Protein 9JQA (pdb70)

Solvent-accessible surface area: 34181 Å² total; per-residue (Å²): 72,132,119,56,44,83,13,31,0,0,0,10,9,0,17,11,13,0,0,0,0,0,17,14,0,17,109,61,66,16,61,5,2,0,0,9,22,0,15,96,11,34,1,1,0,0,0,3,4,10,4,1,1,2,3,62,3,20,6,93,70,4,41,8,39,0,2,18,50,14,83,46,1,16,0,1,22,61,75,76,79,59,62,3,7,14,9,93,27,100,14,91,31,0,0,56,0,13,2,6,21,0,3,0,7,36,7,5,14,30,9,0,2,1,15,11,0,6,42,37,0,3,97,0,96,88,59,25,51,25,21,48,47,12,4,6,53,7,112,62,0,12,77,28,0,65,52,0,1,43,30,0,0,0,0,0,5,47,82,95,159,27,123,18,44,12,72,52,142,54,93,37,26,2,80,24,9,57,41,0,49,0,0,67,25,0,36,101,29,0,61,154,62,50,16,49,12,15,13,0,5,2,0,2,0,19,110,6,39,52,51,0,3,12,7,1,0,8,2,5,8,37,1,0,10,3,10,0,2,1,1,0,0,12,0,0,0,42,45,0,67,143,93,62,4,106,10,30,34,36,1,15,12,45,28,4,63,28,55,99,161,10,88,2,49,0,0,12,6,34,29,52,108,104,95,46,32,95,0,45,12,118,4,0,0,0,6,21,43,2,0,16,0,0,13,10,0,26,45,4,45,41,145,134,11,89,130,2,0,2,8,89,18,57,18,0,0,42,4,0,0,0,1,0,1,2,18,3,36,6,26,5,59,116,32,0,7,1,2,11,0,0,1,23,3,0,0,0,1,49,28,1,38,24,123,49,0,46,111,43,0,0,2,3,0,0,0,25,0,16,12,6,1,5,47,1,0,13,84,0,9,75,80,36,48,7,6,150,120,0,7,83,15,0,1,102,16,0,0,22,0,2,10,4,35,0,9,0,0,2,38,16,48,62,106,1,71,0,45,39,4,184,112,99,114,21,74,6,35,9,18,19,0,24,0,51,0,45,3,23,106,16,0,75,98,2,0,64,58,0,79,105,42,0,65,50,0,0,162,50,6,34,15,79,88,61,118,58,33,126,113,12,32,35,30,66,19,10,1,0,0,0,0,0,10,129,50,69,193,72,2,4,0,34,59,88,0,50,2,52,35,0,59,6,0,1,0,0,2,2,0,0,0,0,0,0,0,0,1,21,0,20,0,0,21,0,0,0,0,0,8,0,0,52,7,0,22,118,64,47,145,171,138,102,26,10,30,18,0,27,106,2,0,18,43,0,1,48,26,178,126,22,40,81,109,18,0,40,24,0,8,125,19,0,49,76,74,50,169,79,0,38,95,34,3,124,31,0,70,90,45,20,97,147,60,109,43,141,65,2,50,41,0,14,68,63,4,122,139,40,116,24,31,83,3,0,37,42,0,3,64,0,5,1,2,0,6,17,72,135,81,33,108,1,91,1,19,3,8,16,116,0,9,0,2,19,0,0,95,64,22,4,1,8,6,0,10,7,43,26,1,9,54,31,7,82,70,121,37,47,56,26,137,95,63,31,108,52,179,59,110,81,42,160,116,74,90,103,66,25,2,98,0,51,65,0,0,55,87,78,18,96,27,12,112,38,16,3,35,75,42,174,107,150,37,58,51,147,80,22,50,0,15,5,8,85,47,48,17,31,42,8,42,6,23,0,53,2,72,62,3,4,11,24,44,32,53,69,134,38,5,52,83,28,16,49,40,0,55,2,71,66,2,32,0,13,19,42,46,0,94,44,0,26,126,47,13,21,159,22,76,84,70,15,0,45,1,6,8,50,14,7,54,54,3,87,57,60,88,71,126,42,34,116,51,0,14,32,90,28,77,32,77,118,42,68,38,38,21,12,102,0,10,99,29,47,93,21,18,43,0,103,149,1,105,73,10,2,1,1,0,6,2,10,27,0,4,19,18,29,23,66,0,114,9,11,185,84,20,22,15,28,24,18,22,8,11,15,24,2,0,11,64,59,20,19,8,9,3,0,16,16,5,94,3,24,73,6,50,21,122,155,91,45,28,14,46,9,32,17,3,75,98,1,28,5,1,50,4,82,24,112,26,0,3,32,5,0,52,12,3,1,51,33,0,0,6,54,142,7,112,6,62,30,87,32,0,110,81,11,92,60,23,14,191,173

InterPro domains:
  IPR000172 Glucose-methanol-choline oxidoreductase, N-terminal [PF00732] (137-325)
  IPR007867 Glucose-methanol-choline oxidoreductase, C-terminal [PF05199] (413-529)
  IPR036188 FAD/NAD(P)-binding domain superfamily [G3DSA:3.50.50.60] (1-379)
  IPR036188 FAD/NAD(P)-binding domain superfamily [G3DSA:3.50.50.60] (431-544)
  IPR036188 FAD/NAD(P)-binding domain superfamily [SSF51905] (6-542)
  IPR051473 Pyranose 2-oxidase-like [PTHR42784] (1-541)

Foldseek 3Di:
DPDQAEFAEEEEAQALLRLLLLLLQLVVPGAYAYEFQAEADDQQQLVVQVVPDDLVCVLPQFQPRSADADQRHGWAGPVVGPCQAAAAAPFRQAPSFGWGTYNLIQLQFDLQLQAQFAQCLQVVCVQQNFFDHALDTSVVLQVLLQVLQQVLVKAFCFPDDDPRGHDHPDGGPHHAADDDQLLVVLQVLCVVVVFHKGWGTGSFACCCDPVFHHFPQPQPSRGGDNGCRGGTSNVSNVSSVVSPHHYDYSWAWQAFDADPLRATAWTWTQHSVGDIHIHGHQFYEYAHAQQVVLLSQCRHADPVRNRGRLCPLVLFFFQKWFWWKKKKKFFFPAFSQARGHYQFTIWGCVQLDDNCSSPAWGKIKGWGRRQNLSVQLVVLVVVVDDDPVSVVSSVRCRRGMIMMMMTTWAHRGRQQGWDFDPPDATPNRRGRIYTYDDRDPRHVVVVVVVVVVVVVSCVSRVTDPMDMDPHIHYPNQIEQSQAEHDDSNNGQAYSLQAGPSHNRYGYLYRNHHRINGHDHCVSVSNSSSVSNSVVSVVVPD/DVVLLVLQLVLLCQLLVHNDADSQLSVVVSVVVCVVPVCLSVLSVVLVCVCVVVVDPGNVVVLVVCVPPPSNVVSVLSNCCQQVQFNDDDPPTDRSDAPRRNVCQQCLQPDPSPVDDSDDDPPNVDDGDDNPDGDHD/DQDDPPVDDPLLSLLCCCCCPNLNVQLQQFAAPVVNHGDPVGGSCKYAFFLAIRARQALAQWRHCVVPDLVQQLCCQQAQAHLAGHDFDPRLVSNQPPRVPDDSSSSSSNSVNRNVGDDDDDDPTDHHQLPAAFAQAPDDPVVCVVVPVPPDCPPVQALLSLCVVQPCPQQHSRQCGDPVCLRHRLASHSQLADLEVSSVLVCQQANGWHQHPNRIRTDFHQDCPGPRHHDALSNSQSNSQSSNCGRYPNNHHGDSVNSVCSVVRHDD

Structure (mmCIF, N/CA/C/O backbone):
data_9JQA
#
_entry.id   9JQA
#
_cell.length_a   1.00
_cell.length_b   1.00
_cell.length_c   1.00
_cell.angle_alpha   90.00
_cell.angle_beta   90.00
_cell.angle_gamma   90.00
#
_symmetry.space_group_name_H-M   'P 1'
#
loop_
_entity.id
_entity.type
_entity.pdbx_description
1 polymer 'Fructose dehydrogenase large subunit'
2 polymer 'Fructose dehydrogenase small subunit'
3 polymer 'Fructose dehydrogenase cytochrome subunit'
4 non-polymer 'FLAVIN-ADENINE DINUCLEOTIDE'
5 non-polymer 'FE3-S4 CLUSTER'
6 non-polymer 'HEME C'
#
loop_
_atom_site.group_PDB
_atom_site.id
_atom_site.type_symbol
_atom_site.label_atom_id
_atom_site.label_alt_id
_atom_site.label_comp_id
_atom_site.label_asym_id
_atom_site.label_entity_id
_atom_site.label_seq_id
_atom_site.pdbx_PDB_ins_code
_atom_site.Cartn_x
_atom_site.Cartn_y
_atom_site.Cartn_z
_atom_site.occupancy
_atom_site.B_iso_or_equiv
_atom_site.auth_seq_id
_atom_site.auth_comp_id
_atom_site.auth_asym_id
_atom_site.auth_atom_id
_atom_site.pdbx_PDB_model_num
ATOM 1 N N . SER A 1 2 ? 151.113 127.474 106.070 1.00 120.02 2 SER A N 1
ATOM 2 C CA . SER A 1 2 ? 150.048 128.397 105.695 1.00 122.23 2 SER A CA 1
ATOM 3 C C . SER A 1 2 ? 149.253 127.865 104.511 1.00 124.42 2 SER A C 1
ATOM 4 O O . SER A 1 2 ? 148.140 128.316 104.245 1.00 122.51 2 SER A O 1
ATOM 7 N N . ASN A 1 3 ? 149.839 126.896 103.803 1.00 139.48 3 ASN A N 1
ATOM 8 C CA . ASN A 1 3 ? 149.200 126.358 102.607 1.00 139.18 3 ASN A CA 1
ATOM 9 C C . ASN A 1 3 ? 147.896 125.644 102.942 1.00 138.74 3 ASN A C 1
ATOM 10 O O . ASN A 1 3 ? 146.921 125.731 102.187 1.00 137.62 3 ASN A O 1
ATOM 15 N N . GLU A 1 4 ? 147.862 124.927 104.062 1.00 128.22 4 GLU A N 1
ATOM 16 C CA . GLU A 1 4 ? 146.677 124.162 104.425 1.00 128.05 4 GLU A CA 1
ATOM 17 C C . GLU A 1 4 ? 145.504 125.084 104.739 1.00 128.45 4 GLU A C 1
ATOM 18 O O . GLU A 1 4 ? 145.674 126.169 105.301 1.00 128.13 4 GLU A O 1
ATOM 24 N N . THR A 1 5 ? 144.304 124.637 104.370 1.00 107.42 5 THR A N 1
ATOM 25 C CA . THR A 1 5 ? 143.096 125.444 104.479 1.00 106.06 5 THR A CA 1
ATOM 26 C C . THR A 1 5 ? 142.349 125.246 105.796 1.00 107.24 5 THR A C 1
ATOM 27 O O . THR A 1 5 ? 141.345 125.928 106.026 1.00 110.64 5 THR A O 1
ATOM 31 N N . LEU A 1 6 ? 142.795 124.327 106.650 1.00 86.40 6 LEU A N 1
ATOM 32 C CA . LEU A 1 6 ? 142.347 124.254 108.044 1.00 86.33 6 LEU A CA 1
ATOM 33 C C . LEU A 1 6 ? 140.824 124.217 108.164 1.00 89.92 6 LEU A C 1
ATOM 34 O O . LEU A 1 6 ? 140.207 125.060 108.816 1.00 92.67 6 LEU A O 1
ATOM 39 N N . SER A 1 7 ? 140.213 123.220 107.536 1.00 84.96 7 SER A N 1
ATOM 40 C CA . SER A 1 7 ? 138.760 123.147 107.491 1.00 79.74 7 SER A CA 1
ATOM 41 C C . SER A 1 7 ? 138.172 122.634 108.802 1.00 81.46 7 SER A C 1
ATOM 42 O O . SER A 1 7 ? 138.829 121.938 109.580 1.00 84.12 7 SER A O 1
ATOM 45 N N . ALA A 1 8 ? 136.911 122.991 109.037 1.00 77.80 8 ALA A N 1
ATOM 46 C CA . ALA A 1 8 ? 136.125 122.476 110.151 1.00 75.26 8 ALA A CA 1
ATOM 47 C C . ALA A 1 8 ? 134.655 122.695 109.832 1.00 78.66 8 ALA A C 1
ATOM 48 O O . ALA A 1 8 ? 134.311 123.403 108.885 1.00 84.30 8 ALA A O 1
ATOM 50 N N . ASP A 1 9 ? 133.786 122.068 110.627 1.00 75.05 9 ASP A N 1
ATOM 51 C CA . ASP A 1 9 ? 132.356 122.339 110.502 1.00 74.15 9 ASP A CA 1
ATOM 52 C C . ASP A 1 9 ? 132.031 123.746 110.980 1.00 72.21 9 ASP A C 1
ATOM 53 O O . ASP A 1 9 ? 131.472 124.559 110.237 1.00 76.95 9 ASP A O 1
ATOM 58 N N . VAL A 1 10 ? 132.374 124.048 112.227 1.00 63.73 10 VAL A N 1
ATOM 59 C CA . VAL A 1 10 ? 132.202 125.371 112.806 1.00 66.40 10 VAL A CA 1
ATOM 60 C C . VAL A 1 10 ? 133.575 125.884 113.199 1.00 66.32 10 VAL A C 1
ATOM 61 O O . VAL A 1 10 ? 134.358 125.157 113.819 1.00 74.49 10 VAL A O 1
ATOM 65 N N . VAL A 1 11 ? 133.872 127.125 112.835 1.00 58.55 11 VAL A N 1
ATOM 66 C CA . VAL A 1 11 ? 135.073 127.796 113.314 1.00 60.66 11 VAL A CA 1
ATOM 67 C C . VAL A 1 11 ? 134.643 128.953 114.201 1.00 59.94 11 VAL A C 1
ATOM 68 O O . VAL A 1 11 ? 133.821 129.786 113.800 1.00 69.14 11 VAL A O 1
ATOM 72 N N . ILE A 1 12 ? 135.180 128.986 115.414 1.00 66.41 12 ILE A N 1
ATOM 73 C CA . ILE A 1 12 ? 134.845 129.998 116.404 1.00 58.46 12 ILE A CA 1
ATOM 74 C C . ILE A 1 12 ? 136.069 130.872 116.616 1.00 63.21 12 ILE A C 1
ATOM 75 O O . ILE A 1 12 ? 137.113 130.395 117.075 1.00 70.58 12 ILE A O 1
ATOM 80 N N . ILE A 1 13 ? 135.929 132.151 116.293 1.00 65.81 13 ILE A N 1
ATOM 81 C CA . ILE A 1 13 ? 136.988 133.137 116.446 1.00 59.00 13 ILE A CA 1
ATOM 82 C C . ILE A 1 13 ? 136.887 133.697 117.857 1.00 56.57 13 ILE A C 1
ATOM 83 O O . ILE A 1 13 ? 135.935 134.405 118.188 1.00 66.00 13 ILE A O 1
ATOM 88 N N . GLY A 1 14 ? 137.868 133.376 118.690 1.00 62.82 14 GLY A N 1
ATOM 89 C CA . GLY A 1 14 ? 137.847 133.796 120.073 1.00 60.33 14 GLY A CA 1
ATOM 90 C C . GLY A 1 14 ? 137.590 132.647 121.021 1.00 62.96 14 GLY A C 1
ATOM 91 O O . GLY A 1 14 ? 136.566 131.965 120.924 1.00 72.78 14 GLY A O 1
ATOM 92 N N . ALA A 1 15 ? 138.513 132.426 121.947 1.00 65.12 15 ALA A N 1
ATOM 93 C CA . ALA A 1 15 ? 138.450 131.313 122.883 1.00 57.30 15 ALA A CA 1
ATOM 94 C C . ALA A 1 15 ? 138.253 131.804 124.310 1.00 61.62 15 ALA A C 1
ATOM 95 O O . ALA A 1 15 ? 138.868 131.301 125.250 1.00 72.53 15 ALA A O 1
ATOM 97 N N . GLY A 1 16 ? 137.396 132.801 124.486 1.00 60.75 16 GLY A N 1
ATOM 98 C CA . GLY A 1 16 ? 136.986 133.235 125.803 1.00 58.29 16 GLY A CA 1
ATOM 99 C C . GLY A 1 16 ? 135.892 132.337 126.339 1.00 65.03 16 GLY A C 1
ATOM 100 O O . GLY A 1 16 ? 135.714 131.202 125.896 1.00 68.19 16 GLY A O 1
ATOM 101 N N . ILE A 1 17 ? 135.142 132.858 127.311 1.00 71.94 17 ILE A N 1
ATOM 102 C CA . ILE A 1 17 ? 134.064 132.067 127.895 1.00 62.82 17 ILE A CA 1
ATOM 103 C C . ILE A 1 17 ? 133.004 131.751 126.847 1.00 64.82 17 ILE A C 1
ATOM 104 O O . ILE A 1 17 ? 132.535 130.613 126.745 1.00 69.84 17 ILE A O 1
ATOM 109 N N . CYS A 1 18 ? 132.625 132.744 126.040 1.00 63.78 18 CYS A N 1
ATOM 110 C CA . CYS A 1 18 ? 131.588 132.531 125.036 1.00 62.18 18 CYS A CA 1
ATOM 111 C C . CYS A 1 18 ? 132.036 131.521 123.989 1.00 66.63 18 CYS A C 1
ATOM 112 O O . CYS A 1 18 ? 131.341 130.534 123.719 1.00 76.14 18 CYS A O 1
ATOM 115 N N . GLY A 1 19 ? 133.210 131.747 123.399 1.00 62.43 19 GLY A N 1
ATOM 116 C CA . GLY A 1 19 ? 133.688 130.854 122.361 1.00 54.05 19 GLY A CA 1
ATOM 117 C C . GLY A 1 19 ? 133.964 129.456 122.871 1.00 61.54 19 GLY A C 1
ATOM 118 O O . GLY A 1 19 ? 133.632 128.471 122.212 1.00 67.95 19 GLY A O 1
ATOM 119 N N . SER A 1 20 ? 134.566 129.348 124.056 1.00 64.92 20 SER A N 1
ATOM 120 C CA . SER A 1 20 ? 134.882 128.031 124.598 1.00 59.33 20 SER A CA 1
ATOM 121 C C . SER A 1 20 ? 133.623 127.274 124.997 1.00 65.13 20 SER A C 1
ATOM 122 O O . SER A 1 20 ? 133.528 126.065 124.769 1.00 71.83 20 SER A O 1
ATOM 125 N N . LEU A 1 21 ? 132.648 127.958 125.600 1.00 61.33 21 LEU A N 1
ATOM 126 C CA . LEU A 1 21 ? 131.389 127.299 125.935 1.00 61.82 21 LEU A CA 1
ATOM 127 C C . LEU A 1 21 ? 130.667 126.833 124.681 1.00 68.64 21 LEU A C 1
ATOM 128 O O . LEU A 1 21 ? 130.143 125.711 124.634 1.00 76.70 21 LEU A O 1
ATOM 133 N N . LEU A 1 22 ? 130.635 127.678 123.649 1.00 66.56 22 LEU A N 1
ATOM 134 C CA . LEU A 1 22 ? 130.019 127.285 122.390 1.00 63.69 22 LEU A CA 1
ATOM 135 C C . LEU A 1 22 ? 130.731 126.085 121.778 1.00 68.33 22 LEU A C 1
ATOM 136 O O . LEU A 1 22 ? 130.083 125.144 121.307 1.00 72.26 22 LEU A O 1
ATOM 141 N N . ALA A 1 23 ? 132.066 126.096 121.784 1.00 66.96 23 ALA A N 1
ATOM 142 C CA . ALA A 1 23 ? 132.823 124.981 121.227 1.00 67.93 23 ALA A CA 1
ATOM 143 C C . ALA A 1 23 ? 132.572 123.699 122.005 1.00 70.19 23 ALA A C 1
ATOM 144 O O . ALA A 1 23 ? 132.430 122.624 121.414 1.00 72.65 23 ALA A O 1
ATOM 146 N N . HIS A 1 24 ? 132.523 123.793 123.334 1.00 65.01 24 HIS A N 1
ATOM 147 C CA . HIS A 1 24 ? 132.260 122.618 124.153 1.00 61.57 24 HIS A CA 1
ATOM 148 C C . HIS A 1 24 ? 130.881 122.048 123.864 1.00 67.55 24 HIS A C 1
ATOM 149 O O . HIS A 1 24 ? 130.716 120.828 123.758 1.00 71.64 24 HIS A O 1
ATOM 156 N N . LYS A 1 25 ? 129.876 122.914 123.726 1.00 65.71 25 LYS A N 1
ATOM 157 C CA . LYS A 1 25 ? 128.541 122.422 123.411 1.00 61.42 25 LYS A CA 1
ATOM 158 C C . LYS A 1 25 ? 128.491 121.808 122.018 1.00 68.98 25 LYS A C 1
ATOM 159 O O . LYS A 1 25 ? 127.775 120.826 121.794 1.00 78.62 25 LYS A O 1
ATOM 165 N N . LEU A 1 26 ? 129.242 122.368 121.069 1.00 61.56 26 LEU A N 1
ATOM 166 C CA . LEU A 1 26 ? 129.178 121.869 119.699 1.00 57.99 26 LEU A CA 1
ATOM 167 C C . LEU A 1 26 ? 129.897 120.533 119.549 1.00 66.05 26 LEU A C 1
ATOM 168 O O . LEU A 1 26 ? 129.394 119.631 118.871 1.00 69.71 26 LEU A O 1
ATOM 173 N N . VAL A 1 27 ? 131.075 120.382 120.161 1.00 67.26 27 VAL A N 1
ATOM 174 C CA . VAL A 1 27 ? 131.782 119.106 120.067 1.00 67.81 27 VAL A CA 1
ATOM 175 C C . VAL A 1 27 ? 131.051 118.026 120.849 1.00 72.99 27 VAL A C 1
ATOM 176 O O . VAL A 1 27 ? 131.136 116.841 120.509 1.00 77.36 27 VAL A O 1
ATOM 180 N N . ARG A 1 28 ? 130.336 118.406 121.909 1.00 74.46 28 ARG A N 1
ATOM 181 C CA . ARG A 1 28 ? 129.512 117.451 122.636 1.00 69.34 28 ARG A CA 1
ATOM 182 C C . ARG A 1 28 ? 128.402 116.881 121.770 1.00 74.55 28 ARG A C 1
ATOM 183 O O . ARG A 1 28 ? 127.882 115.803 122.075 1.00 80.64 28 ARG A O 1
ATOM 191 N N . ASN A 1 29 ? 128.029 117.577 120.697 1.00 73.22 29 ASN A N 1
ATOM 192 C CA . ASN A 1 29 ? 126.933 117.168 119.832 1.00 70.89 29 ASN A CA 1
ATOM 193 C C . ASN A 1 29 ? 127.414 116.674 118.472 1.00 76.35 29 ASN A C 1
ATOM 194 O O . ASN A 1 29 ? 126.617 116.577 117.535 1.00 84.04 29 ASN A O 1
ATOM 199 N N . GLY A 1 30 ? 128.702 116.371 118.341 1.00 75.06 30 GLY A N 1
ATOM 200 C CA . GLY A 1 30 ? 129.205 115.712 117.154 1.00 76.37 30 GLY A CA 1
ATOM 201 C C . GLY A 1 30 ? 129.629 116.611 116.017 1.00 80.05 30 GLY A C 1
ATOM 202 O O . GLY A 1 30 ? 129.742 116.131 114.885 1.00 84.39 30 GLY A O 1
ATOM 203 N N . LEU A 1 31 ? 129.867 117.892 116.271 1.00 78.85 31 LEU A N 1
ATOM 204 C CA . LEU A 1 31 ? 130.306 118.817 115.238 1.00 73.28 31 LEU A CA 1
ATOM 205 C C . LEU A 1 31 ? 131.806 119.051 115.346 1.00 75.12 31 LEU A C 1
ATOM 206 O O . LEU A 1 31 ? 132.345 119.190 116.446 1.00 79.21 31 LEU A O 1
ATOM 211 N N . SER A 1 32 ? 132.475 119.086 114.197 1.00 72.75 32 SER A N 1
ATOM 212 C CA . SER A 1 32 ? 133.889 119.432 114.162 1.00 69.06 32 SER A CA 1
ATOM 213 C C . SER A 1 32 ? 134.055 120.926 114.408 1.00 71.27 32 SER A C 1
ATOM 214 O O . SER A 1 32 ? 133.407 121.747 113.756 1.00 77.58 32 SER A O 1
ATOM 217 N N . VAL A 1 33 ? 134.922 121.283 115.349 1.00 64.84 33 VAL A N 1
ATOM 218 C CA . VAL A 1 33 ? 135.063 122.665 115.786 1.00 68.42 33 VAL A CA 1
ATOM 219 C C . VAL A 1 33 ? 136.527 123.068 115.710 1.00 70.93 33 VAL A C 1
ATOM 220 O O . VAL A 1 33 ? 137.403 122.340 116.188 1.00 73.67 33 VAL A O 1
ATOM 224 N N . LEU A 1 34 ? 136.788 124.221 115.106 1.00 68.41 34 LEU A N 1
ATOM 225 C CA . LEU A 1 34 ? 138.107 124.843 115.106 1.00 62.93 34 LEU A CA 1
ATOM 226 C C . LEU A 1 34 ? 138.016 126.127 115.919 1.00 61.17 34 LEU A C 1
ATOM 227 O O . LEU A 1 34 ? 137.341 127.077 115.514 1.00 69.59 34 LEU A O 1
ATOM 232 N N . LEU A 1 35 ? 138.695 126.158 117.057 1.00 62.94 35 LEU A N 1
ATOM 233 C CA . LEU A 1 35 ? 138.653 127.296 117.969 1.00 61.61 35 LEU A CA 1
ATOM 234 C C . LEU A 1 35 ? 139.935 128.103 117.803 1.00 66.30 35 LEU A C 1
ATOM 235 O O . LEU A 1 35 ? 141.025 127.617 118.111 1.00 74.76 35 LEU A O 1
ATOM 240 N N . LEU A 1 36 ? 139.806 129.335 117.321 1.00 64.63 36 LEU A N 1
ATOM 241 C CA . LEU A 1 36 ? 140.944 130.214 117.103 1.00 62.30 36 LEU A CA 1
ATOM 242 C C . LEU A 1 36 ? 140.963 131.311 118.154 1.00 64.89 36 LEU A C 1
ATOM 243 O O . LEU A 1 36 ? 139.923 131.890 118.480 1.00 76.22 36 LEU A O 1
ATOM 248 N N . ASP A 1 37 ? 142.146 131.589 118.687 1.00 65.48 37 ASP A N 1
ATOM 249 C CA . ASP A 1 37 ? 142.342 132.705 119.597 1.00 63.72 37 ASP A CA 1
ATOM 250 C C . ASP A 1 37 ? 143.557 133.506 119.163 1.00 63.18 37 ASP A C 1
ATOM 251 O O . ASP A 1 37 ? 144.568 132.939 118.744 1.00 67.28 37 ASP A O 1
ATOM 256 N N . ALA A 1 38 ? 143.448 134.830 119.263 1.00 66.82 38 ALA A N 1
ATOM 257 C CA . ALA A 1 38 ? 144.559 135.692 118.884 1.00 62.26 38 ALA A CA 1
ATOM 258 C C . ALA A 1 38 ? 145.673 135.666 119.921 1.00 70.90 38 ALA A C 1
ATOM 259 O O . ALA A 1 38 ? 146.844 135.843 119.574 1.00 76.61 38 ALA A O 1
ATOM 261 N N . GLY A 1 39 ? 145.335 135.444 121.187 1.00 65.36 39 GLY A N 1
ATOM 262 C CA . GLY A 1 39 ? 146.315 135.415 122.243 1.00 61.90 39 GLY A CA 1
ATOM 263 C C . GLY A 1 39 ? 146.936 134.046 122.428 1.00 69.84 39 GLY A C 1
ATOM 264 O O . GLY A 1 39 ? 146.559 133.073 121.771 1.00 69.44 39 GLY A O 1
ATOM 265 N N . PRO A 1 40 ? 147.900 133.947 123.334 1.00 74.66 40 PRO A N 1
ATOM 266 C CA . PRO A 1 40 ? 148.602 132.684 123.554 1.00 70.94 40 PRO A CA 1
ATOM 267 C C . PRO A 1 40 ? 147.914 131.821 124.605 1.00 70.07 40 PRO A C 1
ATOM 268 O O . PRO A 1 40 ? 146.976 132.240 125.282 1.00 76.72 40 PRO A O 1
ATOM 272 N N . ARG A 1 41 ? 148.406 130.594 124.726 1.00 71.55 41 ARG A N 1
ATOM 273 C CA . ARG A 1 41 ? 148.004 129.746 125.836 1.00 68.09 41 ARG A CA 1
ATOM 274 C C . ARG A 1 41 ? 148.601 130.281 127.130 1.00 74.03 41 ARG A C 1
ATOM 275 O O . ARG A 1 41 ? 149.758 130.703 127.170 1.00 83.81 41 ARG A O 1
ATOM 283 N N . ARG A 1 42 ? 147.802 130.271 128.189 1.00 67.66 42 ARG A N 1
ATOM 284 C CA . ARG A 1 42 ? 148.219 130.798 129.478 1.00 62.79 42 ARG A CA 1
ATOM 285 C C . ARG A 1 42 ? 148.058 129.729 130.545 1.00 70.77 42 ARG A C 1
ATOM 286 O O . ARG A 1 42 ? 147.085 128.971 130.537 1.00 77.89 42 ARG A O 1
ATOM 294 N N . ASP A 1 43 ? 149.023 129.669 131.455 1.00 71.25 43 ASP A N 1
ATOM 295 C CA . ASP A 1 43 ? 148.989 128.752 132.585 1.00 65.90 43 ASP A CA 1
ATOM 296 C C . ASP A 1 43 ? 148.584 129.518 133.834 1.00 66.42 43 ASP A C 1
ATOM 297 O O . ASP A 1 43 ? 149.107 130.605 134.094 1.00 73.29 43 ASP A O 1
ATOM 302 N N . ARG A 1 44 ? 147.655 128.948 134.601 1.00 66.10 44 ARG A N 1
ATOM 303 C CA . ARG A 1 44 ? 147.149 129.631 135.786 1.00 53.71 44 ARG A CA 1
ATOM 304 C C . ARG A 1 44 ? 148.261 129.901 136.789 1.00 59.38 44 ARG A C 1
ATOM 305 O O . ARG A 1 44 ? 148.342 130.996 137.356 1.00 63.92 44 ARG A O 1
ATOM 313 N N . SER A 1 45 ? 149.135 128.920 137.013 1.00 63.59 45 SER A N 1
ATOM 314 C CA . SER A 1 45 ? 150.171 129.074 138.028 1.00 60.07 45 SER A CA 1
ATOM 315 C C . SER A 1 45 ? 151.192 130.131 137.630 1.00 65.29 45 SER A C 1
ATOM 316 O O . SER A 1 45 ? 151.714 130.848 138.490 1.00 70.52 45 SER A O 1
ATOM 319 N N . GLN A 1 46 ? 151.498 130.242 136.338 1.00 66.00 46 GLN A N 1
ATOM 320 C CA . GLN A 1 46 ? 152.402 131.300 135.901 1.00 63.74 46 GLN A CA 1
ATOM 321 C C . GLN A 1 46 ? 151.785 132.674 136.118 1.00 62.89 46 GLN A C 1
ATOM 322 O O . GLN A 1 46 ? 152.477 133.611 136.522 1.00 64.26 46 GLN A O 1
ATOM 328 N N . ILE A 1 47 ? 150.485 132.814 135.855 1.00 61.34 47 ILE A N 1
ATOM 329 C CA . ILE A 1 47 ? 149.812 134.081 136.119 1.00 57.58 47 ILE A CA 1
ATOM 330 C C . ILE A 1 47 ? 149.814 134.379 137.612 1.00 62.11 47 ILE A C 1
ATOM 331 O O . ILE A 1 47 ? 149.951 135.533 138.030 1.00 68.12 47 ILE A O 1
ATOM 336 N N . VAL A 1 48 ? 149.661 133.343 138.437 1.00 62.82 48 VAL A N 1
ATOM 337 C CA . VAL A 1 48 ? 149.718 133.525 139.884 1.00 60.26 48 VAL A CA 1
ATOM 338 C C . VAL A 1 48 ? 151.093 134.024 140.304 1.00 62.18 48 VAL A C 1
ATOM 339 O O . VAL A 1 48 ? 151.213 134.948 141.117 1.00 72.91 48 VAL A O 1
ATOM 343 N N . GLU A 1 49 ? 152.149 133.420 139.759 1.00 63.97 49 GLU A N 1
ATOM 344 C CA . GLU A 1 49 ? 153.500 133.872 140.074 1.00 61.89 49 GLU A CA 1
ATOM 345 C C . GLU A 1 49 ? 153.726 135.302 139.605 1.00 65.11 49 GLU A C 1
ATOM 346 O O . GLU A 1 49 ? 154.363 136.098 140.302 1.00 69.06 49 GLU A O 1
ATOM 352 N N . ASN A 1 50 ? 153.216 135.644 138.420 1.00 66.55 50 ASN A N 1
ATOM 353 C CA . ASN A 1 50 ? 153.363 137.002 137.912 1.00 63.34 50 ASN A CA 1
ATOM 354 C C . ASN A 1 50 ? 152.652 138.005 138.808 1.00 63.75 50 ASN A C 1
ATOM 355 O O . ASN A 1 50 ? 153.174 139.093 139.069 1.00 74.31 50 ASN A O 1
ATOM 360 N N . TRP A 1 51 ? 151.452 137.662 139.280 1.00 54.66 51 TRP A N 1
ATOM 361 C CA . TRP A 1 51 ? 150.736 138.562 140.174 1.00 56.95 51 TRP A CA 1
ATOM 362 C C . TRP A 1 51 ? 151.448 138.694 141.512 1.00 60.25 51 TRP A C 1
ATOM 363 O O . TRP A 1 51 ? 151.498 139.787 142.085 1.00 67.45 51 TRP A O 1
ATOM 374 N N . ARG A 1 52 ? 151.994 137.593 142.030 1.00 60.62 52 ARG A N 1
ATOM 375 C CA . ARG A 1 52 ? 152.709 137.651 143.300 1.00 55.97 52 ARG A CA 1
ATOM 376 C C . ARG A 1 52 ? 153.932 138.549 143.199 1.00 63.78 52 ARG A C 1
ATOM 377 O O . ARG A 1 52 ? 154.264 139.267 144.147 1.00 69.83 52 ARG A O 1
ATOM 385 N N . ASN A 1 53 ? 154.613 138.522 142.059 1.00 66.49 53 ASN A N 1
ATOM 386 C CA . ASN A 1 53 ? 155.785 139.350 141.828 1.00 63.79 53 ASN A CA 1
ATOM 387 C C . ASN A 1 53 ? 155.441 140.691 141.198 1.00 66.27 53 ASN A C 1
ATOM 388 O O . ASN A 1 53 ? 156.349 141.438 140.826 1.00 80.32 53 ASN A O 1
ATOM 393 N N . MET A 1 54 ? 154.160 140.999 141.048 1.00 62.44 54 MET A N 1
ATOM 394 C CA . MET A 1 54 ? 153.757 142.341 140.666 1.00 59.23 54 MET A CA 1
ATOM 395 C C . MET A 1 54 ? 153.987 143.296 141.836 1.00 68.86 54 MET A C 1
ATOM 396 O O . MET A 1 54 ? 153.789 142.915 142.993 1.00 74.44 54 MET A O 1
ATOM 401 N N . PRO A 1 55 ? 154.422 144.527 141.573 1.00 71.52 55 PRO A N 1
ATOM 402 C CA . PRO A 1 55 ? 154.731 145.439 142.669 1.00 64.71 55 PRO A CA 1
ATOM 403 C C . PRO A 1 55 ? 153.504 145.709 143.515 1.00 66.51 55 PRO A C 1
ATOM 404 O O . PRO A 1 55 ? 152.365 145.706 143.012 1.00 70.21 55 PRO A O 1
ATOM 408 N N . PRO A 1 56 ? 153.688 145.940 144.817 1.00 70.60 56 PRO A N 1
ATOM 409 C CA . PRO A 1 56 ? 152.530 146.141 145.700 1.00 61.34 56 PRO A CA 1
ATOM 410 C C . PRO A 1 56 ? 151.687 147.349 145.346 1.00 67.13 56 PRO A C 1
ATOM 411 O O . PRO A 1 56 ? 150.501 147.376 145.686 1.00 69.48 56 PRO A O 1
ATOM 415 N N . ASP A 1 57 ? 152.261 148.363 144.698 1.00 76.68 57 ASP A N 1
ATOM 416 C CA . ASP A 1 57 ? 151.445 149.479 144.237 1.00 69.99 57 ASP A CA 1
ATOM 417 C C . ASP A 1 57 ? 150.463 149.038 143.164 1.00 78.22 57 ASP A C 1
ATOM 418 O O . ASP A 1 57 ? 149.358 149.580 143.074 1.00 81.16 57 ASP A O 1
ATOM 423 N N . ASN A 1 58 ? 150.849 148.063 142.344 1.00 76.17 58 ASN A N 1
ATOM 424 C CA . ASN A 1 58 ? 149.944 147.508 141.352 1.00 63.21 58 ASN A CA 1
ATOM 425 C C . ASN A 1 58 ? 148.924 146.557 141.959 1.00 71.03 58 ASN A C 1
ATOM 426 O O . ASN A 1 58 ? 147.950 146.210 141.289 1.00 81.61 58 ASN A O 1
ATOM 431 N N . LYS A 1 59 ? 149.134 146.106 143.193 1.00 66.95 59 LYS A N 1
ATOM 432 C CA . LYS A 1 59 ? 148.111 145.347 143.899 1.00 57.98 59 LYS A CA 1
ATOM 433 C C . LYS A 1 59 ? 147.140 146.265 144.626 1.00 61.18 59 LYS A C 1
ATOM 434 O O . LYS A 1 59 ? 145.930 146.018 144.619 1.00 69.26 59 LYS A O 1
ATOM 440 N N . SER A 1 60 ? 147.662 147.319 145.257 1.00 69.68 60 SER A N 1
ATOM 441 C CA . SER A 1 60 ? 146.823 148.289 145.951 1.00 67.24 60 SER A CA 1
ATOM 442 C C . SER A 1 60 ? 145.795 148.887 145.003 1.00 71.97 60 SER A C 1
ATOM 443 O O . SER A 1 60 ? 144.585 148.712 145.181 1.00 76.53 60 SER A O 1
ATOM 446 N N . GLN A 1 61 ? 146.262 149.607 143.991 1.00 77.58 61 GLN A N 1
ATOM 447 C CA . GLN A 1 61 ? 145.415 149.904 142.852 1.00 71.64 61 GLN A CA 1
ATOM 448 C C . GLN A 1 61 ? 145.188 148.618 142.073 1.00 74.07 61 GLN A C 1
ATOM 449 O O . GLN A 1 61 ? 145.991 147.688 142.129 1.00 88.54 61 GLN A O 1
ATOM 455 N N . TYR A 1 62 ? 144.068 148.548 141.362 1.00 67.72 62 TYR A N 1
ATOM 456 C CA . TYR A 1 62 ? 143.588 147.263 140.854 1.00 66.14 62 TYR A CA 1
ATOM 457 C C . TYR A 1 62 ? 144.145 147.008 139.457 1.00 65.80 62 TYR A C 1
ATOM 458 O O . TYR A 1 62 ? 143.479 147.191 138.438 1.00 77.99 62 TYR A O 1
ATOM 467 N N . ASP A 1 63 ? 145.398 146.558 139.420 1.00 57.21 63 ASP A N 1
ATOM 468 C CA . ASP A 1 63 ? 146.040 146.160 138.172 1.00 63.98 63 ASP A CA 1
ATOM 469 C C . ASP A 1 63 ? 145.661 144.718 137.873 1.00 68.84 63 ASP A C 1
ATOM 470 O O . ASP A 1 63 ? 146.160 143.789 138.515 1.00 73.37 63 ASP A O 1
ATOM 475 N N . TYR A 1 64 ? 144.783 144.529 136.895 1.00 57.61 64 TYR A N 1
ATOM 476 C CA . TYR A 1 64 ? 144.284 143.210 136.545 1.00 56.48 64 TYR A CA 1
ATOM 477 C C . TYR A 1 64 ? 144.849 142.699 135.228 1.00 63.94 64 TYR A C 1
ATOM 478 O O . TYR A 1 64 ? 144.420 141.646 134.750 1.00 72.38 64 TYR A O 1
ATOM 487 N N . ALA A 1 65 ? 145.800 143.413 134.634 1.00 66.31 65 ALA A N 1
ATOM 488 C CA . ALA A 1 65 ? 146.349 143.045 133.339 1.00 60.01 65 ALA A CA 1
ATOM 489 C C . ALA A 1 65 ? 147.828 142.703 133.367 1.00 61.86 65 ALA A C 1
ATOM 490 O O . ALA A 1 65 ? 148.264 141.874 132.569 1.00 71.65 65 ALA A O 1
ATOM 492 N N . THR A 1 66 ? 148.607 143.320 134.253 1.00 62.08 66 THR A N 1
ATOM 493 C CA . THR A 1 66 ? 150.040 143.041 134.307 1.00 58.93 66 THR A CA 1
ATOM 494 C C . THR A 1 66 ? 150.373 141.564 134.496 1.00 63.55 66 THR A C 1
ATOM 495 O O . THR A 1 66 ? 151.318 141.091 133.841 1.00 66.00 66 THR A O 1
ATOM 499 N N . PRO A 1 67 ? 149.677 140.789 135.337 1.00 67.14 67 PRO A N 1
ATOM 500 C CA . PRO A 1 67 ? 150.005 139.358 135.432 1.00 62.29 67 PRO A CA 1
ATOM 501 C C . PRO A 1 67 ? 149.863 138.610 134.121 1.00 64.88 67 PRO A C 1
ATOM 502 O O . PRO A 1 67 ? 150.467 137.542 133.970 1.00 72.70 67 PRO A O 1
ATOM 506 N N . TYR A 1 68 ? 149.090 139.129 133.170 1.00 65.84 68 TYR A N 1
ATOM 507 C CA . TYR A 1 68 ? 148.960 138.502 131.865 1.00 59.95 68 TYR A CA 1
ATOM 508 C C . TYR A 1 68 ? 149.820 139.261 130.872 1.00 61.80 68 TYR A C 1
ATOM 509 O O . TYR A 1 68 ? 149.467 140.389 130.500 1.00 75.21 68 TYR A O 1
ATOM 518 N N . PRO A 1 69 ? 150.942 138.707 130.424 1.00 67.04 69 PRO A N 1
ATOM 519 C CA . PRO A 1 69 ? 151.796 139.433 129.477 1.00 59.41 69 PRO A CA 1
ATOM 520 C C . PRO A 1 69 ? 151.076 139.673 128.160 1.00 63.29 69 PRO A C 1
ATOM 521 O O . PRO A 1 69 ? 150.505 138.757 127.566 1.00 71.77 69 PRO A O 1
ATOM 525 N N . SER A 1 70 ? 151.112 140.919 127.703 1.00 67.31 70 SER A N 1
ATOM 526 C CA . SER A 1 70 ? 150.468 141.287 126.452 1.00 64.02 70 SER A CA 1
ATOM 527 C C . SER A 1 70 ? 151.382 140.949 125.283 1.00 65.54 70 SER A C 1
ATOM 528 O O . SER A 1 70 ? 152.546 141.358 125.257 1.00 70.20 70 SER A O 1
ATOM 531 N N . VAL A 1 71 ? 150.859 140.195 124.323 1.00 68.40 71 VAL A N 1
ATOM 532 C CA . VAL A 1 71 ? 151.638 139.785 123.159 1.00 69.83 71 VAL A CA 1
ATOM 533 C C . VAL A 1 71 ? 151.540 140.868 122.091 1.00 72.04 71 VAL A C 1
ATOM 534 O O . VAL A 1 71 ? 150.464 141.447 121.893 1.00 72.46 71 VAL A O 1
ATOM 538 N N . PRO A 1 72 ? 152.635 141.192 121.402 1.00 74.10 72 PRO A N 1
ATOM 539 C CA . PRO A 1 72 ? 152.586 142.293 120.426 1.00 68.83 72 PRO A CA 1
ATOM 540 C C . PRO A 1 72 ? 151.611 142.069 119.284 1.00 68.47 72 PRO A C 1
ATOM 541 O O . PRO A 1 72 ? 151.029 143.040 118.787 1.00 71.83 72 PRO A O 1
ATOM 545 N N . TRP A 1 73 ? 151.416 140.826 118.843 1.00 69.35 73 TRP A N 1
ATOM 546 C CA . TRP A 1 73 ? 150.526 140.581 117.714 1.00 67.39 73 TRP A CA 1
ATOM 547 C C . TRP A 1 73 ? 149.058 140.667 118.107 1.00 73.12 73 TRP A C 1
ATOM 548 O O . TRP A 1 73 ? 148.216 140.985 117.262 1.00 81.71 73 TRP A O 1
ATOM 559 N N . ALA A 1 74 ? 148.730 140.382 119.363 1.00 67.69 74 ALA A N 1
ATOM 560 C CA . ALA A 1 74 ? 147.364 140.490 119.872 1.00 64.50 74 ALA A CA 1
ATOM 561 C C . ALA A 1 74 ? 147.386 141.211 121.212 1.00 71.97 74 ALA A C 1
ATOM 562 O O . ALA A 1 74 ? 147.124 140.610 122.260 1.00 78.54 74 ALA A O 1
ATOM 564 N N . PRO A 1 75 ? 147.696 142.504 121.215 1.00 69.82 75 PRO A N 1
ATOM 565 C CA . PRO A 1 75 ? 147.792 143.227 122.486 1.00 65.68 75 PRO A CA 1
ATOM 566 C C . PRO A 1 75 ? 146.434 143.384 123.147 1.00 65.80 75 PRO A C 1
ATOM 567 O O . PRO A 1 75 ? 145.411 143.550 122.480 1.00 75.50 75 PRO A O 1
ATOM 571 N N . HIS A 1 76 ? 146.431 143.330 124.472 1.00 61.52 76 HIS A N 1
ATOM 572 C CA . HIS A 1 76 ? 145.253 143.653 125.255 1.00 57.01 76 HIS A CA 1
ATOM 573 C C . HIS A 1 76 ? 145.550 144.871 126.117 1.00 60.78 76 HIS A C 1
ATOM 574 O O . HIS A 1 76 ? 146.671 145.380 126.150 1.00 67.75 76 HIS A O 1
ATOM 581 N N . THR A 1 77 ? 144.525 145.347 126.811 1.00 66.23 77 THR A N 1
ATOM 582 C CA . THR A 1 77 ? 144.615 146.621 127.508 1.00 66.17 77 THR A CA 1
ATOM 583 C C . THR A 1 77 ? 145.411 146.486 128.798 1.00 65.66 77 THR A C 1
ATOM 584 O O . THR A 1 77 ? 145.188 145.563 129.586 1.00 74.76 77 THR A O 1
ATOM 588 N N . ASN A 1 78 ? 146.343 147.409 129.003 1.00 64.72 78 ASN A N 1
ATOM 589 C CA . ASN A 1 78 ? 147.055 147.578 130.258 1.00 60.28 78 ASN A CA 1
ATOM 590 C C . ASN A 1 78 ? 147.030 149.057 130.602 1.00 65.81 78 ASN A C 1
ATOM 591 O O . ASN A 1 78 ? 147.193 149.904 129.721 1.00 77.16 78 ASN A O 1
ATOM 596 N N . TYR A 1 79 ? 146.816 149.373 131.876 1.00 66.42 79 TYR A N 1
ATOM 597 C CA . TYR A 1 79 ? 146.516 150.742 132.256 1.00 67.52 79 TYR A CA 1
ATOM 598 C C . TYR A 1 79 ? 147.436 151.333 133.309 1.00 73.36 79 TYR A C 1
ATOM 599 O O . TYR A 1 79 ? 147.316 152.529 133.595 1.00 84.31 79 TYR A O 1
ATOM 608 N N . PHE A 1 80 ? 148.329 150.560 133.898 1.00 80.79 80 PHE A N 1
ATOM 609 C CA . PHE A 1 80 ? 149.165 151.203 134.899 1.00 91.69 80 PHE A CA 1
ATOM 610 C C . PHE A 1 80 ? 150.285 151.963 134.198 1.00 95.61 80 PHE A C 1
ATOM 611 O O . PHE A 1 80 ? 150.461 153.161 134.458 1.00 95.85 80 PHE A O 1
ATOM 619 N N . PRO A 1 81 ? 151.066 151.338 133.319 1.00 86.18 81 PRO A N 1
ATOM 620 C CA . PRO A 1 81 ? 151.515 152.082 132.141 1.00 76.06 81 PRO A CA 1
ATOM 621 C C . PRO A 1 81 ? 150.467 151.924 131.054 1.00 84.32 81 PRO A C 1
ATOM 622 O O . PRO A 1 81 ? 150.302 150.822 130.524 1.00 89.54 81 PRO A O 1
ATOM 626 N N . ASP A 1 82 ? 149.747 152.992 130.714 1.00 78.45 82 ASP A N 1
ATOM 627 C CA . ASP A 1 82 ? 148.717 152.888 129.687 1.00 73.97 82 ASP A CA 1
ATOM 628 C C . ASP A 1 82 ? 149.360 152.516 128.359 1.00 80.31 82 ASP A C 1
ATOM 629 O O . ASP A 1 82 ? 150.101 153.313 127.777 1.00 85.11 82 ASP A O 1
ATOM 634 N N . ASN A 1 83 ? 149.086 151.307 127.877 1.00 70.21 83 ASN A N 1
ATOM 635 C CA . ASN A 1 83 ? 149.739 150.808 126.675 1.00 68.52 83 ASN A CA 1
ATOM 636 C C . ASN A 1 83 ? 149.113 151.345 125.398 1.00 72.31 83 ASN A C 1
ATOM 637 O O . ASN A 1 83 ? 149.605 151.029 124.310 1.00 77.14 83 ASN A O 1
ATOM 642 N N . ASN A 1 84 ? 148.048 152.140 125.508 1.00 72.26 84 ASN A N 1
ATOM 643 C CA . ASN A 1 84 ? 147.453 152.841 124.373 1.00 71.89 84 ASN A CA 1
ATOM 644 C C . ASN A 1 84 ? 146.964 151.874 123.298 1.00 74.88 84 ASN A C 1
ATOM 645 O O . ASN A 1 84 ? 147.030 152.169 122.104 1.00 79.53 84 ASN A O 1
ATOM 650 N N . TYR A 1 85 ? 146.468 150.707 123.704 1.00 66.63 85 TYR A N 1
ATOM 651 C CA . TYR A 1 85 ? 145.861 149.803 122.735 1.00 66.87 85 TYR A CA 1
ATOM 652 C C . TYR A 1 85 ? 144.433 150.229 122.424 1.00 72.76 85 TYR A C 1
ATOM 653 O O . TYR A 1 85 ? 144.089 150.500 121.271 1.00 74.87 85 TYR A O 1
ATOM 662 N N . LEU A 1 86 ? 143.587 150.291 123.445 1.00 73.18 86 LEU A N 1
ATOM 663 C CA . LEU A 1 86 ? 142.222 150.774 123.294 1.00 65.02 86 LEU A CA 1
ATOM 664 C C . LEU A 1 86 ? 142.230 152.286 123.469 1.00 64.91 86 LEU A C 1
ATOM 665 O O . LEU A 1 86 ? 142.461 152.789 124.572 1.00 76.98 86 LEU A O 1
ATOM 670 N N . ILE A 1 87 ? 141.993 153.009 122.383 1.00 61.23 87 ILE A N 1
ATOM 671 C CA . ILE A 1 87 ? 141.926 154.463 122.421 1.00 64.06 87 ILE A CA 1
ATOM 672 C C . ILE A 1 87 ? 140.513 154.860 122.812 1.00 67.22 87 ILE A C 1
ATOM 673 O O . ILE A 1 87 ? 139.541 154.298 122.301 1.00 73.09 87 ILE A O 1
ATOM 678 N N . VAL A 1 88 ? 140.392 155.798 123.745 1.00 72.62 88 VAL A N 1
ATOM 679 C CA . VAL A 1 88 ? 139.097 156.244 124.240 1.00 68.50 88 VAL A CA 1
ATOM 680 C C . VAL A 1 88 ? 139.005 157.752 124.073 1.00 67.17 88 VAL A C 1
ATOM 681 O O . VAL A 1 88 ? 139.925 158.483 124.454 1.00 72.32 88 VAL A O 1
ATOM 685 N N . LYS A 1 89 ? 137.900 158.208 123.492 1.00 69.34 89 LYS A N 1
ATOM 686 C CA . LYS A 1 89 ? 137.603 159.620 123.313 1.00 72.39 89 LYS A CA 1
ATOM 687 C C . LYS A 1 89 ? 136.221 159.903 123.885 1.00 72.88 89 LYS A C 1
ATOM 688 O O . LYS A 1 89 ? 135.548 159.013 124.409 1.00 76.28 89 LYS A O 1
ATOM 694 N N . GLY A 1 90 ? 135.794 161.156 123.781 1.00 75.37 90 GLY A N 1
ATOM 695 C CA . GLY A 1 90 ? 134.502 161.555 124.278 1.00 72.31 90 GLY A CA 1
ATOM 696 C C . GLY A 1 90 ? 134.566 162.072 125.699 1.00 77.45 90 GLY A C 1
ATOM 697 O O . GLY A 1 90 ? 135.575 161.926 126.394 1.00 80.63 90 GLY A O 1
ATOM 698 N N . PRO A 1 91 ? 133.479 162.699 126.153 1.00 78.51 91 PRO A N 1
ATOM 699 C CA . PRO A 1 91 ? 133.473 163.263 127.513 1.00 78.48 91 PRO A CA 1
ATOM 700 C C . PRO A 1 91 ? 133.661 162.228 128.603 1.00 76.20 91 PRO A C 1
ATOM 701 O O . PRO A 1 91 ? 134.196 162.554 129.669 1.00 76.40 91 PRO A O 1
ATOM 705 N N . ASP A 1 92 ? 133.238 160.989 128.372 1.00 75.94 92 ASP A N 1
ATOM 706 C CA . ASP A 1 92 ? 133.339 159.946 129.382 1.00 73.29 92 ASP A CA 1
ATOM 707 C C . ASP A 1 92 ? 134.295 158.855 128.924 1.00 73.66 92 ASP A C 1
ATOM 708 O O . ASP A 1 92 ? 134.000 157.664 129.052 1.00 81.72 92 ASP A O 1
ATOM 713 N N . ARG A 1 93 ? 135.442 159.267 128.381 1.00 75.57 93 ARG A N 1
ATOM 714 C CA . ARG A 1 93 ? 136.438 158.314 127.904 1.00 75.02 93 ARG A CA 1
ATOM 715 C C . ARG A 1 93 ? 136.902 157.390 129.020 1.00 77.73 93 ARG A C 1
ATOM 716 O O . ARG A 1 93 ? 137.098 156.189 128.799 1.00 82.34 93 ARG A O 1
ATOM 724 N N . THR A 1 94 ? 137.072 157.930 130.231 1.00 70.27 94 THR A N 1
ATOM 725 C CA . THR A 1 94 ? 137.549 157.123 131.349 1.00 69.86 94 THR A CA 1
ATOM 726 C C . THR A 1 94 ? 136.642 155.933 131.612 1.00 72.75 94 THR A C 1
ATOM 727 O O . THR A 1 94 ? 137.095 154.916 132.143 1.00 76.09 94 THR A O 1
ATOM 731 N N . ALA A 1 95 ? 135.367 156.036 131.243 1.00 70.46 95 ALA A N 1
ATOM 732 C CA . ALA A 1 95 ? 134.410 154.970 131.490 1.00 66.52 95 ALA A CA 1
ATOM 733 C C . ALA A 1 95 ? 134.486 153.841 130.473 1.00 69.34 95 ALA A C 1
ATOM 734 O O . ALA A 1 95 ? 133.806 152.828 130.656 1.00 78.73 95 ALA A O 1
ATOM 736 N N . TYR A 1 96 ? 135.273 153.976 129.406 1.00 59.47 96 TYR A N 1
ATOM 737 C CA . TYR A 1 96 ? 135.456 152.867 128.478 1.00 62.77 96 TYR A CA 1
ATOM 738 C C . TYR A 1 96 ? 136.902 152.404 128.398 1.00 64.01 96 TYR A C 1
ATOM 739 O O . TYR A 1 96 ? 137.294 151.771 127.415 1.00 78.52 96 TYR A O 1
ATOM 748 N N . LYS A 1 97 ? 137.703 152.696 129.420 1.00 65.03 97 LYS A N 1
ATOM 749 C CA . LYS A 1 97 ? 139.047 152.134 129.525 1.00 65.97 97 LYS A CA 1
ATOM 750 C C . LYS A 1 97 ? 138.923 150.699 130.038 1.00 72.78 97 LYS A C 1
ATOM 751 O O . LYS A 1 97 ? 139.344 150.347 131.140 1.00 79.78 97 LYS A O 1
ATOM 757 N N . GLN A 1 98 ? 138.328 149.862 129.195 1.00 66.63 98 GLN A N 1
ATOM 758 C CA . GLN A 1 98 ? 137.970 148.510 129.593 1.00 68.29 98 GLN A CA 1
ATOM 759 C C . GLN A 1 98 ? 139.196 147.613 129.664 1.00 70.01 98 GLN A C 1
ATOM 760 O O . GLN A 1 98 ? 140.178 147.798 128.942 1.00 76.04 98 GLN A O 1
ATOM 766 N N . GLY A 1 99 ? 139.122 146.622 130.548 1.00 64.99 99 GLY A N 1
ATOM 767 C CA . GLY A 1 99 ? 140.154 145.615 130.667 1.00 65.34 99 GLY A CA 1
ATOM 768 C C . GLY A 1 99 ? 139.745 144.354 129.929 1.00 63.82 99 GLY A C 1
ATOM 769 O O . GLY A 1 99 ? 138.653 143.825 130.137 1.00 77.62 99 GLY A O 1
ATOM 770 N N . ILE A 1 100 ? 140.628 143.897 129.046 1.00 63.84 100 ILE A N 1
ATOM 771 C CA . ILE A 1 100 ? 140.448 142.639 128.340 1.00 59.40 100 ILE A CA 1
ATOM 772 C C . ILE A 1 100 ? 141.755 141.866 128.417 1.00 65.54 100 ILE A C 1
ATOM 773 O O . ILE A 1 100 ? 142.832 142.435 128.598 1.00 72.14 100 ILE A O 1
ATOM 778 N N . ILE A 1 101 ? 141.643 140.549 128.297 1.00 62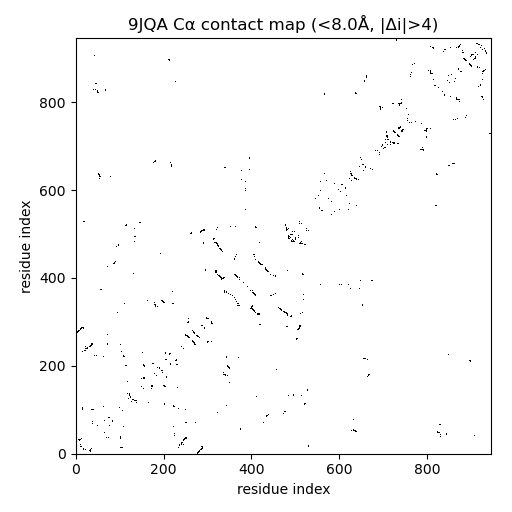.32 101 ILE A N 1
ATOM 779 C CA . ILE A 1 101 ? 142.793 139.656 128.275 1.00 61.63 101 ILE A CA 1
ATOM 780 C C . ILE A 1 101 ? 142.682 138.788 127.035 1.00 61.32 101 ILE A C 1
ATOM 781 O O . ILE A 1 101 ? 141.631 138.191 126.784 1.00 68.20 101 ILE A O 1
ATOM 786 N N . LYS A 1 102 ? 143.755 138.724 126.259 1.00 60.26 102 LYS A N 1
ATOM 787 C CA . LYS A 1 102 ? 143.779 137.945 125.032 1.00 58.23 102 LYS A CA 1
ATOM 788 C C . LYS A 1 102 ? 144.541 136.650 125.265 1.00 65.04 102 LYS A C 1
ATOM 789 O O . LYS A 1 102 ? 145.666 136.665 125.773 1.00 78.55 102 LYS A O 1
ATOM 795 N N . GLY A 1 103 ? 143.925 135.541 124.896 1.00 60.98 103 GLY A N 1
ATOM 796 C CA . GLY A 1 103 ? 144.504 134.233 125.117 1.00 57.12 103 GLY A CA 1
ATOM 797 C C . GLY A 1 103 ? 143.416 133.196 125.233 1.00 62.40 103 GLY A C 1
ATOM 798 O O . GLY A 1 103 ? 142.228 133.508 125.286 1.00 73.28 103 GLY A O 1
ATOM 799 N N . VAL A 1 104 ? 143.845 131.937 125.259 1.00 59.44 104 VAL A N 1
ATOM 800 C CA . VAL A 1 104 ? 142.894 130.851 125.446 1.00 59.70 104 VAL A CA 1
ATOM 801 C C . VAL A 1 104 ? 142.295 130.977 126.837 1.00 62.79 104 VAL A C 1
ATOM 802 O O . VAL A 1 104 ? 143.006 130.899 127.846 1.00 69.25 104 VAL A O 1
ATOM 806 N N . GLY A 1 105 ? 140.985 131.187 126.897 1.00 61.85 105 GLY A N 1
ATOM 807 C CA . GLY A 1 105 ? 140.301 131.480 128.135 1.00 55.06 105 GLY A CA 1
ATOM 808 C C . GLY A 1 105 ? 139.871 132.922 128.296 1.00 63.17 105 GLY A C 1
ATOM 809 O O . GLY A 1 105 ? 138.984 133.195 129.112 1.00 76.40 105 GLY A O 1
ATOM 810 N N . GLY A 1 106 ? 140.471 133.844 127.550 1.00 53.87 106 GLY A N 1
ATOM 811 C CA . GLY A 1 106 ? 140.055 135.225 127.414 1.00 54.56 106 GLY A CA 1
ATOM 812 C C . GLY A 1 106 ? 140.003 135.980 128.726 1.00 58.37 106 GLY A C 1
ATOM 813 O O . GLY A 1 106 ? 140.658 135.638 129.713 1.00 61.19 106 GLY A O 1
ATOM 814 N N . THR A 1 107 ? 139.182 137.033 128.731 1.00 60.62 107 THR A N 1
ATOM 815 C CA . THR A 1 107 ? 139.070 137.938 129.869 1.00 61.57 107 THR A CA 1
ATOM 816 C C . THR A 1 107 ? 138.484 137.265 131.102 1.00 61.92 107 THR A C 1
ATOM 817 O O . THR A 1 107 ? 138.665 137.767 132.213 1.00 65.41 107 THR A O 1
ATOM 821 N N . THR A 1 108 ? 137.799 136.138 130.936 1.00 66.55 108 THR A N 1
ATOM 822 C CA . THR A 1 108 ? 137.322 135.370 132.077 1.00 61.20 108 THR A CA 1
ATOM 823 C C . THR A 1 108 ? 138.476 134.785 132.881 1.00 65.61 108 THR A C 1
ATOM 824 O O . THR A 1 108 ? 138.263 134.290 133.992 1.00 69.82 108 THR A O 1
ATOM 828 N N . TRP A 1 109 ? 139.698 134.847 132.350 1.00 66.48 109 TRP A N 1
ATOM 829 C CA . TRP A 1 109 ? 140.872 134.503 133.140 1.00 59.64 109 TRP A CA 1
ATOM 830 C C . TRP A 1 109 ? 140.957 135.331 134.415 1.00 56.54 109 TRP A C 1
ATOM 831 O O . TRP A 1 109 ? 141.417 134.831 135.446 1.00 67.68 109 TRP A O 1
ATOM 842 N N . HIS A 1 110 ? 140.522 136.594 134.374 1.00 58.19 110 HIS A N 1
ATOM 843 C CA . HIS A 1 110 ? 140.715 137.485 135.512 1.00 55.23 110 HIS A CA 1
ATOM 844 C C . HIS A 1 110 ? 139.442 138.215 135.924 1.00 61.94 110 HIS A C 1
ATOM 845 O O . HIS A 1 110 ? 139.521 139.274 136.551 1.00 72.91 110 HIS A O 1
ATOM 852 N N . TRP A 1 111 ? 138.274 137.666 135.615 1.00 63.76 111 TRP A N 1
ATOM 853 C CA . TRP A 1 111 ? 137.033 138.281 136.049 1.00 52.09 111 TRP A CA 1
ATOM 854 C C . TRP A 1 111 ? 136.756 137.947 137.514 1.00 61.07 111 TRP A C 1
ATOM 855 O O . TRP A 1 111 ? 137.459 137.156 138.145 1.00 68.08 111 TRP A O 1
ATOM 866 N N . ALA A 1 112 ? 135.720 138.573 138.061 1.00 63.30 112 ALA A N 1
ATOM 867 C CA . ALA A 1 112 ? 135.304 138.320 139.433 1.00 57.80 112 ALA A CA 1
ATOM 868 C C . ALA A 1 112 ? 134.259 137.220 139.541 1.00 58.75 112 ALA A C 1
ATOM 869 O O . ALA A 1 112 ? 133.846 136.888 140.655 1.00 69.67 112 ALA A O 1
ATOM 871 N N . ALA A 1 113 ? 133.822 136.660 138.414 1.00 52.36 113 ALA A N 1
ATOM 872 C CA . ALA A 1 113 ? 132.892 135.536 138.344 1.00 55.09 113 ALA A CA 1
ATOM 873 C C . ALA A 1 113 ? 131.516 135.851 138.913 1.00 58.08 113 ALA A C 1
ATOM 874 O O . ALA A 1 113 ? 130.803 134.939 139.333 1.00 65.63 113 ALA A O 1
ATOM 876 N N . SER A 1 114 ? 131.111 137.116 138.926 1.00 62.29 114 SER A N 1
ATOM 877 C CA . SER A 1 114 ? 129.749 137.472 139.313 1.00 62.84 114 SER A CA 1
ATOM 878 C C . SER A 1 114 ? 128.815 137.092 138.173 1.00 64.96 114 SER A C 1
ATOM 879 O O . SER A 1 114 ? 128.698 137.813 137.182 1.00 71.16 114 SER A O 1
ATOM 882 N N . SER A 1 115 ? 128.151 135.949 138.306 1.00 65.81 115 SER A N 1
ATOM 883 C CA . SER A 1 115 ? 127.318 135.389 137.246 1.00 64.31 115 SER A CA 1
ATOM 884 C C . SER A 1 115 ? 125.873 135.783 137.516 1.00 59.96 115 SER A C 1
ATOM 885 O O . SER A 1 115 ? 125.217 135.217 138.390 1.00 64.79 115 SER A O 1
ATOM 888 N N . TRP A 1 116 ? 125.374 136.739 136.747 1.00 60.47 116 TRP A N 1
ATOM 889 C CA . TRP A 1 116 ? 124.098 137.380 137.017 1.00 58.54 116 TRP A CA 1
ATOM 890 C C . TRP A 1 116 ? 123.081 137.046 135.937 1.00 63.89 116 TRP A C 1
ATOM 891 O O . TRP A 1 116 ? 123.414 136.993 134.750 1.00 72.39 116 TRP A O 1
ATOM 902 N N . ARG A 1 117 ? 121.840 136.833 136.357 1.00 60.80 117 ARG A N 1
ATOM 903 C CA . ARG A 1 117 ? 120.714 136.756 135.441 1.00 51.87 117 ARG A CA 1
ATOM 904 C C . ARG A 1 117 ? 120.065 138.129 135.348 1.00 61.69 117 ARG A C 1
ATOM 905 O O . ARG A 1 117 ? 119.834 138.781 136.369 1.00 70.89 117 ARG A O 1
ATOM 913 N N . TYR A 1 118 ? 119.786 138.569 134.127 1.00 67.66 118 TYR A N 1
ATOM 914 C CA . TYR A 1 118 ? 119.096 139.835 133.942 1.00 64.93 118 TYR A CA 1
ATOM 915 C C . TYR A 1 118 ? 117.627 139.699 134.322 1.00 65.96 118 TYR A C 1
ATOM 916 O O . TYR A 1 118 ? 117.041 138.618 134.250 1.00 71.10 118 TYR A O 1
ATOM 925 N N . LEU A 1 119 ? 117.036 140.813 134.737 1.00 65.73 119 LEU A N 1
ATOM 926 C CA . LEU A 1 119 ? 115.627 140.819 135.083 1.00 63.38 119 LEU A CA 1
ATOM 927 C C . LEU A 1 119 ? 114.775 140.641 133.829 1.00 68.15 119 LEU A C 1
ATOM 928 O O . LEU A 1 119 ? 115.216 140.951 132.722 1.00 76.12 119 LEU A O 1
ATOM 933 N N . PRO A 1 120 ? 113.553 140.124 133.974 1.00 70.48 120 PRO A N 1
ATOM 934 C CA . PRO A 1 120 ? 112.657 140.047 132.811 1.00 69.18 120 PRO A CA 1
ATOM 935 C C . PRO A 1 120 ? 112.395 141.389 132.155 1.00 66.76 120 PRO A C 1
ATOM 936 O O . PRO A 1 120 ? 112.235 141.445 130.931 1.00 72.75 120 PRO A O 1
ATOM 940 N N . ASN A 1 121 ? 112.348 142.474 132.928 1.00 72.36 121 ASN A N 1
ATOM 941 C CA . ASN A 1 121 ? 112.142 143.797 132.356 1.00 68.99 121 ASN A CA 1
ATOM 942 C C . ASN A 1 121 ? 113.376 144.326 131.642 1.00 73.44 121 ASN A C 1
ATOM 943 O O . ASN A 1 121 ? 113.253 145.234 130.815 1.00 80.85 121 ASN A O 1
ATOM 948 N N . ASP A 1 122 ? 114.558 143.786 131.944 1.00 73.78 122 ASP A N 1
ATOM 949 C CA . ASP A 1 122 ? 115.765 144.218 131.247 1.00 67.90 122 ASP A CA 1
ATOM 950 C C . ASP A 1 122 ? 115.702 143.853 129.772 1.00 72.47 122 ASP A C 1
ATOM 951 O O . ASP A 1 122 ? 116.231 144.576 128.921 1.00 81.94 122 ASP A O 1
ATOM 956 N N . PHE A 1 123 ? 115.060 142.731 129.450 1.00 70.27 123 PHE A N 1
ATOM 957 C CA . PHE A 1 123 ? 114.963 142.307 128.060 1.00 66.00 123 PHE A CA 1
ATOM 958 C C . PHE A 1 123 ? 113.942 143.139 127.297 1.00 69.74 123 PHE A C 1
ATOM 959 O O . PHE A 1 123 ? 113.970 143.190 126.064 1.00 75.98 123 PHE A O 1
ATOM 967 N N . LYS A 1 124 ? 113.029 143.795 128.010 1.00 71.17 124 LYS A N 1
ATOM 968 C CA . LYS A 1 124 ? 112.011 144.617 127.370 1.00 69.06 124 LYS A CA 1
ATOM 969 C C . LYS A 1 124 ? 112.074 146.050 127.877 1.00 72.87 124 LYS A C 1
ATOM 970 O O . LYS A 1 124 ? 111.042 146.634 128.219 1.00 78.08 124 LYS A O 1
ATOM 976 N N . LEU A 1 125 ? 113.278 146.622 127.927 1.00 66.90 125 LEU A N 1
ATOM 977 C CA . LEU A 1 125 ? 113.457 147.925 128.560 1.00 69.04 125 LEU A CA 1
ATOM 978 C C . LEU A 1 125 ? 112.678 149.019 127.839 1.00 66.18 125 LEU A C 1
ATOM 979 O O . LEU A 1 125 ? 112.076 149.880 128.486 1.00 76.63 125 LEU A O 1
ATOM 984 N N . HIS A 1 126 ? 112.676 149.010 126.505 1.00 66.81 126 HIS A N 1
ATOM 985 C CA . HIS A 1 126 ? 111.962 150.053 125.777 1.00 71.10 126 HIS A CA 1
ATOM 986 C C . HIS A 1 126 ? 110.453 149.885 125.894 1.00 74.84 126 HIS A C 1
ATOM 987 O O . HIS A 1 126 ? 109.723 150.873 126.029 1.00 76.41 126 HIS A O 1
ATOM 994 N N . SER A 1 127 ? 109.964 148.647 125.837 1.00 78.13 127 SER A N 1
ATOM 995 C CA . SER A 1 127 ? 108.530 148.411 125.932 1.00 73.19 127 SER A CA 1
ATOM 996 C C . SER A 1 127 ? 107.993 148.658 127.333 1.00 77.81 127 SER A C 1
ATOM 997 O O . SER A 1 127 ? 106.784 148.842 127.495 1.00 81.36 127 SER A O 1
ATOM 1000 N N . THR A 1 128 ? 108.859 148.664 128.343 1.00 71.54 128 THR A N 1
ATOM 1001 C CA . THR A 1 128 ? 108.449 148.856 129.727 1.00 67.00 128 THR A CA 1
ATOM 1002 C C . THR A 1 128 ? 108.646 150.283 130.214 1.00 73.84 128 THR A C 1
ATOM 1003 O O . THR A 1 128 ? 107.782 150.815 130.916 1.00 78.32 128 THR A O 1
ATOM 1007 N N . TYR A 1 129 ? 109.756 150.922 129.851 1.00 72.59 129 TYR A N 1
ATOM 1008 C CA . TYR A 1 129 ? 110.091 152.238 130.364 1.00 68.27 129 TYR A CA 1
ATOM 1009 C C . TYR A 1 129 ? 110.295 153.291 129.287 1.00 72.15 129 TYR A C 1
ATOM 1010 O O . TYR A 1 129 ? 110.490 154.461 129.628 1.00 79.07 129 TYR A O 1
ATOM 1019 N N . GLY A 1 130 ? 110.258 152.921 128.011 1.00 70.61 130 GLY A N 1
ATOM 1020 C CA . GLY A 1 130 ? 110.370 153.902 126.952 1.00 68.69 130 GLY A CA 1
ATOM 1021 C C . GLY A 1 130 ? 111.769 154.382 126.663 1.00 76.05 130 GLY A C 1
ATOM 1022 O O . GLY A 1 130 ? 111.932 155.399 125.985 1.00 82.16 130 GLY A O 1
ATOM 1023 N N . VAL A 1 131 ? 112.791 153.686 127.156 1.00 74.62 131 VAL A N 1
ATOM 1024 C CA . VAL A 1 131 ? 114.176 154.069 126.937 1.00 71.05 131 VAL A CA 1
ATOM 1025 C C . VAL A 1 131 ? 114.945 152.857 126.434 1.00 74.62 131 VAL A C 1
ATOM 1026 O O . VAL A 1 131 ? 114.560 151.709 126.658 1.00 86.46 131 VAL A O 1
ATOM 1030 N N . GLY A 1 132 ? 116.053 153.129 125.750 1.00 69.86 132 GLY A N 1
ATOM 1031 C CA . GLY A 1 132 ? 116.902 152.054 125.281 1.00 67.02 132 GLY A CA 1
ATOM 1032 C C . GLY A 1 132 ? 116.238 151.218 124.201 1.00 68.83 132 GLY A C 1
ATOM 1033 O O . GLY A 1 132 ? 115.446 151.704 123.392 1.00 74.01 132 GLY A O 1
ATOM 1034 N N . ARG A 1 133 ? 116.575 149.931 124.192 1.00 75.45 133 ARG A N 1
ATOM 1035 C CA . ARG A 1 133 ? 116.079 149.009 123.183 1.00 71.89 133 ARG A CA 1
ATOM 1036 C C . ARG A 1 133 ? 115.658 147.707 123.844 1.00 73.46 133 ARG A C 1
ATOM 1037 O O . ARG A 1 133 ? 116.125 147.356 124.929 1.00 82.83 133 ARG A O 1
ATOM 1045 N N . ASP A 1 134 ? 114.760 146.994 123.174 1.00 73.11 134 ASP A N 1
ATOM 1046 C CA . ASP A 1 134 ? 114.335 145.674 123.610 1.00 67.72 134 ASP A CA 1
ATOM 1047 C C . ASP A 1 134 ? 115.260 144.605 123.049 1.00 71.92 134 ASP A C 1
ATOM 1048 O O . ASP A 1 134 ? 115.787 144.731 121.942 1.00 78.87 134 ASP A O 1
ATOM 1053 N N . TYR A 1 135 ? 115.453 143.546 123.827 1.00 71.78 135 TYR A N 1
ATOM 1054 C CA . TYR A 1 135 ? 116.136 142.374 123.310 1.00 70.74 135 TYR A CA 1
ATOM 1055 C C . TYR A 1 135 ? 115.272 141.694 122.254 1.00 75.71 135 TYR A C 1
ATOM 1056 O O . TYR A 1 135 ? 114.046 141.825 122.234 1.00 80.13 135 TYR A O 1
ATOM 1065 N N . ALA A 1 136 ? 115.930 140.960 121.359 1.00 75.85 136 ALA A N 1
ATOM 1066 C CA . ALA A 1 136 ? 115.195 140.217 120.346 1.00 74.84 136 ALA A CA 1
ATOM 1067 C C . ALA A 1 136 ? 114.470 139.012 120.930 1.00 80.91 136 ALA A C 1
ATOM 1068 O O . ALA A 1 136 ? 113.585 138.458 120.272 1.00 85.89 136 ALA A O 1
ATOM 1070 N N . MET A 1 137 ? 114.817 138.601 122.146 1.00 76.51 137 MET A N 1
ATOM 1071 C CA . MET A 1 137 ? 114.148 137.503 122.825 1.00 72.84 137 MET A CA 1
ATOM 1072 C C . MET A 1 137 ? 113.811 137.924 124.248 1.00 75.77 137 MET A C 1
ATOM 1073 O O . MET A 1 137 ? 114.347 138.900 124.773 1.00 79.66 137 MET A O 1
ATOM 1078 N N . SER A 1 138 ? 112.901 137.178 124.863 1.00 76.91 138 SER A N 1
ATOM 1079 C CA . SER A 1 138 ? 112.452 137.470 126.213 1.00 71.70 138 SER A CA 1
ATOM 1080 C C . SER A 1 138 ? 113.301 136.723 127.238 1.00 72.49 138 SER A C 1
ATOM 1081 O O . SER A 1 138 ? 114.143 135.890 126.903 1.00 78.18 138 SER A O 1
ATOM 1084 N N . TYR A 1 139 ? 113.072 137.044 128.513 1.00 72.10 139 TYR A N 1
ATOM 1085 C CA . TYR A 1 139 ? 113.776 136.350 129.586 1.00 66.08 139 TYR A CA 1
ATOM 1086 C C . TYR A 1 139 ? 113.395 134.877 129.631 1.00 68.86 139 TYR A C 1
ATOM 1087 O O . TYR A 1 139 ? 114.239 134.018 129.907 1.00 76.22 139 TYR A O 1
ATOM 1096 N N . ASP A 1 140 ? 112.120 134.567 129.387 1.00 75.57 140 ASP A N 1
ATOM 1097 C CA . ASP A 1 140 ? 111.675 133.179 129.418 1.00 74.97 140 ASP A CA 1
ATOM 1098 C C . ASP A 1 140 ? 112.364 132.344 128.350 1.00 78.45 140 ASP A C 1
ATOM 1099 O O . ASP A 1 140 ? 112.545 131.136 128.529 1.00 84.46 140 ASP A O 1
ATOM 1104 N N . GLU A 1 141 ? 112.751 132.965 127.237 1.00 79.52 141 GLU A N 1
ATOM 1105 C CA . GLU A 1 141 ? 113.457 132.240 126.190 1.00 78.34 141 GLU A CA 1
ATOM 1106 C C . GLU A 1 141 ? 114.906 131.961 126.564 1.00 78.59 141 GLU A C 1
ATOM 1107 O O . GLU A 1 141 ? 115.459 130.939 126.148 1.00 86.16 141 GLU A O 1
ATOM 1113 N N . LEU A 1 142 ? 115.532 132.844 127.337 1.00 63.94 142 LEU A N 1
ATOM 1114 C CA . LEU A 1 142 ? 116.913 132.656 127.758 1.00 65.38 142 LEU A CA 1
ATOM 1115 C C . LEU A 1 142 ? 117.042 131.909 129.079 1.00 72.65 142 LEU A C 1
ATOM 1116 O O . LEU A 1 142 ? 118.159 131.543 129.455 1.00 77.44 142 LEU A O 1
ATOM 1121 N N . GLU A 1 143 ? 115.937 131.675 129.783 1.00 74.57 143 GLU A N 1
ATOM 1122 C CA . GLU A 1 143 ? 116.009 131.015 131.086 1.00 67.11 143 GLU A CA 1
ATOM 1123 C C . GLU A 1 143 ? 116.639 129.628 131.026 1.00 71.43 143 GLU A C 1
ATOM 1124 O O . GLU A 1 143 ? 117.517 129.341 131.860 1.00 70.46 143 GLU A O 1
ATOM 1130 N N . PRO A 1 144 ? 116.247 128.724 130.116 1.00 66.41 144 PRO A N 1
ATOM 1131 C CA . PRO A 1 144 ? 116.933 127.423 130.069 1.00 64.13 144 PRO A CA 1
ATOM 1132 C C . PRO A 1 144 ? 118.419 127.544 129.800 1.00 68.24 144 PRO A C 1
ATOM 1133 O O . PRO A 1 144 ? 119.217 126.798 130.378 1.00 75.28 144 PRO A O 1
ATOM 1137 N N . TYR A 1 145 ? 118.818 128.484 128.944 1.00 69.29 145 TYR A N 1
ATOM 1138 C CA . TYR A 1 145 ? 120.236 128.675 128.671 1.00 64.90 145 TYR A CA 1
ATOM 1139 C C . TYR A 1 145 ? 120.945 129.328 129.847 1.00 64.92 145 TYR A C 1
ATOM 1140 O O . TYR A 1 145 ? 122.112 129.021 130.110 1.00 68.21 145 TYR A O 1
ATOM 1149 N N . TYR A 1 146 ? 120.255 130.210 130.571 1.00 63.77 146 TYR A N 1
ATOM 1150 C CA . TYR A 1 146 ? 120.788 130.721 131.828 1.00 55.62 146 TYR A CA 1
ATOM 1151 C C . TYR A 1 146 ? 121.106 129.578 132.780 1.00 62.57 146 TYR A C 1
ATOM 1152 O O . TYR A 1 146 ? 122.192 129.524 133.367 1.00 68.96 146 TYR A O 1
ATOM 1161 N N . TYR A 1 147 ? 120.166 128.642 132.933 1.00 63.69 147 TYR A N 1
ATOM 1162 C CA . TYR A 1 147 ? 120.384 127.521 133.840 1.00 62.08 147 TYR A CA 1
ATOM 1163 C C . TYR A 1 147 ? 121.496 126.605 133.343 1.00 65.70 147 TYR A C 1
ATOM 1164 O O . TYR A 1 147 ? 122.286 126.095 134.143 1.00 68.98 147 TYR A O 1
ATOM 1173 N N . GLU A 1 148 ? 121.560 126.365 132.033 1.00 65.83 148 GLU A N 1
ATOM 1174 C CA . GLU A 1 148 ? 122.625 125.529 131.490 1.00 63.14 148 GLU A CA 1
ATOM 1175 C C . GLU A 1 148 ? 123.993 126.149 131.742 1.00 68.63 148 GLU A C 1
ATOM 1176 O O . GLU A 1 148 ? 124.937 125.455 132.141 1.00 73.68 148 GLU A O 1
ATOM 1182 N N . ALA A 1 149 ? 124.113 127.460 131.526 1.00 69.77 149 ALA A N 1
ATOM 1183 C CA . ALA A 1 149 ? 125.363 128.147 131.822 1.00 63.69 149 ALA A CA 1
ATOM 1184 C C . ALA A 1 149 ? 125.689 128.076 133.306 1.00 65.59 149 ALA A C 1
ATOM 1185 O O . ALA A 1 149 ? 126.841 127.848 133.682 1.00 73.49 149 ALA A O 1
ATOM 1187 N N . GLU A 1 150 ? 124.688 128.258 134.167 1.00 65.60 150 GLU A N 1
ATOM 1188 C CA . GLU A 1 150 ? 124.938 128.191 135.603 1.00 64.66 150 GLU A CA 1
ATOM 1189 C C . GLU A 1 150 ? 125.426 126.809 136.013 1.00 68.67 150 GLU A C 1
ATOM 1190 O O . GLU A 1 150 ? 126.325 126.682 136.851 1.00 70.40 150 GLU A O 1
ATOM 1196 N N . CYS A 1 151 ? 124.842 125.761 135.434 1.00 72.63 151 CYS A N 1
ATOM 1197 C CA . CYS A 1 151 ? 125.237 124.404 135.787 1.00 63.54 151 CYS A CA 1
ATOM 1198 C C . CYS A 1 151 ? 126.633 124.077 135.279 1.00 68.62 151 CYS A C 1
ATOM 1199 O O . CYS A 1 151 ? 127.409 123.413 135.974 1.00 78.24 151 CYS A O 1
ATOM 1202 N N . GLU A 1 152 ? 126.974 124.522 134.067 1.00 74.40 152 GLU A N 1
ATOM 1203 C CA . GLU A 1 152 ? 128.311 124.245 133.552 1.00 72.32 152 GLU A CA 1
ATOM 1204 C C . GLU A 1 152 ? 129.375 125.042 134.298 1.00 73.68 152 GLU A C 1
ATOM 1205 O O . GLU A 1 152 ? 130.456 124.519 134.589 1.00 79.16 152 GLU A O 1
ATOM 1211 N N . MET A 1 153 ? 129.089 126.299 134.626 1.00 62.52 153 MET A N 1
ATOM 1212 C CA . MET A 1 153 ? 130.058 127.174 135.269 1.00 59.15 153 MET A CA 1
ATOM 1213 C C . MET A 1 153 ? 130.082 127.037 136.784 1.00 72.68 153 MET A C 1
ATOM 1214 O O . MET A 1 153 ? 130.950 127.633 137.427 1.00 83.05 153 MET A O 1
ATOM 1219 N N . GLY A 1 154 ? 129.168 126.271 137.368 1.00 70.54 154 GLY A N 1
ATOM 1220 C CA . GLY A 1 154 ? 129.149 126.110 138.807 1.00 67.22 154 GLY A CA 1
ATOM 1221 C C . GLY A 1 154 ? 128.842 127.381 139.569 1.00 67.94 154 GLY A C 1
ATOM 1222 O O . GLY A 1 154 ? 129.622 127.801 140.427 1.00 77.95 154 GLY A O 1
ATOM 1223 N N . VAL A 1 155 ? 127.715 128.014 139.253 1.00 62.27 155 VAL A N 1
ATOM 1224 C CA . VAL A 1 155 ? 127.326 129.231 139.950 1.00 65.16 155 VAL A CA 1
ATOM 1225 C C . VAL A 1 155 ? 126.720 128.887 141.303 1.00 64.74 155 VAL A C 1
ATOM 1226 O O . VAL A 1 155 ? 125.899 127.970 141.423 1.00 67.89 155 VAL A O 1
ATOM 1230 N N . MET A 1 156 ? 127.133 129.619 142.332 1.00 68.36 156 MET A N 1
ATOM 1231 C CA . MET A 1 156 ? 126.506 129.559 143.643 1.00 63.14 156 MET A CA 1
ATOM 1232 C C . MET A 1 156 ? 125.646 130.800 143.837 1.00 65.78 156 MET A C 1
ATOM 1233 O O . MET A 1 156 ? 126.033 131.902 143.439 1.00 75.84 156 MET A O 1
ATOM 1238 N N . GLY A 1 157 ? 124.473 130.620 144.433 1.00 52.62 157 GLY A N 1
ATOM 1239 C CA . GLY A 1 157 ? 123.551 131.715 144.602 1.00 57.92 157 GLY A CA 1
ATOM 1240 C C . GLY A 1 157 ? 122.726 131.631 145.867 1.00 61.32 157 GLY A C 1
ATOM 1241 O O . GLY A 1 157 ? 122.697 130.609 146.556 1.00 63.07 157 GLY A O 1
ATOM 1242 N N . PRO A 1 158 ? 122.029 132.719 146.193 1.00 70.67 158 PRO A N 1
ATOM 1243 C CA . PRO A 1 158 ? 121.185 132.776 147.406 1.00 68.91 158 PRO A CA 1
ATOM 1244 C C . PRO A 1 158 ? 119.901 131.966 147.247 1.00 69.68 158 PRO A C 1
ATOM 1245 O O . PRO A 1 158 ? 118.808 132.480 147.024 1.00 78.51 158 PRO A O 1
ATOM 1249 N N . ASN A 1 159 ? 120.045 130.646 147.375 1.00 66.43 159 ASN A N 1
ATOM 1250 C CA . ASN A 1 159 ? 118.965 129.730 147.020 1.00 71.04 159 ASN A CA 1
ATOM 1251 C C . ASN A 1 159 ? 117.736 129.938 147.897 1.00 77.06 159 ASN A C 1
ATOM 1252 O O . ASN A 1 159 ? 116.618 130.104 147.396 1.00 83.88 159 ASN A O 1
ATOM 1257 N N . GLY A 1 160 ? 117.919 129.933 149.208 1.00 80.38 160 GLY A N 1
ATOM 1258 C CA . GLY A 1 160 ? 116.770 130.011 150.083 1.00 86.45 160 GLY A CA 1
ATOM 1259 C C . GLY A 1 160 ? 116.241 131.394 150.375 1.00 87.82 160 GLY A C 1
ATOM 1260 O O . GLY A 1 160 ? 115.245 131.518 151.091 1.00 89.66 160 GLY A O 1
ATOM 1261 N N . GLU A 1 161 ? 116.862 132.440 149.842 1.00 91.94 161 GLU A N 1
ATOM 1262 C CA . GLU A 1 161 ? 116.510 133.810 150.178 1.00 87.00 161 GLU A CA 1
ATOM 1263 C C . GLU A 1 161 ? 115.616 134.424 149.109 1.00 89.26 161 GLU A C 1
ATOM 1264 O O . GLU A 1 161 ? 115.609 134.004 147.950 1.00 93.08 161 GLU A O 1
ATOM 1270 N N . GLU A 1 162 ? 114.856 135.434 149.520 1.00 92.08 162 GLU A N 1
ATOM 1271 C CA . GLU A 1 162 ? 113.964 136.168 148.634 1.00 92.15 162 GLU A CA 1
ATOM 1272 C C . GLU A 1 162 ? 114.554 137.549 148.377 1.00 94.41 162 GLU A C 1
ATOM 1273 O O . GLU A 1 162 ? 114.755 138.327 149.315 1.00 94.44 162 GLU A O 1
ATOM 1279 N N . ILE A 1 163 ? 114.839 137.841 147.113 1.00 82.15 163 ILE A N 1
ATOM 1280 C CA . ILE A 1 163 ? 115.333 139.142 146.681 1.00 78.34 163 ILE A CA 1
ATOM 1281 C C . ILE A 1 163 ? 114.275 139.738 145.768 1.00 80.79 163 ILE A C 1
ATOM 1282 O O . ILE A 1 163 ? 113.961 139.158 144.722 1.00 88.28 163 ILE A O 1
ATOM 1287 N N . THR A 1 164 ? 113.720 140.885 146.160 1.00 85.66 164 THR A N 1
ATOM 1288 C CA . THR A 1 164 ? 112.557 141.404 145.443 1.00 90.63 164 THR A CA 1
ATOM 1289 C C . THR A 1 164 ? 112.866 141.732 143.988 1.00 100.99 164 THR A C 1
ATOM 1290 O O . THR A 1 164 ? 112.143 141.237 143.106 1.00 100.33 164 THR A O 1
ATOM 1294 N N . PRO A 1 165 ? 113.893 142.529 143.650 1.00 87.91 165 PRO A N 1
ATOM 1295 C CA . PRO A 1 165 ? 114.348 142.558 142.255 1.00 74.67 165 PRO A CA 1
ATOM 1296 C C . PRO A 1 165 ? 115.332 141.424 142.012 1.00 79.12 165 PRO A C 1
ATOM 1297 O O . PRO A 1 165 ? 116.484 141.475 142.453 1.00 85.95 165 PRO A O 1
ATOM 1301 N N . SER A 1 166 ? 114.880 140.398 141.299 1.00 75.82 166 SER A N 1
ATOM 1302 C CA . SER A 1 166 ? 115.710 139.242 140.997 1.00 72.84 166 SER A CA 1
ATOM 1303 C C . SER A 1 166 ? 115.015 138.424 139.923 1.00 76.61 166 SER A C 1
ATOM 1304 O O . SER A 1 166 ? 113.784 138.375 139.866 1.00 80.25 166 SER A O 1
ATOM 1307 N N . ALA A 1 167 ? 115.813 137.795 139.079 1.00 72.92 167 ALA A N 1
ATOM 1308 C CA . ALA A 1 167 ? 115.265 136.999 137.992 1.00 71.25 167 ALA A CA 1
ATOM 1309 C C . ALA A 1 167 ? 114.534 135.785 138.551 1.00 76.98 167 ALA A C 1
ATOM 1310 O O . ALA A 1 167 ? 115.078 135.082 139.409 1.00 82.64 167 ALA A O 1
ATOM 1312 N N . PRO A 1 168 ? 113.308 135.512 138.107 1.00 75.25 168 PRO A N 1
ATOM 1313 C CA . PRO A 1 168 ? 112.606 134.311 138.575 1.00 70.60 168 PRO A CA 1
ATOM 1314 C C . PRO A 1 168 ? 113.265 133.053 138.029 1.00 72.82 168 PRO A C 1
ATOM 1315 O O . PRO A 1 168 ? 113.486 132.923 136.824 1.00 78.64 168 PRO A O 1
ATOM 1319 N N . ARG A 1 169 ? 113.574 132.124 138.926 1.00 69.65 169 ARG A N 1
ATOM 1320 C CA . ARG A 1 169 ? 114.284 130.904 138.571 1.00 64.70 169 ARG A CA 1
ATOM 1321 C C . ARG A 1 169 ? 113.329 129.722 138.532 1.00 69.27 169 ARG A C 1
ATOM 1322 O O . ARG A 1 169 ? 112.454 129.587 139.392 1.00 74.75 169 ARG A O 1
ATOM 1330 N N . GLN A 1 170 ? 113.499 128.869 137.523 1.00 78.14 170 GLN A N 1
ATOM 1331 C CA . GLN A 1 170 ? 112.769 127.612 137.472 1.00 75.05 170 GLN A CA 1
ATOM 1332 C C . GLN A 1 170 ? 113.455 126.514 138.270 1.00 76.13 170 GLN A C 1
ATOM 1333 O O . GLN A 1 170 ? 112.801 125.536 138.643 1.00 79.39 170 GLN A O 1
ATOM 1339 N N . ASN A 1 171 ? 114.749 126.654 138.532 1.00 75.17 171 ASN A N 1
ATOM 1340 C CA . ASN A 1 171 ? 115.528 125.695 139.295 1.00 76.46 171 ASN A CA 1
ATOM 1341 C C . ASN A 1 171 ? 116.397 126.448 140.286 1.00 71.53 171 ASN A C 1
ATOM 1342 O O . ASN A 1 171 ? 116.746 127.610 140.050 1.00 75.50 171 ASN A O 1
ATOM 1347 N N . PRO A 1 172 ? 116.757 125.821 141.401 1.00 71.86 172 PRO A N 1
ATOM 1348 C CA . PRO A 1 172 ? 117.705 126.451 142.322 1.00 65.64 172 PRO A CA 1
ATOM 1349 C C . PRO A 1 172 ? 119.096 126.517 141.716 1.00 63.57 172 PRO A C 1
ATOM 1350 O O . PRO A 1 172 ? 119.415 125.837 140.739 1.00 70.21 172 PRO A O 1
ATOM 1354 N N . TRP A 1 173 ? 119.926 127.369 142.306 1.00 62.34 173 TRP A N 1
ATOM 1355 C CA . TRP A 1 173 ? 121.310 127.462 141.881 1.00 60.41 173 TRP A CA 1
ATOM 1356 C C . TRP A 1 173 ? 122.006 126.120 142.102 1.00 65.46 173 TRP A C 1
ATOM 1357 O O . TRP A 1 173 ? 121.697 125.404 143.058 1.00 65.36 173 TRP A O 1
ATOM 1368 N N . PRO A 1 174 ? 122.941 125.748 141.225 1.00 67.35 174 PRO A N 1
ATOM 1369 C CA . PRO A 1 174 ? 123.638 124.465 141.407 1.00 61.96 174 PRO A CA 1
ATOM 1370 C C . PRO A 1 174 ? 124.332 124.350 142.749 1.00 63.82 174 PRO A C 1
ATOM 1371 O O . PRO A 1 174 ? 124.410 123.249 143.306 1.00 71.20 174 PRO A O 1
ATOM 1375 N N . MET A 1 175 ? 124.832 125.457 143.287 1.00 66.85 175 MET A N 1
ATOM 1376 C CA . MET A 1 175 ? 125.397 125.500 144.624 1.00 60.59 175 MET A CA 1
ATOM 1377 C C . MET A 1 175 ? 124.753 126.643 145.391 1.00 62.43 175 MET A C 1
ATOM 1378 O O . MET A 1 175 ? 124.278 127.615 144.801 1.00 71.56 175 MET A O 1
ATOM 1383 N N . THR A 1 176 ? 124.728 126.514 146.710 1.00 64.49 176 THR A N 1
ATOM 1384 C CA . THR A 1 176 ? 124.247 127.580 147.572 1.00 64.16 176 THR A CA 1
ATOM 1385 C C . THR A 1 176 ? 125.392 128.527 147.903 1.00 61.38 176 THR A C 1
ATOM 1386 O O . THR A 1 176 ? 126.546 128.113 148.024 1.00 67.45 176 THR A O 1
ATOM 1390 N N . SER A 1 177 ? 125.062 129.811 148.031 1.00 66.35 177 SER A N 1
ATOM 1391 C CA . SER A 1 177 ? 126.068 130.825 148.316 1.00 64.07 177 SER A CA 1
ATOM 1392 C C . SER A 1 177 ? 126.823 130.496 149.596 1.00 68.55 177 SER A C 1
ATOM 1393 O O . SER A 1 177 ? 126.221 130.162 150.619 1.00 76.53 177 SER A O 1
ATOM 1396 N N . MET A 1 178 ? 128.149 130.589 149.535 1.00 67.14 178 MET A N 1
ATOM 1397 C CA . MET A 1 178 ? 128.959 130.374 150.716 1.00 65.23 178 MET A CA 1
ATOM 1398 C C . MET A 1 178 ? 128.781 131.541 151.683 1.00 66.15 178 MET A C 1
ATOM 1399 O O . MET A 1 178 ? 128.419 132.647 151.277 1.00 76.01 178 MET A O 1
ATOM 1404 N N . PRO A 1 179 ? 129.015 131.313 152.973 1.00 62.87 179 PRO A N 1
ATOM 1405 C CA . PRO A 1 179 ? 128.723 132.347 153.971 1.00 59.83 179 PRO A CA 1
ATOM 1406 C C . PRO A 1 179 ? 129.553 133.606 153.770 1.00 63.01 179 PRO A C 1
ATOM 1407 O O . PRO A 1 179 ? 130.662 133.575 153.236 1.00 73.60 179 PRO A O 1
ATOM 1411 N N . TYR A 1 180 ? 128.980 134.728 154.198 1.00 67.81 180 TYR A N 1
ATOM 1412 C CA . TYR A 1 180 ? 129.652 136.015 154.115 1.00 61.60 180 TYR A CA 1
ATOM 1413 C C . TYR A 1 180 ? 130.909 136.033 154.976 1.00 68.09 180 TYR A C 1
ATOM 1414 O O . TYR A 1 180 ? 130.987 135.379 156.018 1.00 68.44 180 TYR A O 1
ATOM 1423 N N . GLY A 1 181 ? 131.897 136.805 154.533 1.00 67.55 181 GLY A N 1
ATOM 1424 C CA . GLY A 1 181 ? 132.972 137.222 155.402 1.00 56.75 181 GLY A CA 1
ATOM 1425 C C . GLY A 1 181 ? 132.518 138.352 156.300 1.00 60.23 181 GLY A C 1
ATOM 1426 O O . GLY A 1 181 ? 131.389 138.833 156.222 1.00 69.83 181 GLY A O 1
ATOM 1427 N N . TYR A 1 182 ? 133.427 138.793 157.170 1.00 60.95 182 TYR A N 1
ATOM 1428 C CA . TYR A 1 182 ? 133.068 139.830 158.133 1.00 60.91 182 TYR A CA 1
ATOM 1429 C C . TYR A 1 182 ? 132.676 141.126 157.435 1.00 63.88 182 TYR A C 1
ATOM 1430 O O . TYR A 1 182 ? 131.723 141.800 157.847 1.00 67.68 182 TYR A O 1
ATOM 1439 N N . GLY A 1 183 ? 133.402 141.491 156.379 1.00 66.57 183 GLY A N 1
ATOM 1440 C CA . GLY A 1 183 ? 133.108 142.730 155.684 1.00 60.66 183 GLY A CA 1
ATOM 1441 C C . GLY A 1 183 ? 131.712 142.758 155.097 1.00 64.84 183 GLY A C 1
ATOM 1442 O O . GLY A 1 183 ? 131.009 143.763 155.195 1.00 72.01 183 GLY A O 1
ATOM 1443 N N . ASP A 1 184 ? 131.284 141.649 154.494 1.00 70.33 184 ASP A N 1
ATOM 1444 C CA . ASP A 1 184 ? 129.965 141.616 153.875 1.00 65.89 184 ASP A CA 1
ATOM 1445 C C . ASP A 1 184 ? 128.853 141.622 154.917 1.00 64.71 184 ASP A C 1
ATOM 1446 O O . ASP A 1 184 ? 127.838 142.300 154.734 1.00 80.32 184 ASP A O 1
ATOM 1451 N N . ARG A 1 185 ? 129.023 140.883 156.016 1.00 60.09 185 ARG A N 1
ATOM 1452 C CA . ARG A 1 185 ? 128.043 140.934 157.098 1.00 61.34 185 ARG A CA 1
ATOM 1453 C C . ARG A 1 185 ? 127.908 142.351 157.638 1.00 66.28 185 ARG A C 1
ATOM 1454 O O . ARG A 1 185 ? 126.794 142.868 157.804 1.00 76.47 185 ARG A O 1
ATOM 1462 N N . THR A 1 186 ? 129.044 142.992 157.921 1.00 67.15 186 THR A N 1
ATOM 1463 C CA . THR A 1 186 ? 129.019 144.338 158.476 1.00 66.87 186 THR A CA 1
ATOM 1464 C C . THR A 1 186 ? 128.395 145.325 157.502 1.00 70.42 186 THR A C 1
ATOM 1465 O O . THR A 1 186 ? 127.589 146.171 157.901 1.00 78.66 186 THR A O 1
ATOM 1469 N N . PHE A 1 187 ? 128.752 145.233 156.219 1.00 66.01 187 PHE A N 1
ATOM 1470 C CA . PHE A 1 187 ? 128.196 146.145 155.229 1.00 64.77 187 PHE A CA 1
ATOM 1471 C C . PHE A 1 187 ? 126.696 145.944 155.073 1.00 63.59 187 PHE A C 1
ATOM 1472 O O . PHE A 1 187 ? 125.943 146.916 154.952 1.00 74.07 187 PHE A O 1
ATOM 1480 N N . THR A 1 188 ? 126.245 144.688 155.069 1.00 59.66 188 THR A N 1
ATOM 1481 C CA . THR A 1 188 ? 124.817 144.413 154.982 1.00 63.97 188 THR A CA 1
ATOM 1482 C C . THR A 1 188 ? 124.076 145.029 156.157 1.00 66.33 188 THR A C 1
ATOM 1483 O O . THR A 1 188 ? 123.052 145.700 155.979 1.00 74.28 188 THR A O 1
ATOM 1487 N N . GLU A 1 189 ? 124.594 144.831 157.371 1.00 74.87 189 GLU A N 1
ATOM 1488 C CA . GLU A 1 189 ? 123.927 145.385 158.544 1.00 74.83 189 GLU A CA 1
ATOM 1489 C C . GLU A 1 189 ? 123.937 146.910 158.522 1.00 78.82 189 GLU A C 1
ATOM 1490 O O . GLU A 1 189 ? 122.953 147.548 158.912 1.00 80.13 189 GLU A O 1
ATOM 1496 N N . ILE A 1 190 ? 125.036 147.512 158.065 1.00 78.19 190 ILE A N 1
ATOM 1497 C CA . ILE A 1 190 ? 125.127 148.969 158.037 1.00 75.72 190 ILE A CA 1
ATOM 1498 C C . ILE A 1 190 ? 124.138 149.552 157.036 1.00 76.08 190 ILE A C 1
ATOM 1499 O O . ILE A 1 190 ? 123.403 150.496 157.346 1.00 81.43 190 ILE A O 1
ATOM 1504 N N . VAL A 1 191 ? 124.098 149.000 155.819 1.00 68.30 191 VAL A N 1
ATOM 1505 C CA . VAL A 1 191 ? 123.246 149.578 154.781 1.00 67.84 191 VAL A CA 1
ATOM 1506 C C . VAL A 1 191 ? 121.793 149.154 154.895 1.00 69.76 191 VAL A C 1
ATOM 1507 O O . VAL A 1 191 ? 120.942 149.730 154.208 1.00 71.77 191 VAL A O 1
ATOM 1511 N N . SER A 1 192 ? 121.475 148.167 155.735 1.00 76.59 192 SER A N 1
ATOM 1512 C CA . SER A 1 192 ? 120.072 147.848 155.967 1.00 71.93 192 SER A CA 1
ATOM 1513 C C . SER A 1 192 ? 119.343 149.003 156.639 1.00 75.95 192 SER A C 1
ATOM 1514 O O . SER A 1 192 ? 118.133 149.168 156.449 1.00 76.13 192 SER A O 1
ATOM 1517 N N . LYS A 1 193 ? 120.056 149.809 157.426 1.00 80.32 193 LYS A N 1
ATOM 1518 C CA . LYS A 1 193 ? 119.447 150.958 158.082 1.00 81.78 193 LYS A CA 1
ATOM 1519 C C . LYS A 1 193 ? 119.232 152.128 157.134 1.00 81.35 193 LYS A C 1
ATOM 1520 O O . LYS A 1 193 ? 118.481 153.049 157.467 1.00 82.60 193 LYS A O 1
ATOM 1526 N N . LEU A 1 194 ? 119.871 152.111 155.969 1.00 80.29 194 LEU A N 1
ATOM 1527 C CA . LEU A 1 194 ? 119.693 153.143 154.961 1.00 73.22 194 LEU A CA 1
ATOM 1528 C C . LEU A 1 194 ? 118.582 152.815 153.976 1.00 77.56 194 LEU A C 1
ATOM 1529 O O . LEU A 1 194 ? 118.316 153.617 153.076 1.00 81.24 194 LEU A O 1
ATOM 1534 N N . GLY A 1 195 ? 117.929 151.667 154.126 1.00 79.45 195 GLY A N 1
ATOM 1535 C CA . GLY A 1 195 ? 116.969 151.209 153.148 1.00 77.54 195 GLY A CA 1
ATOM 1536 C C . GLY A 1 195 ? 117.564 150.453 151.986 1.00 74.33 195 GLY A C 1
ATOM 1537 O O . GLY A 1 195 ? 116.847 150.166 151.022 1.00 81.42 195 GLY A O 1
ATOM 1538 N N . PHE A 1 196 ? 118.849 150.120 152.042 1.00 66.08 196 PHE A N 1
ATOM 1539 C CA . PHE A 1 196 ? 119.526 149.404 150.971 1.00 62.32 196 PHE A CA 1
ATOM 1540 C C . PHE A 1 196 ? 119.570 147.921 151.309 1.00 67.83 196 PHE A C 1
ATOM 1541 O O . PHE A 1 196 ? 119.949 147.546 152.423 1.00 76.52 196 PHE A O 1
ATOM 1549 N N . SER A 1 197 ? 119.187 147.084 150.351 1.00 68.56 197 SER A N 1
ATOM 1550 C CA . SER A 1 197 ? 119.136 145.637 150.547 1.00 68.25 197 SER A CA 1
ATOM 1551 C C . SER A 1 197 ? 120.404 145.024 149.966 1.00 69.94 197 SER A C 1
ATOM 1552 O O . SER A 1 197 ? 120.527 144.858 148.751 1.00 70.80 197 SER A O 1
ATOM 1555 N N . ASN A 1 198 ? 121.342 144.679 150.841 1.00 67.99 198 ASN A N 1
ATOM 1556 C CA . ASN A 1 198 ? 122.581 144.028 150.441 1.00 63.68 198 ASN A CA 1
ATOM 1557 C C . ASN A 1 198 ? 122.357 142.521 150.414 1.00 67.49 198 ASN A C 1
ATOM 1558 O O . ASN A 1 198 ? 122.096 141.909 151.455 1.00 71.55 198 ASN A O 1
ATOM 1563 N N . THR A 1 199 ? 122.456 141.931 149.234 1.00 59.26 199 THR A N 1
ATOM 1564 C CA . THR A 1 199 ? 122.117 140.538 148.998 1.00 57.15 199 THR A CA 1
ATOM 1565 C C . THR A 1 199 ? 123.293 139.828 148.349 1.00 63.43 199 THR A C 1
ATOM 1566 O O . THR A 1 199 ? 124.134 140.464 147.703 1.00 72.42 199 THR A O 1
ATOM 1570 N N . PRO A 1 200 ? 123.391 138.508 148.520 1.00 63.06 200 PRO A N 1
ATOM 1571 C CA . PRO A 1 200 ? 124.544 137.779 147.980 1.00 60.47 200 PRO A CA 1
ATOM 1572 C C . PRO A 1 200 ? 124.599 137.832 146.463 1.00 59.98 200 PRO A C 1
ATOM 1573 O O . PRO A 1 200 ? 123.591 137.663 145.776 1.00 68.51 200 PRO A O 1
ATOM 1577 N N . VAL A 1 201 ? 125.798 138.054 145.948 1.00 60.15 201 VAL A N 1
ATOM 1578 C CA . VAL A 1 201 ? 126.022 138.071 144.503 1.00 62.82 201 VAL A CA 1
ATOM 1579 C C . VAL A 1 201 ? 126.123 136.633 144.007 1.00 63.31 201 VAL A C 1
ATOM 1580 O O . VAL A 1 201 ? 126.912 135.852 144.558 1.00 68.96 201 VAL A O 1
ATOM 1584 N N . PRO A 1 202 ? 125.343 136.239 143.002 1.00 64.36 202 PRO A N 1
ATOM 1585 C CA . PRO A 1 202 ? 125.531 134.911 142.406 1.00 61.61 202 PRO A CA 1
ATOM 1586 C C . PRO A 1 202 ? 126.895 134.830 141.739 1.00 62.30 202 PRO A C 1
ATOM 1587 O O . PRO A 1 202 ? 127.251 135.679 140.921 1.00 70.72 202 PRO A O 1
ATOM 1591 N N . GLN A 1 203 ? 127.657 133.804 142.094 1.00 61.08 203 GLN A N 1
ATOM 1592 C CA . GLN A 1 203 ? 129.053 133.717 141.701 1.00 63.27 203 GLN A CA 1
ATOM 1593 C C . GLN A 1 203 ? 129.353 132.355 141.101 1.00 61.61 203 GLN A C 1
ATOM 1594 O O . GLN A 1 203 ? 128.899 131.330 141.613 1.00 67.63 203 GLN A O 1
ATOM 1600 N N . ALA A 1 204 ? 130.138 132.351 140.024 1.00 53.71 204 ALA A N 1
ATOM 1601 C CA . ALA A 1 204 ? 130.676 131.117 139.455 1.00 58.04 204 ALA A CA 1
ATOM 1602 C C . ALA A 1 204 ? 131.882 130.691 140.292 1.00 64.61 204 ALA A C 1
ATOM 1603 O O . ALA A 1 204 ? 133.030 130.667 139.848 1.00 72.66 204 ALA A O 1
ATOM 1605 N N . ARG A 1 205 ? 131.588 130.357 141.543 1.00 62.68 205 ARG A N 1
ATOM 1606 C CA . ARG A 1 205 ? 132.583 130.047 142.553 1.00 54.66 205 ARG A CA 1
ATOM 1607 C C . ARG A 1 205 ? 132.107 128.826 143.322 1.00 60.54 205 ARG A C 1
ATOM 1608 O O . ARG A 1 205 ? 130.906 128.630 143.511 1.00 63.83 205 ARG A O 1
ATOM 1616 N N . ASN A 1 206 ? 133.052 128.004 143.762 1.00 62.80 206 ASN A N 1
ATOM 1617 C CA . ASN A 1 206 ? 132.721 126.726 144.388 1.00 57.69 206 ASN A CA 1
ATOM 1618 C C . ASN A 1 206 ? 132.556 126.922 145.888 1.00 62.70 206 ASN A C 1
ATOM 1619 O O . ASN A 1 206 ? 133.537 127.015 146.626 1.00 75.24 206 ASN A O 1
ATOM 1624 N N . SER A 1 207 ? 131.304 126.984 146.341 1.00 62.19 207 SER A N 1
ATOM 1625 C CA . SER A 1 207 ? 131.024 126.894 147.767 1.00 60.27 207 SER A CA 1
ATOM 1626 C C . SER A 1 207 ? 131.191 125.477 148.290 1.00 63.57 207 SER A C 1
ATOM 1627 O O . SER A 1 207 ? 131.239 125.279 149.506 1.00 71.05 207 SER A O 1
ATOM 1630 N N . ARG A 1 208 ? 131.256 124.499 147.397 1.00 59.08 208 ARG A N 1
ATOM 1631 C CA . ARG A 1 208 ? 131.609 123.124 147.704 1.00 56.38 208 ARG A CA 1
ATOM 1632 C C . ARG A 1 208 ? 132.398 122.591 146.523 1.00 61.36 208 ARG A C 1
ATOM 1633 O O . ARG A 1 208 ? 132.342 123.169 145.432 1.00 67.93 208 ARG A O 1
ATOM 1641 N N . PRO A 1 209 ? 133.170 121.517 146.709 1.00 64.29 209 PRO A N 1
ATOM 1642 C CA . PRO A 1 209 ? 133.878 120.928 145.565 1.00 58.39 209 PRO A CA 1
ATOM 1643 C C . PRO A 1 209 ? 132.936 120.606 144.417 1.00 65.22 209 PRO A C 1
ATOM 1644 O O . PRO A 1 209 ? 131.966 119.862 144.582 1.00 74.51 209 PRO A O 1
ATOM 1648 N N . TYR A 1 210 ? 133.214 121.173 143.249 1.00 69.01 210 TYR A N 1
ATOM 1649 C CA . TYR A 1 210 ? 132.309 121.116 142.113 1.00 63.41 210 TYR A CA 1
ATOM 1650 C C . TYR A 1 210 ? 133.116 120.966 140.837 1.00 66.76 210 TYR A C 1
ATOM 1651 O O . TYR A 1 210 ? 134.145 121.625 140.670 1.00 69.31 210 TYR A O 1
ATOM 1660 N N . ASP A 1 211 ? 132.640 120.104 139.939 1.00 70.16 211 ASP A N 1
ATOM 1661 C CA . ASP A 1 211 ? 133.268 119.902 138.635 1.00 68.55 211 ASP A CA 1
ATOM 1662 C C . ASP A 1 211 ? 134.728 119.478 138.783 1.00 69.50 211 ASP A C 1
ATOM 1663 O O . ASP A 1 211 ? 135.594 119.875 138.003 1.00 71.73 211 ASP A O 1
ATOM 1668 N N . GLY A 1 212 ? 135.005 118.665 139.799 1.00 64.65 212 GLY A N 1
ATOM 1669 C CA . GLY A 1 212 ? 136.366 118.238 140.050 1.00 55.84 212 GLY A CA 1
ATOM 1670 C C . GLY A 1 212 ? 137.304 119.352 140.440 1.00 61.81 212 GLY A C 1
ATOM 1671 O O . GLY A 1 212 ? 138.519 119.208 140.298 1.00 66.19 212 GLY A O 1
ATOM 1672 N N . ARG A 1 213 ? 136.772 120.466 140.933 1.00 64.57 213 ARG A N 1
ATOM 1673 C CA . ARG A 1 213 ? 137.557 121.630 141.290 1.00 58.15 213 ARG A CA 1
ATOM 1674 C C . ARG A 1 213 ? 137.349 121.969 142.759 1.00 61.99 213 ARG A C 1
ATOM 1675 O O . ARG A 1 213 ? 136.276 121.714 143.311 1.00 67.71 213 ARG A O 1
ATOM 1683 N N . PRO A 1 214 ? 138.352 122.541 143.418 1.00 64.31 214 PRO A N 1
ATOM 1684 C CA . PRO A 1 214 ? 138.285 122.694 144.873 1.00 58.70 214 PRO A CA 1
ATOM 1685 C C . PRO A 1 214 ? 137.260 123.730 145.305 1.00 55.92 214 PRO A C 1
ATOM 1686 O O . PRO A 1 214 ? 136.856 124.613 144.548 1.00 63.54 214 PRO A O 1
ATOM 1690 N N . GLN A 1 215 ? 136.835 123.593 146.556 1.00 62.21 215 GLN A N 1
ATOM 1691 C CA . GLN A 1 215 ? 135.980 124.591 147.179 1.00 57.40 215 GLN A CA 1
ATOM 1692 C C . GLN A 1 215 ? 136.757 125.882 147.399 1.00 64.00 215 GLN A C 1
ATOM 1693 O O . GLN A 1 215 ? 137.958 125.862 147.677 1.00 75.94 215 GLN A O 1
ATOM 1699 N N . CYS A 1 216 ? 136.065 127.011 147.264 1.00 63.89 216 CYS A N 1
ATOM 1700 C CA . CYS A 1 216 ? 136.707 128.305 147.450 1.00 56.45 216 CYS A CA 1
ATOM 1701 C C . CYS A 1 216 ? 137.205 128.461 148.879 1.00 59.43 216 CYS A C 1
ATOM 1702 O O . CYS A 1 216 ? 136.440 128.321 149.836 1.00 67.25 216 CYS A O 1
ATOM 1705 N N . CYS A 1 217 ? 138.497 128.752 149.019 1.00 60.03 217 CYS A N 1
ATOM 1706 C CA . CYS A 1 217 ? 139.113 128.982 150.317 1.00 61.73 217 CYS A CA 1
ATOM 1707 C C . CYS A 1 217 ? 139.353 130.459 150.584 1.00 63.89 217 CYS A C 1
ATOM 1708 O O . CYS A 1 217 ? 140.108 130.803 151.498 1.00 70.46 217 CYS A O 1
ATOM 1711 N N . GLY A 1 218 ? 138.727 131.334 149.809 1.00 56.72 218 GLY A N 1
ATOM 1712 C CA . GLY A 1 218 ? 138.870 132.759 150.028 1.00 51.34 218 GLY A CA 1
ATOM 1713 C C . GLY A 1 218 ? 140.251 133.304 149.762 1.00 55.60 218 GLY A C 1
ATOM 1714 O O . GLY A 1 218 ? 140.771 134.081 150.570 1.00 71.35 218 GLY A O 1
ATOM 1715 N N . ASN A 1 219 ? 140.865 132.910 148.648 1.00 52.76 219 ASN A N 1
ATOM 1716 C CA . ASN A 1 219 ? 142.120 133.529 148.257 1.00 48.92 219 ASN A CA 1
ATOM 1717 C C . ASN A 1 219 ? 141.946 135.009 147.955 1.00 58.57 219 ASN A C 1
ATOM 1718 O O . ASN A 1 219 ? 142.937 135.735 147.893 1.00 71.37 219 ASN A O 1
ATOM 1723 N N . ASN A 1 220 ? 140.715 135.479 147.764 1.00 61.26 220 ASN A N 1
ATOM 1724 C CA . ASN A 1 220 ? 140.447 136.907 147.634 1.00 57.32 220 ASN A CA 1
ATOM 1725 C C . ASN A 1 220 ? 141.257 137.526 146.500 1.00 66.91 220 ASN A C 1
ATOM 1726 O O . ASN A 1 220 ? 141.675 138.682 146.574 1.00 71.94 220 ASN A O 1
ATOM 1731 N N . ASN A 1 221 ? 141.505 136.746 145.454 1.00 59.93 221 ASN A N 1
ATOM 1732 C CA . ASN A 1 221 ? 142.240 137.212 144.288 1.00 54.24 221 ASN A CA 1
ATOM 1733 C C . ASN A 1 221 ? 141.527 136.809 143.008 1.00 55.22 221 ASN A C 1
ATOM 1734 O O . ASN A 1 221 ? 142.169 136.593 141.979 1.00 66.49 221 ASN A O 1
ATOM 1739 N N . CYS A 1 222 ? 140.199 136.693 143.064 1.00 60.76 222 CYS A N 1
ATOM 1740 C CA . CYS A 1 222 ? 139.422 136.345 141.880 1.00 56.86 222 CYS A CA 1
ATOM 1741 C C . CYS A 1 222 ? 139.779 137.259 140.720 1.00 65.23 222 CYS A C 1
ATOM 1742 O O . CYS A 1 222 ? 140.014 136.803 139.596 1.00 70.01 222 CYS A O 1
ATOM 1745 N N . MET A 1 223 ? 139.834 138.558 140.985 1.00 67.03 223 MET A N 1
ATOM 1746 C CA . MET A 1 223 ? 140.498 139.496 140.106 1.00 57.07 223 MET A CA 1
ATOM 1747 C C . MET A 1 223 ? 141.903 139.724 140.637 1.00 65.80 223 MET A C 1
ATOM 1748 O O . MET A 1 223 ? 142.045 140.200 141.773 1.00 69.10 223 MET A O 1
ATOM 1753 N N . PRO A 1 224 ? 142.961 139.408 139.884 1.00 59.21 224 PRO A N 1
ATOM 1754 C CA . PRO A 1 224 ? 142.969 138.907 138.513 1.00 55.85 224 PRO A CA 1
ATOM 1755 C C . PRO A 1 224 ? 143.317 137.430 138.335 1.00 59.75 224 PRO A C 1
ATOM 1756 O O . PRO A 1 224 ? 143.409 136.988 137.203 1.00 71.11 224 PRO A O 1
ATOM 1760 N N . ILE A 1 225 ? 143.548 136.624 139.367 1.00 52.47 225 ILE A N 1
ATOM 1761 C CA . ILE A 1 225 ? 143.763 135.201 139.125 1.00 56.04 225 ILE A CA 1
ATOM 1762 C C . ILE A 1 225 ? 143.503 134.387 140.385 1.00 60.78 225 ILE A C 1
ATOM 1763 O O . ILE A 1 225 ? 144.019 134.698 141.463 1.00 67.19 225 ILE A O 1
ATOM 1768 N N . CYS A 1 226 ? 142.704 133.332 140.252 1.00 58.68 226 CYS A N 1
ATOM 1769 C CA . CYS A 1 226 ? 142.511 132.386 141.338 1.00 53.04 226 CYS A CA 1
ATOM 1770 C C . CYS A 1 226 ? 143.617 131.344 141.290 1.00 62.54 226 CYS A C 1
ATOM 1771 O O . CYS A 1 226 ? 143.758 130.657 140.271 1.00 61.74 226 CYS A O 1
ATOM 1774 N N . PRO A 1 227 ? 144.420 131.196 142.345 1.00 64.09 227 PRO A N 1
ATOM 1775 C CA . PRO A 1 227 ? 145.538 130.246 142.284 1.00 59.95 227 PRO A CA 1
ATOM 1776 C C . PRO A 1 227 ? 145.118 128.791 142.243 1.00 61.34 227 PRO A C 1
ATOM 1777 O O . PRO A 1 227 ? 145.914 127.951 141.810 1.00 68.58 227 PRO A O 1
ATOM 1781 N N . ILE A 1 228 ? 143.903 128.458 142.672 1.00 60.25 228 ILE A N 1
ATOM 1782 C CA . ILE A 1 228 ? 143.491 127.071 142.834 1.00 63.20 228 ILE A CA 1
ATOM 1783 C C . ILE A 1 228 ? 142.342 126.685 141.921 1.00 61.48 228 ILE A C 1
ATOM 1784 O O . ILE A 1 228 ? 141.910 125.532 141.948 1.00 66.82 228 ILE A O 1
ATOM 1789 N N . GLY A 1 229 ? 141.840 127.605 141.106 1.00 61.21 229 GLY A N 1
ATOM 1790 C CA . GLY A 1 229 ? 140.730 127.286 140.233 1.00 54.30 229 GLY A CA 1
ATOM 1791 C C . GLY A 1 229 ? 139.440 126.972 140.952 1.00 60.96 229 GLY A C 1
ATOM 1792 O O . GLY A 1 229 ? 138.658 126.145 140.478 1.00 63.81 229 GLY A O 1
ATOM 1793 N N . ALA A 1 230 ? 139.194 127.613 142.091 1.00 61.11 230 ALA A N 1
ATOM 1794 C CA . ALA A 1 230 ? 137.944 127.432 142.812 1.00 55.13 230 ALA A CA 1
ATOM 1795 C C . ALA A 1 230 ? 136.784 128.175 142.168 1.00 67.63 230 ALA A C 1
ATOM 1796 O O . ALA A 1 230 ? 135.629 127.897 142.499 1.00 73.97 230 ALA A O 1
ATOM 1798 N N . MET A 1 231 ? 137.068 129.107 141.271 1.00 70.36 231 MET A N 1
ATOM 1799 C CA . MET A 1 231 ? 136.070 129.840 140.512 1.00 55.19 231 MET A CA 1
ATOM 1800 C C . MET A 1 231 ? 136.119 129.397 139.058 1.00 61.91 231 MET A C 1
ATOM 1801 O O . MET A 1 231 ? 137.069 128.750 138.613 1.00 68.97 231 MET A O 1
ATOM 1806 N N . TYR A 1 232 ? 135.085 129.757 138.310 1.00 60.29 232 TYR A N 1
ATOM 1807 C CA . TYR A 1 232 ? 135.036 129.393 136.904 1.00 59.29 232 TYR A CA 1
ATOM 1808 C C . TYR A 1 232 ? 135.894 130.336 136.074 1.00 60.33 232 TYR A C 1
ATOM 1809 O O . TYR A 1 232 ? 135.803 131.559 136.207 1.00 59.48 232 TYR A O 1
ATOM 1818 N N . ASN A 1 233 ? 136.728 129.757 135.219 1.00 57.70 233 ASN A N 1
ATOM 1819 C CA . ASN A 1 233 ? 137.460 130.482 134.197 1.00 58.07 233 ASN A CA 1
ATOM 1820 C C . ASN A 1 233 ? 137.088 129.901 132.843 1.00 59.58 233 ASN A C 1
ATOM 1821 O O . ASN A 1 233 ? 136.852 128.697 132.714 1.00 66.43 233 ASN A O 1
ATOM 1826 N N . GLY A 1 234 ? 137.036 130.766 131.830 1.00 58.17 234 GLY A N 1
ATOM 1827 C CA . GLY A 1 234 ? 136.634 130.334 130.505 1.00 52.67 234 GLY A CA 1
ATOM 1828 C C . GLY A 1 234 ? 137.549 129.293 129.902 1.00 61.86 234 GLY A C 1
ATOM 1829 O O . GLY A 1 234 ? 137.161 128.617 128.946 1.00 65.64 234 GLY A O 1
ATOM 1830 N N . VAL A 1 235 ? 138.761 129.148 130.441 1.00 68.15 235 VAL A N 1
ATOM 1831 C CA . VAL A 1 235 ? 139.685 128.138 129.952 1.00 63.20 235 VAL A CA 1
ATOM 1832 C C . VAL A 1 235 ? 139.192 126.728 130.251 1.00 59.42 235 VAL A C 1
ATOM 1833 O O . VAL A 1 235 ? 139.619 125.779 129.587 1.00 65.47 235 VAL A O 1
ATOM 1837 N N . TYR A 1 236 ? 138.298 126.559 131.228 1.00 62.11 236 TYR A N 1
ATOM 1838 C CA . TYR A 1 236 ? 137.766 125.231 131.521 1.00 61.92 236 TYR A CA 1
ATOM 1839 C C . TYR A 1 236 ? 136.999 124.677 130.331 1.00 65.85 236 TYR A C 1
ATOM 1840 O O . TYR A 1 236 ? 137.159 123.508 129.962 1.00 70.62 236 TYR A O 1
ATOM 1849 N N . ALA A 1 237 ? 136.152 125.505 129.722 1.00 67.19 237 ALA A N 1
ATOM 1850 C CA . ALA A 1 237 ? 135.378 125.055 128.574 1.00 63.73 237 ALA A CA 1
ATOM 1851 C C . ALA A 1 237 ? 136.280 124.769 127.384 1.00 68.84 237 ALA A C 1
ATOM 1852 O O . ALA A 1 237 ? 136.030 123.830 126.624 1.00 67.91 237 ALA A O 1
ATOM 1854 N N . ALA A 1 238 ? 137.341 125.560 127.213 1.00 70.09 238 ALA A N 1
ATOM 1855 C CA . ALA A 1 238 ? 138.297 125.292 126.145 1.00 64.39 238 ALA A CA 1
ATOM 1856 C C . ALA A 1 238 ? 139.012 123.965 126.362 1.00 60.65 238 ALA A C 1
ATOM 1857 O O . ALA A 1 238 ? 139.200 123.192 125.417 1.00 62.87 238 ALA A O 1
ATOM 1859 N N . ILE A 1 239 ? 139.415 123.684 127.602 1.00 62.94 239 ILE A N 1
ATOM 1860 C CA . ILE A 1 239 ? 140.070 122.415 127.906 1.00 64.98 239 ILE A CA 1
ATOM 1861 C C . ILE A 1 239 ? 139.120 121.254 127.653 1.00 65.23 239 ILE A C 1
ATOM 1862 O O . ILE A 1 239 ? 139.498 120.238 127.057 1.00 72.10 239 ILE A O 1
ATOM 1867 N N . LYS A 1 240 ? 137.870 121.388 128.096 1.00 65.03 240 LYS A N 1
ATOM 1868 C CA . LYS A 1 240 ? 136.894 120.322 127.902 1.00 64.74 240 LYS A CA 1
ATOM 1869 C C . LYS A 1 240 ? 136.604 120.096 126.424 1.00 70.45 240 LYS A C 1
ATOM 1870 O O . LYS A 1 240 ? 136.464 118.951 125.982 1.00 75.96 240 LYS A O 1
ATOM 1876 N N . ALA A 1 241 ? 136.500 121.175 125.646 1.00 66.56 241 ALA A N 1
ATOM 1877 C CA . ALA A 1 241 ? 136.270 121.040 124.214 1.00 62.02 241 ALA A CA 1
ATOM 1878 C C . ALA A 1 241 ? 137.455 120.384 123.521 1.00 69.53 241 ALA A C 1
ATOM 1879 O O . ALA A 1 241 ? 137.272 119.513 122.664 1.00 73.67 241 ALA A O 1
ATOM 1881 N N . GLU A 1 242 ? 138.678 120.784 123.877 1.00 73.85 242 GLU A N 1
ATOM 1882 C CA . GLU A 1 242 ? 139.853 120.166 123.277 1.00 71.12 242 GLU A CA 1
ATOM 1883 C C . GLU A 1 242 ? 139.958 118.695 123.650 1.00 72.20 242 GLU A C 1
ATOM 1884 O O . GLU A 1 242 ? 140.432 117.884 122.848 1.00 72.78 242 GLU A O 1
ATOM 1890 N N . LYS A 1 243 ? 139.518 118.332 124.856 1.00 73.60 243 LYS A N 1
ATOM 1891 C CA . LYS A 1 243 ? 139.498 116.927 125.241 1.00 72.08 243 LYS A CA 1
ATOM 1892 C C . LYS A 1 243 ? 138.499 116.133 124.410 1.00 78.96 243 LYS A C 1
ATOM 1893 O O . LYS A 1 243 ? 138.715 114.944 124.154 1.00 83.08 243 LYS A O 1
ATOM 1899 N N . LEU A 1 244 ? 137.416 116.767 123.974 1.00 75.23 244 LEU A N 1
ATOM 1900 C CA . LEU A 1 244 ? 136.392 116.107 123.179 1.00 67.08 244 LEU A CA 1
ATOM 1901 C C . LEU A 1 244 ? 136.659 116.179 121.683 1.00 72.18 244 LEU A C 1
ATOM 1902 O O . LEU A 1 244 ? 135.833 115.702 120.900 1.00 80.84 244 LEU A O 1
ATOM 1907 N N . GLY A 1 245 ? 137.777 116.763 121.266 1.00 70.85 245 GLY A N 1
ATOM 1908 C CA . GLY A 1 245 ? 138.170 116.778 119.870 1.00 70.06 245 GLY A CA 1
ATOM 1909 C C . GLY A 1 245 ? 138.255 118.147 119.232 1.00 74.63 245 GLY A C 1
ATOM 1910 O O . GLY A 1 245 ? 138.692 118.239 118.076 1.00 82.37 245 GLY A O 1
ATOM 1911 N N . ALA A 1 246 ? 137.856 119.217 119.912 1.00 70.18 246 ALA A N 1
ATOM 1912 C CA . ALA A 1 246 ? 137.975 120.546 119.330 1.00 67.96 246 ALA A CA 1
ATOM 1913 C C . ALA A 1 246 ? 139.439 120.914 119.147 1.00 69.51 246 ALA A C 1
ATOM 1914 O O . ALA A 1 246 ? 140.277 120.646 120.011 1.00 79.46 246 ALA A O 1
ATOM 1916 N N . LYS A 1 247 ? 139.747 121.529 118.013 1.00 70.29 247 LYS A N 1
ATOM 1917 C CA . LYS A 1 247 ? 141.102 121.952 117.697 1.00 69.76 247 LYS A CA 1
ATOM 1918 C C . LYS A 1 247 ? 141.252 123.420 118.067 1.00 71.77 247 LYS A C 1
ATOM 1919 O O . LYS A 1 247 ? 140.528 124.273 117.545 1.00 82.03 247 LYS A O 1
ATOM 1925 N N . ILE A 1 248 ? 142.189 123.711 118.962 1.00 66.14 248 ILE A N 1
ATOM 1926 C CA . ILE A 1 248 ? 142.439 125.065 119.437 1.00 64.85 248 ILE A CA 1
ATOM 1927 C C . ILE A 1 248 ? 143.758 125.540 118.852 1.00 68.33 248 ILE A C 1
ATOM 1928 O O . ILE A 1 248 ? 144.782 124.858 118.976 1.00 78.29 248 ILE A O 1
ATOM 1933 N N . ILE A 1 249 ? 143.732 126.698 118.210 1.00 64.06 249 ILE A N 1
ATOM 1934 C CA . ILE A 1 249 ? 144.917 127.315 117.636 1.00 68.34 249 ILE A CA 1
ATOM 1935 C C . ILE A 1 249 ? 145.128 128.662 118.312 1.00 65.25 249 ILE A C 1
ATOM 1936 O O . ILE A 1 249 ? 144.464 129.644 117.983 1.00 67.42 249 ILE A O 1
ATOM 1941 N N . PRO A 1 250 ? 146.038 128.744 119.274 1.00 73.02 250 PRO A N 1
ATOM 1942 C CA . PRO A 1 250 ? 146.378 130.040 119.860 1.00 67.77 250 PRO A CA 1
ATOM 1943 C C . PRO A 1 250 ? 147.242 130.860 118.915 1.00 68.33 250 PRO A C 1
ATOM 1944 O O . PRO A 1 250 ? 147.813 130.351 117.950 1.00 73.36 250 PRO A O 1
ATOM 1948 N N . ASN A 1 251 ? 147.328 132.155 119.217 1.00 68.67 251 ASN A N 1
ATOM 1949 C CA . ASN A 1 251 ? 148.091 133.105 118.408 1.00 66.00 251 ASN A CA 1
ATOM 1950 C C . ASN A 1 251 ? 147.611 133.106 116.960 1.00 67.23 251 ASN A C 1
ATOM 1951 O O . ASN A 1 251 ? 148.407 133.110 116.021 1.00 73.17 251 ASN A O 1
ATOM 1956 N N . ALA A 1 252 ? 146.294 133.094 116.782 1.00 67.56 252 ALA A N 1
ATOM 1957 C CA . ALA A 1 252 ? 145.651 133.081 115.471 1.00 62.53 252 ALA A CA 1
ATOM 1958 C C . ALA A 1 252 ? 144.777 134.326 115.382 1.00 70.00 252 ALA A C 1
ATOM 1959 O O . ALA A 1 252 ? 143.613 134.310 115.786 1.00 79.19 252 ALA A O 1
ATOM 1961 N N . VAL A 1 253 ? 145.338 135.405 114.844 1.00 64.12 253 VAL A N 1
ATOM 1962 C CA . VAL A 1 253 ? 144.673 136.702 114.817 1.00 61.17 253 VAL A CA 1
ATOM 1963 C C . VAL A 1 253 ? 143.881 136.790 113.518 1.00 62.28 253 VAL A C 1
ATOM 1964 O O . VAL A 1 253 ? 144.437 137.070 112.458 1.00 70.13 253 VAL A O 1
ATOM 1968 N N . VAL A 1 254 ? 142.570 136.573 113.607 1.00 67.08 254 VAL A N 1
ATOM 1969 C CA . VAL A 1 254 ? 141.716 136.655 112.430 1.00 63.70 254 VAL A CA 1
ATOM 1970 C C . VAL A 1 254 ? 141.631 138.102 111.972 1.00 62.35 254 VAL A C 1
ATOM 1971 O O . VAL A 1 254 ? 141.358 139.009 112.768 1.00 70.18 254 VAL A O 1
ATOM 1975 N N . TYR A 1 255 ? 141.871 138.326 110.684 1.00 59.97 255 TYR A N 1
ATOM 1976 C CA . TYR A 1 255 ? 141.875 139.671 110.131 1.00 60.36 255 TYR A CA 1
ATOM 1977 C C . TYR A 1 255 ? 141.056 139.833 108.864 1.00 63.46 255 TYR A C 1
ATOM 1978 O O . TYR A 1 255 ? 140.699 140.970 108.537 1.00 69.09 255 TYR A O 1
ATOM 1987 N N . ALA A 1 256 ? 140.744 138.762 108.137 1.00 69.36 256 ALA A N 1
ATOM 1988 C CA . ALA A 1 256 ? 140.015 138.898 106.885 1.00 63.85 256 ALA A CA 1
ATOM 1989 C C . ALA A 1 256 ? 138.869 137.903 106.831 1.00 68.10 256 ALA A C 1
ATOM 1990 O O . ALA A 1 256 ? 138.933 136.830 107.427 1.00 75.92 256 ALA A O 1
ATOM 1992 N N . MET A 1 257 ? 137.819 138.267 106.098 1.00 77.34 257 MET A N 1
ATOM 1993 C CA . MET A 1 257 ? 136.680 137.390 105.876 1.00 71.87 257 MET A CA 1
ATOM 1994 C C . MET A 1 257 ? 136.256 137.481 104.419 1.00 72.76 257 MET A C 1
ATOM 1995 O O . MET A 1 257 ? 136.268 138.565 103.833 1.00 83.31 257 MET A O 1
ATOM 2000 N N . GLU A 1 258 ? 135.880 136.345 103.840 1.00 76.38 258 GLU A N 1
ATOM 2001 C CA . GLU A 1 258 ? 135.460 136.268 102.450 1.00 79.57 258 GLU A CA 1
ATOM 2002 C C . GLU A 1 258 ? 133.992 135.877 102.372 1.00 83.11 258 GLU A C 1
ATOM 2003 O O . GLU A 1 258 ? 133.527 135.020 103.128 1.00 85.70 258 GLU A O 1
ATOM 2009 N N . THR A 1 259 ? 133.268 136.506 101.452 1.00 86.97 259 THR A N 1
ATOM 2010 C CA . THR A 1 259 ? 131.849 136.257 101.266 1.00 83.48 259 THR A CA 1
ATOM 2011 C C . THR A 1 259 ? 131.579 135.915 99.809 1.00 83.97 259 THR A C 1
ATOM 2012 O O . THR A 1 259 ? 132.307 136.344 98.911 1.00 90.06 259 THR A O 1
ATOM 2016 N N . ASP A 1 260 ? 130.528 135.137 99.584 1.00 84.72 260 ASP A N 1
ATOM 2017 C CA . ASP A 1 260 ? 130.131 134.731 98.248 1.00 86.51 260 ASP A CA 1
ATOM 2018 C C . ASP A 1 260 ? 128.996 135.625 97.753 1.00 91.09 260 ASP A C 1
ATOM 2019 O O . ASP A 1 260 ? 128.657 136.637 98.371 1.00 91.67 260 ASP A O 1
ATOM 2024 N N . ALA A 1 261 ? 128.405 135.253 96.615 1.00 89.94 261 ALA A N 1
ATOM 2025 C CA . ALA A 1 261 ? 127.341 136.057 96.024 1.00 87.83 261 ALA A CA 1
ATOM 2026 C C . ALA A 1 261 ? 126.117 136.157 96.923 1.00 89.80 261 ALA A C 1
ATOM 2027 O O . ALA A 1 261 ? 125.346 137.114 96.795 1.00 92.18 261 ALA A O 1
ATOM 2029 N N . LYS A 1 262 ? 125.919 135.201 97.824 1.00 90.26 262 LYS A N 1
ATOM 2030 C CA . LYS A 1 262 ? 124.821 135.242 98.777 1.00 87.40 262 LYS A CA 1
ATOM 2031 C C . LYS A 1 262 ? 125.218 135.890 100.095 1.00 86.62 262 LYS A C 1
ATOM 2032 O O . LYS A 1 262 ? 124.456 135.815 101.062 1.00 91.89 262 LYS A O 1
ATOM 2038 N N . ASN A 1 263 ? 126.397 136.511 100.149 1.00 80.21 263 ASN A N 1
ATOM 2039 C CA . ASN A 1 263 ? 126.908 137.179 101.346 1.00 79.33 263 ASN A CA 1
ATOM 2040 C C . ASN A 1 263 ? 127.079 136.212 102.511 1.00 81.98 263 ASN A C 1
ATOM 2041 O O . ASN A 1 263 ? 127.020 136.610 103.675 1.00 87.52 263 ASN A O 1
ATOM 2046 N N . ARG A 1 264 ? 127.298 134.937 102.212 1.00 78.65 264 ARG A N 1
ATOM 2047 C CA . ARG A 1 264 ? 127.638 133.959 103.232 1.00 81.02 264 ARG A CA 1
ATOM 2048 C C . ARG A 1 264 ? 129.149 133.888 103.381 1.00 84.31 264 ARG A C 1
ATOM 2049 O O . ARG A 1 264 ? 129.884 133.956 102.394 1.00 86.68 264 ARG A O 1
ATOM 2057 N N . ILE A 1 265 ? 129.611 133.761 104.621 1.00 80.43 265 ILE A N 1
ATOM 2058 C CA . ILE A 1 265 ? 131.042 133.653 104.872 1.00 71.15 265 ILE A CA 1
ATOM 2059 C C . ILE A 1 265 ? 131.538 132.330 104.306 1.00 75.16 265 ILE A C 1
ATOM 2060 O O . ILE A 1 265 ? 131.040 131.258 104.666 1.00 87.65 265 ILE A O 1
ATOM 2065 N N . THR A 1 266 ? 132.515 132.401 103.406 1.00 69.86 266 THR A N 1
ATOM 2066 C CA . THR A 1 266 ? 133.113 131.204 102.832 1.00 72.76 266 THR A CA 1
ATOM 2067 C C . THR A 1 266 ? 134.447 130.847 103.461 1.00 74.22 266 THR A C 1
ATOM 2068 O O . THR A 1 266 ? 134.789 129.664 103.530 1.00 75.07 266 THR A O 1
ATOM 2072 N N . ALA A 1 267 ? 135.203 131.838 103.920 1.00 79.58 267 ALA A N 1
ATOM 2073 C CA . ALA A 1 267 ? 136.495 131.589 104.538 1.00 69.03 267 ALA A CA 1
ATOM 2074 C C . ALA A 1 267 ? 136.869 132.784 105.397 1.00 68.13 267 ALA A C 1
ATOM 2075 O O . ALA A 1 267 ? 136.305 133.871 105.266 1.00 81.86 267 ALA A O 1
ATOM 2077 N N . ILE A 1 268 ? 137.833 132.562 106.283 1.00 67.56 268 ILE A N 1
ATOM 2078 C CA . ILE A 1 268 ? 138.445 133.626 107.061 1.00 66.51 268 ILE A CA 1
ATOM 2079 C C . ILE A 1 268 ? 139.952 133.477 106.943 1.00 69.03 268 ILE A C 1
ATOM 2080 O O . ILE A 1 268 ? 140.470 132.412 106.618 1.00 74.45 268 ILE A O 1
ATOM 2085 N N . SER A 1 269 ? 140.655 134.573 107.184 1.00 68.35 269 SER A N 1
ATOM 2086 C CA . SER A 1 269 ? 142.108 134.597 107.126 1.00 65.58 269 SER A CA 1
ATOM 2087 C C . SER A 1 269 ? 142.633 135.163 108.431 1.00 68.01 269 SER A C 1
ATOM 2088 O O . SER A 1 269 ? 142.196 136.238 108.862 1.00 74.58 269 SER A O 1
ATOM 2091 N N . PHE A 1 270 ? 143.570 134.440 109.043 1.00 64.69 270 PHE A N 1
ATOM 2092 C CA . PHE A 1 270 ? 144.175 134.849 110.299 1.00 64.12 270 PHE A CA 1
ATOM 2093 C C . PHE A 1 270 ? 145.691 134.889 110.168 1.00 66.79 270 PHE A C 1
ATOM 2094 O O . PHE A 1 270 ? 146.288 134.212 109.330 1.00 69.74 270 PHE A O 1
ATOM 2102 N N . TYR A 1 271 ? 146.305 135.705 111.018 1.00 72.76 271 TYR A N 1
ATOM 2103 C CA . TYR A 1 271 ? 147.748 135.872 111.071 1.00 65.95 271 TYR A CA 1
ATOM 2104 C C . TYR A 1 271 ? 148.334 135.077 112.229 1.00 68.24 271 TYR A C 1
ATOM 2105 O O . TYR A 1 271 ? 147.718 134.938 113.287 1.00 73.50 271 TYR A O 1
ATOM 2114 N N . ASP A 1 272 ? 149.530 134.554 112.017 1.00 75.08 272 ASP A N 1
ATOM 2115 C CA . ASP A 1 272 ? 150.360 134.064 113.106 1.00 77.90 272 ASP A CA 1
ATOM 2116 C C . ASP A 1 272 ? 151.263 135.188 113.591 1.00 78.88 272 ASP A C 1
ATOM 2117 O O . ASP A 1 272 ? 151.344 136.245 112.964 1.00 85.41 272 ASP A O 1
ATOM 2122 N N . PRO A 1 273 ? 151.945 135.014 114.726 1.00 74.09 273 PRO A N 1
ATOM 2123 C CA . PRO A 1 273 ? 152.833 136.085 115.209 1.00 75.57 273 PRO A CA 1
ATOM 2124 C C . PRO A 1 273 ? 153.884 136.533 114.204 1.00 77.09 273 PRO A C 1
ATOM 2125 O O . PRO A 1 273 ? 154.452 137.617 114.375 1.00 81.71 273 PRO A O 1
ATOM 2129 N N . ASP A 1 274 ? 154.157 135.749 113.164 1.00 79.59 274 ASP A N 1
ATOM 2130 C CA . ASP A 1 274 ? 155.079 136.140 112.107 1.00 79.23 274 ASP A CA 1
ATOM 2131 C C . ASP A 1 274 ? 154.366 136.737 110.902 1.00 81.47 274 ASP A C 1
ATOM 2132 O O . ASP A 1 274 ? 154.986 136.898 109.847 1.00 83.17 274 ASP A O 1
ATOM 2137 N N . LYS A 1 275 ? 153.080 137.062 111.039 1.00 75.13 275 LYS A N 1
ATOM 2138 C CA . LYS A 1 275 ? 152.281 137.666 109.971 1.00 74.61 275 LYS A CA 1
ATOM 2139 C C . LYS A 1 275 ? 152.230 136.784 108.727 1.00 79.99 275 LYS A C 1
ATOM 2140 O O . LYS A 1 275 ? 152.285 137.270 107.597 1.00 83.49 275 LYS A O 1
ATOM 2146 N N . GLN A 1 276 ? 152.118 135.477 108.933 1.00 80.94 276 GLN A N 1
ATOM 2147 C CA . GLN A 1 276 ? 151.826 134.538 107.859 1.00 76.58 276 GLN A CA 1
ATOM 2148 C C . GLN A 1 276 ? 150.331 134.260 107.861 1.00 82.48 276 GLN A C 1
ATOM 2149 O O . GLN A 1 276 ? 149.742 134.021 108.919 1.00 88.10 276 GLN A O 1
ATOM 2155 N N . SER A 1 277 ? 149.721 134.300 106.683 1.00 79.34 277 SER A N 1
ATOM 2156 C CA . SER A 1 277 ? 148.274 134.211 106.560 1.00 70.52 277 SER A CA 1
ATOM 2157 C C . SER A 1 277 ? 147.837 132.762 106.394 1.00 74.87 277 SER A C 1
ATOM 2158 O O . SER A 1 277 ? 148.402 132.025 105.583 1.00 81.43 277 SER A O 1
ATOM 2161 N N . HIS A 1 278 ? 146.828 132.363 107.162 1.00 80.34 278 HIS A N 1
ATOM 2162 C CA . HIS A 1 278 ? 146.198 131.058 107.036 1.00 76.79 278 HIS A CA 1
ATOM 2163 C C . HIS A 1 278 ? 144.714 131.248 106.771 1.00 80.55 278 HIS A C 1
ATOM 2164 O O . HIS A 1 278 ? 144.060 132.070 107.419 1.00 82.00 278 HIS A O 1
ATOM 2171 N N . ARG A 1 279 ? 144.187 130.476 105.827 1.00 82.41 279 ARG A N 1
ATOM 2172 C CA . ARG A 1 279 ? 142.814 130.617 105.353 1.00 75.27 279 ARG A CA 1
ATOM 2173 C C . ARG A 1 279 ? 141.992 129.437 105.858 1.00 76.06 279 ARG A C 1
ATOM 2174 O O . ARG A 1 279 ? 142.086 128.333 105.322 1.00 87.27 279 ARG A O 1
ATOM 2182 N N . VAL A 1 280 ? 141.180 129.681 106.877 1.00 70.24 280 VAL A N 1
ATOM 2183 C CA . VAL A 1 280 ? 140.283 128.674 107.430 1.00 73.60 280 VAL A CA 1
ATOM 2184 C C . VAL A 1 280 ? 138.973 128.672 106.655 1.00 72.58 280 VAL A C 1
ATOM 2185 O O . VAL A 1 280 ? 138.406 129.727 106.356 1.00 77.22 280 VAL A O 1
ATOM 2189 N N . VAL A 1 281 ? 138.485 127.479 106.331 1.00 78.64 281 VAL A N 1
ATOM 2190 C CA . VAL A 1 281 ? 137.220 127.292 105.632 1.00 74.96 281 VAL A CA 1
ATOM 2191 C C . VAL A 1 281 ? 136.301 126.479 106.533 1.00 76.54 281 VAL A C 1
ATOM 2192 O O . VAL A 1 281 ? 136.747 125.532 107.187 1.00 83.03 281 VAL A O 1
ATOM 2196 N N . ALA A 1 282 ? 135.026 126.857 106.589 1.00 72.93 282 ALA A N 1
ATOM 2197 C CA . ALA A 1 282 ? 134.101 126.167 107.476 1.00 68.80 282 ALA A CA 1
ATOM 2198 C C . ALA A 1 282 ? 132.683 126.245 106.936 1.00 68.57 282 ALA A C 1
ATOM 2199 O O . ALA A 1 282 ? 132.366 127.062 106.070 1.00 77.79 282 ALA A O 1
ATOM 2201 N N . LYS A 1 283 ? 131.831 125.365 107.464 1.00 70.18 283 LYS A N 1
ATOM 2202 C CA . LYS A 1 283 ? 130.408 125.420 107.160 1.00 68.78 283 LYS A CA 1
ATOM 2203 C C . LYS A 1 283 ? 129.706 126.535 107.918 1.00 69.29 283 LYS A C 1
ATOM 2204 O O . LYS A 1 283 ? 128.751 127.116 107.399 1.00 69.95 283 LYS A O 1
ATOM 2210 N N . THR A 1 284 ? 130.144 126.828 109.142 1.00 68.54 284 THR A N 1
ATOM 2211 C CA . THR A 1 284 ? 129.561 127.881 109.960 1.00 57.76 284 THR A CA 1
ATOM 2212 C C . THR A 1 284 ? 130.677 128.656 110.643 1.00 63.29 284 THR A C 1
ATOM 2213 O O . THR A 1 284 ? 131.658 128.071 111.115 1.00 73.09 284 THR A O 1
ATOM 2217 N N . PHE A 1 285 ? 130.524 129.975 110.679 1.00 62.96 285 PHE A N 1
ATOM 2218 C CA . PHE A 1 285 ? 131.500 130.873 111.274 1.00 62.74 285 PHE A CA 1
ATOM 2219 C C . PHE A 1 285 ? 130.859 131.586 112.451 1.00 57.80 285 PHE A C 1
ATOM 2220 O O . PHE A 1 285 ? 129.763 132.139 112.324 1.00 66.70 285 PHE A O 1
ATOM 2228 N N . VAL A 1 286 ? 131.534 131.566 113.593 1.00 61.94 286 VAL A N 1
ATOM 2229 C CA . VAL A 1 286 ? 131.128 132.325 114.764 1.00 63.02 286 VAL A CA 1
ATOM 2230 C C . VAL A 1 286 ? 132.280 133.232 115.152 1.00 62.97 286 VAL A C 1
ATOM 2231 O O . VAL A 1 286 ? 133.441 132.820 115.102 1.00 70.89 286 VAL A O 1
ATOM 2235 N N . ILE A 1 287 ? 131.969 134.470 115.513 1.00 59.46 287 ILE A N 1
ATOM 2236 C CA . ILE A 1 287 ? 132.942 135.366 116.122 1.00 58.13 287 ILE A CA 1
ATOM 2237 C C . ILE A 1 287 ? 132.550 135.542 117.578 1.00 55.78 287 ILE A C 1
ATOM 2238 O O . ILE A 1 287 ? 131.490 136.102 117.880 1.00 62.06 287 ILE A O 1
ATOM 2243 N N . ALA A 1 288 ? 133.401 135.065 118.479 1.00 61.62 288 ALA A N 1
ATOM 2244 C CA . ALA A 1 288 ? 133.257 135.328 119.902 1.00 62.92 288 ALA A CA 1
ATOM 2245 C C . ALA A 1 288 ? 134.568 135.937 120.383 1.00 65.06 288 ALA A C 1
ATOM 2246 O O . ALA A 1 288 ? 135.383 135.278 121.023 1.00 74.60 288 ALA A O 1
ATOM 2248 N N . ALA A 1 289 ? 134.731 137.232 120.137 1.00 70.54 289 ALA A N 1
ATOM 2249 C CA . ALA A 1 289 ? 135.993 137.912 120.379 1.00 61.92 289 ALA A CA 1
ATOM 2250 C C . ALA A 1 289 ? 135.847 139.063 121.360 1.00 63.23 289 ALA A C 1
ATOM 2251 O O . ALA A 1 289 ? 136.783 139.850 121.505 1.00 76.53 289 ALA A O 1
ATOM 2253 N N . ASN A 1 290 ? 134.682 139.177 122.007 1.00 62.83 290 ASN A N 1
ATOM 2254 C CA . ASN A 1 290 ? 134.274 140.181 122.992 1.00 61.97 290 ASN A CA 1
ATOM 2255 C C . ASN A 1 290 ? 133.756 141.431 122.290 1.00 70.66 290 ASN A C 1
ATOM 2256 O O . ASN A 1 290 ? 133.904 141.580 121.074 1.00 72.19 290 ASN A O 1
ATOM 2261 N N . GLY A 1 291 ? 133.148 142.335 123.059 1.00 67.33 291 GLY A N 1
ATOM 2262 C CA . GLY A 1 291 ? 132.411 143.444 122.483 1.00 60.19 291 GLY A CA 1
ATOM 2263 C C . GLY A 1 291 ? 133.269 144.507 121.837 1.00 69.30 291 GLY A C 1
ATOM 2264 O O . GLY A 1 291 ? 132.730 145.416 121.201 1.00 73.87 291 GLY A O 1
ATOM 2265 N N . ILE A 1 292 ? 134.584 144.437 122.007 1.00 69.24 292 ILE A N 1
ATOM 2266 C CA . ILE A 1 292 ? 135.495 145.361 121.350 1.00 64.72 292 ILE A CA 1
ATOM 2267 C C . ILE A 1 292 ? 136.121 144.743 120.109 1.00 67.71 292 ILE A C 1
ATOM 2268 O O . ILE A 1 292 ? 136.180 145.381 119.059 1.00 73.76 292 ILE A O 1
ATOM 2273 N N . GLU A 1 293 ? 136.577 143.498 120.204 1.00 65.23 293 GLU A N 1
ATOM 2274 C CA . GLU A 1 293 ? 137.267 142.867 119.091 1.00 62.55 293 GLU A CA 1
ATOM 2275 C C . GLU A 1 293 ? 136.328 142.253 118.066 1.00 65.53 293 GLU A C 1
ATOM 2276 O O . GLU A 1 293 ? 136.727 142.097 116.910 1.00 73.39 293 GLU A O 1
ATOM 2282 N N . THR A 1 294 ? 135.096 141.895 118.449 1.00 66.06 294 THR A N 1
ATOM 2283 C CA . THR A 1 294 ? 134.129 141.464 117.438 1.00 66.53 294 THR A CA 1
ATOM 2284 C C . THR A 1 294 ? 133.785 142.594 116.475 1.00 63.16 294 THR A C 1
ATOM 2285 O O . THR A 1 294 ? 133.926 142.406 115.254 1.00 72.03 294 THR A O 1
ATOM 2289 N N . PRO A 1 295 ? 133.336 143.773 116.929 1.00 64.23 295 PRO A N 1
ATOM 2290 C CA . PRO A 1 295 ? 133.110 144.863 115.970 1.00 64.29 295 PRO A CA 1
ATOM 2291 C C . PRO A 1 295 ? 134.378 145.315 115.279 1.00 65.06 295 PRO A C 1
ATOM 2292 O O . PRO A 1 295 ? 134.325 145.709 114.110 1.00 71.18 295 PRO A O 1
ATOM 2296 N N . LYS A 1 296 ? 135.519 145.273 115.968 1.00 61.92 296 LYS A N 1
ATOM 2297 C CA . LYS A 1 296 ? 136.775 145.653 115.335 1.00 58.99 296 LYS A CA 1
ATOM 2298 C C . LYS A 1 296 ? 137.102 144.729 114.172 1.00 64.44 296 LYS A C 1
ATOM 2299 O O . LYS A 1 296 ? 137.509 145.189 113.101 1.00 70.77 296 LYS A O 1
ATOM 2305 N N . LEU A 1 297 ? 136.922 143.422 114.361 1.00 62.96 297 LEU A N 1
ATOM 2306 C CA . LEU A 1 297 ? 137.146 142.480 113.274 1.00 62.02 297 LEU A CA 1
ATOM 2307 C C . LEU A 1 297 ? 136.124 142.669 112.162 1.00 64.13 297 LEU A C 1
ATOM 2308 O O . LEU A 1 297 ? 136.468 142.590 110.978 1.00 68.67 297 LEU A O 1
ATOM 2313 N N . LEU A 1 298 ? 134.864 142.922 112.521 1.00 62.08 298 LEU A N 1
ATOM 2314 C CA . LEU A 1 298 ? 133.837 143.114 111.503 1.00 61.10 298 LEU A CA 1
ATOM 2315 C C . LEU A 1 298 ? 134.140 144.328 110.636 1.00 62.87 298 LEU A C 1
ATOM 2316 O O . LEU A 1 298 ? 133.957 144.289 109.415 1.00 74.59 298 LEU A O 1
ATOM 2321 N N . LEU A 1 299 ? 134.606 145.416 111.248 1.00 61.97 299 LEU A N 1
ATOM 2322 C CA . LEU A 1 299 ? 134.961 146.603 110.478 1.00 66.24 299 LEU A CA 1
ATOM 2323 C C . LEU A 1 299 ? 136.249 146.389 109.693 1.00 68.75 299 LEU A C 1
ATOM 2324 O O . LEU A 1 299 ? 136.385 146.880 108.568 1.00 72.17 299 LEU A O 1
ATOM 2329 N N . LEU A 1 300 ? 137.206 145.664 110.273 1.00 64.82 300 LEU A N 1
ATOM 2330 C CA . LEU A 1 300 ? 138.478 145.430 109.601 1.00 60.93 300 LEU A CA 1
ATOM 2331 C C . LEU A 1 300 ? 138.325 144.495 108.411 1.00 68.95 300 LEU A C 1
ATOM 2332 O O . LEU A 1 300 ? 139.051 144.630 107.420 1.00 72.77 300 LEU A O 1
ATOM 2337 N N . ALA A 1 301 ? 137.388 143.555 108.480 1.00 63.86 301 ALA A N 1
ATOM 2338 C CA . ALA A 1 301 ? 137.179 142.578 107.423 1.00 65.56 301 ALA A CA 1
ATOM 2339 C C . ALA A 1 301 ? 136.280 143.090 106.309 1.00 69.59 301 ALA A C 1
ATOM 2340 O O . ALA A 1 301 ? 135.691 142.274 105.594 1.00 81.45 301 ALA A O 1
ATOM 2342 N N . ALA A 1 302 ? 136.159 144.406 106.152 1.00 70.04 302 ALA A N 1
ATOM 2343 C CA . ALA A 1 302 ? 135.300 144.970 105.121 1.00 64.96 302 ALA A CA 1
ATOM 2344 C C . ALA A 1 302 ? 135.699 144.462 103.741 1.00 72.31 302 ALA A C 1
ATOM 2345 O O . ALA A 1 302 ? 136.882 144.433 103.392 1.00 81.70 302 ALA A O 1
ATOM 2347 N N . ASN A 1 303 ? 134.703 144.061 102.963 1.00 86.63 303 ASN A N 1
ATOM 2348 C CA . ASN A 1 303 ? 134.866 143.478 101.643 1.00 80.46 303 ASN A CA 1
ATOM 2349 C C . ASN A 1 303 ? 134.391 144.467 100.583 1.00 83.63 303 ASN A C 1
ATOM 2350 O O . ASN A 1 303 ? 134.016 145.602 100.887 1.00 85.78 303 ASN A O 1
ATOM 2355 N N . ASP A 1 304 ? 134.415 144.034 99.323 1.00 97.99 304 ASP A N 1
ATOM 2356 C CA . ASP A 1 304 ? 133.745 144.799 98.278 1.00 97.80 304 ASP A CA 1
ATOM 2357 C C . ASP A 1 304 ? 132.234 144.631 98.364 1.00 98.60 304 ASP A C 1
ATOM 2358 O O . ASP A 1 304 ? 131.485 145.587 98.143 1.00 102.22 304 ASP A O 1
ATOM 2363 N N . ARG A 1 305 ? 131.773 143.419 98.677 1.00 93.35 305 ARG A N 1
ATOM 2364 C CA . ARG A 1 305 ? 130.349 143.201 98.901 1.00 94.80 305 ARG A CA 1
ATOM 2365 C C . ARG A 1 305 ? 129.870 143.931 100.149 1.00 95.10 305 ARG A C 1
ATOM 2366 O O . ARG A 1 305 ? 128.725 144.395 100.209 1.00 98.89 305 ARG A O 1
ATOM 2374 N N . ASN A 1 306 ? 130.738 144.057 101.150 1.00 80.03 306 ASN A N 1
ATOM 2375 C CA . ASN A 1 306 ? 130.400 144.674 102.431 1.00 80.46 306 ASN A CA 1
ATOM 2376 C C . ASN A 1 306 ? 131.394 145.799 102.681 1.00 84.82 306 ASN A C 1
ATOM 2377 O O . ASN A 1 306 ? 132.295 145.675 103.520 1.00 89.10 306 ASN A O 1
ATOM 2382 N N . PRO A 1 307 ? 131.254 146.919 101.968 1.00 86.30 307 PRO A N 1
ATOM 2383 C CA . PRO A 1 307 ? 132.287 147.964 102.034 1.00 81.98 307 PRO A CA 1
ATOM 2384 C C . PRO A 1 307 ? 132.415 148.630 103.391 1.00 81.70 307 PRO A C 1
ATOM 2385 O O . PRO A 1 307 ? 133.522 149.034 103.763 1.00 82.79 307 PRO A O 1
ATOM 2389 N N . HIS A 1 308 ? 131.329 148.760 104.143 1.00 88.15 308 HIS A N 1
ATOM 2390 C CA . HIS A 1 308 ? 131.371 149.403 105.447 1.00 83.93 308 HIS A CA 1
ATOM 2391 C C . HIS A 1 308 ? 131.666 148.427 106.573 1.00 85.01 308 HIS A C 1
ATOM 2392 O O . HIS A 1 308 ? 131.626 148.820 107.742 1.00 88.18 308 HIS A O 1
ATOM 2399 N N . GLY A 1 309 ? 131.956 147.173 106.250 1.00 75.84 309 GLY A N 1
ATOM 2400 C CA . GLY A 1 309 ? 132.250 146.178 107.257 1.00 69.79 309 GLY A CA 1
ATOM 2401 C C . GLY A 1 309 ? 131.373 144.954 107.127 1.00 70.00 309 GLY A C 1
ATOM 2402 O O . GLY A 1 309 ? 130.280 145.024 106.560 1.00 75.84 309 GLY A O 1
ATOM 2403 N N . ILE A 1 310 ? 131.846 143.824 107.646 1.00 74.38 310 ILE A N 1
ATOM 2404 C CA . ILE A 1 310 ? 131.060 142.599 107.612 1.00 70.64 310 ILE A CA 1
ATOM 2405 C C . ILE A 1 310 ? 129.848 142.760 108.518 1.00 75.67 310 ILE A C 1
ATOM 2406 O O . ILE A 1 310 ? 129.966 143.218 109.662 1.00 80.03 310 ILE A O 1
ATOM 2411 N N . ALA A 1 311 ? 128.673 142.402 107.997 1.00 71.16 311 ALA A N 1
ATOM 2412 C CA . ALA A 1 311 ? 127.410 142.480 108.730 1.00 66.31 311 ALA A CA 1
ATOM 2413 C C . ALA A 1 311 ? 127.078 143.907 109.148 1.00 69.98 311 ALA A C 1
ATOM 2414 O O . ALA A 1 311 ? 126.465 144.130 110.192 1.00 76.54 311 ALA A O 1
ATOM 2416 N N . ASN A 1 312 ? 127.460 144.886 108.335 1.00 70.46 312 ASN A N 1
ATOM 2417 C CA . ASN A 1 312 ? 127.288 146.294 108.664 1.00 68.41 312 ASN A CA 1
ATOM 2418 C C . ASN A 1 312 ? 126.385 146.997 107.658 1.00 74.09 312 ASN A C 1
ATOM 2419 O O . ASN A 1 312 ? 126.596 148.161 107.319 1.00 80.99 312 ASN A O 1
ATOM 2424 N N . SER A 1 313 ? 125.361 146.297 107.165 1.00 69.78 313 SER A N 1
ATOM 2425 C CA . SER A 1 313 ? 124.423 146.934 106.248 1.00 72.09 313 SER A CA 1
ATOM 2426 C C . SER A 1 313 ? 123.564 147.971 106.957 1.00 77.26 313 SER A C 1
ATOM 2427 O O . SER A 1 313 ? 123.090 148.919 106.323 1.00 79.83 313 SER A O 1
ATOM 2430 N N . SER A 1 314 ? 123.351 147.809 108.259 1.00 76.20 314 SER A N 1
ATOM 2431 C CA . SER A 1 314 ? 122.596 148.768 109.051 1.00 76.03 314 SER A CA 1
ATOM 2432 C C . SER A 1 314 ? 123.469 149.875 109.621 1.00 75.80 314 SER A C 1
ATOM 2433 O O . SER A 1 314 ? 122.947 150.761 110.305 1.00 81.42 314 SER A O 1
ATOM 2436 N N . ASP A 1 315 ? 124.776 149.835 109.367 1.00 77.72 315 ASP A N 1
ATOM 2437 C CA . ASP A 1 315 ? 125.742 150.803 109.879 1.00 78.74 315 ASP A CA 1
ATOM 2438 C C . ASP A 1 315 ? 125.796 150.819 111.402 1.00 76.76 315 ASP A C 1
ATOM 2439 O O . ASP A 1 315 ? 126.254 151.795 111.998 1.00 81.14 315 ASP A O 1
ATOM 2444 N N . LEU A 1 316 ? 125.346 149.749 112.049 1.00 66.66 316 LEU A N 1
ATOM 2445 C CA . LEU A 1 316 ? 125.298 149.688 113.501 1.00 62.79 316 LEU A CA 1
ATOM 2446 C C . LEU A 1 316 ? 126.448 148.901 114.111 1.00 65.65 316 LEU A C 1
ATOM 2447 O O . LEU A 1 316 ? 126.503 148.770 115.336 1.00 75.87 316 LEU A O 1
ATOM 2452 N N . VAL A 1 317 ? 127.364 148.376 113.301 1.00 64.90 317 VAL A N 1
ATOM 2453 C CA . VAL A 1 317 ? 128.500 147.645 113.849 1.00 66.98 317 VAL A CA 1
ATOM 2454 C C . VAL A 1 317 ? 129.453 148.643 114.489 1.00 67.27 317 VAL A C 1
ATOM 2455 O O . VAL A 1 317 ? 129.898 149.600 113.846 1.00 73.51 317 VAL A O 1
ATOM 2459 N N . GLY A 1 318 ? 129.763 148.428 115.762 1.00 55.83 318 GLY A N 1
ATOM 2460 C CA . GLY A 1 318 ? 130.580 149.345 116.515 1.00 46.95 318 GLY A CA 1
ATOM 2461 C C . GLY A 1 318 ? 129.817 150.451 117.203 1.00 58.51 318 GLY A C 1
ATOM 2462 O O . GLY A 1 318 ? 130.388 151.130 118.060 1.00 71.03 318 GLY A O 1
ATOM 2463 N N . ARG A 1 319 ? 128.552 150.655 116.856 1.00 63.93 319 ARG A N 1
ATOM 2464 C CA . ARG A 1 319 ? 127.714 151.639 117.518 1.00 58.27 319 ARG A CA 1
ATOM 2465 C C . ARG A 1 319 ? 127.042 151.020 118.738 1.00 66.39 319 ARG A C 1
ATOM 2466 O O . ARG A 1 319 ? 127.129 149.817 118.984 1.00 73.86 319 ARG A O 1
ATOM 2474 N N . ASN A 1 320 ? 126.365 151.870 119.511 1.00 67.34 320 ASN A N 1
ATOM 2475 C CA . ASN A 1 320 ? 125.640 151.453 120.711 1.00 61.09 320 ASN A CA 1
ATOM 2476 C C . ASN A 1 320 ? 126.555 150.769 121.721 1.00 64.31 320 ASN A C 1
ATOM 2477 O O . ASN A 1 320 ? 126.121 149.886 122.461 1.00 72.40 320 ASN A O 1
ATOM 2482 N N . MET A 1 321 ? 127.826 151.164 121.757 1.00 68.32 321 MET A N 1
ATOM 2483 C CA . MET A 1 321 ? 128.757 150.578 122.711 1.00 63.15 321 MET A CA 1
ATOM 2484 C C . MET A 1 321 ? 128.291 150.863 124.130 1.00 65.36 321 MET A C 1
ATOM 2485 O O . MET A 1 321 ? 127.963 152.002 124.472 1.00 75.32 321 MET A O 1
ATOM 2490 N N . MET A 1 322 ? 128.260 149.824 124.956 1.00 67.42 322 MET A N 1
ATOM 2491 C CA . MET A 1 322 ? 127.656 149.927 126.271 1.00 64.02 322 MET A CA 1
ATOM 2492 C C . MET A 1 322 ? 128.551 149.274 127.310 1.00 66.12 322 MET A C 1
ATOM 2493 O O . MET A 1 322 ? 129.357 148.393 127.004 1.00 72.07 322 MET A O 1
ATOM 2498 N N . ASP A 1 323 ? 128.393 149.728 128.545 1.00 77.78 323 ASP A N 1
ATOM 2499 C CA . ASP A 1 323 ? 129.083 149.201 129.712 1.00 72.53 323 ASP A CA 1
ATOM 2500 C C . ASP A 1 323 ? 128.270 149.637 130.924 1.00 75.02 323 ASP A C 1
ATOM 2501 O O . ASP A 1 323 ? 127.149 150.133 130.787 1.00 84.66 323 ASP A O 1
ATOM 2506 N N . HIS A 1 324 ? 128.820 149.448 132.114 1.00 70.09 324 HIS A N 1
ATOM 2507 C CA . HIS A 1 324 ? 128.183 149.971 133.315 1.00 65.34 324 HIS A CA 1
ATOM 2508 C C . HIS A 1 324 ? 129.065 151.064 133.890 1.00 66.61 324 HIS A C 1
ATOM 2509 O O . HIS A 1 324 ? 130.042 150.766 134.594 1.00 76.36 324 HIS A O 1
ATOM 2516 N N . PRO A 1 325 ? 128.786 152.334 133.602 1.00 64.69 325 PRO A N 1
ATOM 2517 C CA . PRO A 1 325 ? 129.615 153.419 134.141 1.00 61.63 325 PRO A CA 1
ATOM 2518 C C . PRO A 1 325 ? 129.589 153.400 135.659 1.00 67.13 325 PRO A C 1
ATOM 2519 O O . PRO A 1 325 ? 128.527 153.441 136.282 1.00 68.31 325 PRO A O 1
ATOM 2523 N N . GLY A 1 326 ? 130.772 153.331 136.252 1.00 68.21 326 GLY A N 1
ATOM 2524 C CA . GLY A 1 326 ? 130.913 153.179 137.683 1.00 62.63 326 GLY A CA 1
ATOM 2525 C C . GLY A 1 326 ? 131.418 154.448 138.336 1.00 65.39 326 GLY A C 1
ATOM 2526 O O . GLY A 1 326 ? 132.179 155.212 137.741 1.00 72.44 326 GLY A O 1
ATOM 2527 N N . ILE A 1 327 ? 130.972 154.671 139.565 1.00 70.20 327 ILE A N 1
ATOM 2528 C CA . ILE A 1 327 ? 131.527 155.687 140.446 1.00 70.78 327 ILE A CA 1
ATOM 2529 C C . ILE A 1 327 ? 132.124 154.958 141.636 1.00 67.80 327 ILE A C 1
ATOM 2530 O O . ILE A 1 327 ? 131.431 154.178 142.301 1.00 72.41 327 ILE A O 1
ATOM 2535 N N . GLY A 1 328 ? 133.401 155.198 141.895 1.00 69.94 328 GLY A N 1
ATOM 2536 C CA . GLY A 1 328 ? 134.116 154.552 142.983 1.00 61.73 328 GLY A CA 1
ATOM 2537 C C . GLY A 1 328 ? 134.329 155.519 144.133 1.00 67.30 328 GLY A C 1
ATOM 2538 O O . GLY A 1 328 ? 134.540 156.714 143.920 1.00 79.55 328 GLY A O 1
ATOM 2539 N N . MET A 1 329 ? 134.266 154.990 145.349 1.00 66.00 329 MET A N 1
ATOM 2540 C CA . MET A 1 329 ? 134.526 155.741 146.564 1.00 69.63 329 MET A CA 1
ATOM 2541 C C . MET A 1 329 ? 135.442 154.919 147.455 1.00 73.10 329 MET A C 1
ATOM 2542 O O . MET A 1 329 ? 135.270 153.707 147.582 1.00 72.71 329 MET A O 1
ATOM 2547 N N . SER A 1 330 ? 136.429 155.571 148.051 1.00 74.43 330 SER A N 1
ATOM 2548 C CA . SER A 1 330 ? 137.323 154.919 148.993 1.00 62.27 330 SER A CA 1
ATOM 2549 C C . SER A 1 330 ? 137.368 155.743 150.265 1.00 72.77 330 SER A C 1
ATOM 2550 O O . SER A 1 330 ? 137.444 156.973 150.207 1.00 83.83 330 SER A O 1
ATOM 2553 N N . PHE A 1 331 ? 137.314 155.074 151.410 1.00 68.46 331 PHE A N 1
ATOM 2554 C CA . PHE A 1 331 ? 137.408 155.802 152.670 1.00 63.70 331 PHE A CA 1
ATOM 2555 C C . PHE A 1 331 ? 137.889 154.859 153.762 1.00 64.20 331 PHE A C 1
ATOM 2556 O O . PHE A 1 331 ? 138.188 153.689 153.519 1.00 67.87 331 PHE A O 1
ATOM 2564 N N . GLN A 1 332 ? 137.991 155.398 154.970 1.00 71.04 332 GLN A N 1
ATOM 2565 C CA . GLN A 1 332 ? 138.364 154.640 156.155 1.00 65.45 332 GLN A CA 1
ATOM 2566 C C . GLN A 1 332 ? 137.148 154.586 157.068 1.00 67.38 332 GLN A C 1
ATOM 2567 O O . GLN A 1 332 ? 136.696 155.620 157.569 1.00 69.94 332 GLN A O 1
ATOM 2573 N N . SER A 1 333 ? 136.617 153.387 157.271 1.00 70.99 333 SER A N 1
ATOM 2574 C CA . SER A 1 333 ? 135.450 153.217 158.120 1.00 66.36 333 SER A CA 1
ATOM 2575 C C . SER A 1 333 ? 135.790 153.531 159.571 1.00 71.03 333 SER A C 1
ATOM 2576 O O . SER A 1 333 ? 136.906 153.292 160.037 1.00 82.82 333 SER A O 1
ATOM 2579 N N . ALA A 1 334 ? 134.809 154.082 160.287 1.00 66.06 334 ALA A N 1
ATOM 2580 C CA . ALA A 1 334 ? 135.004 154.362 161.705 1.00 64.31 334 ALA A CA 1
ATOM 2581 C C . ALA A 1 334 ? 135.200 153.075 162.494 1.00 76.55 334 ALA A C 1
ATOM 2582 O O . ALA A 1 334 ? 136.020 153.023 163.418 1.00 79.24 334 ALA A O 1
ATOM 2584 N N . GLU A 1 335 ? 134.461 152.037 162.148 1.00 79.32 335 GLU A N 1
ATOM 2585 C CA . GLU A 1 335 ? 134.529 150.705 162.718 1.00 74.04 335 GLU A CA 1
ATOM 2586 C C . GLU A 1 335 ? 135.241 149.757 161.762 1.00 78.15 335 GLU A C 1
ATOM 2587 O O . GLU A 1 335 ? 135.174 149.932 160.544 1.00 73.77 335 GLU A O 1
ATOM 2593 N N . PRO A 1 336 ? 135.942 148.751 162.282 1.00 78.37 336 PRO A N 1
ATOM 2594 C CA . PRO A 1 336 ? 136.666 147.831 161.398 1.00 73.56 336 PRO A CA 1
ATOM 2595 C C . PRO A 1 336 ? 135.719 147.092 160.465 1.00 71.82 336 PRO A C 1
ATOM 2596 O O . PRO A 1 336 ? 134.607 146.722 160.842 1.00 80.32 336 PRO A O 1
ATOM 2600 N N . ILE A 1 337 ? 136.172 146.887 159.232 1.00 61.88 337 ILE A N 1
ATOM 2601 C CA . ILE A 1 337 ? 135.369 146.193 158.235 1.00 60.45 337 ILE A CA 1
ATOM 2602 C C . ILE A 1 337 ? 136.076 144.907 157.827 1.00 63.88 337 ILE A C 1
ATOM 2603 O O . ILE A 1 337 ? 135.426 143.924 157.462 1.00 76.50 337 ILE A O 1
ATOM 2608 N N . TRP A 1 338 ? 137.405 144.900 157.913 1.00 63.95 338 TRP A N 1
ATOM 2609 C CA . TRP A 1 338 ? 138.228 143.719 157.652 1.00 62.39 338 TRP A CA 1
ATOM 2610 C C . TRP A 1 338 ? 137.885 143.081 156.305 1.00 63.28 338 TRP A C 1
ATOM 2611 O O . TRP A 1 338 ? 137.421 141.944 156.224 1.00 76.71 338 TRP A O 1
ATOM 2622 N N . ALA A 1 339 ? 138.116 143.838 155.239 1.00 67.12 339 ALA A N 1
ATOM 2623 C 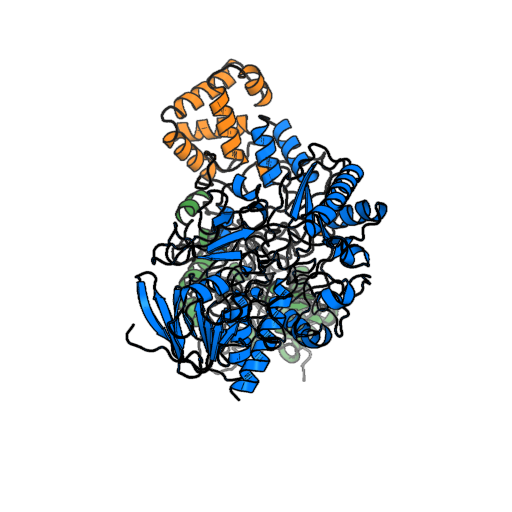CA . ALA A 1 339 ? 137.883 143.321 153.899 1.00 61.18 339 ALA A CA 1
ATOM 2624 C C . ALA A 1 339 ? 138.848 142.186 153.588 1.00 70.09 339 ALA A C 1
ATOM 2625 O O . ALA A 1 339 ? 140.013 142.213 153.990 1.00 81.97 339 ALA A O 1
ATOM 2627 N N . GLY A 1 340 ? 138.358 141.180 152.870 1.00 59.41 340 GLY A N 1
ATOM 2628 C CA . GLY A 1 340 ? 139.213 140.091 152.448 1.00 54.50 340 GLY A CA 1
ATOM 2629 C C . GLY A 1 340 ? 138.681 138.709 152.759 1.00 65.62 340 GLY A C 1
ATOM 2630 O O . GLY A 1 340 ? 139.201 137.715 152.249 1.00 72.34 340 GLY A O 1
ATOM 2631 N N . GLY A 1 341 ? 137.653 138.625 153.596 1.00 67.81 341 GLY A N 1
ATOM 2632 C CA . GLY A 1 341 ? 137.069 137.340 153.924 1.00 58.03 341 GLY A CA 1
ATOM 2633 C C . GLY A 1 341 ? 136.153 136.827 152.834 1.00 63.29 341 GLY A C 1
ATOM 2634 O O . GLY A 1 341 ? 135.056 137.355 152.641 1.00 73.95 341 GLY A O 1
ATOM 2635 N N . GLY A 1 342 ? 136.590 135.799 152.115 1.00 57.87 342 GLY A N 1
ATOM 2636 C CA . GLY A 1 342 ? 135.816 135.279 151.007 1.00 49.32 342 GLY A CA 1
ATOM 2637 C C . GLY A 1 342 ? 136.294 135.802 149.670 1.00 60.71 342 GLY A C 1
ATOM 2638 O O . GLY A 1 342 ? 137.468 136.147 149.518 1.00 73.50 342 GLY A O 1
ATOM 2639 N N . SER A 1 343 ? 135.396 135.872 148.694 1.00 62.05 343 SER A N 1
ATOM 2640 C CA . SER A 1 343 ? 135.750 136.350 147.369 1.00 59.48 343 SER A CA 1
ATOM 2641 C C . SER A 1 343 ? 135.787 137.877 147.337 1.00 63.14 343 SER A C 1
ATOM 2642 O O . SER A 1 343 ? 135.353 138.558 148.268 1.00 66.83 343 SER A O 1
ATOM 2645 N N . VAL A 1 344 ? 136.326 138.413 146.241 1.00 61.18 344 VAL A N 1
ATOM 2646 C CA . VAL A 1 344 ? 136.483 139.859 146.119 1.00 59.25 344 VAL A CA 1
ATOM 2647 C C . VAL A 1 344 ? 135.133 140.552 145.993 1.00 63.70 344 VAL A C 1
ATOM 2648 O O . VAL A 1 344 ? 134.992 141.719 146.374 1.00 66.49 344 VAL A O 1
ATOM 2652 N N . GLN A 1 345 ? 134.132 139.870 145.444 1.00 69.80 345 GLN A N 1
ATOM 2653 C CA . GLN A 1 345 ? 132.782 140.411 145.321 1.00 67.33 345 GLN A CA 1
ATOM 2654 C C . GLN A 1 345 ? 131.803 139.367 145.836 1.00 66.81 345 GLN A C 1
ATOM 2655 O O . GLN A 1 345 ? 131.552 138.363 145.164 1.00 72.96 345 GLN A O 1
ATOM 2661 N N . MET A 1 346 ? 131.245 139.606 147.021 1.00 69.11 346 MET A N 1
ATOM 2662 C CA . MET A 1 346 ? 130.359 138.651 147.669 1.00 67.48 346 MET A CA 1
ATOM 2663 C C . MET A 1 346 ? 128.918 139.113 147.770 1.00 67.95 346 MET A C 1
ATOM 2664 O O . MET A 1 346 ? 128.020 138.274 147.825 1.00 72.16 346 MET A O 1
ATOM 2669 N N . SER A 1 347 ? 128.673 140.419 147.798 1.00 62.53 347 SER A N 1
ATOM 2670 C CA . SER A 1 347 ? 127.326 140.930 147.979 1.00 57.28 347 SER A CA 1
ATOM 2671 C C . SER A 1 347 ? 127.206 142.272 147.278 1.00 66.98 347 SER A C 1
ATOM 2672 O O . SER A 1 347 ? 128.204 142.926 146.970 1.00 80.94 347 SER A O 1
ATOM 2675 N N . SER A 1 348 ? 125.965 142.675 147.030 1.00 62.84 348 SER A N 1
ATOM 2676 C CA . SER A 1 348 ? 125.713 143.966 146.406 1.00 57.85 348 SER A CA 1
ATOM 2677 C C . SER A 1 348 ? 124.309 144.422 146.761 1.00 61.19 348 SER A C 1
ATOM 2678 O O . SER A 1 348 ? 123.453 143.618 147.131 1.00 64.37 348 SER A O 1
ATOM 2681 N N . ILE A 1 349 ? 124.086 145.728 146.652 1.00 59.71 349 ILE A N 1
ATOM 2682 C CA . ILE A 1 349 ? 122.765 146.299 146.885 1.00 56.98 349 ILE A CA 1
ATOM 2683 C C . ILE A 1 349 ? 121.976 146.179 145.588 1.00 65.28 349 ILE A C 1
ATOM 2684 O O . ILE A 1 349 ? 122.296 146.828 144.591 1.00 68.79 349 ILE A O 1
ATOM 2689 N N . THR A 1 350 ? 120.949 145.334 145.595 1.00 75.51 350 THR A N 1
ATOM 2690 C CA . THR A 1 350 ? 120.135 145.075 144.419 1.00 68.19 350 THR A CA 1
ATOM 2691 C C . THR A 1 350 ? 118.785 145.772 144.479 1.00 67.90 350 THR A C 1
ATOM 2692 O O . THR A 1 350 ? 117.918 145.492 143.648 1.00 71.78 350 THR A O 1
ATOM 2696 N N . ASN A 1 351 ? 118.593 146.676 145.440 1.00 75.81 351 ASN A N 1
ATOM 2697 C CA . ASN A 1 351 ? 117.301 147.326 145.618 1.00 68.02 351 ASN A CA 1
ATOM 2698 C C . ASN A 1 351 ? 116.930 148.196 144.426 1.00 75.16 351 ASN A C 1
ATOM 2699 O O . ASN A 1 351 ? 115.743 148.358 144.123 1.00 76.96 351 ASN A O 1
ATOM 2704 N N . PHE A 1 352 ? 117.921 148.765 143.743 1.00 74.73 352 PHE A N 1
ATOM 2705 C CA . PHE A 1 352 ? 117.694 149.722 142.670 1.00 71.86 352 PHE A CA 1
ATOM 2706 C C . PHE A 1 352 ? 117.959 149.121 141.295 1.00 72.00 352 PHE A C 1
ATOM 2707 O O . PHE A 1 352 ? 118.320 149.834 140.359 1.00 73.34 352 PHE A O 1
ATOM 2715 N N . ARG A 1 353 ? 117.789 147.808 141.163 1.00 70.41 353 ARG A N 1
ATOM 2716 C CA . ARG A 1 353 ? 117.925 147.152 139.873 1.00 61.33 353 ARG A CA 1
ATOM 2717 C C . ARG A 1 353 ? 116.692 147.314 138.996 1.00 69.02 353 ARG A C 1
ATOM 2718 O O . ARG A 1 353 ? 116.770 147.047 137.793 1.00 77.07 353 ARG A O 1
ATOM 2726 N N . ASP A 1 354 ? 115.565 147.742 139.559 1.00 69.06 354 ASP A N 1
ATOM 2727 C CA . ASP A 1 354 ? 114.337 147.887 138.792 1.00 67.71 354 ASP A CA 1
ATOM 2728 C C . ASP A 1 354 ? 113.439 148.899 139.483 1.00 73.48 354 ASP A C 1
ATOM 2729 O O . ASP A 1 354 ? 113.573 149.160 140.680 1.00 79.33 354 ASP A O 1
ATOM 2734 N N . GLY A 1 355 ? 112.522 149.456 138.715 1.00 67.89 355 GLY A N 1
ATOM 2735 C CA . GLY A 1 355 ? 111.578 150.430 139.229 1.00 68.31 355 GLY A CA 1
ATOM 2736 C C . GLY A 1 355 ? 111.095 151.343 138.125 1.00 72.15 355 GLY A C 1
ATOM 2737 O O . GLY A 1 355 ? 111.643 151.380 137.028 1.00 76.47 355 GLY A O 1
ATOM 2738 N N . ASP A 1 356 ? 110.038 152.093 138.442 1.00 79.02 356 ASP A N 1
ATOM 2739 C CA . ASP A 1 356 ? 109.470 153.017 137.466 1.00 77.67 356 ASP A CA 1
ATOM 2740 C C . ASP A 1 356 ? 110.445 154.130 137.113 1.00 76.95 356 ASP A C 1
ATOM 2741 O O . ASP A 1 356 ? 110.411 154.655 135.993 1.00 81.10 356 ASP A O 1
ATOM 2746 N N . PHE A 1 357 ? 111.333 154.486 138.043 1.00 72.50 357 PHE A N 1
ATOM 2747 C CA . PHE A 1 357 ? 112.330 155.518 137.788 1.00 70.07 357 PHE A CA 1
ATOM 2748 C C . PHE A 1 357 ? 113.176 155.218 136.560 1.00 72.10 357 PHE A C 1
ATOM 2749 O O . PHE A 1 357 ? 113.816 156.129 136.026 1.00 77.27 357 PHE A O 1
ATOM 2757 N N . ARG A 1 358 ? 113.195 153.965 136.101 1.00 66.78 358 ARG A N 1
ATOM 2758 C CA . ARG A 1 358 ? 113.965 153.606 134.920 1.00 63.90 358 ARG A CA 1
ATOM 2759 C C . ARG A 1 358 ? 113.444 154.276 133.661 1.00 68.32 358 ARG A C 1
ATOM 2760 O O . ARG A 1 358 ? 114.143 154.265 132.643 1.00 74.79 358 ARG A O 1
ATOM 2768 N N . SER A 1 359 ? 112.243 154.851 133.696 1.00 78.47 359 SER A N 1
ATOM 2769 C CA . SER A 1 359 ? 111.788 155.660 132.576 1.00 72.96 359 SER A CA 1
ATOM 2770 C C . SER A 1 359 ? 112.436 157.037 132.550 1.00 75.60 359 SER A C 1
ATOM 2771 O O . SER A 1 359 ? 112.333 157.731 131.535 1.00 82.45 359 SER A O 1
ATOM 2774 N N . GLU A 1 360 ? 113.100 157.441 133.631 1.00 77.40 360 GLU A N 1
ATOM 2775 C CA . GLU A 1 360 ? 113.716 158.757 133.733 1.00 75.25 360 GLU A CA 1
ATOM 2776 C C . GLU A 1 360 ? 115.229 158.690 133.850 1.00 79.83 360 GLU A C 1
ATOM 2777 O O . GLU A 1 360 ? 115.933 159.357 133.085 1.00 87.97 360 GLU A O 1
ATOM 2783 N N . TYR A 1 361 ? 115.754 157.908 134.790 1.00 69.15 361 TYR A N 1
ATOM 2784 C CA . TYR A 1 361 ? 117.190 157.805 134.989 1.00 59.95 361 TYR A CA 1
ATOM 2785 C C . TYR A 1 361 ? 117.563 156.345 135.191 1.00 64.80 361 TYR A C 1
ATOM 2786 O O . TYR A 1 361 ? 116.712 155.490 135.441 1.00 75.50 361 TYR A O 1
ATOM 2795 N N . ALA A 1 362 ? 118.858 156.070 135.083 1.00 63.30 362 ALA A N 1
ATOM 2796 C CA . ALA A 1 362 ? 119.343 154.698 135.041 1.00 61.37 362 ALA A CA 1
ATOM 2797 C C . ALA A 1 362 ? 119.182 153.988 136.377 1.00 63.01 362 ALA A C 1
ATOM 2798 O O . ALA A 1 362 ? 119.398 154.568 137.443 1.00 74.82 362 ALA A O 1
ATOM 2800 N N . ALA A 1 363 ? 118.802 152.717 136.308 1.00 72.25 363 ALA A N 1
ATOM 2801 C CA . ALA A 1 363 ? 118.857 151.857 137.477 1.00 74.60 363 ALA A CA 1
ATOM 2802 C C . ALA A 1 363 ? 120.303 151.479 137.767 1.00 75.06 363 ALA A C 1
ATOM 2803 O O . ALA A 1 363 ? 121.135 151.379 136.864 1.00 82.91 363 ALA A O 1
ATOM 2805 N N . THR A 1 364 ? 120.603 151.274 139.042 1.00 72.79 364 THR A N 1
ATOM 2806 C CA . THR A 1 364 ? 121.981 151.168 139.487 1.00 68.81 364 THR A CA 1
ATOM 2807 C C . THR A 1 364 ? 122.161 149.966 140.401 1.00 66.45 364 THR A C 1
ATOM 2808 O O . THR A 1 364 ? 121.209 149.444 140.982 1.00 81.01 364 THR A O 1
ATOM 2812 N N . GLN A 1 365 ? 123.411 149.525 140.499 1.00 66.72 365 GLN A N 1
ATOM 2813 C CA . GLN A 1 365 ? 123.830 148.519 141.466 1.00 59.39 365 GLN A CA 1
ATOM 2814 C C . GLN A 1 365 ? 124.930 149.118 142.327 1.00 59.58 365 GLN A C 1
ATOM 2815 O O . GLN A 1 365 ? 125.974 149.520 141.810 1.00 69.55 365 GLN A O 1
ATOM 2821 N N . ILE A 1 366 ? 124.700 149.176 143.630 1.00 63.51 366 ILE A N 1
ATOM 2822 C CA . ILE A 1 366 ? 125.692 149.661 144.578 1.00 58.50 366 ILE A CA 1
ATOM 2823 C C . ILE A 1 366 ? 126.279 148.460 145.298 1.00 63.30 366 ILE A C 1
ATOM 2824 O O . ILE A 1 366 ? 125.546 147.556 145.711 1.00 77.30 366 ILE A O 1
ATOM 2829 N N . GLY A 1 367 ? 127.600 148.436 145.436 1.00 68.60 367 GLY A N 1
ATOM 2830 C CA . GLY A 1 367 ? 128.262 147.287 146.010 1.00 68.29 367 GLY A CA 1
ATOM 2831 C C . GLY A 1 367 ? 129.468 147.678 146.837 1.00 69.44 367 GLY A C 1
ATOM 2832 O O . GLY A 1 367 ? 129.990 148.791 146.746 1.00 71.59 367 GLY A O 1
ATOM 2833 N N . TYR A 1 368 ? 129.902 146.720 147.647 1.00 70.09 368 TYR A N 1
ATOM 2834 C CA . TYR A 1 368 ? 131.065 146.854 148.509 1.00 61.67 368 TYR A CA 1
ATOM 2835 C C . TYR A 1 368 ? 132.163 145.935 147.997 1.00 61.67 368 TYR A C 1
ATOM 2836 O O . TYR A 1 368 ? 131.905 144.768 147.688 1.00 71.91 368 TYR A O 1
ATOM 2845 N N . ASN A 1 369 ? 133.378 146.462 147.899 1.00 63.53 369 ASN A N 1
ATOM 2846 C CA . ASN A 1 369 ? 134.517 145.704 147.400 1.00 60.58 369 ASN A CA 1
ATOM 2847 C C . ASN A 1 369 ? 135.156 144.945 148.556 1.00 64.14 369 ASN A C 1
ATOM 2848 O O . ASN A 1 369 ? 135.629 145.554 149.520 1.00 75.81 369 ASN A O 1
ATOM 2853 N N . ASN A 1 370 ? 135.178 143.620 148.451 1.00 51.91 370 ASN A N 1
ATOM 2854 C CA . ASN A 1 370 ? 135.701 142.755 149.496 1.00 54.41 370 ASN A CA 1
ATOM 2855 C C . ASN A 1 370 ? 137.165 142.389 149.283 1.00 61.31 370 ASN A C 1
ATOM 2856 O O . ASN A 1 370 ? 137.681 141.518 149.986 1.00 71.13 370 ASN A O 1
ATOM 2861 N N . THR A 1 371 ? 137.840 143.020 148.329 1.00 63.45 371 THR A N 1
ATOM 2862 C CA . THR A 1 371 ? 139.264 142.779 148.150 1.00 60.07 371 THR A CA 1
ATOM 2863 C C . THR A 1 371 ? 140.030 143.206 149.394 1.00 59.29 371 THR A C 1
ATOM 2864 O O . THR A 1 371 ? 139.756 144.254 149.981 1.00 62.96 371 THR A O 1
ATOM 2868 N N . ALA A 1 372 ? 140.988 142.378 149.799 1.00 63.88 372 ALA A N 1
ATOM 2869 C CA . ALA A 1 372 ? 141.791 142.683 150.973 1.00 53.71 372 ALA A CA 1
ATOM 2870 C C . ALA A 1 372 ? 142.526 144.002 150.788 1.00 60.36 372 ALA A C 1
ATOM 2871 O O . ALA A 1 372 ? 143.076 144.286 149.722 1.00 67.10 372 ALA A O 1
ATOM 2873 N N . GLN A 1 373 ? 142.530 144.816 151.841 1.00 65.30 373 GLN A N 1
ATOM 2874 C CA . GLN A 1 373 ? 143.118 146.147 151.803 1.00 67.90 373 GLN A CA 1
ATOM 2875 C C . GLN A 1 373 ? 144.503 146.187 152.436 1.00 65.56 373 GLN A C 1
ATOM 2876 O O . GLN A 1 373 ? 144.940 147.246 152.890 1.00 69.75 373 GLN A O 1
ATOM 2882 N N . ASN A 1 374 ? 145.203 145.052 152.481 1.00 66.30 374 ASN A N 1
ATOM 2883 C CA . ASN A 1 374 ? 146.512 145.028 153.123 1.00 63.44 374 ASN A CA 1
ATOM 2884 C C . ASN A 1 374 ? 147.582 145.690 152.264 1.00 62.55 374 ASN A C 1
ATOM 2885 O O . ASN A 1 374 ? 148.441 146.400 152.791 1.00 69.23 374 ASN A O 1
ATOM 2890 N N . SER A 1 375 ? 147.559 145.468 150.949 1.00 66.20 375 SER A N 1
ATOM 2891 C CA . SER A 1 375 ? 148.513 146.150 150.079 1.00 65.80 375 SER A CA 1
ATOM 2892 C C . SER A 1 375 ? 148.265 147.652 150.060 1.00 66.97 375 SER A C 1
ATOM 2893 O O . SER A 1 375 ? 149.210 148.446 150.147 1.00 75.10 375 SER A O 1
ATOM 2896 N N . ARG A 1 376 ? 146.999 148.057 149.955 1.00 59.91 376 ARG A N 1
ATOM 2897 C CA . ARG A 1 376 ? 146.662 149.475 149.975 1.00 55.23 376 ARG A CA 1
ATOM 2898 C C . ARG A 1 376 ? 147.074 150.115 151.293 1.00 61.64 376 ARG A C 1
ATOM 2899 O O . ARG A 1 376 ? 147.682 151.192 151.313 1.00 69.98 376 ARG A O 1
ATOM 2907 N N . ALA A 1 377 ? 146.764 149.451 152.408 1.00 60.38 377 ALA A N 1
ATOM 2908 C CA . ALA A 1 377 ? 147.128 149.980 153.716 1.00 59.56 377 ALA A CA 1
ATOM 2909 C C . ALA A 1 377 ? 148.636 150.079 153.872 1.00 67.73 377 ALA A C 1
ATOM 2910 O O . ALA A 1 377 ? 149.149 151.080 154.382 1.00 72.06 377 ALA A O 1
ATOM 2912 N N . GLY A 1 378 ? 149.362 149.048 153.442 1.00 66.94 378 GLY A N 1
ATOM 2913 C CA . GLY A 1 378 ? 150.807 149.073 153.567 1.00 59.43 378 GLY A CA 1
ATOM 2914 C C . GLY A 1 378 ? 151.436 150.185 152.756 1.00 65.07 378 GLY A C 1
ATOM 2915 O O . GLY A 1 378 ? 152.291 150.922 153.250 1.00 69.89 378 GLY A O 1
ATOM 2916 N N . MET A 1 379 ? 151.008 150.333 151.501 1.00 69.79 379 MET A N 1
ATOM 2917 C CA . MET A 1 379 ? 151.565 151.388 150.663 1.00 65.95 379 MET A CA 1
ATOM 2918 C C . MET A 1 379 ? 151.225 152.768 151.211 1.00 71.14 379 MET A C 1
ATOM 2919 O O . MET A 1 379 ? 152.080 153.660 151.231 1.00 79.93 379 MET A O 1
ATOM 2924 N N . LYS A 1 380 ? 149.988 152.962 151.674 1.00 66.86 380 LYS A N 1
ATOM 2925 C CA . LYS A 1 380 ? 149.606 154.261 152.216 1.00 69.48 380 LYS A CA 1
ATOM 2926 C C . LYS A 1 380 ? 150.392 154.591 153.478 1.00 67.14 380 LYS A C 1
ATOM 2927 O O . LYS A 1 380 ? 150.888 155.714 153.634 1.00 74.68 380 LYS A O 1
ATOM 2933 N N . ALA A 1 381 ? 150.527 153.625 154.388 1.00 64.63 381 ALA A N 1
ATOM 2934 C CA . ALA A 1 381 ? 151.270 153.869 155.618 1.00 69.32 381 ALA A CA 1
ATOM 2935 C C . ALA A 1 381 ? 152.745 154.117 155.335 1.00 71.58 381 ALA A C 1
ATOM 2936 O O . ALA A 1 381 ? 153.377 154.944 156.000 1.00 77.93 381 ALA A O 1
ATOM 2938 N N . LEU A 1 382 ? 153.316 153.404 154.362 1.00 67.18 382 LEU A N 1
ATOM 2939 C CA . LEU A 1 382 ? 154.703 153.653 153.991 1.00 66.35 382 LEU A CA 1
ATOM 2940 C C . LEU A 1 382 ? 154.873 155.046 153.400 1.00 69.26 382 LEU A C 1
ATOM 2941 O O . LEU A 1 382 ? 155.858 155.732 153.691 1.00 72.69 382 LEU A O 1
ATOM 2946 N N . SER A 1 383 ? 153.924 155.480 152.570 1.00 77.28 383 SER A N 1
ATOM 2947 C CA . SER A 1 383 ? 153.976 156.830 152.026 1.00 72.00 383 SER A CA 1
ATOM 2948 C C . SER A 1 383 ? 153.744 157.890 153.093 1.00 75.34 383 SER A C 1
ATOM 2949 O O . SER A 1 383 ? 154.132 159.045 152.895 1.00 79.84 383 SER A O 1
ATOM 2952 N N . MET A 1 384 ? 153.117 157.528 154.212 1.00 79.20 384 MET A N 1
ATOM 2953 C CA . MET A 1 384 ? 152.905 158.483 155.292 1.00 76.95 384 MET A CA 1
ATOM 2954 C C . MET A 1 384 ? 154.180 158.804 156.060 1.00 82.28 384 MET A C 1
ATOM 2955 O O . MET A 1 384 ? 154.174 159.738 156.867 1.00 84.78 384 MET A O 1
ATOM 2960 N N . GLY A 1 385 ? 155.261 158.061 155.838 1.00 79.21 385 GLY A N 1
ATOM 2961 C CA . GLY A 1 385 ? 156.510 158.336 156.520 1.00 74.86 385 GLY A CA 1
ATOM 2962 C C . GLY A 1 385 ? 156.575 157.884 157.960 1.00 82.47 385 GLY A C 1
ATOM 2963 O O . GLY A 1 385 ? 157.269 158.510 158.766 1.00 82.43 385 GLY A O 1
ATOM 2964 N N . LEU A 1 386 ? 155.875 156.812 158.310 1.00 83.43 386 LEU A N 1
ATOM 2965 C CA . LEU A 1 386 ? 155.855 156.299 159.671 1.00 77.43 386 LEU A CA 1
ATOM 2966 C C . LEU A 1 386 ? 156.854 155.161 159.827 1.00 80.13 386 LEU A C 1
ATOM 2967 O O . LEU A 1 386 ? 157.134 154.421 158.881 1.00 85.57 386 LEU A O 1
ATOM 2972 N N . VAL A 1 387 ? 157.400 155.033 161.036 1.00 81.18 387 VAL A N 1
ATOM 2973 C CA . VAL A 1 387 ? 158.390 154.012 161.348 1.00 79.21 387 VAL A CA 1
ATOM 2974 C C . VAL A 1 387 ? 158.012 153.333 162.656 1.00 79.69 387 VAL A C 1
ATOM 2975 O O . VAL A 1 387 ? 157.252 153.866 163.466 1.00 84.59 387 VAL A O 1
ATOM 2979 N N . GLY A 1 388 ? 158.556 152.135 162.850 1.00 81.51 388 GLY A N 1
ATOM 2980 C CA . GLY A 1 388 ? 158.421 151.460 164.130 1.00 78.02 388 GLY A CA 1
ATOM 2981 C C . GLY A 1 388 ? 157.012 150.964 164.384 1.00 80.39 388 GLY A C 1
ATOM 2982 O O . GLY A 1 388 ? 156.308 150.510 163.477 1.00 83.70 388 GLY A O 1
ATOM 2983 N N . LYS A 1 389 ? 156.598 151.042 165.650 1.00 83.29 389 LYS A N 1
ATOM 2984 C CA . LYS A 1 389 ? 155.277 150.557 166.031 1.00 82.06 389 LYS A CA 1
ATOM 2985 C C . LYS A 1 389 ? 154.168 151.390 165.408 1.00 85.48 389 LYS A C 1
ATOM 2986 O O . LYS A 1 389 ? 153.079 150.869 165.148 1.00 89.70 389 LYS A O 1
ATOM 2992 N N . LYS A 1 390 ? 154.418 152.679 165.173 1.00 76.64 390 LYS A N 1
ATOM 2993 C CA . LYS A 1 390 ? 153.412 153.519 164.534 1.00 70.07 390 LYS A CA 1
ATOM 2994 C C . LYS A 1 390 ? 153.105 153.033 163.125 1.00 71.77 390 LYS A C 1
ATOM 2995 O O . LYS A 1 390 ? 151.944 153.032 162.703 1.00 81.37 390 LYS A O 1
ATOM 3001 N N . LEU A 1 391 ? 154.132 152.618 162.383 1.00 64.58 391 LEU A N 1
ATOM 3002 C CA . LEU A 1 391 ? 153.913 152.100 161.037 1.00 65.00 391 LEU A CA 1
ATOM 3003 C C . LEU A 1 391 ? 153.070 150.831 161.061 1.00 72.37 391 LEU A C 1
ATOM 3004 O O . LEU A 1 391 ? 152.141 150.679 160.259 1.00 79.91 391 LEU A O 1
ATOM 3009 N N . ASP A 1 392 ? 153.378 149.909 161.975 1.00 73.71 392 ASP A N 1
ATOM 3010 C CA . ASP A 1 392 ? 152.602 148.677 162.076 1.00 73.02 392 ASP A CA 1
ATOM 3011 C C . ASP A 1 392 ? 151.160 148.962 162.471 1.00 74.96 392 ASP A C 1
ATOM 3012 O O . ASP A 1 392 ? 150.225 148.377 161.910 1.00 80.41 392 ASP A O 1
ATOM 3017 N N . GLU A 1 393 ? 150.963 149.859 163.440 1.00 71.80 393 GLU A N 1
ATOM 3018 C CA . GLU A 1 393 ? 149.613 150.210 163.862 1.00 68.99 393 GLU A CA 1
ATOM 3019 C C . GLU A 1 393 ? 148.834 150.851 162.726 1.00 72.98 393 GLU A C 1
ATOM 3020 O O . GLU A 1 393 ? 147.648 150.561 162.541 1.00 80.34 393 GLU A O 1
ATOM 3026 N N . GLU A 1 394 ? 149.480 151.729 161.957 1.00 64.20 394 GLU A N 1
ATOM 3027 C CA . GLU A 1 394 ? 148.804 152.355 160.829 1.00 67.05 394 GLU A CA 1
ATOM 3028 C C . GLU A 1 394 ? 148.433 151.331 159.768 1.00 71.13 394 GLU A C 1
ATOM 3029 O O . GLU A 1 394 ? 147.332 151.380 159.212 1.00 79.83 394 GLU A O 1
ATOM 3035 N N . ILE A 1 395 ? 149.339 150.398 159.471 1.00 63.07 395 ILE A N 1
ATOM 3036 C CA . ILE A 1 395 ? 149.034 149.368 158.482 1.00 61.46 395 ILE A CA 1
ATOM 3037 C C . ILE A 1 395 ? 147.839 148.542 158.935 1.00 68.30 395 ILE A C 1
ATOM 3038 O O . ILE A 1 395 ? 146.900 148.301 158.166 1.00 76.21 395 ILE A O 1
ATOM 3043 N N . ARG A 1 396 ? 147.849 148.112 160.200 1.00 64.91 396 ARG A N 1
ATOM 3044 C CA . ARG A 1 396 ? 146.749 147.299 160.708 1.00 62.25 396 ARG A CA 1
ATOM 3045 C C . ARG A 1 396 ? 145.435 148.071 160.700 1.00 65.45 396 ARG A C 1
ATOM 3046 O O . ARG A 1 396 ? 144.396 147.538 160.294 1.00 74.13 396 ARG A O 1
ATOM 3054 N N . ARG A 1 397 ? 145.459 149.331 161.134 1.00 67.26 397 ARG A N 1
ATOM 3055 C CA . ARG A 1 397 ? 144.232 150.115 161.177 1.00 63.58 397 ARG A CA 1
ATOM 3056 C C . ARG A 1 397 ? 143.684 150.369 159.782 1.00 67.43 397 ARG A C 1
ATOM 3057 O O . ARG A 1 397 ? 142.471 150.299 159.566 1.00 77.71 397 ARG A O 1
ATOM 3065 N N . ARG A 1 398 ? 144.555 150.666 158.821 1.00 65.73 398 ARG A N 1
ATOM 3066 C CA . ARG A 1 398 ? 144.081 150.974 157.481 1.00 62.38 398 ARG A CA 1
ATOM 3067 C C . ARG A 1 398 ? 143.635 149.728 156.731 1.00 64.11 398 ARG A C 1
ATOM 3068 O O . ARG A 1 398 ? 142.781 149.823 155.844 1.00 75.56 398 ARG A O 1
ATOM 3076 N N . THR A 1 399 ? 144.185 148.559 157.059 1.00 59.35 399 THR A N 1
ATOM 3077 C CA . THR A 1 399 ? 143.664 147.340 156.459 1.00 67.43 399 THR A CA 1
ATOM 3078 C C . THR A 1 399 ? 142.399 146.851 157.149 1.00 69.94 399 THR A C 1
ATOM 3079 O O . THR A 1 399 ? 141.609 146.134 156.528 1.00 77.57 399 THR A O 1
ATOM 3083 N N . ALA A 1 400 ? 142.184 147.223 158.413 1.00 65.40 400 ALA A N 1
ATOM 3084 C CA . ALA A 1 400 ? 140.928 146.901 159.077 1.00 57.48 400 ALA A CA 1
ATOM 3085 C C . ALA A 1 400 ? 139.803 147.844 158.675 1.00 64.99 400 ALA A C 1
ATOM 3086 O O . ALA A 1 400 ? 138.644 147.424 158.615 1.00 75.29 400 ALA A O 1
ATOM 3088 N N . HIS A 1 401 ? 140.116 149.108 158.399 1.00 63.76 401 HIS A N 1
ATOM 3089 C CA . HIS A 1 401 ? 139.104 150.129 158.187 1.00 57.05 401 HIS A CA 1
ATOM 3090 C C . HIS A 1 401 ? 138.956 150.566 156.738 1.00 65.12 401 HIS A C 1
ATOM 3091 O O . HIS A 1 401 ? 138.006 151.292 156.429 1.00 75.44 401 HIS A O 1
ATOM 3098 N N . GLY A 1 402 ? 139.861 150.164 155.851 1.00 62.56 402 GLY A N 1
ATOM 3099 C CA . GLY A 1 402 ? 139.769 150.590 154.463 1.00 61.94 402 GLY A CA 1
ATOM 3100 C C . GLY A 1 402 ? 138.540 150.010 153.792 1.00 59.07 402 GLY A C 1
ATOM 3101 O O . GLY A 1 402 ? 138.281 148.804 153.874 1.00 67.62 402 GLY A O 1
ATOM 3102 N N . VAL A 1 403 ? 137.774 150.867 153.120 1.00 68.97 403 VAL A N 1
ATOM 3103 C CA . VAL A 1 403 ? 136.538 150.476 152.455 1.00 64.11 403 VAL A CA 1
ATOM 3104 C C . VAL A 1 403 ? 136.554 151.012 151.032 1.00 64.57 403 VAL A C 1
ATOM 3105 O O . VAL A 1 403 ? 136.861 152.191 150.810 1.00 72.55 403 VAL A O 1
ATOM 3109 N N . ASP A 1 404 ? 136.218 150.145 150.079 1.00 71.09 404 ASP A N 1
ATOM 3110 C CA . ASP A 1 404 ? 135.996 150.510 148.688 1.00 62.98 404 ASP A CA 1
ATOM 3111 C C . ASP A 1 404 ? 134.543 150.225 148.331 1.00 70.82 404 ASP A C 1
ATOM 3112 O O . ASP A 1 404 ? 134.068 149.099 148.506 1.00 78.70 404 ASP A O 1
ATOM 3117 N N . ILE A 1 405 ? 133.851 151.240 147.825 1.00 75.17 405 ILE A N 1
ATOM 3118 C CA . ILE A 1 405 ? 132.435 151.178 147.485 1.00 69.68 405 ILE A CA 1
ATOM 3119 C C . ILE A 1 405 ? 132.295 151.562 146.020 1.00 67.94 405 ILE A C 1
ATOM 3120 O O . ILE A 1 405 ? 133.057 152.394 145.519 1.00 79.02 405 ILE A O 1
ATOM 3125 N N . TYR A 1 406 ? 131.345 150.948 145.321 1.00 64.18 406 TYR A N 1
ATOM 3126 C CA . TYR A 1 406 ? 131.113 151.297 143.928 1.00 63.13 406 TYR A CA 1
ATOM 3127 C C . TYR A 1 406 ? 129.622 151.438 143.671 1.00 64.62 406 TYR A C 1
ATOM 3128 O O . TYR A 1 406 ? 128.791 150.857 144.370 1.00 73.11 406 TYR A O 1
ATOM 3137 N N . ALA A 1 407 ? 129.297 152.229 142.653 1.00 67.92 407 ALA A N 1
ATOM 3138 C CA . ALA A 1 407 ? 127.932 152.336 142.144 1.00 68.20 407 ALA A CA 1
ATOM 3139 C C . ALA A 1 407 ? 127.996 152.284 140.625 1.00 61.83 407 ALA A C 1
ATOM 3140 O O . ALA A 1 407 ? 128.537 153.197 139.999 1.00 70.10 407 ALA A O 1
ATOM 3142 N N . ASN A 1 408 ? 127.464 151.220 140.038 1.00 62.75 408 ASN A N 1
ATOM 3143 C CA . ASN A 1 408 ? 127.428 151.045 138.595 1.00 61.13 408 ASN A CA 1
ATOM 3144 C C . ASN A 1 408 ? 126.042 151.379 138.064 1.00 64.34 408 ASN A C 1
ATOM 3145 O O . ASN A 1 408 ? 125.033 151.153 138.732 1.00 72.74 408 ASN A O 1
ATOM 3150 N N . HIS A 1 409 ? 126.001 151.917 136.849 1.00 66.04 409 HIS A N 1
ATOM 3151 C CA . HIS A 1 409 ? 124.767 152.388 136.242 1.00 64.16 409 HIS A CA 1
ATOM 3152 C C . HIS A 1 409 ? 124.530 151.695 134.908 1.00 66.08 409 HIS A C 1
ATOM 3153 O O . HIS A 1 409 ? 125.452 151.174 134.281 1.00 72.32 409 HIS A O 1
ATOM 3160 N N . GLU A 1 410 ? 123.272 151.694 134.483 1.00 77.36 410 GLU A N 1
ATOM 3161 C CA . GLU A 1 410 ? 122.902 151.194 133.169 1.00 74.20 410 GLU A CA 1
ATOM 3162 C C . GLU A 1 410 ? 122.986 152.326 132.157 1.00 74.16 410 GLU A C 1
ATOM 3163 O O . GLU A 1 410 ? 122.383 153.384 132.351 1.00 83.08 410 GLU A O 1
ATOM 3169 N N . VAL A 1 411 ? 123.728 152.110 131.083 1.00 64.82 411 VAL A N 1
ATOM 3170 C CA . VAL A 1 411 ? 123.833 153.092 130.012 1.00 71.26 411 VAL A CA 1
ATOM 3171 C C . VAL A 1 411 ? 122.939 152.648 128.864 1.00 70.33 411 VAL A C 1
ATOM 3172 O O . VAL A 1 411 ? 122.782 151.448 128.608 1.00 75.13 411 VAL A O 1
ATOM 3176 N N . LEU A 1 412 ? 122.312 153.609 128.209 1.00 65.76 412 LEU A N 1
ATOM 3177 C CA . LEU A 1 412 ? 121.454 153.297 127.081 1.00 62.70 412 LEU A CA 1
ATOM 3178 C C . LEU A 1 412 ? 122.287 153.099 125.818 1.00 62.36 412 LEU A C 1
ATOM 3179 O O . LEU A 1 412 ? 123.373 153.668 125.687 1.00 74.16 412 LEU A O 1
ATOM 3184 N N . PRO A 1 413 ? 121.807 152.289 124.878 1.00 64.55 413 PRO A N 1
ATOM 3185 C CA . PRO A 1 413 ? 122.520 152.147 123.603 1.00 73.06 413 PRO A CA 1
ATOM 3186 C C . PRO A 1 413 ? 122.457 153.420 122.776 1.00 72.32 413 PRO A C 1
ATOM 3187 O O . PRO A 1 413 ? 121.392 153.805 122.285 1.00 71.73 413 PRO A O 1
ATOM 3191 N N . ASP A 1 414 ? 123.598 154.086 122.624 1.00 76.08 414 ASP A N 1
ATOM 3192 C CA . ASP A 1 414 ? 123.685 155.339 121.891 1.00 72.65 414 ASP A CA 1
ATOM 3193 C C . ASP A 1 414 ? 124.460 155.117 120.604 1.00 75.92 414 ASP A C 1
ATOM 3194 O O . ASP A 1 414 ? 125.606 154.650 120.660 1.00 79.26 414 ASP A O 1
ATOM 3199 N N . PRO A 1 415 ? 123.893 155.427 119.437 1.00 72.90 415 PRO A N 1
ATOM 3200 C CA . PRO A 1 415 ? 124.632 155.198 118.185 1.00 70.63 415 PRO A CA 1
ATOM 3201 C C . PRO A 1 415 ? 125.935 155.971 118.092 1.00 77.79 415 PRO A C 1
ATOM 3202 O O . PRO A 1 415 ? 126.842 155.547 117.367 1.00 79.59 415 PRO A O 1
ATOM 3206 N N . ASN A 1 416 ? 126.060 157.094 118.796 1.00 74.94 416 ASN A N 1
ATOM 3207 C CA . ASN A 1 416 ? 127.300 157.856 118.777 1.00 65.99 416 ASN A CA 1
ATOM 3208 C C . ASN A 1 416 ? 128.342 157.324 119.751 1.00 69.39 416 ASN A C 1
ATOM 3209 O O . ASN A 1 416 ? 129.502 157.738 119.673 1.00 75.55 416 ASN A O 1
ATOM 3214 N N . ASN A 1 417 ? 127.963 156.432 120.662 1.00 71.94 417 ASN A N 1
ATOM 3215 C CA . ASN A 1 417 ? 128.928 155.702 121.481 1.00 72.01 417 ASN A CA 1
ATOM 3216 C C . ASN A 1 417 ? 129.491 154.598 120.601 1.00 71.54 417 ASN A C 1
ATOM 3217 O O . ASN A 1 417 ? 128.977 153.481 120.562 1.00 74.77 417 ASN A O 1
ATOM 3222 N N . ARG A 1 418 ? 130.559 154.914 119.876 1.00 69.75 418 ARG A N 1
ATOM 3223 C CA . ARG A 1 418 ? 130.930 154.140 118.702 1.00 62.36 418 ARG A CA 1
ATOM 3224 C C . ARG A 1 418 ? 132.364 153.645 118.784 1.00 68.07 418 ARG A C 1
ATOM 3225 O O . ARG A 1 418 ? 133.261 154.377 119.206 1.00 72.67 418 ARG A O 1
ATOM 3233 N N . LEU A 1 419 ? 132.571 152.401 118.362 1.00 67.98 419 LEU A N 1
ATOM 3234 C CA . LEU A 1 419 ? 133.899 151.839 118.161 1.00 56.41 419 LEU A CA 1
ATOM 3235 C C . LEU A 1 419 ? 134.225 151.877 116.676 1.00 64.93 419 LEU A C 1
ATOM 3236 O O . LEU A 1 419 ? 133.428 151.425 115.849 1.00 73.24 419 LEU A O 1
ATOM 3241 N N . VAL A 1 420 ? 135.394 152.418 116.343 1.00 68.55 420 VAL A N 1
ATOM 3242 C CA . VAL A 1 420 ? 135.882 152.480 114.975 1.00 63.15 420 VAL A CA 1
ATOM 3243 C C . VAL A 1 420 ? 137.329 152.008 114.960 1.00 66.47 420 VAL A C 1
ATOM 3244 O O . VAL A 1 420 ? 137.953 151.793 116.000 1.00 75.56 420 VAL A O 1
ATOM 3248 N N . LEU A 1 421 ? 137.852 151.826 113.753 1.00 67.22 421 LEU A N 1
ATOM 3249 C CA . LEU A 1 421 ? 139.263 151.523 113.582 1.00 63.38 421 LEU A CA 1
ATOM 3250 C C . LEU A 1 421 ? 140.070 152.807 113.709 1.00 70.57 421 LEU A C 1
ATOM 3251 O O . LEU A 1 421 ? 139.744 153.817 113.079 1.00 78.85 421 LEU A O 1
ATOM 3256 N N . SER A 1 422 ? 141.114 152.772 114.530 1.00 74.39 422 SER A N 1
ATOM 3257 C CA . SER A 1 422 ? 141.951 153.947 114.710 1.00 72.71 422 SER A CA 1
ATOM 3258 C C . SER A 1 422 ? 142.679 154.288 113.419 1.00 78.63 422 SER A C 1
ATOM 3259 O O . SER A 1 422 ? 143.189 153.408 112.721 1.00 82.47 422 SER A O 1
ATOM 3262 N N . LYS A 1 423 ? 142.721 155.576 113.100 1.00 86.12 423 LYS A N 1
ATOM 3263 C CA . LYS A 1 423 ? 143.445 156.063 111.938 1.00 84.43 423 LYS A CA 1
ATOM 3264 C C . LYS A 1 423 ? 144.874 156.468 112.265 1.00 87.41 423 LYS A C 1
ATOM 3265 O O . LYS A 1 423 ? 145.596 156.915 111.370 1.00 89.52 423 LYS A O 1
ATOM 3271 N N . ASP A 1 424 ? 145.299 156.316 113.518 1.00 91.07 424 ASP A N 1
ATOM 3272 C CA . ASP A 1 424 ? 146.619 156.758 113.945 1.00 91.46 424 ASP A CA 1
ATOM 3273 C C . ASP A 1 424 ? 147.455 155.687 114.627 1.00 92.35 424 ASP A C 1
ATOM 3274 O O . ASP A 1 424 ? 148.669 155.882 114.756 1.00 96.60 424 ASP A O 1
ATOM 3279 N N . TYR A 1 425 ? 146.870 154.578 115.064 1.00 86.04 425 TYR A N 1
ATOM 3280 C CA . TYR A 1 425 ? 147.595 153.570 115.822 1.00 81.59 425 TYR A CA 1
ATOM 3281 C C . TYR A 1 425 ? 147.344 152.189 115.238 1.00 81.95 425 TYR A C 1
ATOM 3282 O O . TYR A 1 425 ? 146.213 151.850 114.880 1.00 85.95 425 TYR A O 1
ATOM 3291 N N . LYS A 1 426 ? 148.410 151.400 115.144 1.00 75.51 426 LYS A N 1
ATOM 3292 C CA . LYS A 1 426 ? 148.347 150.040 114.636 1.00 70.40 426 LYS A CA 1
ATOM 3293 C C . LYS A 1 426 ? 149.202 149.147 115.522 1.00 76.43 426 LYS A C 1
ATOM 3294 O O . LYS A 1 426 ? 150.129 149.611 116.189 1.00 88.03 426 LYS A O 1
ATOM 3300 N N . ASP A 1 427 ? 148.883 147.858 115.529 1.00 76.56 427 ASP A N 1
ATOM 3301 C CA . ASP A 1 427 ? 149.644 146.898 116.313 1.00 75.44 427 ASP A CA 1
ATOM 3302 C C . ASP A 1 427 ? 150.802 146.356 115.475 1.00 77.84 427 ASP A C 1
ATOM 3303 O O . ASP A 1 427 ? 151.101 146.858 114.389 1.00 76.19 427 ASP A O 1
ATOM 3308 N N . ALA A 1 428 ? 151.470 145.317 115.980 1.00 82.20 428 ALA A N 1
ATOM 3309 C CA . ALA A 1 428 ? 152.622 144.756 115.285 1.00 74.21 428 ALA A CA 1
ATOM 3310 C C . ALA A 1 428 ? 152.246 144.093 113.968 1.00 75.31 428 ALA A C 1
ATOM 3311 O O . ALA A 1 428 ? 153.104 143.965 113.089 1.00 78.42 428 ALA A O 1
ATOM 3313 N N . LEU A 1 429 ? 150.997 143.669 113.811 1.00 76.09 429 LEU A N 1
ATOM 3314 C CA . LEU A 1 429 ? 150.535 143.052 112.577 1.00 73.68 429 LEU A CA 1
ATOM 3315 C C . LEU A 1 429 ? 149.955 144.057 111.595 1.00 75.37 429 LEU A C 1
ATOM 3316 O O . LEU A 1 429 ? 149.485 143.657 110.527 1.00 78.68 429 LEU A O 1
ATOM 3321 N N . GLY A 1 430 ? 149.975 145.345 111.926 1.00 72.33 430 GLY A N 1
ATOM 3322 C CA . GLY A 1 430 ? 149.385 146.357 111.082 1.00 65.94 430 GLY A CA 1
ATOM 3323 C C . GLY A 1 430 ? 147.894 146.531 111.245 1.00 70.55 430 GLY A C 1
ATOM 3324 O O . GLY A 1 430 ? 147.298 147.328 110.512 1.00 76.52 430 GLY A O 1
ATOM 3325 N N . ILE A 1 431 ? 147.274 145.811 112.168 1.00 71.48 431 ILE A N 1
ATOM 3326 C CA . ILE A 1 431 ? 145.832 145.928 112.389 1.00 70.48 431 ILE A CA 1
ATOM 3327 C C . ILE A 1 431 ? 145.560 147.190 113.203 1.00 74.92 431 ILE A C 1
ATOM 3328 O O . ILE A 1 431 ? 146.197 147.390 114.247 1.00 76.21 431 ILE A O 1
ATOM 3333 N N . PRO A 1 432 ? 144.652 148.057 112.761 1.00 71.52 432 PRO A N 1
ATOM 3334 C CA . PRO A 1 432 ? 144.376 149.284 113.514 1.00 69.24 432 PRO A CA 1
ATOM 3335 C C . PRO A 1 432 ? 143.856 148.990 114.912 1.00 71.46 432 PRO A C 1
ATOM 3336 O O . PRO A 1 432 ? 143.142 148.015 115.145 1.00 74.90 432 PRO A O 1
ATOM 3340 N N . HIS A 1 433 ? 144.235 149.851 115.849 1.00 70.24 433 HIS A N 1
ATOM 3341 C CA . HIS A 1 433 ? 143.740 149.740 117.208 1.00 67.33 433 HIS A CA 1
ATOM 3342 C C . HIS A 1 433 ? 142.262 150.122 117.264 1.00 73.27 433 HIS A C 1
ATOM 3343 O O . HIS A 1 433 ? 141.774 150.872 116.417 1.00 80.88 433 HIS A O 1
ATOM 3350 N N . PRO A 1 434 ? 141.524 149.612 118.245 1.00 71.35 434 PRO A N 1
ATOM 3351 C CA . PRO A 1 434 ? 140.135 150.048 118.417 1.00 64.81 434 PRO A CA 1
ATOM 3352 C C . PRO A 1 434 ? 140.060 151.397 119.116 1.00 69.88 434 PRO A C 1
ATOM 3353 O O . PRO A 1 434 ? 140.781 151.662 120.082 1.00 73.85 434 PRO A O 1
ATOM 3357 N N . GLU A 1 435 ? 139.176 152.257 118.615 1.00 74.86 435 GLU A N 1
ATOM 3358 C CA . GLU A 1 435 ? 138.975 153.587 119.176 1.00 70.61 435 GLU A CA 1
ATOM 3359 C C . GLU A 1 435 ? 137.496 153.768 119.473 1.00 71.87 435 GLU A C 1
ATOM 3360 O O . GLU A 1 435 ? 136.667 153.713 118.562 1.00 78.61 435 GLU A O 1
ATOM 3366 N N . VAL A 1 436 ? 137.167 153.990 120.740 1.00 64.34 436 VAL A N 1
ATOM 3367 C CA . VAL A 1 436 ? 135.788 154.097 121.198 1.00 66.77 436 VAL A CA 1
ATOM 3368 C C . VAL A 1 436 ? 135.537 155.521 121.665 1.00 68.16 436 VAL A C 1
ATOM 3369 O O . VAL A 1 436 ? 136.265 156.040 122.517 1.00 72.85 436 VAL A O 1
ATOM 3373 N N . THR A 1 437 ? 134.514 156.149 121.102 1.00 70.73 437 THR A N 1
ATOM 3374 C CA . THR A 1 437 ? 134.000 157.418 121.592 1.00 66.80 437 THR A CA 1
ATOM 3375 C C . THR A 1 437 ? 132.799 157.117 122.476 1.00 72.63 437 THR A C 1
ATOM 3376 O O . THR A 1 437 ? 131.838 156.482 122.027 1.00 78.72 437 THR A O 1
ATOM 3380 N N . TYR A 1 438 ? 132.859 157.564 123.729 1.00 64.59 438 TYR A N 1
ATOM 3381 C CA . TYR A 1 438 ? 131.903 157.162 124.749 1.00 67.62 438 TYR A CA 1
ATOM 3382 C C . TYR A 1 438 ? 131.315 158.379 125.444 1.00 72.79 438 TYR A C 1
ATOM 3383 O O . TYR A 1 438 ? 132.043 159.303 125.814 1.00 76.06 438 TYR A O 1
ATOM 3392 N N . ASP A 1 439 ? 129.997 158.364 125.623 1.00 74.70 439 ASP A N 1
ATOM 3393 C CA . ASP A 1 439 ? 129.274 159.359 126.402 1.00 66.61 439 ASP A CA 1
ATOM 3394 C C . ASP A 1 439 ? 128.214 158.622 127.203 1.00 71.86 439 ASP A C 1
ATOM 3395 O O . ASP A 1 439 ? 127.417 157.874 126.631 1.00 81.51 439 ASP A O 1
ATOM 3400 N N . VAL A 1 440 ? 128.205 158.825 128.522 1.00 69.38 440 VAL A N 1
ATOM 3401 C CA . VAL A 1 440 ? 127.272 158.079 129.362 1.00 72.98 440 VAL A CA 1
ATOM 3402 C C . VAL A 1 440 ? 125.845 158.572 129.168 1.00 75.06 440 VAL A C 1
ATOM 3403 O O . VAL A 1 440 ? 124.890 157.810 129.354 1.00 78.45 440 VAL A O 1
ATOM 3407 N N . GLY A 1 441 ? 125.668 159.832 128.797 1.00 72.27 441 GLY A N 1
ATOM 3408 C CA . GLY A 1 441 ? 124.353 160.367 128.523 1.00 65.44 441 GLY A CA 1
ATOM 3409 C C . GLY A 1 441 ? 123.676 160.942 129.755 1.00 72.07 441 GLY A C 1
ATOM 3410 O O . GLY A 1 441 ? 124.070 160.703 130.896 1.00 81.18 441 GLY A O 1
ATOM 3411 N N . GLU A 1 442 ? 122.623 161.722 129.500 1.00 73.91 442 GLU A N 1
ATOM 3412 C CA . GLU A 1 442 ? 121.877 162.334 130.592 1.00 71.80 442 GLU A CA 1
ATOM 3413 C C . GLU A 1 442 ? 121.173 161.292 131.447 1.00 74.49 442 GLU A C 1
ATOM 3414 O O . GLU A 1 442 ? 120.935 161.531 132.630 1.00 79.57 442 GLU A O 1
ATOM 3420 N N . TYR A 1 443 ? 120.844 160.136 130.873 1.00 69.79 443 TYR A N 1
ATOM 3421 C CA . TYR A 1 443 ? 120.283 159.037 131.652 1.00 65.19 443 TYR A CA 1
ATOM 3422 C C . TYR A 1 443 ? 121.220 158.649 132.791 1.00 70.46 443 TYR A C 1
ATOM 3423 O O . TYR A 1 443 ? 120.846 158.672 133.974 1.00 77.22 443 TYR A O 1
ATOM 3432 N N . VAL A 1 444 ? 122.472 158.346 132.448 1.00 68.13 444 VAL A N 1
ATOM 3433 C CA . VAL A 1 444 ? 123.452 157.963 133.454 1.00 65.61 444 VAL A CA 1
ATOM 3434 C C . VAL A 1 444 ? 123.807 159.142 134.346 1.00 71.05 444 VAL A C 1
ATOM 3435 O O . VAL A 1 444 ? 124.059 158.959 135.537 1.00 80.76 444 VAL A O 1
ATOM 3439 N N . ARG A 1 445 ? 123.850 160.360 133.805 1.00 69.64 445 ARG A N 1
ATOM 3440 C CA . ARG A 1 445 ? 124.186 161.510 134.643 1.00 66.49 445 ARG A CA 1
ATOM 3441 C C . ARG A 1 445 ? 123.118 161.765 135.704 1.00 74.80 445 ARG A C 1
ATOM 3442 O O . ARG A 1 445 ? 123.441 162.030 136.870 1.00 80.31 445 ARG A O 1
ATOM 3450 N N . LYS A 1 446 ? 121.842 161.688 135.321 1.00 70.19 446 LYS A N 1
ATOM 3451 C CA . LYS A 1 446 ? 120.761 161.830 136.287 1.00 69.94 446 LYS A CA 1
ATOM 3452 C C . LYS A 1 446 ? 120.795 160.710 137.313 1.00 71.91 446 LYS A C 1
ATOM 3453 O O . LYS A 1 446 ? 120.555 160.945 138.502 1.00 74.70 446 LYS A O 1
ATOM 3459 N N . SER A 1 447 ? 121.076 159.480 136.875 1.00 68.32 447 SER A N 1
ATOM 3460 C CA . SER A 1 447 ? 121.208 158.391 137.837 1.00 63.85 447 SER A CA 1
ATOM 3461 C C . SER A 1 447 ? 122.372 158.632 138.790 1.00 71.20 447 SER A C 1
ATOM 3462 O O . SER A 1 447 ? 122.277 158.340 139.987 1.00 73.69 447 SER A O 1
ATOM 3465 N N . ALA A 1 448 ? 123.481 159.158 138.275 1.00 68.29 448 ALA A N 1
ATOM 3466 C CA . ALA A 1 448 ? 124.673 159.351 139.088 1.00 61.52 448 ALA A CA 1
ATOM 3467 C C . ALA A 1 448 ? 124.494 160.478 140.087 1.00 68.42 448 ALA A C 1
ATOM 3468 O O . ALA A 1 448 ? 125.113 160.455 141.153 1.00 72.88 448 ALA A O 1
ATOM 3470 N N . ALA A 1 449 ? 123.662 161.469 139.763 1.00 71.89 449 ALA A N 1
ATOM 3471 C CA . ALA A 1 449 ? 123.356 162.506 140.742 1.00 66.97 449 ALA A CA 1
ATOM 3472 C C . ALA A 1 449 ? 122.780 161.913 142.023 1.00 70.64 449 ALA A C 1
ATOM 3473 O O . ALA A 1 449 ? 123.047 162.418 143.118 1.00 78.95 449 ALA A O 1
ATOM 3475 N N . ILE A 1 450 ? 121.998 160.843 141.908 1.00 69.48 450 ILE A N 1
ATOM 3476 C CA . ILE A 1 450 ? 121.466 160.158 143.080 1.00 63.39 450 ILE A CA 1
ATOM 3477 C C . ILE A 1 450 ? 122.438 159.107 143.613 1.00 65.54 450 ILE A C 1
ATOM 3478 O O . ILE A 1 450 ? 122.513 158.891 144.828 1.00 73.41 450 ILE A O 1
ATOM 3483 N N . SER A 1 451 ? 123.183 158.446 142.727 1.00 69.32 451 SER A N 1
ATOM 3484 C CA . SER A 1 451 ? 124.124 157.419 143.159 1.00 66.11 451 SER A CA 1
ATOM 3485 C C . SER A 1 451 ? 125.238 158.005 144.014 1.00 70.17 451 SER A C 1
ATOM 3486 O O . SER A 1 451 ? 125.680 157.378 144.979 1.00 77.13 451 SER A O 1
ATOM 3489 N N . ARG A 1 452 ? 125.725 159.195 143.660 1.00 71.36 452 ARG A N 1
ATOM 3490 C CA . ARG A 1 452 ? 126.758 159.839 144.463 1.00 69.14 452 ARG A CA 1
ATOM 3491 C C . ARG A 1 452 ? 126.242 160.163 145.856 1.00 73.61 452 ARG A C 1
ATOM 3492 O O . ARG A 1 452 ? 126.954 159.980 146.850 1.00 80.42 452 ARG A O 1
ATOM 3500 N N . GLN A 1 453 ? 125.002 160.644 145.948 1.00 73.79 453 GLN A N 1
ATOM 3501 C CA . GLN A 1 453 ? 124.409 160.901 147.253 1.00 68.36 453 GLN A CA 1
ATOM 3502 C C . GLN A 1 453 ? 124.261 159.614 148.051 1.00 68.25 453 GLN A C 1
ATOM 3503 O O . GLN A 1 453 ? 124.485 159.601 149.263 1.00 77.03 453 GLN A O 1
ATOM 3509 N N . ARG A 1 454 ? 123.875 158.523 147.389 1.00 67.88 454 ARG A N 1
ATOM 3510 C CA . ARG A 1 454 ? 123.746 157.248 148.088 1.00 65.86 454 ARG A CA 1
ATOM 3511 C C . ARG A 1 454 ? 125.097 156.743 148.583 1.00 69.89 454 ARG A C 1
ATOM 3512 O O . ARG A 1 454 ? 125.200 156.217 149.697 1.00 72.50 454 ARG A O 1
ATOM 3520 N N . LEU A 1 455 ? 126.143 156.892 147.770 1.00 71.67 455 LEU A N 1
ATOM 3521 C CA . LEU A 1 455 ? 127.482 156.505 148.203 1.00 63.78 455 LEU A CA 1
ATOM 3522 C C . LEU A 1 455 ? 127.942 157.348 149.384 1.00 63.96 455 LEU A C 1
ATOM 3523 O O . LEU A 1 455 ? 128.560 156.831 150.322 1.00 71.19 455 LEU A O 1
ATOM 3528 N N . MET A 1 456 ? 127.660 158.651 149.355 1.00 77.77 456 MET A N 1
ATOM 3529 C CA . MET A 1 456 ? 128.031 159.499 150.482 1.00 78.23 456 MET A CA 1
ATOM 3530 C C . MET A 1 456 ? 127.231 159.142 151.727 1.00 79.02 456 MET A C 1
ATOM 3531 O O . MET A 1 456 ? 127.748 159.224 152.844 1.00 85.95 456 MET A O 1
ATOM 3536 N N . ASP A 1 457 ? 125.970 158.744 151.559 1.00 73.46 457 ASP A N 1
ATOM 3537 C CA . ASP A 1 457 ? 125.181 158.282 152.696 1.00 70.43 457 ASP A CA 1
ATOM 3538 C C . ASP A 1 457 ? 125.761 157.002 153.281 1.00 72.61 457 ASP A C 1
ATOM 3539 O O . ASP A 1 457 ? 125.779 156.821 154.503 1.00 78.51 457 ASP A O 1
ATOM 3544 N N . ILE A 1 458 ? 126.225 156.096 152.420 1.00 66.15 458 ILE A N 1
ATOM 3545 C CA . ILE A 1 458 ? 126.879 154.882 152.901 1.00 63.15 458 ILE A CA 1
ATOM 3546 C C . ILE A 1 458 ? 128.143 155.230 153.674 1.00 67.68 458 ILE A C 1
ATOM 3547 O O . ILE A 1 458 ? 128.399 154.687 154.755 1.00 75.57 458 ILE A O 1
ATOM 3552 N N . ALA A 1 459 ? 128.950 156.145 153.134 1.00 64.46 459 ALA A N 1
ATOM 3553 C CA . ALA A 1 459 ? 130.176 156.545 153.816 1.00 59.76 459 ALA A CA 1
ATOM 3554 C C . ALA A 1 459 ? 129.875 157.211 155.153 1.00 69.30 459 ALA A C 1
ATOM 3555 O O . ALA A 1 459 ? 130.589 156.993 156.137 1.00 78.60 459 ALA A O 1
ATOM 3557 N N . LYS A 1 460 ? 128.830 158.037 155.202 1.00 71.55 460 LYS A N 1
ATOM 3558 C CA . LYS A 1 460 ? 128.453 158.695 156.448 1.00 70.97 460 LYS A CA 1
ATOM 3559 C C . LYS A 1 460 ? 127.959 157.690 157.479 1.00 72.05 460 LYS A C 1
ATOM 3560 O O . LYS A 1 460 ? 128.272 157.809 158.668 1.00 76.72 460 LYS A O 1
ATOM 3566 N N . ALA A 1 461 ? 127.181 156.697 157.044 1.00 72.81 461 ALA A N 1
ATOM 3567 C CA . ALA A 1 461 ? 126.701 155.676 157.968 1.00 71.11 461 ALA A CA 1
ATOM 3568 C C . ALA A 1 461 ? 127.846 154.847 158.529 1.00 73.69 461 ALA A C 1
ATOM 3569 O O . ALA A 1 461 ? 127.730 154.289 159.625 1.00 72.77 461 ALA A O 1
ATOM 3571 N N . MET A 1 462 ? 128.951 154.752 157.797 1.00 75.36 462 MET A N 1
ATOM 3572 C CA . MET A 1 462 ? 130.130 154.030 158.246 1.00 76.31 462 MET A CA 1
ATOM 3573 C C . MET A 1 462 ? 131.149 154.935 158.924 1.00 75.84 462 MET A C 1
ATOM 3574 O O . MET A 1 462 ? 132.239 154.470 159.266 1.00 83.75 462 MET A O 1
ATOM 3579 N N . GLY A 1 463 ? 130.818 156.206 159.129 1.00 68.03 463 GLY A N 1
ATOM 3580 C CA . GLY A 1 463 ? 131.757 157.142 159.726 1.00 62.92 463 GLY A CA 1
ATOM 3581 C C . GLY A 1 463 ? 133.009 157.329 158.900 1.00 70.95 463 GLY A C 1
ATOM 3582 O O . GLY A 1 463 ? 134.104 157.470 159.457 1.00 77.02 463 GLY A O 1
ATOM 3583 N N . GLY A 1 464 ? 132.868 157.336 157.579 1.00 77.95 464 GLY A N 1
ATOM 3584 C CA . GLY A 1 464 ? 134.032 157.328 156.714 1.00 73.49 464 GLY A CA 1
ATOM 3585 C C . GLY A 1 464 ? 134.830 158.616 156.807 1.00 75.27 464 GLY A C 1
ATOM 3586 O O . GLY A 1 464 ? 134.281 159.712 156.919 1.00 79.48 464 GLY A O 1
ATOM 3587 N N . THR A 1 465 ? 136.149 158.469 156.760 1.00 76.60 465 THR A N 1
ATOM 3588 C CA . THR A 1 465 ? 137.079 159.581 156.688 1.00 75.38 465 THR A CA 1
ATOM 3589 C C . THR A 1 465 ? 137.976 159.386 155.475 1.00 76.49 465 THR A C 1
ATOM 3590 O O . THR A 1 465 ? 138.108 158.277 154.951 1.00 77.97 465 THR A O 1
ATOM 3594 N N . GLU A 1 466 ? 138.590 160.482 155.032 1.00 77.90 466 GLU A N 1
ATOM 3595 C CA . GLU A 1 466 ? 139.386 160.487 153.806 1.00 75.77 466 GLU A CA 1
ATOM 3596 C C . GLU A 1 466 ? 138.566 159.974 152.628 1.00 77.85 466 GLU A C 1
ATOM 3597 O O . GLU A 1 466 ? 139.031 159.168 151.821 1.00 80.94 466 GLU A O 1
ATOM 3603 N N . ILE A 1 467 ? 137.322 160.439 152.540 1.00 73.25 467 ILE A N 1
ATOM 3604 C CA . ILE A 1 467 ? 136.417 159.992 151.490 1.00 72.14 467 ILE A CA 1
ATOM 3605 C C . ILE A 1 467 ? 136.934 160.489 150.148 1.00 76.15 467 ILE A C 1
ATOM 3606 O O . ILE A 1 467 ? 137.145 161.692 149.953 1.00 82.31 467 ILE A O 1
ATOM 3611 N N . GLU A 1 468 ? 137.140 159.565 149.215 1.00 81.29 468 GLU A N 1
ATOM 3612 C CA . GLU A 1 468 ? 137.667 159.884 147.892 1.00 80.28 468 GLU A CA 1
ATOM 3613 C C . GLU A 1 468 ? 136.742 159.270 146.849 1.00 83.83 468 GLU A C 1
ATOM 3614 O O . GLU A 1 468 ? 136.817 158.071 146.572 1.00 85.95 468 GLU A O 1
ATOM 3620 N N . MET A 1 469 ? 135.876 160.094 146.274 1.00 82.56 469 MET A N 1
ATOM 3621 C CA . MET A 1 469 ? 134.993 159.681 145.194 1.00 77.59 469 MET A CA 1
ATOM 3622 C C . MET A 1 469 ? 135.617 160.081 143.866 1.00 83.03 469 MET A C 1
ATOM 3623 O O . MET A 1 469 ? 136.110 161.204 143.722 1.00 90.29 469 MET A O 1
ATOM 3628 N N . THR A 1 470 ? 135.604 159.165 142.907 1.00 75.15 470 THR A N 1
ATOM 3629 C CA . THR A 1 470 ? 136.161 159.467 141.599 1.00 79.09 470 THR A CA 1
ATOM 3630 C C . THR A 1 470 ? 135.335 160.559 140.929 1.00 80.68 470 THR A C 1
ATOM 3631 O O . THR A 1 470 ? 134.107 160.432 140.837 1.00 81.06 470 THR A O 1
ATOM 3635 N N . PRO A 1 471 ? 135.957 161.642 140.459 1.00 77.86 471 PRO A N 1
ATOM 3636 C CA . PRO A 1 471 ? 135.208 162.685 139.752 1.00 72.54 471 PRO A CA 1
ATOM 3637 C C . PRO A 1 471 ? 134.842 162.318 138.324 1.00 79.87 471 PRO A C 1
ATOM 3638 O O . PRO A 1 471 ? 134.286 163.158 137.609 1.00 84.23 471 PRO A O 1
ATOM 3642 N N . TYR A 1 472 ? 135.134 161.094 137.899 1.00 75.61 472 TYR A N 1
ATOM 3643 C CA . TYR A 1 472 ? 134.841 160.615 136.561 1.00 66.03 472 TYR A CA 1
ATOM 3644 C C . TYR A 1 472 ? 134.149 159.264 136.665 1.00 69.63 472 TYR A C 1
ATOM 3645 O O . TYR A 1 472 ? 134.093 158.650 137.732 1.00 76.16 472 TYR A O 1
ATOM 3654 N N . PHE A 1 473 ? 133.613 158.801 135.543 1.00 65.51 473 PHE A N 1
ATOM 3655 C CA . PHE A 1 473 ? 132.990 157.489 135.481 1.00 62.94 473 PHE A CA 1
ATOM 3656 C C . PHE A 1 473 ? 134.040 156.434 135.167 1.00 63.96 473 PHE A C 1
ATOM 3657 O O . PHE A 1 473 ? 134.927 156.650 134.339 1.00 71.66 473 PHE A O 1
ATOM 3665 N N . THR A 1 474 ? 133.941 155.308 135.835 1.00 69.83 474 THR A N 1
ATOM 3666 C CA . THR A 1 474 ? 134.926 154.250 135.706 1.00 67.86 474 THR A CA 1
ATOM 3667 C C . THR A 1 474 ? 134.379 153.102 134.866 1.00 65.51 474 THR A C 1
ATOM 3668 O O . THR A 1 474 ? 133.165 152.888 134.809 1.00 73.23 474 THR A O 1
ATOM 3672 N N . PRO A 1 475 ? 135.247 152.348 134.197 1.00 70.52 475 PRO A N 1
ATOM 3673 C CA . PRO A 1 475 ? 134.777 151.205 133.412 1.00 69.64 475 PRO A CA 1
ATOM 3674 C C . PRO A 1 475 ? 134.622 149.960 134.268 1.00 72.32 475 PRO A C 1
ATOM 3675 O O . PRO A 1 475 ? 135.401 149.712 135.191 1.00 77.84 475 PRO A O 1
ATOM 3679 N N . ASN A 1 476 ? 133.595 149.174 133.959 1.00 69.33 476 ASN A N 1
ATOM 3680 C CA . ASN A 1 476 ? 133.326 147.940 134.680 1.00 66.94 476 ASN A CA 1
ATOM 3681 C C . ASN A 1 476 ? 133.473 146.704 133.805 1.00 70.42 476 ASN A C 1
ATOM 3682 O O . ASN A 1 476 ? 133.037 145.619 134.200 1.00 78.03 476 ASN A O 1
ATOM 3687 N N . ASN A 1 477 ? 134.065 146.850 132.621 1.00 71.53 477 ASN A N 1
ATOM 3688 C CA . ASN A 1 477 ? 134.589 145.754 131.813 1.00 68.07 477 ASN A CA 1
ATOM 3689 C C . ASN A 1 477 ? 133.515 144.845 131.229 1.00 70.74 477 ASN A C 1
ATOM 3690 O O . ASN A 1 477 ? 133.814 143.711 130.850 1.00 78.47 477 ASN A O 1
ATOM 3695 N N . HIS A 1 478 ? 132.270 145.301 131.137 1.00 71.94 478 HIS A N 1
ATOM 3696 C CA . HIS A 1 478 ? 131.206 144.550 130.475 1.00 69.79 478 HIS A CA 1
ATOM 3697 C C . HIS A 1 478 ? 130.883 145.259 129.167 1.00 73.38 478 HIS A C 1
ATOM 3698 O O . HIS A 1 478 ? 130.124 146.232 129.154 1.00 80.70 478 HIS A O 1
ATOM 3705 N N . ILE A 1 479 ? 131.440 144.762 128.070 1.00 66.95 479 ILE A N 1
ATOM 3706 C CA . ILE A 1 479 ? 131.362 145.431 126.778 1.00 64.69 479 ILE A CA 1
ATOM 3707 C C . ILE A 1 479 ? 130.198 144.843 125.996 1.00 67.62 479 ILE A C 1
ATOM 3708 O O . ILE A 1 479 ? 130.226 143.669 125.611 1.00 73.30 479 ILE A O 1
ATOM 3713 N N . THR A 1 480 ? 129.181 145.665 125.744 1.00 61.03 480 THR A N 1
ATOM 3714 C CA . THR A 1 480 ? 127.952 145.213 125.112 1.00 63.60 480 THR A CA 1
ATOM 3715 C C . THR A 1 480 ? 127.486 146.241 124.091 1.00 65.00 480 THR A C 1
ATOM 3716 O O . THR A 1 480 ? 127.894 147.403 124.117 1.00 70.13 480 THR A O 1
ATOM 3720 N N . GLY A 1 481 ? 126.625 145.789 123.180 1.00 64.11 481 GLY A N 1
ATOM 3721 C CA . GLY A 1 481 ? 125.887 146.667 122.298 1.00 66.48 481 GLY A CA 1
ATOM 3722 C C . GLY A 1 481 ? 126.528 146.972 120.962 1.00 65.48 481 GLY A C 1
ATOM 3723 O O . GLY A 1 481 ? 125.865 147.562 120.102 1.00 64.80 481 GLY A O 1
ATOM 3724 N N . GLY A 1 482 ? 127.783 146.580 120.746 1.00 63.78 482 GLY A N 1
ATOM 3725 C CA . GLY A 1 482 ? 128.459 146.929 119.509 1.00 57.46 482 GLY A CA 1
ATOM 3726 C C . GLY A 1 482 ? 127.940 146.207 118.284 1.00 61.49 482 GLY A C 1
ATOM 3727 O O . GLY A 1 482 ? 128.225 146.637 117.162 1.00 66.84 482 GLY A O 1
ATOM 3728 N N . THR A 1 483 ? 127.192 145.117 118.473 1.00 72.27 483 THR A N 1
ATOM 3729 C CA . THR A 1 483 ? 126.667 144.295 117.381 1.00 67.12 483 THR A CA 1
ATOM 3730 C C . THR A 1 483 ? 125.200 143.980 117.731 1.00 69.80 483 THR A C 1
ATOM 3731 O O . THR A 1 483 ? 124.758 142.834 117.807 1.00 78.91 483 THR A O 1
ATOM 3735 N N . ILE A 1 484 ? 124.443 145.043 118.009 1.00 69.08 484 ILE A N 1
ATOM 3736 C CA . ILE A 1 484 ? 123.144 144.912 118.656 1.00 65.91 484 ILE A CA 1
ATOM 3737 C C . ILE A 1 484 ? 122.228 143.912 117.943 1.00 66.95 484 ILE A C 1
ATOM 3738 O O . ILE A 1 484 ? 122.307 143.709 116.724 1.00 71.37 484 ILE A O 1
ATOM 3743 N N . MET A 1 485 ? 121.375 143.256 118.727 1.00 72.64 485 MET A N 1
ATOM 3744 C CA . MET A 1 485 ? 120.387 142.314 118.225 1.00 67.86 485 MET A CA 1
ATOM 3745 C C . MET A 1 485 ? 119.047 143.010 118.036 1.00 71.56 485 MET A C 1
ATOM 3746 O O . MET A 1 485 ? 118.806 144.103 118.550 1.00 73.90 485 MET A O 1
ATOM 3751 N N . GLY A 1 486 ? 118.169 142.351 117.294 1.00 71.35 486 GLY A N 1
ATOM 3752 C CA . GLY A 1 486 ? 116.849 142.891 117.050 1.00 73.01 486 GLY A CA 1
ATOM 3753 C C . GLY A 1 486 ? 116.128 142.076 116.002 1.00 77.18 486 GLY A C 1
ATOM 3754 O O . GLY A 1 486 ? 116.628 141.060 115.513 1.00 85.08 486 GLY A O 1
ATOM 3755 N N . HIS A 1 487 ? 114.932 142.547 115.665 1.00 87.25 487 HIS A N 1
ATOM 3756 C CA . HIS A 1 487 ? 114.107 141.890 114.661 1.00 88.25 487 HIS A CA 1
ATOM 3757 C C . HIS A 1 487 ? 114.176 142.564 113.302 1.00 91.75 487 HIS A C 1
ATOM 3758 O O . HIS A 1 487 ? 113.971 141.898 112.283 1.00 94.79 487 HIS A O 1
ATOM 3765 N N . ASP A 1 488 ? 114.466 143.859 113.262 1.00 91.55 488 ASP A N 1
ATOM 3766 C CA . ASP A 1 488 ? 114.549 144.588 112.007 1.00 90.68 488 ASP A CA 1
ATOM 3767 C C . ASP A 1 488 ? 115.986 144.576 111.505 1.00 91.19 488 ASP A C 1
ATOM 3768 O O . ASP A 1 488 ? 116.881 145.047 112.219 1.00 91.51 488 ASP A O 1
ATOM 3773 N N . PRO A 1 489 ? 116.257 144.040 110.313 1.00 82.86 489 PRO A N 1
ATOM 3774 C CA . PRO A 1 489 ? 117.634 144.070 109.795 1.00 80.72 489 PRO A CA 1
ATOM 3775 C C . PRO A 1 489 ? 118.179 145.472 109.595 1.00 86.48 489 PRO A C 1
ATOM 3776 O O . PRO A 1 489 ? 119.401 145.659 109.620 1.00 89.39 489 PRO A O 1
ATOM 3780 N N . ARG A 1 490 ? 117.314 146.464 109.389 1.00 88.81 490 ARG A N 1
ATOM 3781 C CA . ARG A 1 490 ? 117.765 147.835 109.196 1.00 87.13 490 ARG A CA 1
ATOM 3782 C C . ARG A 1 490 ? 118.133 148.529 110.498 1.00 89.00 490 ARG A C 1
ATOM 3783 O O . ARG A 1 490 ? 118.741 149.603 110.457 1.00 92.54 490 ARG A O 1
ATOM 3791 N N . ASP A 1 491 ? 117.783 147.950 111.645 1.00 84.15 491 ASP A N 1
ATOM 3792 C CA . ASP A 1 491 ? 118.062 148.560 112.936 1.00 79.92 491 ASP A CA 1
ATOM 3793 C C . ASP A 1 491 ? 118.819 147.626 113.871 1.00 81.17 491 ASP A C 1
ATOM 3794 O O . ASP A 1 491 ? 118.883 147.894 115.074 1.00 89.40 491 ASP A O 1
ATOM 3799 N N . SER A 1 492 ? 119.389 146.542 113.355 1.00 69.98 492 SER A N 1
ATOM 3800 C CA . SER A 1 492 ? 120.116 145.591 114.183 1.00 71.67 492 SER A CA 1
ATOM 3801 C C . SER A 1 492 ? 121.093 144.832 113.301 1.00 70.82 492 SER A C 1
ATOM 3802 O O . SER A 1 492 ? 120.999 144.855 112.073 1.00 73.49 492 SER A O 1
ATOM 3805 N N . VAL A 1 493 ? 122.035 144.154 113.947 1.00 68.31 493 VAL A N 1
ATOM 3806 C CA . VAL A 1 493 ? 123.044 143.370 113.252 1.00 66.04 493 VAL A CA 1
ATOM 3807 C C . VAL A 1 493 ? 122.711 141.884 113.261 1.00 70.30 493 VAL A C 1
ATOM 3808 O O . VAL A 1 493 ? 122.843 141.213 112.239 1.00 79.43 493 VAL A O 1
ATOM 3812 N N . VAL A 1 494 ? 122.279 141.353 114.402 1.00 71.80 494 VAL A N 1
ATOM 3813 C CA . VAL A 1 494 ? 121.947 139.942 114.533 1.00 65.00 494 VAL A CA 1
ATOM 3814 C C . VAL A 1 494 ? 120.488 139.818 114.955 1.00 64.75 494 VAL A C 1
ATOM 3815 O O . VAL A 1 494 ? 119.856 140.783 115.380 1.00 75.87 494 VAL A O 1
ATOM 3819 N N . ASP A 1 495 ? 119.961 138.606 114.831 1.00 71.03 495 ASP A N 1
ATOM 3820 C CA . ASP A 1 495 ? 118.584 138.301 115.175 1.00 72.21 495 ASP A CA 1
ATOM 3821 C C . ASP A 1 495 ? 118.529 137.631 116.547 1.00 74.93 495 ASP A C 1
ATOM 3822 O O . ASP A 1 495 ? 119.520 137.580 117.280 1.00 80.37 495 ASP A O 1
ATOM 3827 N N . LYS A 1 496 ? 117.352 137.113 116.907 1.00 81.80 496 LYS A N 1
ATOM 3828 C CA . LYS A 1 496 ? 117.168 136.505 118.221 1.00 80.48 496 LYS A CA 1
ATOM 3829 C C . LYS A 1 496 ? 118.036 135.272 118.425 1.00 81.72 496 LYS A C 1
ATOM 3830 O O . LYS A 1 496 ? 118.233 134.850 119.568 1.00 81.81 496 LYS A O 1
ATOM 3836 N N . TRP A 1 497 ? 118.555 134.683 117.353 1.00 76.06 497 TRP A N 1
ATOM 3837 C CA . TRP A 1 497 ? 119.424 133.521 117.450 1.00 72.90 497 TRP A CA 1
ATOM 3838 C C . TRP A 1 497 ? 120.893 133.881 117.307 1.00 75.75 497 TRP A C 1
ATOM 3839 O O . TRP A 1 497 ? 121.722 132.989 117.106 1.00 81.20 497 TRP A O 1
ATOM 3850 N N . LEU A 1 498 ? 121.228 135.168 117.395 1.00 72.84 498 LEU A N 1
ATOM 3851 C CA . LEU A 1 498 ? 122.578 135.709 117.276 1.00 60.57 498 LEU A CA 1
ATOM 3852 C C . LEU A 1 498 ? 123.158 135.534 115.881 1.00 63.59 498 LEU A C 1
ATOM 3853 O O . LEU A 1 498 ? 124.363 135.720 115.693 1.00 75.31 498 LEU A O 1
ATOM 3858 N N . ARG A 1 499 ? 122.335 135.181 114.899 1.00 64.37 499 ARG A N 1
ATOM 3859 C CA . ARG A 1 499 ? 122.773 135.067 113.517 1.00 60.93 499 ARG A CA 1
ATOM 3860 C C . ARG A 1 499 ? 122.671 136.427 112.843 1.00 68.51 499 ARG A C 1
ATOM 3861 O O . ARG A 1 499 ? 121.667 137.128 112.998 1.00 75.65 499 ARG A O 1
ATOM 3869 N N . THR A 1 500 ? 123.711 136.798 112.101 1.00 66.42 500 THR A N 1
ATOM 3870 C CA . THR A 1 500 ? 123.720 138.088 111.426 1.00 63.25 500 THR A CA 1
ATOM 3871 C C . THR A 1 500 ? 122.629 138.148 110.368 1.00 65.77 500 THR A C 1
ATOM 3872 O O . THR A 1 500 ? 122.353 137.164 109.677 1.00 75.62 500 THR A O 1
ATOM 3876 N N . HIS A 1 501 ? 121.999 139.316 110.250 1.00 68.90 501 HIS A N 1
ATOM 3877 C CA . HIS A 1 501 ? 120.998 139.511 109.209 1.00 68.33 501 HIS A CA 1
ATOM 3878 C C . HIS A 1 501 ? 121.623 139.437 107.823 1.00 74.07 501 HIS A C 1
ATOM 3879 O O . HIS A 1 501 ? 121.037 138.863 106.899 1.00 79.75 501 HIS A O 1
ATOM 3886 N N . ASP A 1 502 ? 122.813 140.018 107.658 1.00 75.51 502 ASP A N 1
ATOM 3887 C CA . ASP A 1 502 ? 123.435 140.075 106.340 1.00 72.70 502 ASP A CA 1
ATOM 3888 C C . ASP A 1 502 ? 123.957 138.714 105.905 1.00 73.21 502 ASP A C 1
ATOM 3889 O O . ASP A 1 502 ? 123.843 138.346 104.731 1.00 77.28 502 ASP A O 1
ATOM 3894 N N . HIS A 1 503 ? 124.536 137.956 106.828 1.00 72.58 503 HIS A N 1
ATOM 3895 C CA . HIS A 1 503 ? 125.156 136.672 106.522 1.00 64.92 503 HIS A CA 1
ATOM 3896 C C . HIS A 1 503 ? 124.440 135.588 107.311 1.00 69.82 503 HIS A C 1
ATOM 3897 O O . HIS A 1 503 ? 124.575 135.516 108.536 1.00 74.47 503 HIS A O 1
ATOM 3904 N N . SER A 1 504 ? 123.684 134.743 106.609 1.00 76.36 504 SER A N 1
ATOM 3905 C CA . SER A 1 504 ? 123.016 133.621 107.253 1.00 76.10 504 SER A CA 1
ATOM 3906 C C . SER A 1 504 ? 124.002 132.605 107.799 1.00 75.76 504 SER A C 1
ATOM 3907 O O . SER A 1 504 ? 123.609 131.735 108.582 1.00 79.45 504 SER A O 1
ATOM 3910 N N . ASN A 1 505 ? 125.263 132.705 107.403 1.00 80.78 505 ASN A N 1
ATOM 3911 C CA . ASN A 1 505 ? 126.300 131.770 107.796 1.00 68.61 505 ASN A CA 1
ATOM 3912 C C . ASN A 1 505 ? 127.055 132.195 109.046 1.00 67.48 505 ASN A C 1
ATOM 3913 O O . ASN A 1 505 ? 127.739 131.365 109.651 1.00 70.81 505 ASN A O 1
ATOM 3918 N N . LEU A 1 506 ? 126.951 133.456 109.446 1.00 66.17 506 LEU A N 1
ATOM 3919 C CA . LEU A 1 506 ? 127.793 134.025 110.487 1.00 59.76 506 LEU A CA 1
ATOM 3920 C C . LEU A 1 506 ? 126.993 134.221 111.765 1.00 62.30 506 LEU A C 1
ATOM 3921 O O . LEU A 1 506 ? 125.917 134.825 111.744 1.00 70.04 506 LEU A O 1
ATOM 3926 N N . PHE A 1 507 ? 127.524 133.714 112.869 1.00 58.44 507 PHE A N 1
ATOM 3927 C CA . PHE A 1 507 ? 126.967 133.922 114.194 1.00 54.58 507 PHE A CA 1
ATOM 3928 C C . PHE A 1 507 ? 127.930 134.768 115.011 1.00 60.14 507 PHE A C 1
ATOM 3929 O O . PHE A 1 507 ? 129.147 134.687 114.840 1.00 68.01 507 PHE A O 1
ATOM 3937 N N . LEU A 1 508 ? 127.382 135.592 115.892 1.00 58.60 508 LEU A N 1
ATOM 3938 C CA . LEU A 1 508 ? 128.189 136.476 116.728 1.00 61.37 508 LEU A CA 1
ATOM 3939 C C . LEU A 1 508 ? 127.852 136.186 118.185 1.00 62.92 508 LEU A C 1
ATOM 3940 O O . LEU A 1 508 ? 126.890 136.730 118.730 1.00 71.17 508 LEU A O 1
ATOM 3945 N N . ALA A 1 509 ? 128.646 135.313 118.807 1.00 64.96 509 ALA A N 1
ATOM 3946 C CA . ALA A 1 509 ? 128.432 134.908 120.195 1.00 65.08 509 ALA A CA 1
ATOM 3947 C C . ALA A 1 509 ? 129.237 135.835 121.097 1.00 65.51 509 ALA A C 1
ATOM 3948 O O . ALA A 1 509 ? 130.350 135.535 121.525 1.00 76.49 509 ALA A O 1
ATOM 3950 N N . THR A 1 510 ? 128.648 136.986 121.398 1.00 65.67 510 THR A N 1
ATOM 3951 C CA . THR A 1 510 ? 129.346 138.001 122.165 1.00 67.32 510 THR A CA 1
ATOM 3952 C C . THR A 1 510 ? 128.333 138.846 122.916 1.00 68.15 510 THR A C 1
ATOM 3953 O O . THR A 1 510 ? 127.139 138.838 122.610 1.00 72.89 510 THR A O 1
ATOM 3957 N N . GLY A 1 511 ? 128.827 139.573 123.914 1.00 71.92 511 GLY A N 1
ATOM 3958 C CA . GLY A 1 511 ? 128.000 140.554 124.584 1.00 63.82 511 GLY A CA 1
ATOM 3959 C C . GLY A 1 511 ? 127.645 141.745 123.729 1.00 63.54 511 GLY A C 1
ATOM 3960 O O . GLY A 1 511 ? 126.716 142.479 124.076 1.00 71.92 511 GLY A O 1
ATOM 3961 N N . ALA A 1 512 ? 128.351 141.943 122.615 1.00 65.15 512 ALA A N 1
ATOM 3962 C CA . ALA A 1 512 ? 128.031 143.035 121.708 1.00 61.43 512 ALA A CA 1
ATOM 3963 C C . ALA A 1 512 ? 126.641 142.895 121.111 1.00 61.95 512 ALA A C 1
ATOM 3964 O O . ALA A 1 512 ? 126.079 143.886 120.638 1.00 70.58 512 ALA A O 1
ATOM 3966 N N . THR A 1 513 ? 126.071 141.692 121.125 1.00 65.06 513 THR A N 1
ATOM 3967 C CA . THR A 1 513 ? 124.715 141.503 120.632 1.00 65.18 513 THR A CA 1
ATOM 3968 C C . THR A 1 513 ? 123.660 141.991 121.611 1.00 65.17 513 THR A C 1
ATOM 3969 O O . THR A 1 513 ? 122.522 142.222 121.202 1.00 71.24 513 THR A O 1
ATOM 3973 N N . MET A 1 514 ? 124.009 142.169 122.879 1.00 67.26 514 MET A N 1
ATOM 3974 C CA . MET A 1 514 ? 123.026 142.542 123.886 1.00 67.57 514 MET A CA 1
ATOM 3975 C C . MET A 1 514 ? 122.479 143.939 123.626 1.00 70.81 514 MET A C 1
ATOM 3976 O O . MET A 1 514 ? 123.240 144.888 123.421 1.00 76.14 514 MET A O 1
ATOM 3981 N N . ALA A 1 515 ? 121.152 144.064 123.645 1.00 66.80 515 ALA A N 1
ATOM 3982 C CA . ALA A 1 515 ? 120.493 145.327 123.342 1.00 68.09 515 ALA A CA 1
ATOM 3983 C C . ALA A 1 515 ? 120.389 146.256 124.541 1.00 74.99 515 ALA A C 1
ATOM 3984 O O . ALA A 1 515 ? 120.074 147.436 124.362 1.00 77.48 515 ALA A O 1
ATOM 3986 N N . ALA A 1 516 ? 120.639 145.763 125.749 1.00 72.84 516 ALA A N 1
ATOM 3987 C CA . ALA A 1 516 ? 120.604 146.584 126.947 1.00 68.51 516 ALA A CA 1
ATOM 3988 C C . ALA A 1 516 ? 121.714 146.135 127.879 1.00 72.49 516 ALA A C 1
ATOM 3989 O O . ALA A 1 516 ? 121.962 144.936 128.026 1.00 82.60 516 ALA A O 1
ATOM 3991 N N . SER A 1 517 ? 122.3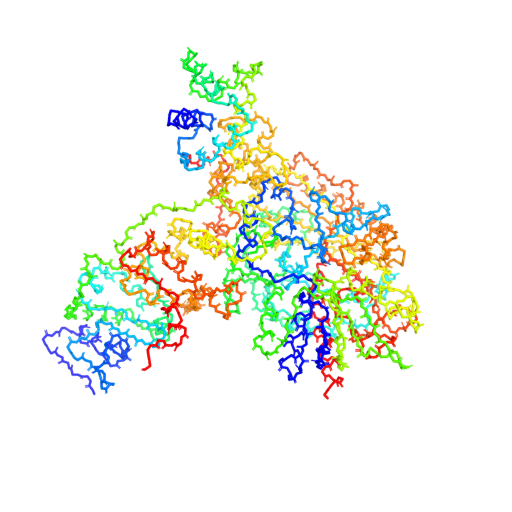85 147.102 128.502 1.00 76.32 517 SER A N 1
ATOM 3992 C CA . SER A 1 517 ? 123.497 146.779 129.383 1.00 74.21 517 SER A CA 1
ATOM 3993 C C . SER A 1 517 ? 123.037 146.174 130.701 1.00 72.29 517 SER A C 1
ATOM 3994 O O . SER A 1 517 ? 123.815 145.468 131.348 1.00 79.96 517 SER A O 1
ATOM 3997 N N . GLY A 1 518 ? 121.801 146.426 131.109 1.00 75.37 518 GLY A N 1
ATOM 3998 C CA . GLY A 1 518 ? 121.341 145.935 132.385 1.00 74.07 518 GLY A CA 1
ATOM 3999 C C . GLY A 1 518 ? 121.991 146.690 133.533 1.00 79.05 518 GLY A C 1
ATOM 4000 O O . GLY A 1 518 ? 122.652 147.711 133.361 1.00 84.84 518 GLY A O 1
ATOM 4001 N N . THR A 1 519 ? 121.800 146.147 134.730 1.00 76.47 519 THR A N 1
ATOM 4002 C CA . THR A 1 519 ? 122.311 146.767 135.940 1.00 74.15 519 THR A CA 1
ATOM 4003 C C . THR A 1 519 ? 123.421 145.974 136.605 1.00 74.31 519 THR A C 1
ATOM 4004 O O . THR A 1 519 ? 124.110 146.517 137.474 1.00 82.02 519 THR A O 1
ATOM 4008 N N . VAL A 1 520 ? 123.617 144.718 136.224 1.00 66.93 520 VAL A N 1
ATOM 4009 C CA . VAL A 1 520 ? 124.587 143.843 136.851 1.00 66.01 520 VAL A CA 1
ATOM 4010 C C . VAL A 1 520 ? 125.512 143.293 135.772 1.00 66.35 520 VAL A C 1
ATOM 4011 O O . VAL A 1 520 ? 125.334 143.551 134.585 1.00 71.47 520 VAL A O 1
ATOM 4015 N N . ASN A 1 521 ? 126.498 142.515 136.207 1.00 65.06 521 ASN A N 1
ATOM 4016 C CA . ASN A 1 521 ? 127.504 141.985 135.298 1.00 60.00 521 ASN A CA 1
ATOM 4017 C C . ASN A 1 521 ? 126.857 141.143 134.205 1.00 68.96 521 ASN A C 1
ATOM 4018 O O . ASN A 1 521 ? 125.866 140.448 134.436 1.00 74.76 521 ASN A O 1
ATOM 4023 N N . SER A 1 522 ? 127.429 141.211 133.004 1.00 68.84 522 SER A N 1
ATOM 4024 C CA . SER A 1 522 ? 126.750 140.755 131.800 1.00 66.19 522 SER A CA 1
ATOM 4025 C C . SER A 1 522 ? 127.249 139.423 131.258 1.00 64.25 522 SER A C 1
ATOM 4026 O O . SER A 1 522 ? 126.662 138.916 130.299 1.00 70.61 522 SER A O 1
ATOM 4029 N N . THR A 1 523 ? 128.300 138.839 131.834 1.00 57.48 523 THR A N 1
ATOM 4030 C CA . THR A 1 523 ? 128.925 137.683 131.198 1.00 56.81 523 THR A CA 1
ATOM 4031 C C . THR A 1 523 ? 128.040 136.444 131.239 1.00 60.14 523 THR A C 1
ATOM 4032 O O . THR A 1 523 ? 128.090 135.631 130.313 1.00 64.10 523 THR A O 1
ATOM 4036 N N . LEU A 1 524 ? 127.243 136.261 132.292 1.00 64.91 524 LEU A N 1
ATOM 4037 C CA . LEU A 1 524 ? 126.358 135.100 132.322 1.00 60.15 524 LEU A CA 1
ATOM 4038 C C . LEU A 1 524 ? 125.323 135.176 131.210 1.00 63.47 524 LEU A C 1
ATOM 4039 O O . LEU A 1 524 ? 124.983 134.160 130.594 1.00 74.22 524 LEU A O 1
ATOM 4044 N N . THR A 1 525 ? 124.814 136.376 130.934 1.00 59.62 525 THR A N 1
ATOM 4045 C CA . THR A 1 525 ? 123.908 136.543 129.805 1.00 56.02 525 THR A CA 1
ATOM 4046 C C . THR A 1 525 ? 124.616 136.255 128.488 1.00 62.48 525 THR A C 1
ATOM 4047 O O . THR A 1 525 ? 124.028 135.661 127.581 1.00 68.42 525 THR A O 1
ATOM 4051 N N . MET A 1 526 ? 125.880 136.666 128.364 1.00 70.76 526 MET A N 1
ATOM 4052 C CA . MET A 1 526 ? 126.642 136.348 127.160 1.00 62.58 526 MET A CA 1
ATOM 4053 C C . MET A 1 526 ? 126.808 134.843 126.997 1.00 62.99 526 MET A C 1
ATOM 4054 O O . MET A 1 526 ? 126.705 134.318 125.886 1.00 70.06 526 MET A O 1
ATOM 4059 N N . ALA A 1 527 ? 127.075 134.136 128.094 1.00 65.01 527 ALA A N 1
ATOM 4060 C CA . ALA A 1 527 ? 127.221 132.686 128.038 1.00 64.49 527 ALA A CA 1
ATOM 4061 C C . ALA A 1 527 ? 125.912 132.010 127.654 1.00 71.12 527 ALA A C 1
ATOM 4062 O O . ALA A 1 527 ? 125.900 131.073 126.847 1.00 78.05 527 ALA A O 1
ATOM 4064 N N . ALA A 1 528 ? 124.800 132.470 128.228 1.00 64.93 528 ALA A N 1
ATOM 4065 C CA . ALA A 1 528 ? 123.500 131.923 127.861 1.00 61.35 528 ALA A CA 1
ATOM 4066 C C . ALA A 1 528 ? 123.190 132.187 126.394 1.00 67.70 528 ALA A C 1
ATOM 4067 O O . ALA A 1 528 ? 122.653 131.319 125.697 1.00 77.44 528 ALA A O 1
ATOM 4069 N N . LEU A 1 529 ? 123.524 133.382 125.906 1.00 64.43 529 LEU A N 1
ATOM 4070 C CA . LEU A 1 529 ? 123.317 133.694 124.498 1.00 64.59 529 LEU A CA 1
ATOM 4071 C C . LEU A 1 529 ? 124.193 132.824 123.609 1.00 63.60 529 LEU A C 1
ATOM 4072 O O . LEU A 1 529 ? 123.776 132.420 122.521 1.00 70.43 529 LEU A O 1
ATOM 4077 N N . SER A 1 530 ? 125.414 132.529 124.055 1.00 63.77 530 SER A N 1
ATOM 4078 C CA . SER A 1 530 ? 126.287 131.643 123.295 1.00 63.31 530 SER A CA 1
ATOM 4079 C C . SER A 1 530 ? 125.721 130.233 123.227 1.00 69.27 530 SER A C 1
ATOM 4080 O O . SER A 1 530 ? 125.801 129.577 122.186 1.00 78.46 530 SER A O 1
ATOM 4083 N N . LEU A 1 531 ? 125.145 129.745 124.325 1.00 66.31 531 LEU A N 1
ATOM 4084 C CA . LEU A 1 531 ? 124.518 128.425 124.295 1.00 63.94 531 LEU A CA 1
ATOM 4085 C C . LEU A 1 531 ? 123.275 128.418 123.407 1.00 65.68 531 LEU A C 1
ATOM 4086 O O . LEU A 1 531 ? 123.004 127.434 122.705 1.00 71.85 531 LEU A O 1
ATOM 4091 N N . ARG A 1 532 ? 122.510 129.510 123.418 1.00 64.70 532 ARG A N 1
ATOM 4092 C CA . ARG A 1 532 ? 121.372 129.631 122.512 1.00 64.37 532 ARG A CA 1
ATOM 4093 C C . ARG A 1 532 ? 121.824 129.621 121.055 1.00 74.09 532 ARG A C 1
ATOM 4094 O O . ARG A 1 532 ? 121.217 128.956 120.203 1.00 80.44 532 ARG A O 1
ATOM 4102 N N . ALA A 1 533 ? 122.897 130.353 120.752 1.00 69.52 533 ALA A N 1
ATOM 4103 C CA . ALA A 1 533 ? 123.464 130.324 119.412 1.00 63.25 533 ALA A CA 1
ATOM 4104 C C . ALA A 1 533 ? 123.987 128.941 119.065 1.00 70.90 533 ALA A C 1
ATOM 4105 O O . ALA A 1 533 ? 123.951 128.543 117.901 1.00 76.72 533 ALA A O 1
ATOM 4107 N N . ALA A 1 534 ? 124.484 128.201 120.058 1.00 71.86 534 ALA A N 1
ATOM 4108 C CA . ALA A 1 534 ? 124.884 126.819 119.825 1.00 66.41 534 ALA A CA 1
ATOM 4109 C C . ALA A 1 534 ? 123.696 125.975 119.398 1.00 68.54 534 ALA A C 1
ATOM 4110 O O . ALA A 1 534 ? 123.806 125.150 118.487 1.00 75.20 534 ALA A O 1
ATOM 4112 N N . ASP A 1 535 ? 122.554 126.163 120.057 1.00 74.97 535 ASP A N 1
ATOM 4113 C CA . ASP A 1 535 ? 121.347 125.457 119.640 1.00 74.63 535 ASP A CA 1
ATOM 4114 C C . ASP A 1 535 ? 120.971 125.819 118.208 1.00 73.35 535 ASP A C 1
ATOM 4115 O O . ASP A 1 535 ? 120.619 124.943 117.407 1.00 76.91 535 ASP A O 1
ATOM 4120 N N . ALA A 1 536 ? 121.055 127.105 117.866 1.00 75.29 536 ALA A N 1
ATOM 4121 C CA . ALA A 1 536 ? 120.737 127.532 116.504 1.00 70.44 536 ALA A CA 1
ATOM 4122 C C . ALA A 1 536 ? 121.690 126.913 115.484 1.00 73.08 536 ALA A C 1
ATOM 4123 O O . ALA A 1 536 ? 121.263 126.462 114.415 1.00 72.13 536 ALA A O 1
ATOM 4125 N N . ILE A 1 537 ? 122.986 126.885 115.799 1.00 72.70 537 ILE A N 1
ATOM 4126 C CA . ILE A 1 537 ? 123.978 126.310 114.896 1.00 67.92 537 ILE A CA 1
ATOM 4127 C C . ILE A 1 537 ? 123.739 124.818 114.719 1.00 68.99 537 ILE A C 1
ATOM 4128 O O . ILE A 1 537 ? 123.813 124.290 113.603 1.00 75.41 537 ILE A O 1
ATOM 4133 N N . LEU A 1 538 ? 123.453 124.114 115.815 1.00 74.66 538 LEU A N 1
ATOM 4134 C CA . LEU A 1 538 ? 123.174 122.686 115.727 1.00 70.40 538 LEU A CA 1
ATOM 4135 C C . LEU A 1 538 ? 121.940 122.423 114.879 1.00 72.34 538 LEU A C 1
ATOM 4136 O O . LEU A 1 538 ? 121.898 121.453 114.115 1.00 77.09 538 LEU A O 1
ATOM 4141 N N . ASN A 1 539 ? 120.919 123.272 115.004 1.00 81.48 539 ASN A N 1
ATOM 4142 C CA . ASN A 1 539 ? 119.763 123.147 114.126 1.00 80.10 539 ASN A CA 1
ATOM 4143 C C . ASN A 1 539 ? 120.154 123.374 112.672 1.00 83.99 539 ASN A C 1
ATOM 4144 O O . ASN A 1 539 ? 119.645 122.699 111.770 1.00 85.15 539 ASN A O 1
ATOM 4149 N N . ASP A 1 540 ? 121.057 124.324 112.425 1.00 89.39 540 ASP A N 1
ATOM 4150 C CA . ASP A 1 540 ? 121.467 124.626 111.056 1.00 84.72 540 ASP A CA 1
ATOM 4151 C C . ASP A 1 540 ? 122.223 123.462 110.426 1.00 86.35 540 ASP A C 1
ATOM 4152 O O . ASP A 1 540 ? 121.963 123.093 109.275 1.00 86.95 540 ASP A O 1
ATOM 4157 N N . LEU A 1 541 ? 123.164 122.875 111.159 1.00 89.08 541 LEU A N 1
ATOM 4158 C CA . LEU A 1 541 ? 124.086 121.904 110.586 1.00 84.83 541 LEU A CA 1
ATOM 4159 C C . LEU A 1 541 ? 123.615 120.462 110.713 1.00 87.77 541 LEU A C 1
ATOM 4160 O O . LEU A 1 541 ? 124.277 119.566 110.182 1.00 91.22 541 LEU A O 1
ATOM 4165 N N . LYS A 1 542 ? 122.507 120.211 111.400 1.00 94.88 542 LYS A N 1
ATOM 4166 C CA . LYS A 1 542 ? 121.995 118.853 111.542 1.00 92.16 542 LYS A CA 1
ATOM 4167 C C . LYS A 1 542 ? 120.516 118.791 111.188 1.00 92.06 542 LYS A C 1
ATOM 4168 O O . LYS A 1 542 ? 119.658 119.073 112.023 1.00 95.98 542 LYS A O 1
ATOM 4174 N N . ASN B 2 47 ? 182.318 141.539 152.127 1.00 133.09 47 ASN B N 1
ATOM 4175 C CA . ASN B 2 47 ? 181.279 140.779 151.438 1.00 136.66 47 ASN B CA 1
ATOM 4176 C C . ASN B 2 47 ? 180.319 140.130 152.435 1.00 137.04 47 ASN B C 1
ATOM 4177 O O . ASN B 2 47 ? 179.116 140.054 152.186 1.00 133.59 47 ASN B O 1
ATOM 4182 N N . ARG B 2 48 ? 180.856 139.657 153.559 1.00 134.34 48 ARG B N 1
ATOM 4183 C CA . ARG B 2 48 ? 180.044 139.110 154.639 1.00 132.84 48 ARG B CA 1
ATOM 4184 C C . ARG B 2 48 ? 179.733 140.135 155.717 1.00 130.09 48 ARG B C 1
ATOM 4185 O O . ARG B 2 48 ? 178.666 140.067 156.334 1.00 129.72 48 ARG B O 1
ATOM 4193 N N . ASP B 2 49 ? 180.643 141.078 155.963 1.00 118.63 49 ASP B N 1
ATOM 4194 C CA . ASP B 2 49 ? 180.348 142.162 156.892 1.00 118.65 49 ASP B CA 1
ATOM 4195 C C . ASP B 2 49 ? 179.221 143.039 156.366 1.00 118.85 49 ASP B C 1
ATOM 4196 O O . ASP B 2 49 ? 178.371 143.498 157.136 1.00 121.32 49 ASP B O 1
ATOM 4201 N N . SER B 2 50 ? 179.199 143.281 155.053 1.00 109.37 50 SER B N 1
ATOM 4202 C CA . SER B 2 50 ? 178.181 144.153 154.479 1.00 107.19 50 SER B CA 1
ATOM 4203 C C . SER B 2 50 ? 176.783 143.593 154.696 1.00 107.88 50 SER B C 1
ATOM 4204 O O . SER B 2 50 ? 175.860 144.335 155.046 1.00 110.52 50 SER B O 1
ATOM 4207 N N . ILE B 2 51 ? 176.603 142.287 154.497 1.00 97.90 51 ILE B N 1
ATOM 4208 C CA . ILE B 2 51 ? 175.280 141.713 154.709 1.00 97.20 51 ILE B CA 1
ATOM 4209 C C . ILE B 2 51 ? 174.955 141.619 156.197 1.00 97.27 51 ILE B C 1
ATOM 4210 O O . ILE B 2 51 ? 173.801 141.800 156.587 1.00 103.19 51 ILE B O 1
ATOM 4215 N N . SER B 2 52 ? 175.943 141.352 157.054 1.00 101.24 52 SER B N 1
ATOM 4216 C CA . SER B 2 52 ? 175.677 141.362 158.489 1.00 101.59 52 SER B CA 1
ATOM 4217 C C . SER B 2 52 ? 175.285 142.756 158.965 1.00 103.82 52 SER B C 1
ATOM 4218 O O . SER B 2 52 ? 174.323 142.911 159.729 1.00 107.11 52 SER B O 1
ATOM 4221 N N . ASP B 2 53 ? 176.010 143.782 158.513 1.00 98.17 53 ASP B N 1
ATOM 4222 C CA . ASP B 2 53 ? 175.658 145.150 158.873 1.00 95.20 53 ASP B CA 1
ATOM 4223 C C . ASP B 2 53 ? 174.281 145.519 158.343 1.00 97.17 53 ASP B C 1
ATOM 4224 O O . ASP B 2 53 ? 173.480 146.137 159.054 1.00 105.11 53 ASP B O 1
ATOM 4229 N N . PHE B 2 54 ? 173.987 145.146 157.096 1.00 80.07 54 PHE B N 1
ATOM 4230 C CA . PHE B 2 54 ? 172.682 145.446 156.524 1.00 77.53 54 PHE B CA 1
ATOM 4231 C C . PHE B 2 54 ? 171.572 144.743 157.290 1.00 79.58 54 PHE B C 1
ATOM 4232 O O . PHE B 2 54 ? 170.517 145.329 157.536 1.00 84.51 54 PHE B O 1
ATOM 4240 N N . MET B 2 55 ? 171.794 143.488 157.682 1.00 84.67 55 MET B N 1
ATOM 4241 C CA . MET B 2 55 ? 170.774 142.741 158.407 1.00 80.72 55 MET B CA 1
ATOM 4242 C C . MET B 2 55 ? 170.526 143.333 159.788 1.00 84.56 55 MET B C 1
ATOM 4243 O O . MET B 2 55 ? 169.373 143.459 160.213 1.00 91.58 55 MET B O 1
ATOM 4248 N N . GLN B 2 56 ? 171.590 143.699 160.505 1.00 91.37 56 GLN B N 1
ATOM 4249 C CA . GLN B 2 56 ? 171.402 144.298 161.824 1.00 89.60 56 GLN B CA 1
ATOM 4250 C C . GLN B 2 56 ? 170.726 145.660 161.723 1.00 91.77 56 GLN B C 1
ATOM 4251 O O . GLN B 2 56 ? 169.816 145.968 162.504 1.00 98.23 56 GLN B O 1
ATOM 4257 N N . LEU B 2 57 ? 171.141 146.483 160.758 1.00 81.60 57 LEU B N 1
ATOM 4258 C CA . LEU B 2 57 ? 170.495 147.776 160.573 1.00 80.25 57 LEU B CA 1
ATOM 4259 C C . LEU B 2 57 ? 169.041 147.610 160.153 1.00 82.20 57 LEU B C 1
ATOM 4260 O O . LEU B 2 57 ? 168.183 148.401 160.550 1.00 91.42 57 LEU B O 1
ATOM 4265 N N . SER B 2 58 ? 168.744 146.590 159.350 1.00 75.77 58 SER B N 1
ATOM 4266 C CA . SER B 2 58 ? 167.368 146.336 158.947 1.00 74.35 58 SER B CA 1
ATOM 4267 C C . SER B 2 58 ? 166.519 145.896 160.128 1.00 76.89 58 SER B C 1
ATOM 4268 O O . SER B 2 58 ? 165.364 146.312 160.260 1.00 85.24 58 SER B O 1
ATOM 4271 N N . ALA B 2 59 ? 167.071 145.042 160.991 1.00 80.18 59 ALA B N 1
ATOM 4272 C CA . ALA B 2 59 ? 166.346 144.633 162.186 1.00 76.87 59 ALA B CA 1
ATOM 4273 C C . ALA B 2 59 ? 166.082 145.824 163.093 1.00 81.99 59 ALA B C 1
ATOM 4274 O O . ALA B 2 59 ? 165.022 145.915 163.720 1.00 87.79 59 ALA B O 1
ATOM 4276 N N . PHE B 2 60 ? 167.040 146.747 163.181 1.00 84.59 60 PHE B N 1
ATOM 4277 C CA . PHE B 2 60 ? 166.818 147.959 163.961 1.00 80.90 60 PHE B CA 1
ATOM 4278 C C . PHE B 2 60 ? 165.751 148.843 163.324 1.00 81.59 60 PHE B C 1
ATOM 4279 O O . PHE B 2 60 ? 164.844 149.331 164.007 1.00 85.07 60 PHE B O 1
ATOM 4287 N N . ALA B 2 61 ? 165.845 149.060 162.012 1.00 75.59 61 ALA B N 1
ATOM 4288 C CA . ALA B 2 61 ? 164.989 150.033 161.344 1.00 71.85 61 ALA B CA 1
ATOM 4289 C C . ALA B 2 61 ? 163.549 149.551 161.259 1.00 73.62 61 ALA B C 1
ATOM 4290 O O . ALA B 2 61 ? 162.616 150.324 161.500 1.00 83.21 61 ALA B O 1
ATOM 4292 N N . THR B 2 62 ? 163.344 148.287 160.904 1.00 77.06 62 THR B N 1
ATOM 4293 C CA . THR B 2 62 ? 161.995 147.747 160.860 1.00 77.90 62 THR B CA 1
ATOM 4294 C C . THR B 2 62 ? 161.439 147.467 162.246 1.00 79.02 62 THR B C 1
ATOM 4295 O O . THR B 2 62 ? 160.220 147.345 162.398 1.00 84.66 62 THR B O 1
ATOM 4299 N N . GLY B 2 63 ? 162.299 147.370 163.255 1.00 76.09 63 GLY B N 1
ATOM 4300 C CA . GLY B 2 63 ? 161.880 146.995 164.584 1.00 73.46 63 GLY B CA 1
ATOM 4301 C C . GLY B 2 63 ? 161.596 145.523 164.766 1.00 79.24 63 GLY B C 1
ATOM 4302 O O . GLY B 2 63 ? 161.068 145.138 165.816 1.00 83.57 63 GLY B O 1
ATOM 4303 N N . HIS B 2 64 ? 161.923 144.687 163.784 1.00 78.47 64 HIS B N 1
ATOM 4304 C CA . HIS B 2 64 ? 161.548 143.279 163.793 1.00 77.56 64 HIS B CA 1
ATOM 4305 C C . HIS B 2 64 ? 162.789 142.430 163.562 1.00 82.11 64 HIS B C 1
ATOM 4306 O O . HIS B 2 64 ? 163.426 142.522 162.508 1.00 88.42 64 HIS B O 1
ATOM 4313 N N . LYS B 2 65 ? 163.120 141.599 164.552 1.00 94.95 65 LYS B N 1
ATOM 4314 C CA . LYS B 2 65 ? 164.371 140.851 164.523 1.00 92.96 65 LYS B CA 1
ATOM 4315 C C . LYS B 2 65 ? 164.337 139.736 163.487 1.00 91.02 65 LYS B C 1
ATOM 4316 O O . LYS B 2 65 ? 165.345 139.458 162.829 1.00 96.57 65 LYS B O 1
ATOM 4322 N N . ASN B 2 66 ? 163.192 139.079 163.333 1.00 89.42 66 ASN B N 1
ATOM 4323 C CA . ASN B 2 66 ? 163.081 137.910 162.462 1.00 93.46 66 ASN B CA 1
ATOM 4324 C C . ASN B 2 66 ? 162.947 138.379 161.019 1.00 96.09 66 ASN B C 1
ATOM 4325 O O . ASN B 2 66 ? 161.850 138.615 160.514 1.00 100.39 66 ASN B O 1
ATOM 4330 N N . LEU B 2 67 ? 164.085 138.513 160.345 1.00 81.79 67 LEU B N 1
ATOM 4331 C CA . LEU B 2 67 ? 164.133 138.913 158.947 1.00 80.30 67 LEU B CA 1
ATOM 4332 C C . LEU B 2 67 ? 164.825 137.828 158.137 1.00 82.28 67 LEU B C 1
ATOM 4333 O O . LEU B 2 67 ? 165.838 137.272 158.569 1.00 89.33 67 LEU B O 1
ATOM 4338 N N . ASP B 2 68 ? 164.271 137.526 156.967 1.00 78.47 68 ASP B N 1
ATOM 4339 C CA . ASP B 2 68 ? 164.829 136.478 156.124 1.00 79.84 68 ASP B CA 1
ATOM 4340 C C . ASP B 2 68 ? 166.196 136.895 155.598 1.00 83.81 68 ASP B C 1
ATOM 4341 O O . ASP B 2 68 ? 166.366 138.008 155.093 1.00 87.79 68 ASP B O 1
ATOM 4346 N N . LEU B 2 69 ? 167.172 135.994 155.714 1.00 84.89 69 LEU B N 1
ATOM 4347 C CA . LEU B 2 69 ? 168.528 136.316 155.286 1.00 81.16 69 LEU B CA 1
ATOM 4348 C C . LEU B 2 69 ? 168.639 136.366 153.767 1.00 81.91 69 LEU B C 1
ATOM 4349 O O . LEU B 2 69 ? 169.395 137.177 153.225 1.00 88.12 69 LEU B O 1
ATOM 4354 N N . ASN B 2 70 ? 167.907 135.501 153.064 1.00 81.04 70 ASN B N 1
ATOM 4355 C CA . ASN B 2 70 ? 167.964 135.507 151.606 1.00 81.13 70 ASN B CA 1
ATOM 4356 C C . ASN B 2 70 ? 167.317 136.761 151.033 1.00 84.31 70 ASN B C 1
ATOM 4357 O O . ASN B 2 70 ? 167.855 137.379 150.103 1.00 90.95 70 ASN B O 1
ATOM 4362 N N . ILE B 2 71 ? 166.163 137.151 151.577 1.00 76.79 71 ILE B N 1
ATOM 4363 C CA . ILE B 2 71 ? 165.536 138.405 151.175 1.00 72.17 71 ILE B CA 1
ATOM 4364 C C . ILE B 2 71 ? 166.462 139.572 151.474 1.00 73.05 71 ILE B C 1
ATOM 4365 O O . ILE B 2 71 ? 166.586 140.506 150.675 1.00 81.25 71 ILE B O 1
ATOM 4370 N N . GLY B 2 72 ? 167.136 139.532 152.623 1.00 73.95 72 GLY B N 1
ATOM 4371 C CA . GLY B 2 72 ? 168.074 140.590 152.959 1.00 72.77 72 GLY B CA 1
ATOM 4372 C C . GLY B 2 72 ? 169.243 140.670 151.999 1.00 73.32 72 GLY B C 1
ATOM 4373 O O . GLY B 2 72 ? 169.665 141.759 151.613 1.00 83.80 72 GLY B O 1
ATOM 4374 N N . SER B 2 73 ? 169.784 139.517 151.603 1.00 77.24 73 SER B N 1
ATOM 4375 C CA . SER B 2 73 ? 170.889 139.507 150.651 1.00 76.24 73 SER B CA 1
ATOM 4376 C C . SER B 2 73 ? 170.455 140.055 149.299 1.00 79.35 73 SER B C 1
ATOM 4377 O O . SER B 2 73 ? 171.179 140.844 148.678 1.00 82.64 73 SER B O 1
ATOM 4380 N N . ALA B 2 74 ? 169.274 139.650 148.828 1.00 75.80 74 ALA B N 1
ATOM 4381 C CA . ALA B 2 74 ? 168.774 140.173 147.561 1.00 71.61 74 ALA B CA 1
ATOM 4382 C C . ALA B 2 74 ? 168.550 141.678 147.637 1.00 78.36 74 ALA B C 1
ATOM 4383 O O . ALA B 2 74 ? 168.900 142.416 146.705 1.00 85.88 74 ALA B O 1
ATOM 4385 N N . LEU B 2 75 ? 167.972 142.153 148.743 1.00 74.24 75 LEU B N 1
ATOM 4386 C CA . LEU B 2 75 ? 167.743 143.582 148.910 1.00 70.10 75 LEU B CA 1
ATOM 4387 C C . LEU B 2 75 ? 169.056 144.349 148.954 1.00 73.81 75 LEU B C 1
ATOM 4388 O O . LEU B 2 75 ? 169.162 145.437 148.381 1.00 83.26 75 LEU B O 1
ATOM 4393 N N . LEU B 2 76 ? 170.063 143.806 149.638 1.00 75.16 76 LEU B N 1
ATOM 4394 C CA . LEU B 2 76 ? 171.357 144.473 149.698 1.00 71.84 76 LEU B CA 1
ATOM 4395 C C . LEU B 2 76 ? 172.006 144.540 148.324 1.00 80.54 76 LEU B C 1
ATOM 4396 O O . LEU B 2 76 ? 172.592 145.564 147.959 1.00 86.64 76 LEU B O 1
ATOM 4401 N N . LEU B 2 77 ? 171.918 143.458 147.549 1.00 82.69 77 LEU B N 1
ATOM 4402 C CA . LEU B 2 77 ? 172.476 143.483 146.201 1.00 81.67 77 LEU B CA 1
ATOM 4403 C C . LEU B 2 77 ? 171.776 144.523 145.336 1.00 83.34 77 LEU B C 1
ATOM 4404 O O . LEU B 2 77 ? 172.429 145.284 144.610 1.00 86.87 77 LEU B O 1
ATOM 4409 N N . ALA B 2 78 ? 170.445 144.582 145.413 1.00 79.85 78 ALA B N 1
ATOM 4410 C CA . ALA B 2 78 ? 169.707 145.572 144.638 1.00 76.52 78 ALA B CA 1
ATOM 4411 C C . ALA B 2 78 ? 170.056 146.992 145.068 1.00 83.34 78 ALA B C 1
ATOM 4412 O O . ALA B 2 78 ? 170.217 147.882 144.226 1.00 89.44 78 ALA B O 1
ATOM 4414 N N . PHE B 2 79 ? 170.173 147.223 146.377 1.00 84.01 79 PHE B N 1
ATOM 4415 C CA . PHE B 2 79 ? 170.522 148.549 146.876 1.00 81.72 79 PHE B CA 1
ATOM 4416 C C . PHE B 2 79 ? 171.920 148.957 146.432 1.00 84.47 79 PHE B C 1
ATOM 4417 O O . PHE B 2 79 ? 172.144 150.112 146.056 1.00 89.35 79 PHE B O 1
ATOM 4425 N N . GLU B 2 80 ? 172.875 148.027 146.479 1.00 90.60 80 GLU B N 1
ATOM 4426 C CA . GLU B 2 80 ? 174.229 148.327 146.037 1.00 91.10 80 GLU B CA 1
ATOM 4427 C C . GLU B 2 80 ? 174.307 148.549 144.535 1.00 94.42 80 GLU B C 1
ATOM 4428 O O . GLU B 2 80 ? 175.183 149.289 144.077 1.00 97.41 80 GLU B O 1
ATOM 4434 N N . ALA B 2 81 ? 173.427 147.916 143.759 1.00 92.29 81 ALA B N 1
ATOM 4435 C CA . ALA B 2 81 ? 173.335 148.248 142.342 1.00 90.88 81 ALA B CA 1
ATOM 4436 C C . ALA B 2 81 ? 172.774 149.651 142.144 1.00 95.88 81 ALA B C 1
ATOM 4437 O O . ALA B 2 81 ? 173.312 150.439 141.359 1.00 99.43 81 ALA B O 1
ATOM 4439 N N . GLN B 2 82 ? 171.694 149.977 142.857 1.00 99.97 82 GLN B N 1
ATOM 4440 C CA . GLN B 2 82 ? 171.067 151.287 142.716 1.00 97.86 82 GLN B CA 1
ATOM 4441 C C . GLN B 2 82 ? 171.993 152.403 143.178 1.00 99.39 82 GLN B C 1
ATOM 4442 O O . GLN B 2 82 ? 172.145 153.420 142.491 1.00 101.59 82 GLN B O 1
ATOM 4448 N N . LYS B 2 83 ? 172.614 152.236 144.343 1.00 106.93 83 LYS B N 1
ATOM 4449 C CA . LYS B 2 83 ? 173.466 153.255 144.943 1.00 106.45 83 LYS B CA 1
ATOM 4450 C C . LYS B 2 83 ? 174.800 152.621 145.298 1.00 108.84 83 LYS B C 1
ATOM 4451 O O . LYS B 2 83 ? 174.847 151.667 146.081 1.00 112.69 83 LYS B O 1
ATOM 4457 N N . HIS B 2 84 ? 175.882 153.154 144.730 1.00 117.65 84 HIS B N 1
ATOM 4458 C CA . HIS B 2 84 ? 177.189 152.532 144.916 1.00 118.94 84 HIS B CA 1
ATOM 4459 C C . HIS B 2 84 ? 177.715 152.746 146.328 1.00 119.93 84 HIS B C 1
ATOM 4460 O O . HIS B 2 84 ? 178.492 151.931 146.839 1.00 119.96 84 HIS B O 1
ATOM 4467 N N . ASP B 2 85 ? 177.303 153.830 146.977 1.00 115.94 85 ASP B N 1
ATOM 4468 C CA . ASP B 2 85 ? 177.770 154.154 148.316 1.00 113.03 85 ASP B CA 1
ATOM 4469 C C . ASP B 2 85 ? 176.901 153.543 149.406 1.00 112.90 85 ASP B C 1
ATOM 4470 O O . ASP B 2 85 ? 177.084 153.879 150.579 1.00 115.82 85 ASP B O 1
ATOM 4475 N 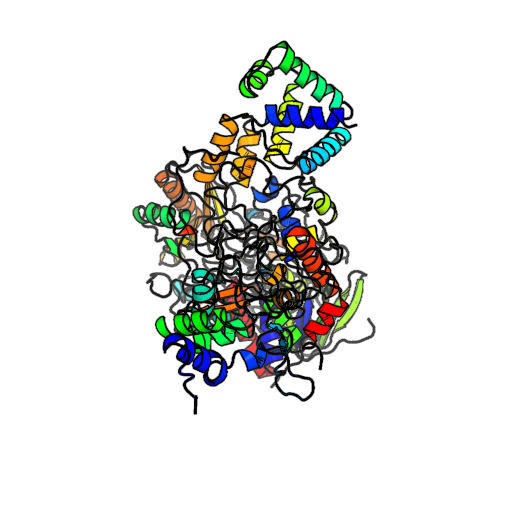N . PHE B 2 86 ? 175.972 152.653 149.047 1.00 98.78 86 PHE B N 1
ATOM 4476 C CA . PHE B 2 86 ? 174.972 152.189 150.003 1.00 95.48 86 PHE B CA 1
ATOM 4477 C C . PHE B 2 86 ? 175.613 151.548 151.227 1.00 96.13 86 PHE B C 1
ATOM 4478 O O . PHE B 2 86 ? 175.110 151.699 152.344 1.00 103.26 86 PHE B O 1
ATOM 4486 N N . SER B 2 87 ? 176.717 150.822 151.042 1.00 96.08 87 SER B N 1
ATOM 4487 C CA . SER B 2 87 ? 177.399 150.222 152.185 1.00 98.10 87 SER B CA 1
ATOM 4488 C C . SER B 2 87 ? 177.965 151.291 153.111 1.00 99.60 87 SER B C 1
ATOM 4489 O O . SER B 2 87 ? 177.920 151.150 154.340 1.00 100.97 87 SER B O 1
ATOM 4492 N N . THR B 2 88 ? 178.501 152.369 152.537 1.00 104.11 88 THR B N 1
ATOM 4493 C CA . THR B 2 88 ? 178.983 153.477 153.352 1.00 105.08 88 THR B CA 1
ATOM 4494 C C . THR B 2 88 ? 177.846 154.098 154.152 1.00 104.67 88 THR B C 1
ATOM 4495 O O . THR B 2 88 ? 178.016 154.436 155.328 1.00 105.95 88 THR B O 1
ATOM 4499 N N . GLN B 2 89 ? 176.673 154.245 153.535 1.00 101.75 89 GLN B N 1
ATOM 4500 C CA . GLN B 2 89 ? 175.527 154.796 154.249 1.00 97.72 89 GLN B CA 1
ATOM 4501 C C . GLN B 2 89 ? 175.043 153.851 155.341 1.00 99.25 89 GLN B C 1
ATOM 4502 O O . GLN B 2 89 ? 174.601 154.298 156.403 1.00 103.02 89 GLN B O 1
ATOM 4508 N N . ILE B 2 90 ? 175.102 152.540 155.095 1.00 92.37 90 ILE B N 1
ATOM 4509 C CA . ILE B 2 90 ? 174.753 151.574 156.133 1.00 91.27 90 ILE B CA 1
ATOM 4510 C C . ILE B 2 90 ? 175.685 151.725 157.318 1.00 96.00 90 ILE B C 1
ATOM 4511 O O . ILE B 2 90 ? 175.252 151.730 158.479 1.00 99.52 90 ILE B O 1
ATOM 4516 N N . LYS B 2 91 ? 176.983 151.845 157.041 1.00 101.41 91 LYS B N 1
ATOM 4517 C CA . LYS B 2 91 ? 177.948 152.026 158.115 1.00 101.70 91 LYS B CA 1
ATOM 4518 C C . LYS B 2 91 ? 177.710 153.333 158.858 1.00 102.06 91 LYS B C 1
ATOM 4519 O O . LYS B 2 91 ? 177.838 153.382 160.083 1.00 103.69 91 LYS B O 1
ATOM 4525 N N . ALA B 2 92 ? 177.395 154.408 158.132 1.00 98.91 92 ALA B N 1
ATOM 4526 C CA . ALA B 2 92 ? 177.134 155.691 158.779 1.00 97.82 92 ALA B CA 1
ATOM 4527 C C . ALA B 2 92 ? 175.901 155.621 159.669 1.00 100.95 92 ALA B C 1
ATOM 4528 O O . ALA B 2 92 ? 175.897 156.157 160.782 1.00 102.79 92 ALA B O 1
ATOM 4530 N N . LEU B 2 93 ? 174.842 154.964 159.193 1.00 98.63 93 LEU B N 1
ATOM 4531 C CA . LEU B 2 93 ? 173.644 154.796 160.008 1.00 94.30 93 LEU B CA 1
ATOM 4532 C C . LEU B 2 93 ? 173.941 153.977 161.255 1.00 97.44 93 LEU B C 1
ATOM 4533 O O . LEU B 2 93 ? 173.491 154.319 162.355 1.00 103.76 93 LEU B O 1
ATOM 4538 N N . ARG B 2 94 ? 174.701 152.891 161.105 1.00 97.81 94 ARG B N 1
ATOM 4539 C CA . ARG B 2 94 ? 175.041 152.067 162.259 1.00 97.22 94 ARG B CA 1
ATOM 4540 C C . ARG B 2 94 ? 175.893 152.840 163.256 1.00 100.98 94 ARG B C 1
ATOM 4541 O O . ARG B 2 94 ? 175.709 152.714 164.471 1.00 107.51 94 ARG B O 1
ATOM 4549 N N . GLU B 2 95 ? 176.834 153.645 162.759 1.00 109.42 95 GLU B N 1
ATOM 4550 C CA . GLU B 2 95 ? 177.671 154.443 163.646 1.00 110.91 95 GLU B CA 1
ATOM 4551 C C . GLU B 2 95 ? 176.853 155.507 164.365 1.00 111.80 95 GLU B C 1
ATOM 4552 O O . GLU B 2 95 ? 177.090 155.785 165.544 1.00 114.36 95 GLU B O 1
ATOM 4558 N N . HIS B 2 96 ? 175.891 156.118 163.671 1.00 107.58 96 HIS B N 1
ATOM 4559 C CA . HIS B 2 96 ? 175.006 157.076 164.322 1.00 108.39 96 HIS B CA 1
ATOM 4560 C C . HIS B 2 96 ? 174.174 156.404 165.405 1.00 107.39 96 HIS B C 1
ATOM 4561 O O . HIS B 2 96 ? 173.962 156.975 166.481 1.00 108.51 96 HIS B O 1
ATOM 4568 N N . ILE B 2 97 ? 173.689 155.192 165.135 1.00 100.34 97 ILE B N 1
ATOM 4569 C CA . ILE B 2 97 ? 172.903 154.467 166.130 1.00 100.62 97 ILE B CA 1
ATOM 4570 C C . ILE B 2 97 ? 173.755 154.129 167.346 1.00 102.88 97 ILE B C 1
ATOM 4571 O O . ILE B 2 97 ? 173.321 154.297 168.492 1.00 105.88 97 ILE B O 1
ATOM 4576 N N . THR B 2 98 ? 174.979 153.650 167.121 1.00 110.28 98 THR B N 1
ATOM 4577 C CA . THR B 2 98 ? 175.816 153.217 168.236 1.00 108.17 98 THR B CA 1
ATOM 4578 C C . THR B 2 98 ? 176.337 154.401 169.042 1.00 110.52 98 THR B C 1
ATOM 4579 O O . THR B 2 98 ? 176.450 154.320 170.270 1.00 111.55 98 THR B O 1
ATOM 4583 N N . LYS B 2 99 ? 176.664 155.507 168.372 1.00 115.32 99 LYS B N 1
ATOM 4584 C CA . LYS B 2 99 ? 177.251 156.648 169.066 1.00 114.70 99 LYS B CA 1
ATOM 4585 C C . LYS B 2 99 ? 176.231 157.333 169.966 1.00 116.40 99 LYS B C 1
ATOM 4586 O O . LYS B 2 99 ? 176.517 157.632 171.130 1.00 117.01 99 LYS B O 1
ATOM 4592 N N . ASN B 2 100 ? 175.035 157.589 169.445 1.00 114.59 100 ASN B N 1
ATOM 4593 C CA . ASN B 2 100 ? 173.980 158.237 170.210 1.00 114.43 100 ASN B CA 1
ATOM 4594 C C . ASN B 2 100 ? 173.139 157.252 171.009 1.00 114.72 100 ASN B C 1
ATOM 4595 O O . ASN B 2 100 ? 172.266 157.682 171.769 1.00 115.74 100 ASN B O 1
ATOM 4600 N N . ASN B 2 101 ? 173.384 155.950 170.853 1.00 115.31 101 ASN B N 1
ATOM 4601 C CA . ASN B 2 101 ? 172.707 154.909 171.626 1.00 115.85 101 ASN B CA 1
ATOM 4602 C C . ASN B 2 101 ? 171.189 154.993 171.476 1.00 117.40 101 ASN B C 1
ATOM 4603 O O . ASN B 2 101 ? 170.440 154.912 172.452 1.00 118.93 101 ASN B O 1
ATOM 4608 N N . TYR B 2 102 ? 170.734 155.165 170.237 1.00 105.05 102 TYR B N 1
ATOM 4609 C CA . TYR B 2 102 ? 169.304 155.137 169.965 1.00 101.97 102 TYR B CA 1
ATOM 4610 C C . TYR B 2 102 ? 168.742 153.761 170.289 1.00 105.95 102 TYR B C 1
ATOM 4611 O O . TYR B 2 102 ? 169.322 152.737 169.919 1.00 108.44 102 TYR B O 1
ATOM 4620 N N . GLN B 2 103 ? 167.608 153.736 170.985 1.00 106.40 103 GLN B N 1
ATOM 4621 C CA . GLN B 2 103 ? 167.029 152.476 171.429 1.00 106.04 103 GLN B CA 1
ATOM 4622 C C . GLN B 2 103 ? 166.133 151.831 170.383 1.00 105.08 103 GLN B C 1
ATOM 4623 O O . GLN B 2 103 ? 166.025 150.601 170.346 1.00 105.60 103 GLN B O 1
ATOM 4629 N N . ASP B 2 104 ? 165.490 152.626 169.533 1.00 98.19 104 ASP B N 1
ATOM 4630 C CA . ASP B 2 104 ? 164.604 152.090 168.511 1.00 96.64 104 ASP B CA 1
ATOM 4631 C C . ASP B 2 104 ? 164.644 153.005 167.298 1.00 95.47 104 ASP B C 1
ATOM 4632 O O . ASP B 2 104 ? 165.251 154.077 167.320 1.00 96.76 104 ASP B O 1
ATOM 4637 N N . VAL B 2 105 ? 163.985 152.561 166.226 1.00 92.16 105 VAL B N 1
ATOM 4638 C CA . VAL B 2 105 ? 163.945 153.350 165.004 1.00 92.12 105 VAL B CA 1
ATOM 4639 C C . VAL B 2 105 ? 163.157 154.638 165.193 1.00 94.16 105 VAL B C 1
ATOM 4640 O O . VAL B 2 105 ? 163.344 155.588 164.430 1.00 98.08 105 VAL B O 1
ATOM 4644 N N . GLU B 2 106 ? 162.282 154.704 166.198 1.00 100.25 106 GLU B N 1
ATOM 4645 C CA . GLU B 2 106 ? 161.524 155.928 166.435 1.00 96.19 106 GLU B CA 1
ATOM 4646 C C . GLU B 2 106 ? 162.448 157.080 166.811 1.00 99.62 106 GLU B C 1
ATOM 4647 O O . GLU B 2 106 ? 162.368 158.170 166.233 1.00 102.65 106 GLU B O 1
ATOM 4653 N N . ALA B 2 107 ? 163.342 156.851 167.775 1.00 100.86 107 ALA B N 1
ATOM 4654 C CA . ALA B 2 107 ? 164.273 157.896 168.186 1.00 98.81 107 ALA B CA 1
ATOM 4655 C C . ALA B 2 107 ? 165.227 158.261 167.058 1.00 102.12 107 ALA B C 1
ATOM 4656 O O . ALA B 2 107 ? 165.530 159.442 166.848 1.00 105.26 107 ALA B O 1
ATOM 4658 N N . LEU B 2 108 ? 165.716 157.259 166.326 1.00 103.14 108 LEU B N 1
ATOM 4659 C CA . LEU B 2 108 ? 166.626 157.528 165.220 1.00 102.13 108 LEU B CA 1
ATOM 4660 C C . LEU B 2 108 ? 165.949 158.359 164.140 1.00 104.63 108 LEU B C 1
ATOM 4661 O O . LEU B 2 108 ? 166.537 159.312 163.622 1.00 108.20 108 LEU B O 1
ATOM 4666 N N . ASP B 2 109 ? 164.706 158.021 163.799 1.00 104.40 109 ASP B N 1
ATOM 4667 C CA . ASP B 2 109 ? 163.977 158.778 162.790 1.00 102.12 109 ASP B CA 1
ATOM 4668 C C . ASP B 2 109 ? 163.668 160.189 163.273 1.00 105.64 109 ASP B C 1
ATOM 4669 O O . ASP B 2 109 ? 163.694 161.139 162.484 1.00 108.47 109 ASP B O 1
ATOM 4674 N N . ALA B 2 110 ? 163.365 160.344 164.564 1.00 111.25 110 ALA B N 1
ATOM 4675 C CA . ALA B 2 110 ? 163.117 161.676 165.104 1.00 111.30 110 ALA B CA 1
ATOM 4676 C C . ALA B 2 110 ? 164.369 162.541 165.042 1.00 113.52 110 ALA B C 1
ATOM 4677 O O . ALA B 2 110 ? 164.299 163.724 164.689 1.00 113.44 110 ALA B O 1
ATOM 4679 N N . ALA B 2 111 ? 165.525 161.970 165.380 1.00 111.88 111 ALA B N 1
ATOM 4680 C CA . ALA B 2 111 ? 166.763 162.739 165.385 1.00 108.93 111 ALA B CA 1
ATOM 4681 C C . ALA B 2 111 ? 167.377 162.888 164.000 1.00 110.75 111 ALA B C 1
ATOM 4682 O O . ALA B 2 111 ? 168.261 163.730 163.817 1.00 111.73 111 ALA B O 1
ATOM 4684 N N . MET B 2 112 ? 166.931 162.097 163.027 1.00 116.14 112 MET B N 1
ATOM 4685 C CA . MET B 2 112 ? 167.485 162.104 161.682 1.00 115.08 112 MET B CA 1
ATOM 4686 C C . MET B 2 112 ? 166.617 162.888 160.701 1.00 117.05 112 MET B C 1
ATOM 4687 O O . MET B 2 112 ? 166.733 162.695 159.489 1.00 121.45 112 MET B O 1
ATOM 4692 N N . LYS B 2 113 ? 165.763 163.784 161.196 1.00 114.92 113 LYS B N 1
ATOM 4693 C CA . LYS B 2 113 ? 164.786 164.426 160.321 1.00 117.45 113 LYS B CA 1
ATOM 4694 C C . LYS B 2 113 ? 165.460 165.214 159.203 1.00 119.18 113 LYS B C 1
ATOM 4695 O O . LYS B 2 113 ? 165.024 165.159 158.048 1.00 116.65 113 LYS B O 1
ATOM 4701 N N . ASP B 2 114 ? 166.522 165.951 159.522 1.00 124.51 114 ASP B N 1
ATOM 4702 C CA . ASP B 2 114 ? 167.224 166.759 158.534 1.00 123.54 114 ASP B CA 1
ATOM 4703 C C . ASP B 2 114 ? 168.516 166.120 158.039 1.00 123.34 114 ASP B C 1
ATOM 4704 O O . ASP B 2 114 ? 169.194 166.709 157.192 1.00 124.82 114 ASP B O 1
ATOM 4709 N N . ASP B 2 115 ? 168.871 164.943 158.538 1.00 117.93 115 ASP B N 1
ATOM 4710 C CA . ASP B 2 115 ? 170.112 164.303 158.125 1.00 116.74 115 ASP B CA 1
ATOM 4711 C C . ASP B 2 115 ? 169.963 163.716 156.723 1.00 117.42 115 ASP B C 1
ATOM 4712 O O . ASP B 2 115 ? 168.932 163.116 156.407 1.00 115.30 115 ASP B O 1
ATOM 4717 N N . PRO B 2 116 ? 170.967 163.881 155.859 1.00 114.72 116 PRO B N 1
ATOM 4718 C CA . PRO B 2 116 ? 170.897 163.264 154.521 1.00 113.22 116 PRO B CA 1
ATOM 4719 C C . PRO B 2 116 ? 170.830 161.745 154.536 1.00 113.07 116 PRO B C 1
ATOM 4720 O O . PRO B 2 116 ? 170.490 161.152 153.506 1.00 111.49 116 PRO B O 1
ATOM 4724 N N . LEU B 2 117 ? 171.168 161.093 155.649 1.00 105.35 117 LEU B N 1
ATOM 4725 C CA . LEU B 2 117 ? 171.060 159.641 155.738 1.00 102.81 117 LEU B CA 1
ATOM 4726 C C . LEU B 2 117 ? 169.638 159.168 156.009 1.00 105.29 117 LEU B C 1
ATOM 4727 O O . LEU B 2 117 ? 169.376 157.965 155.924 1.00 107.47 117 LEU B O 1
ATOM 4732 N N . HIS B 2 118 ? 168.728 160.079 156.342 1.00 101.47 118 HIS B N 1
ATOM 4733 C CA . HIS B 2 118 ? 167.337 159.704 156.581 1.00 99.04 118 HIS B CA 1
ATOM 4734 C C . HIS B 2 118 ? 166.656 159.073 155.369 1.00 100.38 118 HIS B C 1
ATOM 4735 O O . HIS B 2 118 ? 165.923 158.082 155.556 1.00 102.95 118 HIS B O 1
ATOM 4742 N N . PRO B 2 119 ? 166.816 159.584 154.140 1.00 94.81 119 PRO B N 1
ATOM 4743 C CA . PRO B 2 119 ? 166.184 158.911 152.995 1.00 92.19 119 PRO B CA 1
ATOM 4744 C C . PRO B 2 119 ? 166.580 157.456 152.850 1.00 95.06 119 PRO B C 1
ATOM 4745 O O . PRO B 2 119 ? 165.738 156.632 152.480 1.00 97.79 119 PRO B O 1
ATOM 4749 N N . THR B 2 120 ? 167.837 157.106 153.126 1.00 88.11 120 THR B N 1
ATOM 4750 C CA . THR B 2 120 ? 168.239 155.708 153.016 1.00 85.46 120 THR B CA 1
ATOM 4751 C C . THR B 2 120 ? 167.571 154.853 154.085 1.00 86.57 120 THR B C 1
ATOM 4752 O O . THR B 2 120 ? 167.187 153.710 153.820 1.00 89.90 120 THR B O 1
ATOM 4756 N N . LEU B 2 121 ? 167.423 155.386 155.299 1.00 80.91 121 LEU B N 1
ATOM 4757 C CA . LEU B 2 121 ? 166.700 154.656 156.336 1.00 76.71 121 LEU B CA 1
ATOM 4758 C C . LEU B 2 121 ? 165.263 154.388 155.914 1.00 79.71 121 LEU B C 1
ATOM 4759 O O . LEU B 2 121 ? 164.763 153.259 156.043 1.00 86.15 121 LEU B O 1
ATOM 4764 N N . ILE B 2 122 ? 164.588 155.411 155.389 1.00 79.44 122 ILE B N 1
ATOM 4765 C CA . ILE B 2 122 ? 163.204 155.230 154.967 1.00 77.33 122 ILE B CA 1
ATOM 4766 C C . ILE B 2 122 ? 163.125 154.263 153.792 1.00 77.62 122 ILE B C 1
ATOM 4767 O O . ILE B 2 122 ? 162.192 153.460 153.697 1.00 81.97 122 ILE B O 1
ATOM 4772 N N . GLN B 2 123 ? 164.106 154.312 152.889 1.00 80.77 123 GLN B N 1
ATOM 4773 C CA . GLN B 2 123 ? 164.112 153.405 151.747 1.00 78.23 123 GLN B CA 1
ATOM 4774 C C . GLN B 2 123 ? 164.318 151.963 152.187 1.00 79.08 123 GLN B C 1
ATOM 4775 O O . GLN B 2 123 ? 163.720 151.045 151.621 1.00 80.83 123 GLN B O 1
ATOM 4781 N N . ILE B 2 124 ? 165.167 151.743 153.192 1.00 68.22 124 ILE B N 1
ATOM 4782 C CA . ILE B 2 124 ? 165.369 150.396 153.719 1.00 67.79 124 ILE B CA 1
ATOM 4783 C C . ILE B 2 124 ? 164.082 149.873 154.342 1.00 75.82 124 ILE B C 1
ATOM 4784 O O . ILE B 2 124 ? 163.673 148.724 154.113 1.00 79.58 124 ILE B O 1
ATOM 4789 N N . ILE B 2 125 ? 163.423 150.714 155.142 1.00 71.05 125 ILE B N 1
ATOM 4790 C CA . ILE B 2 125 ? 162.162 150.302 155.753 1.00 63.58 125 ILE B CA 1
ATOM 4791 C C . ILE B 2 125 ? 161.131 149.979 154.679 1.00 67.05 125 ILE B C 1
ATOM 4792 O O . ILE B 2 125 ? 160.405 148.982 154.775 1.00 76.83 125 ILE B O 1
ATOM 4797 N N . ARG B 2 126 ? 161.057 150.810 153.639 1.00 70.92 126 ARG B N 1
ATOM 4798 C CA . ARG B 2 126 ? 160.119 150.564 152.551 1.00 67.42 126 ARG B CA 1
ATOM 4799 C C . ARG B 2 126 ? 160.446 149.274 151.812 1.00 68.92 126 ARG B C 1
ATOM 4800 O O . ARG B 2 126 ? 159.542 148.533 151.417 1.00 73.89 126 ARG B O 1
ATOM 4808 N N . ALA B 2 127 ? 161.731 148.999 151.592 1.00 69.65 127 ALA B N 1
ATOM 4809 C CA . ALA B 2 127 ? 162.112 147.772 150.905 1.00 65.36 127 ALA B CA 1
ATOM 4810 C C . ALA B 2 127 ? 161.702 146.547 151.705 1.00 68.49 127 ALA B C 1
ATOM 4811 O O . ALA B 2 127 ? 161.201 145.569 151.141 1.00 74.58 127 ALA B O 1
ATOM 4813 N N . TRP B 2 128 ? 161.902 146.581 153.021 1.00 66.03 128 TRP B N 1
ATOM 4814 C CA . TRP B 2 128 ? 161.525 145.425 153.826 1.00 64.41 128 TRP B CA 1
ATOM 4815 C C . TRP B 2 128 ? 160.016 145.289 153.981 1.00 67.91 128 TRP B C 1
ATOM 4816 O O . TRP B 2 128 ? 159.509 144.166 154.064 1.00 71.70 128 TRP B O 1
ATOM 4827 N N . TYR B 2 129 ? 159.281 146.402 154.010 1.00 63.15 129 TYR B N 1
ATOM 4828 C CA . TYR B 2 129 ? 157.846 146.317 154.252 1.00 59.03 129 TYR B CA 1
ATOM 4829 C C . TYR B 2 129 ? 157.066 146.021 152.978 1.00 62.22 129 TYR B C 1
ATOM 4830 O O . TYR B 2 129 ? 156.163 145.182 152.988 1.00 72.90 129 TYR B O 1
ATOM 4839 N N . SER B 2 130 ? 157.397 146.685 151.874 1.00 58.29 130 SER B N 1
ATOM 4840 C CA . SER B 2 130 ? 156.666 146.507 150.628 1.00 58.32 130 SER B CA 1
ATOM 4841 C C . SER B 2 130 ? 157.271 145.450 149.719 1.00 66.25 130 SER B C 1
ATOM 4842 O O . SER B 2 130 ? 156.579 144.956 148.823 1.00 71.26 130 SER B O 1
ATOM 4845 N N . GLY B 2 131 ? 158.534 145.091 149.922 1.00 67.81 131 GLY B N 1
ATOM 4846 C CA . GLY B 2 131 ? 159.189 144.125 149.072 1.00 62.75 131 GLY B CA 1
ATOM 4847 C C . GLY B 2 131 ? 159.758 144.679 147.787 1.00 65.79 131 GLY B C 1
ATOM 4848 O O . GLY B 2 131 ? 160.269 143.901 146.974 1.00 75.48 131 GLY B O 1
ATOM 4849 N N . VAL B 2 132 ? 159.686 145.992 147.570 1.00 67.69 132 VAL B N 1
ATOM 4850 C CA . VAL B 2 132 ? 160.224 146.619 146.373 1.00 68.95 132 VAL B CA 1
ATOM 4851 C C . VAL B 2 132 ? 161.118 147.778 146.784 1.00 68.86 132 VAL B C 1
ATOM 4852 O O . VAL B 2 132 ? 160.997 148.335 147.876 1.00 72.65 132 VAL B O 1
ATOM 4856 N N . ILE B 2 133 ? 162.020 148.140 145.878 1.00 81.96 133 ILE B N 1
ATOM 4857 C CA . ILE B 2 133 ? 162.932 149.252 146.078 1.00 80.72 133 ILE B CA 1
ATOM 4858 C C . ILE B 2 133 ? 162.579 150.435 145.185 1.00 82.28 133 ILE B C 1
ATOM 4859 O O . ILE B 2 133 ? 162.650 151.586 145.619 1.00 85.15 133 ILE B O 1
ATOM 4864 N N . GLU B 2 134 ? 162.181 150.172 143.947 1.00 102.51 134 GLU B N 1
ATOM 4865 C CA . GLU B 2 134 ? 161.750 151.218 143.037 1.00 103.32 134 GLU B CA 1
ATOM 4866 C C . GLU B 2 134 ? 160.233 151.375 143.089 1.00 104.63 134 GLU B C 1
ATOM 4867 O O . GLU B 2 134 ? 159.513 150.550 143.653 1.00 102.35 134 GLU B O 1
ATOM 4873 N N . ASP B 2 135 ? 159.747 152.454 142.482 1.00 120.17 135 ASP B N 1
ATOM 4874 C CA . ASP B 2 135 ? 158.332 152.808 142.504 1.00 119.34 135 ASP B CA 1
ATOM 4875 C C . ASP B 2 135 ? 157.707 152.728 141.115 1.00 120.05 135 ASP B C 1
ATOM 4876 O O . ASP B 2 135 ? 156.874 153.557 140.745 1.00 122.76 135 ASP B O 1
ATOM 4881 N N . GLU B 2 136 ? 158.095 151.729 140.333 1.00 113.80 136 GLU B N 1
ATOM 4882 C CA . GLU B 2 136 ? 157.579 151.531 138.988 1.00 111.85 136 GLU B CA 1
ATOM 4883 C C . GLU B 2 136 ? 156.711 150.277 138.942 1.00 111.34 136 GLU B C 1
ATOM 4884 O O . GLU B 2 136 ? 156.501 149.594 139.947 1.00 111.79 136 GLU B O 1
ATOM 4890 N N . THR B 2 137 ? 156.196 149.986 137.748 1.00 101.57 137 THR B N 1
ATOM 4891 C CA . THR B 2 137 ? 155.436 148.768 137.504 1.00 101.06 137 THR B CA 1
ATOM 4892 C C . THR B 2 137 ? 156.339 147.579 137.205 1.00 99.70 137 THR B C 1
ATOM 4893 O O . THR B 2 137 ? 155.981 146.437 137.514 1.00 100.60 137 THR B O 1
ATOM 4897 N N . ASN B 2 138 ? 157.513 147.825 136.634 1.00 101.69 138 ASN B N 1
ATOM 4898 C CA . ASN B 2 138 ? 158.479 146.779 136.343 1.00 100.22 138 ASN B CA 1
ATOM 4899 C C . ASN B 2 138 ? 159.449 146.543 137.493 1.00 102.63 138 ASN B C 1
ATOM 4900 O O . ASN B 2 138 ? 160.399 145.771 137.336 1.00 103.86 138 ASN B O 1
ATOM 4905 N N . ALA B 2 139 ? 159.240 147.201 138.631 1.00 87.74 139 ALA B N 1
ATOM 4906 C CA . ALA B 2 139 ? 160.140 147.046 139.764 1.00 81.31 139 ALA B CA 1
ATOM 4907 C C . ALA B 2 139 ? 160.162 145.600 140.238 1.00 84.67 139 ALA B C 1
ATOM 4908 O O . ALA B 2 139 ? 159.131 144.924 140.276 1.00 87.82 139 ALA B O 1
ATOM 4910 N N . LYS B 2 140 ? 161.351 145.126 140.594 1.00 77.97 140 LYS B N 1
ATOM 4911 C CA . LYS B 2 140 ? 161.500 143.759 141.067 1.00 72.29 140 LYS B CA 1
ATOM 4912 C C . LYS B 2 140 ? 160.925 143.625 142.470 1.00 71.05 140 LYS B C 1
ATOM 4913 O O . LYS B 2 140 ? 161.202 144.446 143.348 1.00 77.91 140 LYS B O 1
ATOM 4919 N N . VAL B 2 141 ? 160.120 142.591 142.678 1.00 62.66 141 VAL B N 1
ATOM 4920 C CA . VAL B 2 141 ? 159.579 142.282 143.994 1.00 63.77 141 VAL B CA 1
ATOM 4921 C C . VAL B 2 141 ? 160.516 141.291 144.665 1.00 65.66 141 VAL B C 1
ATOM 4922 O O . VAL B 2 141 ? 160.714 140.176 144.172 1.00 71.72 141 VAL B O 1
ATOM 4926 N N . TYR B 2 142 ? 161.107 141.700 145.779 1.00 69.22 142 TYR B N 1
ATOM 4927 C CA . TYR B 2 142 ? 162.010 140.835 146.520 1.00 67.94 142 TYR B CA 1
ATOM 4928 C C . TYR B 2 142 ? 161.318 140.096 147.651 1.00 70.24 142 TYR B C 1
ATOM 4929 O O . TYR B 2 142 ? 161.922 139.195 148.239 1.00 77.08 142 TYR B O 1
ATOM 4938 N N . ALA B 2 143 ? 160.070 140.441 147.954 1.00 69.53 143 ALA B N 1
ATOM 4939 C CA . ALA B 2 143 ? 159.325 139.746 148.991 1.00 63.67 143 ALA B CA 1
ATOM 4940 C C . ALA B 2 143 ? 157.826 139.969 148.856 1.00 65.21 143 ALA B C 1
ATOM 4941 O O . ALA B 2 143 ? 157.354 141.107 148.785 1.00 75.19 143 ALA B O 1
ATOM 4943 N N . PHE B 2 144 ? 157.085 138.871 148.797 1.00 67.88 144 PHE B N 1
ATOM 4944 C CA . PHE B 2 144 ? 155.648 138.840 148.999 1.00 62.50 144 PHE B CA 1
ATOM 4945 C C . PHE B 2 144 ? 155.389 137.801 150.079 1.00 78.22 144 PHE B C 1
ATOM 4946 O O . PHE B 2 144 ? 156.135 136.826 150.208 1.00 87.21 144 PHE B O 1
ATOM 4954 N N . GLU B 2 145 ? 154.381 138.059 150.908 1.00 69.84 145 GLU B N 1
ATOM 4955 C CA . GLU B 2 145 ? 153.960 137.139 151.963 1.00 72.44 145 GLU B CA 1
ATOM 4956 C C . GLU B 2 145 ? 154.971 137.064 153.099 1.00 71.17 145 GLU B C 1
ATOM 4957 O O . GLU B 2 145 ? 154.655 136.586 154.192 1.00 81.23 145 GLU B O 1
ATOM 4963 N N . LYS B 2 146 ? 156.168 137.589 152.866 1.00 68.10 146 LYS B N 1
ATOM 4964 C CA . LYS B 2 146 ? 157.165 137.802 153.899 1.00 67.07 146 LYS B CA 1
ATOM 4965 C C . LYS B 2 146 ? 157.539 139.267 153.990 1.00 70.02 146 LYS B C 1
ATOM 4966 O O . LYS B 2 146 ? 158.337 139.645 154.853 1.00 79.61 146 LYS B O 1
ATOM 4972 N N . ALA B 2 147 ? 156.987 140.092 153.107 1.00 63.39 147 ALA B N 1
ATOM 4973 C CA . ALA B 2 147 ? 157.084 141.533 153.248 1.00 63.76 147 ALA B CA 1
ATOM 4974 C C . ALA B 2 147 ? 156.385 141.966 154.527 1.00 64.17 147 ALA B C 1
ATOM 4975 O O . ALA B 2 147 ? 155.297 141.487 154.855 1.00 70.52 147 ALA B O 1
ATOM 4977 N N . LEU B 2 148 ? 157.020 142.881 155.254 1.00 63.64 148 LEU B N 1
ATOM 4978 C CA . LEU B 2 148 ? 156.585 143.183 156.607 1.00 62.42 148 LEU B CA 1
ATOM 4979 C C . LEU B 2 148 ? 155.261 143.930 156.667 1.00 68.02 148 LEU B C 1
ATOM 4980 O O . LEU B 2 148 ? 154.685 144.027 157.753 1.00 81.86 148 LEU B O 1
ATOM 4985 N N . MET B 2 149 ? 154.760 144.454 155.549 1.00 66.30 149 MET B N 1
ATOM 4986 C CA . MET B 2 149 ? 153.509 145.199 155.587 1.00 65.48 149 MET B CA 1
ATOM 4987 C C . MET B 2 149 ? 152.281 144.303 155.540 1.00 69.79 149 MET B C 1
ATOM 4988 O O . MET B 2 149 ? 151.168 144.799 155.730 1.00 77.12 149 MET B O 1
ATOM 4993 N N . TYR B 2 150 ? 152.448 143.008 155.286 1.00 68.21 150 TYR B N 1
ATOM 4994 C CA . TYR B 2 150 ? 151.342 142.067 155.363 1.00 61.39 150 TYR B CA 1
ATOM 4995 C C . TYR B 2 150 ? 151.250 141.378 156.714 1.00 62.62 150 TYR B C 1
ATOM 4996 O O . TYR B 2 150 ? 150.256 140.696 156.977 1.00 75.61 150 TYR B O 1
ATOM 5005 N N . GLN B 2 151 ? 152.245 141.552 157.570 1.00 65.11 151 GLN B N 1
ATOM 5006 C CA . GLN B 2 151 ? 152.316 140.900 158.871 1.00 65.18 151 GLN B CA 1
ATOM 5007 C C . GLN B 2 151 ? 151.407 141.521 159.931 1.00 70.85 151 GLN B C 1
ATOM 5008 O O . GLN B 2 151 ? 150.854 140.779 160.751 1.00 79.12 151 GLN B O 1
ATOM 5014 N N . PRO B 2 152 ? 151.228 142.848 159.983 1.00 70.98 152 PRO B N 1
ATOM 5015 C CA . PRO B 2 152 ? 150.340 143.409 161.015 1.00 68.66 152 PRO B CA 1
ATOM 5016 C C . PRO B 2 152 ? 148.901 142.938 160.919 1.00 70.42 152 PRO B C 1
ATOM 5017 O O . PRO B 2 152 ? 148.157 143.081 161.896 1.00 76.19 152 PRO B O 1
ATOM 5021 N N . SER B 2 153 ? 148.476 142.389 159.783 1.00 64.15 153 SER B N 1
ATOM 5022 C CA . SER B 2 153 ? 147.105 141.925 159.617 1.00 65.70 153 SER B CA 1
ATOM 5023 C C . SER B 2 153 ? 147.010 140.460 159.219 1.00 69.54 153 SER B C 1
ATOM 5024 O O . SER B 2 153 ? 145.934 140.015 158.805 1.00 82.73 153 SER B O 1
ATOM 5027 N N . ARG B 2 154 ? 148.097 139.697 159.333 1.00 68.31 154 ARG B N 1
ATOM 5028 C CA . ARG B 2 154 ? 148.072 138.306 158.895 1.00 67.90 154 ARG B CA 1
ATOM 5029 C C . ARG B 2 154 ? 147.110 137.466 159.721 1.00 72.35 154 ARG B C 1
ATOM 5030 O O . ARG B 2 154 ? 146.533 136.502 159.209 1.00 79.21 154 ARG B O 1
ATOM 5038 N N . ASP B 2 155 ? 146.929 137.807 160.996 1.00 70.36 155 ASP B N 1
ATOM 5039 C CA . ASP B 2 155 ? 146.044 137.027 161.850 1.00 70.00 155 ASP B CA 1
ATOM 5040 C C . ASP B 2 155 ? 144.586 137.136 161.431 1.00 71.23 155 ASP B C 1
ATOM 5041 O O . ASP B 2 155 ? 143.779 136.289 161.825 1.00 79.74 155 ASP B O 1
ATOM 5046 N N . VAL B 2 156 ? 144.229 138.148 160.645 1.00 63.06 156 VAL B N 1
ATOM 5047 C CA . VAL B 2 156 ? 142.847 138.331 160.222 1.00 63.58 156 VAL B CA 1
ATOM 5048 C C . VAL B 2 156 ? 142.752 138.311 158.703 1.00 59.43 156 VAL B C 1
ATOM 5049 O O . VAL B 2 156 ? 141.994 137.524 158.129 1.00 65.63 156 VAL B O 1
ATOM 5053 N N . VAL B 2 157 ? 143.518 139.172 158.047 1.00 66.50 157 VAL B N 1
ATOM 5054 C CA . VAL B 2 157 ? 143.360 139.418 156.619 1.00 66.28 157 VAL B CA 1
ATOM 5055 C C . VAL B 2 157 ? 144.247 138.464 155.835 1.00 62.48 157 VAL B C 1
ATOM 5056 O O . VAL B 2 157 ? 145.428 138.287 156.154 1.00 69.36 157 VAL B O 1
ATOM 5060 N N . VAL B 2 158 ? 143.670 137.848 154.806 1.00 59.07 158 VAL B N 1
ATOM 5061 C CA . VAL B 2 158 ? 144.402 136.920 153.958 1.00 59.64 158 VAL B CA 1
ATOM 5062 C C . VAL B 2 158 ? 145.433 137.671 153.128 1.00 66.35 158 VAL B C 1
ATOM 5063 O O . VAL B 2 158 ? 145.182 138.781 152.641 1.00 72.51 158 VAL B O 1
ATOM 5067 N N . ILE B 2 159 ? 146.614 137.079 152.983 1.00 68.24 159 ILE B N 1
ATOM 5068 C CA . ILE B 2 159 ? 147.544 137.492 151.938 1.00 64.24 159 ILE B CA 1
ATOM 5069 C C . ILE B 2 159 ? 147.046 136.814 150.668 1.00 62.03 159 ILE B C 1
ATOM 5070 O O . ILE B 2 159 ? 147.096 135.582 150.574 1.00 70.22 159 ILE B O 1
ATOM 5075 N N . PRO B 2 160 ? 146.582 137.570 149.673 1.00 68.20 160 PRO B N 1
ATOM 5076 C CA . PRO B 2 160 ? 145.625 137.022 148.702 1.00 68.85 160 PRO B CA 1
ATOM 5077 C C . PRO B 2 160 ? 145.923 135.655 148.097 1.00 70.72 160 PRO B C 1
ATOM 5078 O O . PRO B 2 160 ? 145.154 134.724 148.342 1.00 87.52 160 PRO B O 1
ATOM 5082 N N . THR B 2 161 ? 147.017 135.456 147.379 1.00 59.64 161 THR B N 1
ATOM 5083 C CA . THR B 2 161 ? 147.118 134.169 146.696 1.00 59.15 161 THR B CA 1
ATOM 5084 C C . THR B 2 161 ? 147.515 133.021 147.617 1.00 60.90 161 THR B C 1
ATOM 5085 O O . THR B 2 161 ? 147.753 131.916 147.124 1.00 66.17 161 THR B O 1
ATOM 5089 N N . TYR B 2 162 ? 147.590 133.243 148.924 1.00 65.20 162 TYR B N 1
ATOM 5090 C CA . TYR B 2 162 ? 147.883 132.194 149.890 1.00 62.21 162 TYR B CA 1
ATOM 5091 C C . TYR B 2 162 ? 146.715 132.067 150.857 1.00 63.65 162 TYR B C 1
ATOM 5092 O O . TYR B 2 162 ? 146.245 133.070 151.398 1.00 75.50 162 TYR B O 1
ATOM 5101 N N . ALA B 2 163 ? 146.258 130.839 151.074 1.00 65.81 163 ALA B N 1
ATOM 5102 C CA . ALA B 2 163 ? 145.071 130.612 151.887 1.00 66.04 163 ALA B CA 1
ATOM 5103 C C . ALA B 2 163 ? 145.342 130.922 153.355 1.00 71.35 163 ALA B C 1
ATOM 5104 O O . ALA B 2 163 ? 146.345 130.479 153.921 1.00 80.75 163 ALA B O 1
ATOM 5106 N N . HIS B 2 164 ? 144.440 131.693 153.966 1.00 64.89 164 HIS B N 1
ATOM 5107 C CA . HIS B 2 164 ? 144.530 131.973 155.396 1.00 63.49 164 HIS B CA 1
ATOM 5108 C C . HIS B 2 164 ? 144.362 130.697 156.220 1.00 66.78 164 HIS B C 1
ATOM 5109 O O . HIS B 2 164 ? 145.194 130.384 157.078 1.00 73.47 164 HIS B O 1
ATOM 5116 N N . ASN B 2 165 ? 143.287 129.958 155.978 1.00 67.90 165 ASN B N 1
ATOM 5117 C CA . ASN B 2 165 ? 143.116 128.554 156.348 1.00 71.43 165 ASN B CA 1
ATOM 5118 C C . ASN B 2 165 ? 142.004 128.010 155.449 1.00 70.07 165 ASN B C 1
ATOM 5119 O O . ASN B 2 165 ? 141.765 128.545 154.362 1.00 77.01 165 ASN B O 1
ATOM 5124 N N . GLY B 2 166 ? 141.367 126.919 155.878 1.00 73.75 166 GLY B N 1
ATOM 5125 C CA . GLY B 2 166 ? 140.452 126.179 155.052 1.00 71.78 166 GLY B CA 1
ATOM 5126 C C . GLY B 2 166 ? 139.276 126.996 154.536 1.00 73.21 166 GLY B C 1
ATOM 5127 O O . GLY B 2 166 ? 139.128 128.192 154.822 1.00 75.11 166 GLY B O 1
ATOM 5128 N N . PRO B 2 167 ? 138.405 126.319 153.781 1.00 70.57 167 PRO B N 1
ATOM 5129 C CA . PRO B 2 167 ? 137.482 127.026 152.881 1.00 69.78 167 PRO B CA 1
ATOM 5130 C C . PRO B 2 167 ? 136.540 128.033 153.518 1.00 74.02 167 PRO B C 1
ATOM 5131 O O . PRO B 2 167 ? 136.376 129.106 152.945 1.00 92.34 167 PRO B O 1
ATOM 5135 N N . ASN B 2 168 ? 135.905 127.759 154.652 1.00 61.05 168 ASN B N 1
ATOM 5136 C CA . ASN B 2 168 ? 134.917 128.739 155.104 1.00 68.53 168 ASN B CA 1
ATOM 5137 C C . ASN B 2 168 ? 135.295 129.393 156.422 1.00 72.03 168 ASN B C 1
ATOM 5138 O O . ASN B 2 168 ? 134.459 129.530 157.322 1.00 81.24 168 ASN B O 1
ATOM 5143 N N . TYR B 2 169 ? 136.553 129.805 156.534 1.00 62.36 169 TYR B N 1
ATOM 5144 C CA . TYR B 2 169 ? 137.044 130.351 157.791 1.00 59.25 169 TYR B CA 1
ATOM 5145 C C . TYR B 2 169 ? 136.408 131.679 158.149 1.00 66.16 169 TYR B C 1
ATOM 5146 O O . TYR B 2 169 ? 136.315 132.025 159.331 1.00 70.19 169 TYR B O 1
ATOM 5155 N N . TRP B 2 170 ? 135.999 132.451 157.149 1.00 67.71 170 TRP B N 1
ATOM 5156 C CA . TRP B 2 170 ? 135.614 133.829 157.397 1.00 58.95 170 TRP B CA 1
ATOM 5157 C C . TRP B 2 170 ? 134.341 133.938 158.217 1.00 65.04 170 TRP B C 1
ATOM 5158 O O . TRP B 2 170 ? 133.975 135.043 158.624 1.00 73.67 170 TRP B O 1
ATOM 5169 N N . VAL B 2 171 ? 133.649 132.823 158.454 1.00 62.65 171 VAL B N 1
ATOM 5170 C CA . VAL B 2 171 ? 132.484 132.852 159.331 1.00 59.12 171 VAL B CA 1
ATOM 5171 C C . VAL B 2 171 ? 132.870 133.300 160.729 1.00 68.20 171 VAL B C 1
ATOM 5172 O O . VAL B 2 171 ? 132.031 133.804 161.484 1.00 72.90 171 VAL B O 1
ATOM 5176 N N . SER B 2 172 ? 134.134 133.125 161.099 1.00 71.83 172 SER B N 1
ATOM 5177 C CA . SER B 2 172 ? 134.596 133.494 162.425 1.00 69.45 172 SER B CA 1
ATOM 5178 C C . SER B 2 172 ? 134.682 135.011 162.570 1.00 73.76 172 SER B C 1
ATOM 5179 O O . SER B 2 172 ? 134.777 135.755 161.592 1.00 79.12 172 SER B O 1
ATOM 5182 N N . GLU B 2 173 ? 134.638 135.462 163.815 1.00 77.39 173 GLU B N 1
ATOM 5183 C CA . GLU B 2 173 ? 134.769 136.882 164.107 1.00 75.03 173 GLU B CA 1
ATOM 5184 C C . GLU B 2 173 ? 136.243 137.285 164.123 1.00 81.71 173 GLU B C 1
ATOM 5185 O O . GLU B 2 173 ? 137.084 136.547 164.639 1.00 83.40 173 GLU B O 1
ATOM 5191 N N . PRO B 2 174 ? 136.577 138.447 163.572 1.00 81.43 174 PRO B N 1
ATOM 5192 C CA . PRO B 2 174 ? 137.980 138.862 163.511 1.00 76.78 174 PRO B CA 1
ATOM 5193 C C . PRO B 2 174 ? 138.513 139.289 164.868 1.00 78.31 174 PRO B C 1
ATOM 5194 O O . PRO B 2 174 ? 137.768 139.612 165.795 1.00 76.26 174 PRO B O 1
ATOM 5198 N N . ALA B 2 175 ? 139.838 139.293 164.966 1.00 77.41 175 ALA B N 1
ATOM 5199 C CA . ALA B 2 175 ? 140.509 139.750 166.169 1.00 72.36 175 ALA B CA 1
ATOM 5200 C C . ALA B 2 175 ? 140.421 141.270 166.285 1.00 76.12 175 ALA B C 1
ATOM 5201 O O . ALA B 2 175 ? 140.057 141.977 165.343 1.00 85.57 175 ALA B O 1
ATOM 5203 N N . SER B 2 176 ? 140.757 141.770 167.469 1.00 75.25 176 SER B N 1
ATOM 5204 C CA . SER B 2 176 ? 140.714 143.202 167.720 1.00 69.27 176 SER B CA 1
ATOM 5205 C C . SER B 2 176 ? 141.802 143.926 166.936 1.00 76.31 176 SER B C 1
ATOM 5206 O O . SER B 2 176 ? 142.900 143.407 166.728 1.00 86.58 176 SER B O 1
ATOM 5209 N N . VAL B 2 177 ? 141.479 145.142 166.494 1.00 77.52 177 VAL B N 1
ATOM 5210 C CA . VAL B 2 177 ? 142.459 145.958 165.785 1.00 75.40 177 VAL B CA 1
ATOM 5211 C C . VAL B 2 177 ? 143.589 146.374 166.714 1.00 75.76 177 VAL B C 1
ATOM 5212 O O . VAL B 2 177 ? 144.727 146.567 166.272 1.00 83.26 177 VAL B O 1
ATOM 5216 N N . ASP B 2 178 ? 143.305 146.516 168.007 1.00 81.94 178 ASP B N 1
ATOM 5217 C CA . ASP B 2 178 ? 144.285 147.020 168.957 1.00 83.25 178 ASP B CA 1
ATOM 5218 C C . ASP B 2 178 ? 145.298 145.973 169.393 1.00 86.19 178 ASP B C 1
ATOM 5219 O O . ASP B 2 178 ? 146.240 146.315 170.115 1.00 92.32 178 ASP B O 1
ATOM 5224 N N . VAL B 2 179 ? 145.137 144.720 168.985 1.00 78.71 179 VAL B N 1
ATOM 5225 C CA . VAL B 2 179 ? 146.063 143.652 169.336 1.00 81.50 179 VAL B CA 1
ATOM 5226 C C . VAL B 2 179 ? 146.961 143.422 168.127 1.00 81.02 179 VAL B C 1
ATOM 5227 O O . VAL B 2 179 ? 146.550 142.807 167.140 1.00 82.18 179 VAL B O 1
ATOM 5231 N N . MET B 2 180 ? 148.188 143.913 168.202 1.00 79.32 180 MET B N 1
ATOM 5232 C CA . MET B 2 180 ? 149.132 143.740 167.106 1.00 81.68 180 MET B CA 1
ATOM 5233 C C . MET B 2 180 ? 149.739 142.343 167.155 1.00 81.51 180 MET B C 1
ATOM 5234 O O . MET B 2 180 ? 150.266 141.940 168.196 1.00 80.48 180 MET B O 1
ATOM 5239 N N . PRO B 2 181 ? 149.676 141.578 166.068 1.00 79.45 181 PRO B N 1
ATOM 5240 C CA . PRO B 2 181 ? 150.374 140.291 166.034 1.00 76.52 181 PRO B CA 1
ATOM 5241 C C . PRO B 2 181 ? 151.875 140.478 166.187 1.00 82.87 181 PRO B C 1
ATOM 5242 O O . PRO B 2 181 ? 152.453 141.460 165.717 1.00 86.61 181 PRO B O 1
ATOM 5246 N N . ALA B 2 182 ? 152.506 139.522 166.858 1.00 86.59 182 ALA B N 1
ATOM 5247 C CA . ALA B 2 182 ? 153.947 139.566 167.058 1.00 85.59 182 ALA B CA 1
ATOM 5248 C C . ALA B 2 182 ? 154.662 139.002 165.839 1.00 92.37 182 ALA B C 1
ATOM 5249 O O . ALA B 2 182 ? 154.317 137.923 165.349 1.00 91.28 182 ALA B O 1
ATOM 5251 N N . PHE B 2 183 ? 155.655 139.736 165.349 1.00 85.48 183 PHE B N 1
ATOM 5252 C CA . PHE B 2 183 ? 156.462 139.283 164.223 1.00 84.19 183 PHE B CA 1
ATOM 5253 C C . PHE B 2 183 ? 157.783 140.039 164.166 1.00 84.52 183 PHE B C 1
ATOM 5254 O O . PHE B 2 183 ? 158.798 139.499 163.730 1.00 87.51 183 PHE B O 1
ATOM 5262 N N . PRO C 3 34 ? 132.609 80.767 155.845 1.00 151.90 177 PRO C N 1
ATOM 5263 C CA . PRO C 3 34 ? 132.290 81.126 157.230 1.00 152.86 177 PRO C CA 1
ATOM 5264 C C . PRO C 3 34 ? 133.537 81.400 158.064 1.00 152.76 177 PRO C C 1
ATOM 5265 O O . PRO C 3 34 ? 134.506 80.645 157.988 1.00 151.80 177 PRO C O 1
ATOM 5269 N N . TYR C 3 35 ? 133.510 82.475 158.847 1.00 135.98 178 TYR C N 1
ATOM 5270 C CA . TYR C 3 35 ? 134.653 82.817 159.680 1.00 135.50 178 TYR C CA 1
ATOM 5271 C C . TYR C 3 35 ? 134.820 81.808 160.808 1.00 135.86 178 TYR C C 1
ATOM 5272 O O . TYR C 3 35 ? 133.841 81.310 161.371 1.00 133.78 178 TYR C O 1
ATOM 5281 N N . VAL C 3 36 ? 136.073 81.511 161.138 1.00 138.99 179 VAL C N 1
ATOM 5282 C CA . VAL C 3 36 ? 136.410 80.597 162.222 1.00 138.59 179 VAL C CA 1
ATOM 5283 C C . VAL C 3 36 ? 136.887 81.417 163.412 1.00 137.65 179 VAL C C 1
ATOM 5284 O O . VAL C 3 36 ? 137.735 82.305 163.266 1.00 138.32 179 VAL C O 1
ATOM 5288 N N . PHE C 3 37 ? 136.335 81.129 164.586 1.00 132.86 180 PHE C N 1
ATOM 5289 C CA . PHE C 3 37 ? 136.637 81.885 165.796 1.00 132.82 180 PHE C CA 1
ATOM 5290 C C . PHE C 3 37 ? 137.881 81.297 166.452 1.00 133.79 180 PHE C C 1
ATOM 5291 O O . PHE C 3 37 ? 137.830 80.209 167.033 1.00 135.03 180 PHE C O 1
ATOM 5299 N N . ASP C 3 38 ? 138.996 82.017 166.360 1.00 134.63 181 ASP C N 1
ATOM 5300 C CA . ASP C 3 38 ? 140.215 81.625 167.059 1.00 134.17 181 ASP C CA 1
ATOM 5301 C C . ASP C 3 38 ? 140.024 81.862 168.551 1.00 135.87 181 ASP C C 1
ATOM 5302 O O . ASP C 3 38 ? 140.021 83.009 169.010 1.00 136.17 181 ASP C O 1
ATOM 5307 N N . HIS C 3 39 ? 139.865 80.779 169.312 1.00 139.87 182 HIS C N 1
ATOM 5308 C CA . HIS C 3 39 ? 139.510 80.887 170.722 1.00 140.51 182 HIS C CA 1
ATOM 5309 C C . HIS C 3 39 ? 140.652 81.390 171.594 1.00 140.58 182 HIS C C 1
ATOM 5310 O O . HIS C 3 39 ? 140.420 81.688 172.770 1.00 139.91 182 HIS C O 1
ATOM 5317 N N . THR C 3 40 ? 141.865 81.494 171.060 1.00 137.42 183 THR C N 1
ATOM 5318 C CA . THR C 3 40 ? 142.985 82.043 171.812 1.00 137.25 183 THR C CA 1
ATOM 5319 C C . THR C 3 40 ? 142.988 83.566 171.832 1.00 137.49 183 THR C C 1
ATOM 5320 O O . THR C 3 40 ? 143.934 84.164 172.355 1.00 136.72 183 THR C O 1
ATOM 5324 N N . HIS C 3 41 ? 141.959 84.200 171.276 1.00 129.20 184 HIS C N 1
ATOM 5325 C CA . HIS C 3 41 ? 141.840 85.648 171.248 1.00 128.45 184 HIS C CA 1
ATOM 5326 C C . HIS C 3 41 ? 140.426 86.046 171.645 1.00 128.85 184 HIS C C 1
ATOM 5327 O O . HIS C 3 41 ? 139.481 85.263 171.526 1.00 129.23 184 HIS C O 1
ATOM 5334 N N . ASN C 3 42 ? 140.290 87.282 172.119 1.00 125.46 185 ASN C N 1
ATOM 5335 C CA . ASN C 3 42 ? 138.993 87.774 172.550 1.00 124.94 185 ASN C CA 1
ATOM 5336 C C . ASN C 3 42 ? 138.087 88.024 171.346 1.00 124.50 185 ASN C C 1
ATOM 5337 O O . ASN C 3 42 ? 138.491 87.906 170.187 1.00 125.49 185 ASN C O 1
ATOM 5342 N N . ASP C 3 43 ? 136.832 88.372 171.640 1.00 125.38 186 ASP C N 1
ATOM 5343 C CA . ASP C 3 43 ? 135.849 88.571 170.580 1.00 125.72 186 ASP C CA 1
ATOM 5344 C C . ASP C 3 43 ? 136.187 89.773 169.710 1.00 125.05 186 ASP C C 1
ATOM 5345 O O . ASP C 3 43 ? 135.916 89.755 168.504 1.00 125.43 186 ASP C O 1
ATOM 5350 N N . ASP C 3 44 ? 136.760 90.825 170.298 1.00 116.84 187 ASP C N 1
ATOM 5351 C CA . ASP C 3 44 ? 137.123 92.002 169.516 1.00 115.28 187 ASP C CA 1
ATOM 5352 C C . ASP C 3 44 ? 138.162 91.660 168.457 1.00 114.66 187 ASP C C 1
ATOM 5353 O O . ASP C 3 44 ? 138.061 92.108 167.309 1.00 116.63 187 ASP C O 1
ATOM 5358 N N . TRP C 3 45 ? 139.168 90.864 168.825 1.00 109.53 188 TRP C N 1
ATOM 5359 C CA . TRP C 3 45 ? 140.194 90.472 167.865 1.00 109.29 188 TRP C CA 1
ATOM 5360 C C . TRP C 3 45 ? 139.603 89.652 166.727 1.00 111.17 188 TRP C C 1
ATOM 5361 O O . TRP C 3 45 ? 139.945 89.864 165.558 1.00 112.76 188 TRP C O 1
ATOM 5372 N N . ASN C 3 46 ? 138.718 88.707 167.048 1.00 115.49 189 ASN C N 1
ATOM 5373 C CA . ASN C 3 46 ? 138.109 87.883 166.009 1.00 113.51 189 ASN C CA 1
ATOM 5374 C C . ASN C 3 46 ? 137.225 88.713 165.089 1.00 112.87 189 ASN C C 1
ATOM 5375 O O . ASN C 3 46 ? 137.229 88.512 163.870 1.00 116.72 189 ASN C O 1
ATOM 5380 N N . ARG C 3 47 ? 136.455 89.645 165.652 1.00 102.69 190 ARG C N 1
ATOM 5381 C CA . ARG C 3 47 ? 135.626 90.512 164.822 1.00 102.23 190 ARG C CA 1
ATOM 5382 C C . ARG C 3 47 ? 136.483 91.385 163.917 1.00 104.88 190 ARG C C 1
ATOM 5383 O O . ARG C 3 47 ? 136.156 91.584 162.741 1.00 105.84 190 ARG C O 1
ATOM 5391 N N . GLY C 3 48 ? 137.586 91.915 164.446 1.00 102.86 191 GLY C N 1
ATOM 5392 C CA . GLY C 3 48 ? 138.486 92.696 163.617 1.00 97.19 191 GLY C CA 1
ATOM 5393 C C . GLY C 3 48 ? 139.104 91.878 162.502 1.00 100.55 191 GLY C C 1
ATOM 5394 O O . GLY C 3 48 ? 139.239 92.353 161.373 1.00 105.59 191 GLY C O 1
ATOM 5395 N N . ARG C 3 49 ? 139.491 90.637 162.802 1.00 106.73 192 ARG C N 1
ATOM 5396 C CA . ARG C 3 49 ? 140.034 89.767 161.765 1.00 107.99 192 ARG C CA 1
ATOM 5397 C C . ARG C 3 49 ? 138.993 89.474 160.694 1.00 109.04 192 ARG C C 1
ATOM 5398 O O . ARG C 3 49 ? 139.307 89.463 159.500 1.00 109.48 192 ARG C O 1
ATOM 5406 N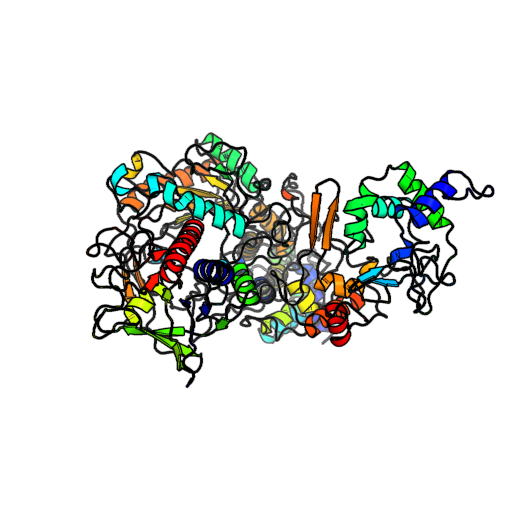 N . TYR C 3 50 ? 137.747 89.227 161.104 1.00 105.16 193 TYR C N 1
ATOM 5407 C CA . TYR C 3 50 ? 136.685 88.987 160.132 1.00 102.09 193 TYR C CA 1
ATOM 5408 C C . TYR C 3 50 ? 136.465 90.207 159.249 1.00 104.79 193 TYR C C 1
ATOM 5409 O O . TYR C 3 50 ? 136.279 90.079 158.034 1.00 110.36 193 TYR C O 1
ATOM 5418 N N . LEU C 3 51 ? 136.471 91.400 159.845 1.00 99.24 194 LEU C N 1
ATOM 5419 C CA . LEU C 3 51 ? 136.278 92.614 159.060 1.00 97.17 194 LEU C CA 1
ATOM 5420 C C . LEU C 3 51 ? 137.435 92.843 158.096 1.00 98.47 194 LEU C C 1
ATOM 5421 O O . LEU C 3 51 ? 137.221 93.231 156.943 1.00 99.89 194 LEU C O 1
ATOM 5426 N N . VAL C 3 52 ? 138.668 92.615 158.550 1.00 95.83 195 VAL C N 1
ATOM 5427 C CA . VAL C 3 52 ? 139.833 92.897 157.717 1.00 94.01 195 VAL C CA 1
ATOM 5428 C C . VAL C 3 52 ? 139.940 91.888 156.580 1.00 96.00 195 VAL C C 1
ATOM 5429 O O . VAL C 3 52 ? 140.150 92.256 155.419 1.00 98.50 195 VAL C O 1
ATOM 5433 N N . ASP C 3 53 ? 139.785 90.601 156.892 1.00 101.75 196 ASP C N 1
ATOM 5434 C CA . ASP C 3 53 ? 140.071 89.564 155.907 1.00 103.63 196 ASP C CA 1
ATOM 5435 C C . ASP C 3 53 ? 138.877 89.281 155.006 1.00 104.74 196 ASP C C 1
ATOM 5436 O O . ASP C 3 53 ? 139.039 89.125 153.791 1.00 108.14 196 ASP C O 1
ATOM 5441 N N . GLU C 3 54 ? 137.675 89.209 155.573 1.00 109.48 197 GLU C N 1
ATOM 5442 C CA . GLU C 3 54 ? 136.500 88.777 154.828 1.00 108.91 197 GLU C CA 1
ATOM 5443 C C . GLU C 3 54 ? 135.624 89.932 154.361 1.00 111.09 197 GLU C C 1
ATOM 5444 O O . GLU C 3 54 ? 135.252 89.985 153.186 1.00 116.01 197 GLU C O 1
ATOM 5450 N N . LEU C 3 55 ? 135.284 90.860 155.253 1.00 98.01 198 LEU C N 1
ATOM 5451 C CA . LEU C 3 55 ? 134.285 91.869 154.917 1.00 96.87 198 LEU C CA 1
ATOM 5452 C C . LEU C 3 55 ? 134.888 93.023 154.124 1.00 99.23 198 LEU C C 1
ATOM 5453 O O . LEU C 3 55 ? 134.516 93.259 152.970 1.00 102.56 198 LEU C O 1
ATOM 5458 N N . ALA C 3 56 ? 135.819 93.756 154.727 1.00 96.97 199 ALA C N 1
ATOM 5459 C CA . ALA C 3 56 ? 136.426 94.906 154.074 1.00 93.66 199 ALA C CA 1
ATOM 5460 C C . ALA C 3 56 ? 137.607 94.527 153.194 1.00 95.51 199 ALA C C 1
ATOM 5461 O O . ALA C 3 56 ? 138.102 95.384 152.455 1.00 95.23 199 ALA C O 1
ATOM 5463 N N . HIS C 3 57 ? 138.045 93.271 153.248 1.00 100.74 200 HIS C N 1
ATOM 5464 C CA . HIS C 3 57 ? 139.104 92.709 152.404 1.00 98.22 200 HIS C CA 1
ATOM 5465 C C . HIS C 3 57 ? 140.249 93.698 152.191 1.00 99.94 200 HIS C C 1
ATOM 5466 O O . HIS C 3 57 ? 140.566 94.101 151.072 1.00 103.27 200 HIS C O 1
ATOM 5473 N N . CYS C 3 58 ? 140.868 94.092 153.305 1.00 93.12 201 CYS C N 1
ATOM 5474 C CA . CYS C 3 58 ? 142.016 94.988 153.229 1.00 89.28 201 CYS C CA 1
ATOM 5475 C C . CYS C 3 58 ? 143.155 94.352 152.445 1.00 90.06 201 CYS C C 1
ATOM 5476 O O . CYS C 3 58 ? 143.812 95.018 151.638 1.00 93.42 201 CYS C O 1
ATOM 5479 N N . GLY C 3 59 ? 143.394 93.056 152.658 1.00 92.17 202 GLY C N 1
ATOM 5480 C CA . GLY C 3 59 ? 144.452 92.363 151.949 1.00 91.99 202 GLY C CA 1
ATOM 5481 C C . GLY C 3 59 ? 144.228 92.251 150.458 1.00 92.36 202 GLY C C 1
ATOM 5482 O O . GLY C 3 59 ? 145.173 91.955 149.721 1.00 96.39 202 GLY C O 1
ATOM 5483 N N . GLU C 3 60 ? 142.999 92.482 149.994 1.00 100.51 203 GLU C N 1
ATOM 5484 C CA . GLU C 3 60 ? 142.734 92.448 148.562 1.00 99.81 203 GLU C CA 1
ATOM 5485 C C . GLU C 3 60 ? 143.514 93.515 147.814 1.00 99.92 203 GLU C C 1
ATOM 5486 O O . GLU C 3 60 ? 143.740 93.370 146.609 1.00 104.35 203 GLU C O 1
ATOM 5492 N N . CYS C 3 61 ? 143.927 94.582 148.492 1.00 86.10 204 CYS C N 1
ATOM 5493 C CA . CYS C 3 61 ? 144.806 95.558 147.873 1.00 87.94 204 CYS C CA 1
ATOM 5494 C C . CYS C 3 61 ? 145.951 96.014 148.766 1.00 85.75 204 CYS C C 1
ATOM 5495 O O . CYS C 3 61 ? 146.802 96.770 148.293 1.00 92.51 204 CYS C O 1
ATOM 5498 N N . HIS C 3 62 ? 146.022 95.567 150.021 1.00 77.75 205 HIS C N 1
ATOM 5499 C CA . HIS C 3 62 ? 147.155 95.865 150.886 1.00 77.34 205 HIS C CA 1
ATOM 5500 C C . HIS C 3 62 ? 148.155 94.725 150.983 1.00 75.90 205 HIS C C 1
ATOM 5501 O O . HIS C 3 62 ? 149.272 94.945 151.460 1.00 81.91 205 HIS C O 1
ATOM 5508 N N . THR C 3 63 ? 147.790 93.524 150.554 1.00 87.52 206 THR C N 1
ATOM 5509 C CA . THR C 3 63 ? 148.694 92.390 150.540 1.00 86.99 206 THR C CA 1
ATOM 5510 C C . THR C 3 63 ? 149.195 92.157 149.127 1.00 95.25 206 THR C C 1
ATOM 5511 O O . THR C 3 63 ? 148.379 92.013 148.208 1.00 99.78 206 THR C O 1
ATOM 5515 N N . PRO C 3 64 ? 150.507 92.136 148.905 1.00 98.97 207 PRO C N 1
ATOM 5516 C CA . PRO C 3 64 ? 151.013 91.924 147.546 1.00 95.51 207 PRO C CA 1
ATOM 5517 C C . PRO C 3 64 ? 150.578 90.575 147.001 1.00 99.20 207 PRO C C 1
ATOM 5518 O O . PRO C 3 64 ? 150.626 89.558 147.695 1.00 103.63 207 PRO C O 1
ATOM 5522 N N . ARG C 3 65 ? 150.140 90.575 145.746 1.00 114.93 208 ARG C N 1
ATOM 5523 C CA . ARG C 3 65 ? 149.889 89.325 145.048 1.00 118.09 208 ARG C CA 1
ATOM 5524 C C . ARG C 3 65 ? 151.218 88.690 144.677 1.00 120.82 208 ARG C C 1
ATOM 5525 O O . ARG C 3 65 ? 152.164 89.379 144.287 1.00 122.22 208 ARG C O 1
ATOM 5533 N N . ASN C 3 66 ? 151.281 87.369 144.779 1.00 142.43 209 ASN C N 1
ATOM 5534 C CA . ASN C 3 66 ? 152.554 86.672 144.703 1.00 142.99 209 ASN C CA 1
ATOM 5535 C C . ASN C 3 66 ? 152.984 86.378 143.279 1.00 144.44 209 ASN C C 1
ATOM 5536 O O . ASN C 3 66 ? 153.692 85.395 143.082 1.00 143.76 209 ASN C O 1
ATOM 5541 N N . PHE C 3 67 ? 152.535 87.170 142.305 1.00 152.48 210 PHE C N 1
ATOM 5542 C CA . PHE C 3 67 ? 152.735 87.075 140.853 1.00 152.93 210 PHE C CA 1
ATOM 5543 C C . PHE C 3 67 ? 151.941 85.911 140.264 1.00 153.78 210 PHE C C 1
ATOM 5544 O O . PHE C 3 67 ? 151.873 85.790 139.035 1.00 152.63 210 PHE C O 1
ATOM 5552 N N . LEU C 3 68 ? 151.287 85.091 141.087 1.00 152.83 211 LEU C N 1
ATOM 5553 C CA . LEU C 3 68 ? 150.282 84.149 140.614 1.00 152.32 211 LEU C CA 1
ATOM 5554 C C . LEU C 3 68 ? 148.875 84.726 140.705 1.00 151.80 211 LEU C C 1
ATOM 5555 O O . LEU C 3 68 ? 147.901 83.977 140.583 1.00 150.62 211 LEU C O 1
ATOM 5560 N N . LEU C 3 69 ? 148.753 86.040 140.923 1.00 152.29 212 LEU C N 1
ATOM 5561 C CA . LEU C 3 69 ? 147.480 86.705 141.200 1.00 152.46 212 LEU C CA 1
ATOM 5562 C C . LEU C 3 69 ? 146.827 86.154 142.462 1.00 151.51 212 LEU C C 1
ATOM 5563 O O . LEU C 3 69 ? 145.603 86.191 142.612 1.00 151.49 212 LEU C O 1
ATOM 5568 N N . ALA C 3 70 ? 147.651 85.646 143.376 1.00 142.40 213 ALA C N 1
ATOM 5569 C CA . ALA C 3 70 ? 147.244 85.124 144.662 1.00 142.30 213 ALA C CA 1
ATOM 5570 C C . ALA C 3 70 ? 147.936 85.897 145.775 1.00 141.66 213 ALA C C 1
ATOM 5571 O O . ALA C 3 70 ? 149.082 86.326 145.607 1.00 141.92 213 ALA C O 1
ATOM 5573 N N . PRO C 3 71 ? 147.271 86.107 146.907 1.00 134.96 214 PRO C N 1
ATOM 5574 C CA . PRO C 3 71 ? 147.923 86.800 148.019 1.00 134.33 214 PRO C CA 1
ATOM 5575 C C . PRO C 3 71 ? 149.163 86.043 148.473 1.00 135.53 214 PRO C C 1
ATOM 5576 O O . PRO C 3 71 ? 149.185 84.812 148.513 1.00 135.07 214 PRO C O 1
ATOM 5580 N N . ASN C 3 72 ? 150.206 86.796 148.802 1.00 133.84 215 ASN C N 1
ATOM 5581 C CA . ASN C 3 72 ? 151.426 86.215 149.341 1.00 132.99 215 ASN C CA 1
ATOM 5582 C C . ASN C 3 72 ? 151.297 86.157 150.857 1.00 132.79 215 ASN C C 1
ATOM 5583 O O . ASN C 3 72 ? 151.273 87.197 151.524 1.00 134.00 215 ASN C O 1
ATOM 5588 N N . GLN C 3 73 ? 151.201 84.941 151.396 1.00 132.03 216 GLN C N 1
ATOM 5589 C CA . GLN C 3 73 ? 151.088 84.776 152.838 1.00 132.10 216 GLN C CA 1
ATOM 5590 C C . GLN C 3 73 ? 152.358 85.198 153.562 1.00 132.51 216 GLN C C 1
ATOM 5591 O O . GLN C 3 73 ? 152.307 85.483 154.763 1.00 131.72 216 GLN C O 1
ATOM 5597 N N . SER C 3 74 ? 153.492 85.244 152.859 1.00 121.76 217 SER C N 1
ATOM 5598 C CA . SER C 3 74 ? 154.732 85.702 153.476 1.00 120.93 217 SER C CA 1
ATOM 5599 C C . SER C 3 74 ? 154.661 87.183 153.826 1.00 119.16 217 SER C C 1
ATOM 5600 O O . SER C 3 74 ? 155.258 87.623 154.814 1.00 119.56 217 SER C O 1
ATOM 5603 N N . ALA C 3 75 ? 153.946 87.969 153.021 1.00 106.09 218 ALA C N 1
ATOM 5604 C CA . ALA C 3 75 ? 153.802 89.404 153.244 1.00 104.81 218 ALA C CA 1
ATOM 5605 C C . ALA C 3 75 ? 152.312 89.736 153.324 1.00 106.67 218 ALA C C 1
ATOM 5606 O O . ALA C 3 75 ? 151.693 90.152 152.345 1.00 109.83 218 ALA C O 1
ATOM 5608 N N . TYR C 3 76 ? 151.746 89.568 154.514 1.00 94.57 219 TYR C N 1
ATOM 5609 C CA . TYR C 3 76 ? 150.346 89.879 154.758 1.00 89.60 219 TYR C CA 1
ATOM 5610 C C . TYR C 3 76 ? 150.224 91.331 155.193 1.00 89.79 219 TYR C C 1
ATOM 5611 O O . TYR C 3 76 ? 150.848 91.745 156.173 1.00 93.32 219 TYR C O 1
ATOM 5620 N N . LEU C 3 77 ? 149.434 92.107 154.448 1.00 87.29 220 LEU C N 1
ATOM 5621 C CA . LEU C 3 77 ? 149.224 93.528 154.728 1.00 86.22 220 LEU C CA 1
ATOM 5622 C C . LEU C 3 77 ? 150.540 94.300 154.720 1.00 88.42 220 LEU C C 1
ATOM 5623 O O . LEU C 3 77 ? 150.722 95.259 155.471 1.00 94.17 220 LEU C O 1
ATOM 5628 N N . ALA C 3 78 ? 151.464 93.889 153.855 1.00 82.06 221 ALA C N 1
ATOM 5629 C CA . ALA C 3 78 ? 152.786 94.491 153.780 1.00 79.77 221 ALA C CA 1
ATOM 5630 C C . ALA C 3 78 ? 152.908 95.524 152.669 1.00 84.80 221 ALA C C 1
ATOM 5631 O O . ALA C 3 78 ? 154.013 96.004 152.405 1.00 91.42 221 ALA C O 1
ATOM 5633 N N . GLY C 3 79 ? 151.808 95.872 152.010 1.00 82.67 222 GLY C N 1
ATOM 5634 C CA . GLY C 3 79 ? 151.848 96.878 150.969 1.00 78.88 222 GLY C CA 1
ATOM 5635 C C . GLY C 3 79 ? 151.861 96.291 149.575 1.00 84.89 222 GLY C C 1
ATOM 5636 O O . GLY C 3 79 ? 152.517 95.277 149.329 1.00 93.29 222 GLY C O 1
ATOM 5637 N N . ALA C 3 80 ? 151.147 96.925 148.650 1.00 79.49 223 ALA C N 1
ATOM 5638 C CA . ALA C 3 80 ? 151.041 96.419 147.291 1.00 77.65 223 ALA C CA 1
ATOM 5639 C C . ALA C 3 80 ? 150.753 97.580 146.355 1.00 80.51 223 ALA C C 1
ATOM 5640 O O . ALA C 3 80 ? 150.464 98.696 146.787 1.00 84.14 223 ALA C O 1
ATOM 5642 N N . ASP C 3 81 ? 150.848 97.307 145.059 1.00 86.06 224 ASP C N 1
ATOM 5643 C CA . ASP C 3 81 ? 150.521 98.273 144.021 1.00 84.82 224 ASP C CA 1
ATOM 5644 C C . ASP C 3 81 ? 149.182 97.900 143.407 1.00 86.95 224 ASP C C 1
ATOM 5645 O O . ASP C 3 81 ? 148.983 96.754 142.994 1.00 90.37 224 ASP C O 1
ATOM 5650 N N . ILE C 3 82 ? 148.265 98.860 143.356 1.00 80.10 225 ILE C N 1
ATOM 5651 C CA . ILE C 3 82 ? 146.958 98.678 142.741 1.00 82.89 225 ILE C CA 1
ATOM 5652 C C . ILE C 3 82 ? 146.793 99.803 141.727 1.00 81.41 225 ILE C C 1
ATOM 5653 O O . ILE C 3 82 ? 146.531 100.953 142.099 1.00 84.87 225 ILE C O 1
ATOM 5658 N N . GLY C 3 83 ? 146.952 99.477 140.449 1.00 78.33 226 GLY C N 1
ATOM 5659 C CA . GLY C 3 83 ? 146.827 100.488 139.414 1.00 81.04 226 GLY C CA 1
ATOM 5660 C C . GLY C 3 83 ? 147.829 101.602 139.619 1.00 79.37 226 GLY C C 1
ATOM 5661 O O . GLY C 3 83 ? 149.022 101.369 139.833 1.00 77.95 226 GLY C O 1
ATOM 5662 N N . SER C 3 84 ? 147.336 102.837 139.567 1.00 74.09 227 SER C N 1
ATOM 5663 C CA . SER C 3 84 ? 148.184 104.003 139.751 1.00 71.38 227 SER C CA 1
ATOM 5664 C C . SER C 3 84 ? 148.510 104.277 141.211 1.00 76.17 227 SER C C 1
ATOM 5665 O O . SER C 3 84 ? 149.314 105.171 141.488 1.00 83.93 227 SER C O 1
ATOM 5668 N N . TRP C 3 85 ? 147.915 103.546 142.145 1.00 72.76 228 TRP C N 1
ATOM 5669 C CA . TRP C 3 85 ? 148.103 103.810 143.561 1.00 69.18 228 TRP C CA 1
ATOM 5670 C C . TRP C 3 85 ? 148.857 102.666 144.222 1.00 70.11 228 TRP C C 1
ATOM 5671 O O . TRP C 3 85 ? 149.072 101.604 143.638 1.00 78.32 228 TRP C O 1
ATOM 5682 N N . ARG C 3 86 ? 149.274 102.902 145.461 1.00 71.78 229 ARG C N 1
ATOM 5683 C CA . ARG C 3 86 ? 149.968 101.891 146.245 1.00 71.97 229 ARG C CA 1
ATOM 5684 C C . ARG C 3 86 ? 149.392 101.887 147.650 1.00 72.74 229 ARG C C 1
ATOM 5685 O O . ARG C 3 86 ? 149.385 102.921 148.322 1.00 78.60 229 ARG C O 1
ATOM 5693 N N . ALA C 3 87 ? 148.906 100.737 148.086 1.00 68.56 230 ALA C N 1
ATOM 5694 C CA . ALA C 3 87 ? 148.453 100.598 149.459 1.00 69.47 230 ALA C CA 1
ATOM 5695 C C . ALA C 3 87 ? 149.651 100.299 150.349 1.00 73.40 230 ALA C C 1
ATOM 5696 O O . ALA C 3 87 ? 150.300 99.263 150.167 1.00 78.14 230 ALA C O 1
ATOM 5698 N N . PRO C 3 88 ? 149.976 101.158 151.304 1.00 69.58 231 PRO C N 1
ATOM 5699 C CA . PRO C 3 88 ? 151.229 100.996 152.050 1.00 71.94 231 PRO C CA 1
ATOM 5700 C C . PRO C 3 88 ? 151.217 99.812 152.999 1.00 72.36 231 PRO C C 1
ATOM 5701 O O . PRO C 3 88 ? 150.213 99.108 153.129 1.00 76.14 231 PRO C O 1
ATOM 5705 N N . ASN C 3 89 ? 152.350 99.586 153.655 1.00 82.96 232 ASN C N 1
ATOM 5706 C CA . ASN C 3 89 ? 152.439 98.573 154.693 1.00 76.49 232 ASN C CA 1
ATOM 5707 C C . ASN C 3 89 ? 151.576 98.980 155.880 1.00 80.97 232 ASN C C 1
ATOM 5708 O O . ASN C 3 89 ? 151.725 100.081 156.418 1.00 84.57 232 ASN C O 1
ATOM 5713 N N . ILE C 3 90 ? 150.668 98.096 156.286 1.00 73.95 233 ILE C N 1
ATOM 5714 C CA . ILE C 3 90 ? 149.800 98.378 157.422 1.00 74.14 233 ILE C CA 1
ATOM 5715 C C . ILE C 3 90 ? 149.955 97.291 158.475 1.00 77.65 233 ILE C C 1
ATOM 5716 O O . ILE C 3 90 ? 149.010 96.985 159.209 1.00 87.07 233 ILE C O 1
ATOM 5721 N N . THR C 3 91 ? 151.143 96.702 158.558 1.00 80.91 234 THR C N 1
ATOM 5722 C CA . THR C 3 91 ? 151.441 95.775 159.635 1.00 82.16 234 THR C CA 1
ATOM 5723 C C . THR C 3 91 ? 151.799 96.552 160.899 1.00 82.68 234 THR C C 1
ATOM 5724 O O . THR C 3 91 ? 151.735 97.782 160.945 1.00 83.46 234 THR C O 1
ATOM 5728 N N . ASN C 3 92 ? 152.191 95.825 161.942 1.00 88.60 235 ASN C N 1
ATOM 5729 C CA . ASN C 3 92 ? 152.569 96.434 163.207 1.00 88.16 235 ASN C CA 1
ATOM 5730 C C . ASN C 3 92 ? 154.030 96.859 163.239 1.00 92.69 235 ASN C C 1
ATOM 5731 O O . ASN C 3 92 ? 154.590 97.036 164.326 1.00 98.09 235 ASN C O 1
ATOM 5736 N N . ALA C 3 93 ? 154.656 97.018 162.084 1.00 89.69 236 ALA C N 1
ATOM 5737 C CA . ALA C 3 93 ? 156.031 97.492 162.047 1.00 88.44 236 ALA C CA 1
ATOM 5738 C C . ALA C 3 93 ? 156.086 98.936 162.527 1.00 90.84 236 ALA C C 1
ATOM 5739 O O . ALA C 3 93 ? 155.348 99.782 162.011 1.00 93.51 236 ALA C O 1
ATOM 5741 N N . PRO C 3 94 ? 156.925 99.255 163.514 1.00 96.64 237 PRO C N 1
ATOM 5742 C CA . PRO C 3 94 ? 156.985 100.641 164.000 1.00 94.42 237 PRO C CA 1
ATOM 5743 C C . PRO C 3 94 ? 157.403 101.637 162.937 1.00 94.68 237 PRO C C 1
ATOM 5744 O O . PRO C 3 94 ? 156.938 102.782 162.956 1.00 97.00 237 PRO C O 1
ATOM 5748 N N . GLN C 3 95 ? 158.265 101.238 162.006 1.00 98.86 238 GLN C N 1
ATOM 5749 C CA . GLN C 3 95 ? 158.775 102.131 160.976 1.00 98.75 238 GLN C CA 1
ATOM 5750 C C . GLN C 3 95 ? 158.172 101.859 159.608 1.00 98.79 238 GLN C C 1
ATOM 5751 O O . GLN C 3 95 ? 157.709 102.788 158.940 1.00 100.30 238 GLN C O 1
ATOM 5757 N N . SER C 3 96 ? 158.161 100.600 159.172 1.00 101.36 239 SER C N 1
ATOM 5758 C CA . SER C 3 96 ? 157.659 100.287 157.841 1.00 100.20 239 SER C CA 1
ATOM 5759 C C . SER C 3 96 ? 156.141 100.365 157.770 1.00 103.28 239 SER C C 1
ATOM 5760 O O . SER C 3 96 ? 155.592 100.747 156.731 1.00 104.43 239 SER C O 1
ATOM 5763 N N . GLY C 3 97 ? 155.450 100.016 158.851 1.00 90.46 240 GLY C N 1
ATOM 5764 C CA . GLY C 3 97 ? 154.003 99.963 158.828 1.00 84.65 240 GLY C CA 1
ATOM 5765 C C . GLY C 3 97 ? 153.323 101.032 159.654 1.00 85.20 240 GLY C C 1
ATOM 5766 O O . GLY C 3 97 ? 153.795 102.170 159.726 1.00 88.88 240 GLY C O 1
ATOM 5767 N N . ILE C 3 98 ? 152.209 100.674 160.282 1.00 83.50 241 ILE C N 1
ATOM 5768 C CA . ILE C 3 98 ? 151.420 101.598 161.081 1.00 84.35 241 ILE C CA 1
ATOM 5769 C C . ILE C 3 98 ? 151.581 101.318 162.573 1.00 84.18 241 ILE C C 1
ATOM 5770 O O . ILE C 3 98 ? 150.727 101.696 163.369 1.00 86.39 241 ILE C O 1
ATOM 5775 N N . GLY C 3 99 ? 152.670 100.653 162.961 1.00 84.40 242 GLY C N 1
ATOM 5776 C CA . GLY C 3 99 ? 152.873 100.332 164.363 1.00 81.44 242 GLY C CA 1
ATOM 5777 C C . GLY C 3 99 ? 153.041 101.555 165.240 1.00 85.07 242 GLY C C 1
ATOM 5778 O O . GLY C 3 99 ? 152.602 101.561 166.392 1.00 85.63 242 GLY C O 1
ATOM 5779 N N . SER C 3 100 ? 153.676 102.601 164.716 1.00 88.55 243 SER C N 1
ATOM 5780 C CA . SER C 3 100 ? 153.870 103.825 165.479 1.00 83.11 243 SER C CA 1
ATOM 5781 C C . SER C 3 100 ? 152.659 104.744 165.448 1.00 84.98 243 SER C C 1
ATOM 5782 O O . SER C 3 100 ? 152.655 105.756 166.156 1.00 89.21 243 SER C O 1
ATOM 5785 N N . TRP C 3 101 ? 151.644 104.429 164.647 1.00 80.97 244 TRP C N 1
ATOM 5786 C CA . TRP C 3 101 ? 150.412 105.203 164.674 1.00 76.05 244 TRP C CA 1
ATOM 5787 C C . TRP C 3 101 ? 149.739 105.060 166.031 1.00 83.76 244 TRP C C 1
ATOM 5788 O O . TRP C 3 101 ? 149.698 103.972 166.611 1.00 88.90 244 TRP C O 1
ATOM 5799 N N . SER C 3 102 ? 149.210 106.165 166.541 1.00 85.46 245 SER C N 1
ATOM 5800 C CA . SER C 3 102 ? 148.392 106.090 167.739 1.00 86.73 245 SER C CA 1
ATOM 5801 C C . SER C 3 102 ? 147.064 105.418 167.415 1.00 90.39 245 SER C C 1
ATOM 5802 O O . SER C 3 102 ? 146.578 105.472 166.283 1.00 94.38 245 SER C O 1
ATOM 5805 N N . ASP C 3 103 ? 146.484 104.762 168.421 1.00 86.40 246 ASP C N 1
ATOM 5806 C CA . ASP C 3 103 ? 145.195 104.109 168.221 1.00 84.25 246 ASP C CA 1
ATOM 5807 C C . ASP C 3 103 ? 144.131 105.118 167.817 1.00 89.59 246 ASP C C 1
ATOM 5808 O O . ASP C 3 103 ? 143.271 104.827 166.978 1.00 91.84 246 ASP C O 1
ATOM 5813 N N . GLN C 3 104 ? 144.178 106.312 168.406 1.00 91.09 247 GLN C N 1
ATOM 5814 C CA . GLN C 3 104 ? 143.230 107.359 168.049 1.00 86.38 247 GLN C CA 1
ATOM 5815 C C . GLN C 3 104 ? 143.393 107.771 166.594 1.00 87.57 247 GLN C C 1
ATOM 5816 O O . GLN C 3 104 ? 142.403 107.947 165.876 1.00 90.23 247 GLN C O 1
ATOM 5822 N N . ASP C 3 105 ? 144.639 107.923 166.139 1.00 86.39 248 ASP C N 1
ATOM 5823 C CA . ASP C 3 105 ? 144.882 108.296 164.751 1.00 83.12 248 ASP C CA 1
ATOM 5824 C C . ASP C 3 105 ? 144.412 107.210 163.795 1.00 84.18 248 ASP C C 1
ATOM 5825 O O . ASP C 3 105 ? 143.818 107.507 162.754 1.00 89.45 248 ASP C O 1
ATOM 5830 N N . LEU C 3 106 ? 144.674 105.944 164.126 1.00 75.88 249 LEU C N 1
ATOM 5831 C CA . LEU C 3 106 ? 144.223 104.852 163.271 1.00 74.53 249 LEU C CA 1
ATOM 5832 C C . LEU C 3 106 ? 142.703 104.797 163.203 1.00 76.97 249 LEU C C 1
ATOM 5833 O O . LEU C 3 106 ? 142.128 104.619 162.123 1.00 81.69 249 LEU C O 1
ATOM 5838 N N . PHE C 3 107 ? 142.034 104.955 164.348 1.00 82.78 250 PHE C N 1
ATOM 5839 C CA . PHE C 3 107 ? 140.575 104.972 164.367 1.00 79.12 250 PHE C CA 1
ATOM 5840 C C . PHE C 3 107 ? 140.033 106.119 163.525 1.00 79.79 2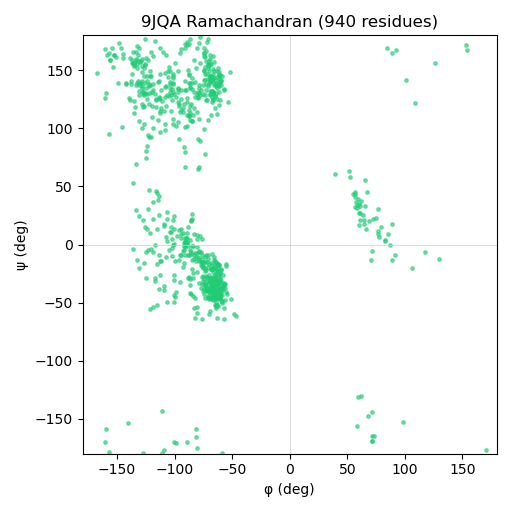50 PHE C C 1
ATOM 5841 O O . PHE C 3 107 ? 139.112 105.936 162.721 1.00 80.71 250 PHE C O 1
ATOM 5849 N N . GLN C 3 108 ? 140.601 107.314 163.697 1.00 72.50 251 GLN C N 1
ATOM 5850 C CA . GLN C 3 108 ? 140.127 108.478 162.959 1.00 73.11 251 GLN C CA 1
ATOM 5851 C C . GLN C 3 108 ? 140.346 108.309 161.464 1.00 75.94 251 GLN C C 1
ATOM 5852 O O . GLN C 3 108 ? 139.488 108.683 160.659 1.00 78.00 251 GLN C O 1
ATOM 5858 N N . TYR C 3 109 ? 141.495 107.756 161.072 1.00 75.08 252 TYR C N 1
ATOM 5859 C CA . TYR C 3 109 ? 141.764 107.526 159.658 1.00 69.87 252 TYR C CA 1
ATOM 5860 C C . TYR C 3 109 ? 140.806 106.501 159.071 1.00 69.76 252 TYR C C 1
ATOM 5861 O O . TYR C 3 109 ? 140.292 106.688 157.964 1.00 72.26 252 TYR C O 1
ATOM 5870 N N . LEU C 3 110 ? 140.553 105.409 159.791 1.00 72.26 253 LEU C N 1
ATOM 5871 C CA . LEU C 3 110 ? 139.668 104.383 159.257 1.00 69.11 253 LEU C CA 1
ATOM 5872 C C . LEU C 3 110 ? 138.225 104.860 159.191 1.00 78.35 253 LEU C C 1
ATOM 5873 O O . LEU C 3 110 ? 137.477 104.438 158.303 1.00 84.14 253 LEU C O 1
ATOM 5878 N N . LYS C 3 111 ? 137.814 105.736 160.108 1.00 83.95 254 LYS C N 1
ATOM 5879 C CA . LYS C 3 111 ? 136.430 106.196 160.106 1.00 77.56 254 LYS C CA 1
ATOM 5880 C C . LYS C 3 111 ? 136.211 107.319 159.099 1.00 79.59 254 LYS C C 1
ATOM 5881 O O . LYS C 3 111 ? 135.236 107.301 158.342 1.00 86.89 254 LYS C O 1
ATOM 5887 N N . THR C 3 112 ? 137.106 108.305 159.073 1.00 76.47 255 THR C N 1
ATOM 5888 C CA . THR C 3 112 ? 136.911 109.502 158.272 1.00 73.52 255 THR C CA 1
ATOM 5889 C C . THR C 3 112 ? 137.924 109.685 157.155 1.00 73.48 255 THR C C 1
ATOM 5890 O O . THR C 3 112 ? 137.670 110.486 156.250 1.00 76.53 255 THR C O 1
ATOM 5894 N N . GLY C 3 113 ? 139.055 108.988 157.188 1.00 69.65 256 GLY C N 1
ATOM 5895 C CA . GLY C 3 113 ? 140.082 109.185 156.189 1.00 64.12 256 GLY C CA 1
ATOM 5896 C C . GLY C 3 113 ? 140.924 110.421 156.377 1.00 68.84 256 GLY C C 1
ATOM 5897 O O . GLY C 3 113 ? 141.740 110.734 155.505 1.00 73.24 256 GLY C O 1
ATOM 5898 N N . LYS C 3 114 ? 140.758 111.133 157.487 1.00 71.87 257 LYS C N 1
ATOM 5899 C CA . LYS C 3 114 ? 141.447 112.390 157.732 1.00 68.69 257 LYS C CA 1
ATOM 5900 C C . LYS C 3 114 ? 142.212 112.297 159.042 1.00 72.61 257 LYS C C 1
ATOM 5901 O O . LYS C 3 114 ? 141.651 111.907 160.070 1.00 80.34 257 LYS C O 1
ATOM 5907 N N . THR C 3 115 ? 143.488 112.658 158.997 1.00 74.51 258 THR C N 1
ATOM 5908 C CA . THR C 3 115 ? 144.363 112.627 160.156 1.00 67.44 258 THR C CA 1
ATOM 5909 C C . THR C 3 115 ? 145.451 113.664 159.925 1.00 73.22 258 THR C C 1
ATOM 5910 O O . THR C 3 115 ? 145.773 113.990 158.781 1.00 76.39 258 THR C O 1
ATOM 5914 N N . ALA C 3 116 ? 146.000 114.201 161.017 1.00 74.92 259 ALA C N 1
ATOM 5915 C CA . ALA C 3 116 ? 147.043 115.213 160.899 1.00 73.80 259 ALA C CA 1
ATOM 5916 C C . ALA C 3 116 ? 148.263 114.707 160.143 1.00 76.19 259 ALA C C 1
ATOM 5917 O O . ALA C 3 116 ? 149.031 115.519 159.618 1.00 87.37 259 ALA C O 1
ATOM 5919 N N . HIS C 3 117 ? 148.460 113.392 160.070 1.00 72.33 260 HIS C N 1
ATOM 5920 C CA . HIS C 3 117 ? 149.608 112.822 159.385 1.00 68.94 260 HIS C CA 1
ATOM 5921 C C . HIS C 3 117 ? 149.254 112.046 158.126 1.00 72.56 260 HIS C C 1
ATOM 5922 O O . HIS C 3 117 ? 150.155 111.741 157.340 1.00 79.22 260 HIS C O 1
ATOM 5929 N N . ALA C 3 118 ? 147.985 111.713 157.910 1.00 69.53 261 ALA C N 1
ATOM 5930 C CA . ALA C 3 118 ? 147.610 110.912 156.755 1.00 63.93 261 ALA C CA 1
ATOM 5931 C C . ALA C 3 118 ? 146.209 111.283 156.297 1.00 68.91 261 ALA C C 1
ATOM 5932 O O . ALA C 3 118 ? 145.314 111.487 157.118 1.00 78.59 261 ALA C O 1
ATOM 5934 N N . ARG C 3 119 ? 146.030 111.364 154.982 1.00 63.92 262 ARG C N 1
ATOM 5935 C CA . ARG C 3 119 ? 144.727 111.591 154.374 1.00 59.31 262 ARG C CA 1
ATOM 5936 C C . ARG C 3 119 ? 144.487 110.517 153.328 1.00 59.79 262 ARG C C 1
ATOM 5937 O O . ARG C 3 119 ? 145.354 110.261 152.488 1.00 70.15 262 ARG C O 1
ATOM 5945 N N . ALA C 3 120 ? 143.316 109.891 153.379 1.00 62.44 263 ALA C N 1
ATOM 5946 C CA . ALA C 3 120 ? 142.986 108.826 152.444 1.00 58.35 263 ALA C CA 1
ATOM 5947 C C . ALA C 3 120 ? 142.658 109.407 151.077 1.00 63.49 263 ALA C C 1
ATOM 5948 O O . ALA C 3 120 ? 141.845 110.329 150.962 1.00 68.51 263 ALA C O 1
ATOM 5950 N N . ALA C 3 121 ? 143.288 108.862 150.042 1.00 68.25 264 ALA C N 1
ATOM 5951 C CA . ALA C 3 121 ? 143.050 109.293 148.675 1.00 63.85 264 ALA C CA 1
ATOM 5952 C C . ALA C 3 121 ? 142.953 108.068 147.782 1.00 67.35 264 ALA C C 1
ATOM 5953 O O . ALA C 3 121 ? 143.445 106.989 148.117 1.00 75.73 264 ALA C O 1
ATOM 5955 N N . GLY C 3 122 ? 142.312 108.249 146.634 1.00 68.35 265 GLY C N 1
ATOM 5956 C CA . GLY C 3 122 ? 142.157 107.189 145.670 1.00 65.73 265 GLY C CA 1
ATOM 5957 C C . GLY C 3 122 ? 141.372 106.011 146.205 1.00 71.24 265 GLY C C 1
ATOM 5958 O O . GLY C 3 122 ? 140.280 106.159 146.766 1.00 83.21 265 GLY C O 1
ATOM 5959 N N . PRO C 3 123 ? 141.916 104.807 146.023 1.00 63.92 266 PRO C N 1
ATOM 5960 C CA . PRO C 3 123 ? 141.200 103.606 146.476 1.00 65.97 266 PRO C CA 1
ATOM 5961 C C . PRO C 3 123 ? 140.899 103.602 147.962 1.00 67.76 266 PRO C C 1
ATOM 5962 O O . PRO C 3 123 ? 139.847 103.101 148.366 1.00 76.05 266 PRO C O 1
ATOM 5966 N N . MET C 3 124 ? 141.789 104.144 148.793 1.00 68.32 267 MET C N 1
ATOM 5967 C CA . MET C 3 124 ? 141.490 104.231 150.218 1.00 65.10 267 MET C CA 1
ATOM 5968 C C . MET C 3 124 ? 140.327 105.171 150.489 1.00 70.46 267 MET C C 1
ATOM 5969 O O . MET C 3 124 ? 139.468 104.878 151.329 1.00 75.97 267 MET C O 1
ATOM 5974 N N . ALA C 3 125 ? 140.286 106.309 149.797 1.00 73.13 268 ALA C N 1
ATOM 5975 C CA . ALA C 3 125 ? 139.160 107.217 149.954 1.00 70.26 268 ALA C CA 1
ATOM 5976 C C . ALA C 3 125 ? 137.861 106.541 149.546 1.00 75.64 268 ALA C C 1
ATOM 5977 O O . ALA C 3 125 ? 136.848 106.660 150.242 1.00 81.06 268 ALA C O 1
ATOM 5979 N N . GLU C 3 126 ? 137.878 105.811 148.429 1.00 81.06 269 GLU C N 1
ATOM 5980 C CA . GLU C 3 126 ? 136.680 105.101 147.991 1.00 76.70 269 GLU C CA 1
ATOM 5981 C C . GLU C 3 126 ? 136.267 104.034 148.996 1.00 78.46 269 GLU C C 1
ATOM 5982 O O . GLU C 3 126 ? 135.076 103.862 149.271 1.00 88.49 269 GLU C O 1
ATOM 5988 N N . ALA C 3 127 ? 137.235 103.303 149.548 1.00 73.44 270 ALA C N 1
ATOM 5989 C CA . ALA C 3 127 ? 136.917 102.268 150.523 1.00 70.67 270 ALA C CA 1
ATOM 5990 C C . ALA C 3 127 ? 136.314 102.866 151.786 1.00 76.61 270 ALA C C 1
ATOM 5991 O O . ALA C 3 127 ? 135.387 102.295 152.370 1.00 79.67 270 ALA C O 1
ATOM 5993 N N . ILE C 3 128 ? 136.836 104.007 152.231 1.00 78.37 271 ILE C N 1
ATOM 5994 C CA . ILE C 3 128 ? 136.324 104.625 153.449 1.00 78.93 271 ILE C CA 1
ATOM 5995 C C . ILE C 3 128 ? 134.933 105.200 153.216 1.00 81.69 271 ILE C C 1
ATOM 5996 O O . ILE C 3 128 ? 134.019 104.996 154.023 1.00 87.22 271 ILE C O 1
ATOM 6001 N N . GLU C 3 129 ? 134.739 105.905 152.101 1.00 84.66 272 GLU C N 1
ATOM 6002 C CA . GLU C 3 129 ? 133.471 106.587 151.883 1.00 85.32 272 GLU C CA 1
ATOM 6003 C C . GLU C 3 129 ? 132.350 105.649 151.464 1.00 84.88 272 GLU C C 1
ATOM 6004 O O . GLU C 3 129 ? 131.193 106.079 151.425 1.00 89.48 272 GLU C O 1
ATOM 6010 N N . HIS C 3 130 ? 132.652 104.392 151.159 1.00 85.45 273 HIS C N 1
ATOM 6011 C CA . HIS C 3 130 ? 131.641 103.429 150.744 1.00 87.28 273 HIS C CA 1
ATOM 6012 C C . HIS C 3 130 ? 131.365 102.356 151.781 1.00 89.53 273 HIS C C 1
ATOM 6013 O O . HIS C 3 130 ? 130.221 101.920 151.916 1.00 95.84 273 HIS C O 1
ATOM 6020 N N . SER C 3 131 ? 132.382 101.907 152.514 1.00 85.27 274 SER C N 1
ATOM 6021 C CA . SER C 3 131 ? 132.205 100.852 153.505 1.00 84.41 274 SER C CA 1
ATOM 6022 C C . SER C 3 131 ? 132.544 101.313 154.916 1.00 85.66 274 SER C C 1
ATOM 6023 O O . SER C 3 131 ? 131.714 101.172 155.818 1.00 90.96 274 SER C O 1
ATOM 6026 N N . LEU C 3 132 ? 133.735 101.870 155.133 1.00 80.85 275 LEU C N 1
ATOM 6027 C CA . LEU C 3 132 ? 134.237 102.030 156.495 1.00 79.98 275 LEU C CA 1
ATOM 6028 C C . LEU C 3 132 ? 133.527 103.150 157.241 1.00 79.48 275 LEU C C 1
ATOM 6029 O O . LEU C 3 132 ? 133.322 103.054 158.456 1.00 86.57 275 LEU C O 1
ATOM 6034 N N . GLN C 3 133 ? 133.152 104.224 156.544 1.00 78.82 276 GLN C N 1
ATOM 6035 C CA . GLN C 3 133 ? 132.537 105.353 157.234 1.00 80.96 276 GLN C CA 1
ATOM 6036 C C . GLN C 3 133 ? 131.206 104.968 157.864 1.00 83.74 276 GLN C C 1
ATOM 6037 O O . GLN C 3 133 ? 130.774 105.600 158.833 1.00 86.90 276 GLN C O 1
ATOM 6043 N N . TYR C 3 134 ? 130.551 103.936 157.342 1.00 86.16 277 TYR C N 1
ATOM 6044 C CA . TYR C 3 134 ? 129.283 103.464 157.877 1.00 87.55 277 TYR C CA 1
ATOM 6045 C C . TYR C 3 134 ? 129.449 102.369 158.920 1.00 88.97 277 TYR C C 1
ATOM 6046 O O . TYR C 3 134 ? 128.446 101.894 159.462 1.00 91.87 277 TYR C O 1
ATOM 6055 N N . LEU C 3 135 ? 130.676 101.952 159.208 1.00 91.07 278 LEU C N 1
ATOM 6056 C CA . LEU C 3 135 ? 130.894 100.929 160.213 1.00 90.33 278 LEU C CA 1
ATOM 6057 C C . LEU C 3 135 ? 130.678 101.502 161.612 1.00 92.42 278 LEU C C 1
ATOM 6058 O O . LEU C 3 135 ? 130.954 102.678 161.860 1.00 91.55 278 LEU C O 1
ATOM 6063 N N . PRO C 3 136 ? 130.183 100.691 162.542 1.00 96.51 279 PRO C N 1
ATOM 6064 C CA . PRO C 3 136 ? 130.050 101.150 163.927 1.00 94.53 279 PRO C CA 1
ATOM 6065 C C . PRO C 3 136 ? 131.409 101.408 164.555 1.00 95.05 279 PRO C C 1
ATOM 6066 O O . PRO C 3 136 ? 132.436 100.882 164.124 1.00 99.10 279 PRO C O 1
ATOM 6070 N N . ASP C 3 137 ? 131.400 102.248 165.592 1.00 98.21 280 ASP C N 1
ATOM 6071 C CA . ASP C 3 137 ? 132.633 102.545 166.314 1.00 96.25 280 ASP C CA 1
ATOM 6072 C C . ASP C 3 137 ? 133.264 101.276 166.869 1.00 96.21 280 ASP C C 1
ATOM 6073 O O . ASP C 3 137 ? 134.493 101.133 166.870 1.00 99.79 280 ASP C O 1
ATOM 6078 N N . ALA C 3 138 ? 132.438 100.343 167.344 1.00 97.98 281 ALA C N 1
ATOM 6079 C CA . ALA C 3 138 ? 132.961 99.081 167.854 1.00 98.60 281 ALA C CA 1
ATOM 6080 C C . ALA C 3 138 ? 133.659 98.289 166.758 1.00 99.13 281 ALA C C 1
ATOM 6081 O O . ALA C 3 138 ? 134.689 97.655 167.004 1.00 102.62 281 ALA C O 1
ATOM 6083 N N . ASP C 3 139 ? 133.112 98.309 165.541 1.00 93.78 282 ASP C N 1
ATOM 6084 C CA . ASP C 3 139 ? 133.726 97.567 164.444 1.00 91.93 282 ASP C CA 1
ATOM 6085 C C . ASP C 3 139 ? 135.085 98.145 164.066 1.00 93.30 282 ASP C C 1
ATOM 6086 O O . ASP C 3 139 ? 136.038 97.397 163.826 1.00 99.52 282 ASP C O 1
ATOM 6091 N N . ILE C 3 140 ? 135.197 99.472 164.008 1.00 83.74 283 ILE C N 1
ATOM 6092 C CA . ILE C 3 140 ? 136.481 100.084 163.685 1.00 83.46 283 ILE C CA 1
ATOM 6093 C C . ILE C 3 140 ? 137.478 99.859 164.815 1.00 85.15 283 ILE C C 1
ATOM 6094 O O . ILE C 3 140 ? 138.673 99.651 164.574 1.00 92.37 283 ILE C O 1
ATOM 6099 N N . SER C 3 141 ? 137.007 99.884 166.063 1.00 90.70 284 SER C N 1
ATOM 6100 C CA . SER C 3 141 ? 137.883 99.555 167.182 1.00 89.07 284 SER C CA 1
ATOM 6101 C C . SER C 3 141 ? 138.372 98.115 167.093 1.00 90.43 284 SER C C 1
ATOM 6102 O O . SER C 3 141 ? 139.532 97.826 167.405 1.00 93.32 284 SER C O 1
ATOM 6105 N N . ALA C 3 142 ? 137.499 97.196 166.677 1.00 89.85 285 ALA C N 1
ATOM 6106 C CA . ALA C 3 142 ? 137.911 95.809 166.490 1.00 89.13 285 ALA C CA 1
ATOM 6107 C C . ALA C 3 142 ? 138.935 95.687 165.371 1.00 93.08 285 ALA C C 1
ATOM 6108 O O . ALA C 3 142 ? 139.890 94.907 165.472 1.00 97.40 285 ALA C O 1
ATOM 6110 N N . ILE C 3 143 ? 138.744 96.443 164.288 1.00 89.24 286 ILE C N 1
ATOM 6111 C CA . ILE C 3 143 ? 139.719 96.441 163.202 1.00 87.74 286 ILE C CA 1
ATOM 6112 C C . ILE C 3 143 ? 141.070 96.928 163.706 1.00 87.93 286 ILE C C 1
ATOM 6113 O O . ILE C 3 143 ? 142.113 96.349 163.385 1.00 91.21 286 ILE C O 1
ATOM 6118 N N . VAL C 3 144 ? 141.071 97.993 164.509 1.00 82.62 287 VAL C N 1
ATOM 6119 C CA . VAL C 3 144 ? 142.318 98.508 165.070 1.00 82.77 287 VAL C CA 1
ATOM 6120 C C . VAL C 3 144 ? 142.967 97.468 165.976 1.00 82.99 287 VAL C C 1
ATOM 6121 O O . VAL C 3 144 ? 144.188 97.262 165.940 1.00 91.23 287 VAL C O 1
ATOM 6125 N N . THR C 3 145 ? 142.162 96.803 166.806 1.00 84.73 288 THR C N 1
ATOM 6126 C CA . THR C 3 145 ? 142.692 95.784 167.705 1.00 85.32 288 THR C CA 1
ATOM 6127 C C . THR C 3 145 ? 143.338 94.647 166.927 1.00 87.41 288 THR C C 1
ATOM 6128 O O . THR C 3 145 ? 144.423 94.175 167.287 1.00 92.27 288 THR C O 1
ATOM 6132 N N . TYR C 3 146 ? 142.689 94.194 165.854 1.00 87.20 289 TYR C N 1
ATOM 6133 C CA . TYR C 3 146 ? 143.283 93.145 165.032 1.00 89.05 289 TYR C CA 1
ATOM 6134 C C . TYR C 3 146 ? 144.552 93.630 164.343 1.00 91.92 289 TYR C C 1
ATOM 6135 O O . TYR C 3 146 ? 145.540 92.892 164.264 1.00 93.38 289 TYR C O 1
ATOM 6144 N N . LEU C 3 147 ? 144.540 94.864 163.834 1.00 81.26 290 LEU C N 1
ATOM 6145 C CA . LEU C 3 147 ? 145.706 95.396 163.139 1.00 76.21 290 LEU C CA 1
ATOM 6146 C C . LEU C 3 147 ? 146.911 95.474 164.062 1.00 82.63 290 LEU C C 1
ATOM 6147 O O . LEU C 3 147 ? 148.046 95.235 163.635 1.00 85.50 290 LEU C O 1
ATOM 6152 N N . ARG C 3 148 ? 146.686 95.814 165.332 1.00 88.05 291 ARG C N 1
ATOM 6153 C CA . ARG C 3 148 ? 147.794 95.890 166.276 1.00 82.11 291 ARG C CA 1
ATOM 6154 C C . ARG C 3 148 ? 148.455 94.538 166.503 1.00 85.23 291 ARG C C 1
ATOM 6155 O O . ARG C 3 148 ? 149.567 94.486 167.038 1.00 89.96 291 ARG C O 1
ATOM 6163 N N . SER C 3 149 ? 147.802 93.446 166.113 1.00 90.87 292 SER C N 1
ATOM 6164 C CA . SER C 3 149 ? 148.340 92.106 166.295 1.00 93.69 292 SER C CA 1
ATOM 6165 C C . SER C 3 149 ? 148.916 91.512 165.018 1.00 95.67 292 SER C C 1
ATOM 6166 O O . SER C 3 149 ? 149.444 90.397 165.057 1.00 98.78 292 SER C O 1
ATOM 6169 N N . VAL C 3 150 ? 148.825 92.215 163.897 1.00 94.69 293 VAL C N 1
ATOM 6170 C CA . VAL C 3 150 ? 149.375 91.697 162.639 1.00 93.23 293 VAL C CA 1
ATOM 6171 C C . VAL C 3 150 ? 150.895 91.652 162.742 1.00 97.18 293 VAL C C 1
ATOM 6172 O O . VAL C 3 150 ? 151.512 92.650 163.150 1.00 97.46 293 VAL C O 1
ATOM 6176 N N . PRO C 3 151 ? 151.538 90.533 162.408 1.00 97.99 294 PRO C N 1
ATOM 6177 C CA . PRO C 3 151 ? 153.000 90.462 162.520 1.00 95.46 294 PRO C CA 1
ATOM 6178 C C . PRO C 3 151 ? 153.678 91.508 161.648 1.00 98.17 294 PRO C C 1
ATOM 6179 O O . PRO C 3 151 ? 153.247 91.788 160.529 1.00 99.75 294 PRO C O 1
ATOM 6183 N N . ALA C 3 152 ? 154.753 92.084 162.178 1.00 100.66 295 ALA C N 1
ATOM 6184 C CA . ALA C 3 152 ? 155.429 93.181 161.502 1.00 98.54 295 ALA C CA 1
ATOM 6185 C C . ALA C 3 152 ? 156.194 92.685 160.282 1.00 99.45 295 ALA C C 1
ATOM 6186 O O . ALA C 3 152 ? 156.854 91.644 160.322 1.00 100.35 295 ALA C O 1
ATOM 6188 N N . LYS C 3 153 ? 156.103 93.444 159.194 1.00 104.87 296 LYS C N 1
ATOM 6189 C CA . LYS C 3 153 ? 156.830 93.170 157.956 1.00 104.95 296 LYS C CA 1
ATOM 6190 C C . LYS C 3 153 ? 157.670 94.404 157.649 1.00 108.05 296 LYS C C 1
ATOM 6191 O O . LYS C 3 153 ? 157.200 95.344 157.004 1.00 111.00 296 LYS C O 1
ATOM 6197 N N . ALA C 3 154 ? 158.915 94.398 158.115 1.00 118.00 297 ALA C N 1
ATOM 6198 C CA . ALA C 3 154 ? 159.791 95.541 157.928 1.00 118.19 297 ALA C CA 1
ATOM 6199 C C . ALA C 3 154 ? 160.275 95.622 156.484 1.00 120.36 297 ALA C C 1
ATOM 6200 O O . ALA C 3 154 ? 160.167 94.671 155.706 1.00 119.39 297 ALA C O 1
ATOM 6202 N N . GLU C 3 155 ? 160.814 96.785 156.131 1.00 130.70 298 GLU C N 1
ATOM 6203 C CA . GLU C 3 155 ? 161.323 97.044 154.795 1.00 129.66 298 GLU C CA 1
ATOM 6204 C C . GLU C 3 155 ? 162.814 97.348 154.860 1.00 132.36 298 GLU C C 1
ATOM 6205 O O . GLU C 3 155 ? 163.362 97.655 155.921 1.00 130.40 298 GLU C O 1
ATOM 6211 N N . SER C 3 156 ? 163.468 97.244 153.701 1.00 147.99 299 SER C N 1
ATOM 6212 C CA . SER C 3 156 ? 164.917 97.413 153.639 1.00 148.13 299 SER C CA 1
ATOM 6213 C C . SER C 3 156 ? 165.328 98.825 154.042 1.00 148.53 299 SER C C 1
ATOM 6214 O O . SER C 3 156 ? 166.021 99.023 155.046 1.00 145.95 299 SER C O 1
ATOM 6217 N N . GLY C 3 157 ? 164.906 99.821 153.268 1.00 139.10 300 GLY C N 1
ATOM 6218 C CA . GLY C 3 157 ? 165.284 101.193 153.536 1.00 137.74 300 GLY C CA 1
ATOM 6219 C C . GLY C 3 157 ? 164.310 101.924 154.435 1.00 137.44 300 GLY C C 1
ATOM 6220 O O . GLY C 3 157 ? 163.646 102.869 154.000 1.00 136.58 300 GLY C O 1
ATOM 6221 N N . GLN C 3 158 ? 164.214 101.500 155.693 1.00 126.21 301 GLN C N 1
ATOM 6222 C CA . GLN C 3 158 ? 163.301 102.106 156.653 1.00 123.71 301 GLN C CA 1
ATOM 6223 C C . GLN C 3 158 ? 164.038 102.330 157.963 1.00 123.79 301 GLN C C 1
ATOM 6224 O O . GLN C 3 158 ? 164.504 101.371 158.587 1.00 124.35 301 GLN C O 1
ATOM 6230 N N . THR C 3 159 ? 164.140 103.589 158.375 1.00 114.36 302 THR C N 1
ATOM 6231 C CA . THR C 3 159 ? 164.709 103.948 159.664 1.00 115.54 302 THR C CA 1
ATOM 6232 C C . THR C 3 159 ? 163.784 104.802 160.515 1.00 115.36 302 THR C C 1
ATOM 6233 O O . THR C 3 159 ? 163.870 104.741 161.742 1.00 114.84 302 THR C O 1
ATOM 6237 N N . VAL C 3 160 ? 162.909 105.597 159.898 1.00 99.71 303 VAL C N 1
ATOM 6238 C CA . VAL C 3 160 ? 161.899 106.367 160.608 1.00 99.93 303 VAL C CA 1
ATOM 6239 C C . VAL C 3 160 ? 160.549 106.086 159.964 1.00 100.30 303 VAL C C 1
ATOM 6240 O O . VAL C 3 160 ? 160.459 105.633 158.821 1.00 99.13 303 VAL C O 1
ATOM 6244 N N . ALA C 3 161 ? 159.490 106.351 160.722 1.00 93.30 304 ALA C N 1
ATOM 6245 C CA . ALA C 3 161 ? 158.145 106.112 160.228 1.00 88.82 304 ALA C CA 1
ATOM 6246 C C . ALA C 3 161 ? 157.794 107.104 159.124 1.00 90.41 304 ALA C C 1
ATOM 6247 O O . ALA C 3 161 ? 158.400 108.169 158.990 1.00 94.23 304 ALA C O 1
ATOM 6249 N N . ASN C 3 162 ? 156.793 106.735 158.321 1.00 87.63 305 ASN C N 1
ATOM 6250 C CA . ASN C 3 162 ? 156.408 107.553 157.177 1.00 85.00 305 ASN C CA 1
ATOM 6251 C C . ASN C 3 162 ? 155.854 108.910 157.583 1.00 87.31 305 ASN C C 1
ATOM 6252 O O . ASN C 3 162 ? 155.832 109.827 156.758 1.00 90.12 305 ASN C O 1
ATOM 6257 N N . PHE C 3 163 ? 155.405 109.061 158.825 1.00 81.47 306 PHE C N 1
ATOM 6258 C CA . PHE C 3 163 ? 154.890 110.328 159.320 1.00 79.28 306 PHE C CA 1
ATOM 6259 C C . PHE C 3 163 ? 155.887 111.056 160.209 1.00 83.67 306 PHE C C 1
ATOM 6260 O O . PHE C 3 163 ? 155.519 112.039 160.859 1.00 84.36 306 PHE C O 1
ATOM 6268 N N . GLU C 3 164 ? 157.137 110.601 160.254 1.00 90.55 307 GLU C N 1
ATOM 6269 C CA . GLU C 3 164 ? 158.133 111.131 161.175 1.00 89.31 307 GLU C CA 1
ATOM 6270 C C . GLU C 3 164 ? 159.266 111.857 160.455 1.00 90.66 307 GLU C C 1
ATOM 6271 O O . GLU C 3 164 ? 160.377 111.954 160.979 1.00 94.58 307 GLU C O 1
ATOM 6277 N N . HIS C 3 165 ? 159.004 112.368 159.258 1.00 83.61 308 HIS C N 1
ATOM 6278 C CA . HIS C 3 165 ? 159.992 113.142 158.519 1.00 77.22 308 HIS C CA 1
ATOM 6279 C C . HIS C 3 165 ? 159.776 114.622 158.804 1.00 83.74 308 HIS C C 1
ATOM 6280 O O . HIS C 3 165 ? 158.731 115.180 158.454 1.00 87.83 308 HIS C O 1
ATOM 6287 N N . ALA C 3 166 ? 160.758 115.251 159.440 1.00 89.76 309 ALA C N 1
ATOM 6288 C CA . ALA C 3 166 ? 160.655 116.665 159.757 1.00 86.78 309 ALA C CA 1
ATOM 6289 C C . ALA C 3 166 ? 160.845 117.508 158.501 1.00 91.76 309 ALA C C 1
ATOM 6290 O O . ALA C 3 166 ? 161.357 117.047 157.478 1.00 95.90 309 ALA C O 1
ATOM 6292 N N . GLY C 3 167 ? 160.423 118.761 158.589 1.00 87.22 310 GLY C N 1
ATOM 6293 C CA . GLY C 3 167 ? 160.497 119.658 157.459 1.00 87.38 310 GLY C CA 1
ATOM 6294 C C . GLY C 3 167 ? 161.819 120.399 157.378 1.00 90.11 310 GLY C C 1
ATOM 6295 O O . GLY C 3 167 ? 162.475 120.661 158.381 1.00 92.78 310 GLY C O 1
ATOM 6296 N N . ARG C 3 168 ? 162.204 120.726 156.155 1.00 86.87 311 ARG C N 1
ATOM 6297 C CA . ARG C 3 168 ? 163.352 121.564 155.875 1.00 81.33 311 ARG C CA 1
ATOM 6298 C C . ARG C 3 168 ? 162.875 122.945 155.446 1.00 84.74 311 ARG C C 1
ATOM 6299 O O . ARG C 3 168 ? 161.794 123.076 154.865 1.00 84.59 311 ARG C O 1
ATOM 6307 N N . PRO C 3 169 ? 163.642 123.996 155.730 1.00 87.53 312 PRO C N 1
ATOM 6308 C CA . PRO C 3 169 ? 163.215 125.341 155.335 1.00 82.32 312 PRO C CA 1
ATOM 6309 C C . PRO C 3 169 ? 163.055 125.454 153.827 1.00 84.10 312 PRO C C 1
ATOM 6310 O O . PRO C 3 169 ? 163.783 124.832 153.052 1.00 87.98 312 PRO C O 1
ATOM 6314 N N . SER C 3 170 ? 162.074 126.254 153.420 1.00 75.90 313 SER C N 1
ATOM 6315 C CA . SER C 3 170 ? 161.816 126.462 152.003 1.00 75.12 313 SER C CA 1
ATOM 6316 C C . SER C 3 170 ? 163.006 127.134 151.331 1.00 78.91 313 SER C C 1
ATOM 6317 O O . SER C 3 170 ? 163.690 127.975 151.919 1.00 82.73 313 SER C O 1
ATOM 6320 N N . SER C 3 171 ? 163.255 126.749 150.081 1.00 71.52 314 SER C N 1
ATOM 6321 C CA . SER C 3 171 ? 164.321 127.331 149.278 1.00 70.34 314 SER C CA 1
ATOM 6322 C C . SER C 3 171 ? 163.781 128.200 148.148 1.00 72.98 314 SER C C 1
ATOM 6323 O O . SER C 3 171 ? 164.505 128.489 147.192 1.00 80.08 314 SER C O 1
ATOM 6326 N N . TYR C 3 172 ? 162.523 128.620 148.239 1.00 74.09 315 TYR C N 1
ATOM 6327 C CA . TYR C 3 172 ? 161.928 129.461 147.212 1.00 72.94 315 TYR C CA 1
ATOM 6328 C C . TYR C 3 172 ? 162.461 130.883 147.309 1.00 74.69 315 TYR C C 1
ATOM 6329 O O . TYR C 3 172 ? 162.660 131.414 148.404 1.00 75.02 315 TYR C O 1
ATOM 6338 N N . SER C 3 173 ? 162.690 131.496 146.153 1.00 78.32 316 SER C N 1
ATOM 6339 C CA . SER C 3 173 ? 163.160 132.871 146.066 1.00 74.21 316 SER C CA 1
ATOM 6340 C C . SER C 3 173 ? 162.126 133.693 145.314 1.00 73.27 316 SER C C 1
ATOM 6341 O O . SER C 3 173 ? 161.831 133.407 144.149 1.00 76.36 316 SER C O 1
ATOM 6344 N N . VAL C 3 174 ? 161.573 134.705 145.981 1.00 68.94 317 VAL C N 1
ATOM 6345 C CA . VAL C 3 174 ? 160.654 135.616 145.309 1.00 70.04 317 VAL C CA 1
ATOM 6346 C C . VAL C 3 174 ? 161.403 136.463 144.290 1.00 74.62 317 VAL C C 1
ATOM 6347 O O . VAL C 3 174 ? 160.902 136.722 143.190 1.00 80.38 317 VAL C O 1
ATOM 6351 N N . ALA C 3 175 ? 162.618 136.892 144.632 1.00 70.82 318 ALA C N 1
ATOM 6352 C CA . ALA C 3 175 ? 163.392 137.735 143.728 1.00 72.58 318 ALA C CA 1
ATOM 6353 C C . ALA C 3 175 ? 163.696 137.017 142.421 1.00 78.91 318 ALA C C 1
ATOM 6354 O O . ALA C 3 175 ? 163.570 137.602 141.339 1.00 85.00 318 ALA C O 1
ATOM 6356 N N . ASN C 3 176 ? 164.079 135.741 142.499 1.00 75.02 319 ASN C N 1
ATOM 6357 C CA . ASN C 3 176 ? 164.435 134.996 141.298 1.00 75.32 319 ASN C CA 1
ATOM 6358 C C . ASN C 3 176 ? 163.256 134.814 140.355 1.00 79.53 319 ASN C C 1
ATOM 6359 O O . ASN C 3 176 ? 163.463 134.556 139.165 1.00 81.55 319 ASN C O 1
ATOM 6364 N N . ALA C 3 177 ? 162.029 134.941 140.852 1.00 78.75 320 ALA C N 1
ATOM 6365 C CA . ALA C 3 177 ? 160.855 134.868 139.996 1.00 73.72 320 ALA C CA 1
ATOM 6366 C C . ALA C 3 177 ? 160.658 136.119 139.153 1.00 74.07 320 ALA C C 1
ATOM 6367 O O . ALA C 3 177 ? 159.885 136.079 138.191 1.00 79.26 320 ALA C O 1
ATOM 6369 N N . ASN C 3 178 ? 161.341 137.219 139.482 1.00 75.46 321 ASN C N 1
ATOM 6370 C CA . ASN C 3 178 ? 161.137 138.464 138.750 1.00 75.27 321 ASN C CA 1
ATOM 6371 C C . ASN C 3 178 ? 161.535 138.333 137.289 1.00 78.13 321 ASN C C 1
ATOM 6372 O O . ASN C 3 178 ? 160.934 138.977 136.423 1.00 78.18 321 ASN C O 1
ATOM 6377 N N . SER C 3 179 ? 162.546 137.515 136.993 1.00 82.22 322 SER C N 1
ATOM 6378 C CA . SER C 3 179 ? 162.934 137.297 135.607 1.00 77.07 322 SER C CA 1
ATOM 6379 C C . SER C 3 179 ? 161.883 136.520 134.830 1.00 80.23 322 SER C C 1
ATOM 6380 O O . SER C 3 179 ? 161.864 136.590 133.598 1.00 82.29 322 SER C O 1
ATOM 6383 N N . ARG C 3 180 ? 161.011 135.787 135.515 1.00 77.38 323 ARG C N 1
ATOM 6384 C CA . ARG C 3 180 ? 159.987 134.996 134.849 1.00 70.38 323 ARG C CA 1
ATOM 6385 C C . ARG C 3 180 ? 158.692 135.762 134.639 1.00 72.74 323 ARG C C 1
ATOM 6386 O O . ARG C 3 180 ? 157.736 135.196 134.103 1.00 76.93 323 ARG C O 1
ATOM 6394 N N . ARG C 3 181 ? 158.629 137.023 135.049 1.00 78.10 324 ARG C N 1
ATOM 6395 C CA . ARG C 3 181 ? 157.520 137.860 134.632 1.00 75.08 324 ARG C CA 1
ATOM 6396 C C . ARG C 3 181 ? 157.616 138.099 133.130 1.00 80.30 324 ARG C C 1
ATOM 6397 O O . ARG C 3 181 ? 158.662 137.889 132.510 1.00 90.75 324 ARG C O 1
ATOM 6405 N N . SER C 3 182 ? 156.501 138.523 132.544 1.00 70.71 325 SER C N 1
ATOM 6406 C CA . SER C 3 182 ? 156.337 138.594 131.093 1.00 82.77 325 SER C CA 1
ATOM 6407 C C . SER C 3 182 ? 156.397 137.216 130.444 1.00 74.54 325 SER C C 1
ATOM 6408 O O . SER C 3 182 ? 156.603 137.104 129.234 1.00 78.36 325 SER C O 1
ATOM 6411 N N . ASN C 3 183 ? 156.214 136.162 131.233 1.00 71.09 326 ASN C N 1
ATOM 6412 C CA . ASN C 3 183 ? 156.015 134.810 130.731 1.00 69.75 326 ASN C CA 1
ATOM 6413 C C . ASN C 3 183 ? 154.563 134.423 130.959 1.00 73.23 326 ASN C C 1
ATOM 6414 O O . ASN C 3 183 ? 154.010 134.688 132.030 1.00 79.81 326 ASN C O 1
ATOM 6419 N N . SER C 3 184 ? 153.946 133.813 129.954 1.00 67.59 327 SER C N 1
ATOM 6420 C CA . SER C 3 184 ? 152.552 133.411 130.061 1.00 67.85 327 SER C CA 1
ATOM 6421 C C . SER C 3 184 ? 152.374 131.957 130.474 1.00 67.91 327 SER C C 1
ATOM 6422 O O . SER C 3 184 ? 151.262 131.569 130.842 1.00 72.85 327 SER C O 1
ATOM 6425 N N . THR C 3 185 ? 153.430 131.150 130.431 1.00 67.36 328 THR C N 1
ATOM 6426 C CA . THR C 3 185 ? 153.336 129.738 130.766 1.00 69.32 328 THR C CA 1
ATOM 6427 C C . THR C 3 185 ? 154.479 129.356 131.693 1.00 73.98 328 THR C C 1
ATOM 6428 O O . THR C 3 185 ? 155.454 130.093 131.852 1.00 84.62 328 THR C O 1
ATOM 6432 N N . LEU C 3 186 ? 154.345 128.180 132.299 1.00 75.60 329 LEU C N 1
ATOM 6433 C CA . LEU C 3 186 ? 155.310 127.663 133.260 1.00 71.72 329 LEU C CA 1
ATOM 6434 C C . LEU C 3 186 ? 156.496 126.972 132.607 1.00 72.12 329 LEU C C 1
ATOM 6435 O O . LEU C 3 186 ? 157.290 126.352 133.320 1.00 80.37 329 LEU C O 1
ATOM 6440 N N . THR C 3 187 ? 156.634 127.057 131.283 1.00 81.87 330 THR C N 1
ATOM 6441 C CA . THR C 3 187 ? 157.655 126.276 130.591 1.00 89.19 330 THR C CA 1
ATOM 6442 C C . THR C 3 187 ? 159.058 126.641 131.060 1.00 89.11 330 THR C C 1
ATOM 6443 O O . THR C 3 187 ? 159.897 125.758 131.273 1.00 89.52 330 THR C O 1
ATOM 6447 N N . LYS C 3 188 ? 159.330 127.928 131.234 1.00 89.36 331 LYS C N 1
ATOM 6448 C CA . LYS C 3 188 ? 160.645 128.380 131.660 1.00 89.15 331 LYS C CA 1
ATOM 6449 C C . LYS C 3 188 ? 160.806 128.379 133.174 1.00 93.02 331 LYS C C 1
ATOM 6450 O O . LYS C 3 188 ? 161.848 128.813 133.673 1.00 94.42 331 LYS C O 1
ATOM 6456 N N . THR C 3 189 ? 159.803 127.905 133.909 1.00 87.91 332 THR C N 1
ATOM 6457 C CA . THR C 3 189 ? 159.884 127.735 135.358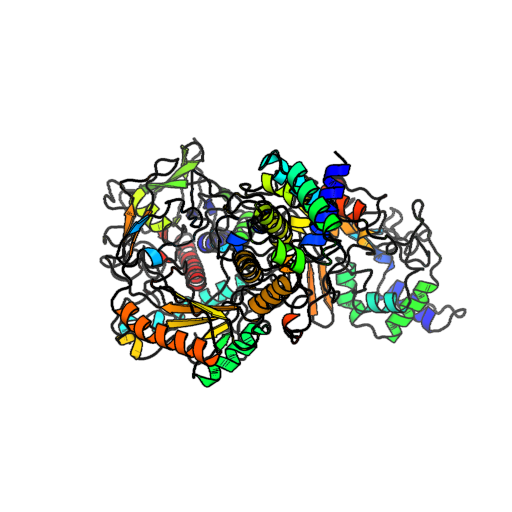 1.00 83.78 332 THR C CA 1
ATOM 6458 C C . THR C 3 189 ? 160.266 126.283 135.619 1.00 86.95 332 THR C C 1
ATOM 6459 O O . THR C 3 189 ? 159.409 125.408 135.736 1.00 94.63 332 THR C O 1
ATOM 6463 N N . THR C 3 190 ? 161.568 126.024 135.701 1.00 80.84 333 THR C N 1
ATOM 6464 C CA . THR C 3 190 ? 162.069 124.674 135.910 1.00 81.38 333 THR C CA 1
ATOM 6465 C C . THR C 3 190 ? 162.517 124.416 137.341 1.00 83.04 333 THR C C 1
ATOM 6466 O O . THR C 3 190 ? 162.796 123.264 137.686 1.00 86.30 333 THR C O 1
ATOM 6470 N N . ASP C 3 191 ? 162.593 125.449 138.172 1.00 81.09 334 ASP C N 1
ATOM 6471 C CA . ASP C 3 191 ? 162.985 125.269 139.562 1.00 77.57 334 ASP C CA 1
ATOM 6472 C C . ASP C 3 191 ? 161.880 124.563 140.337 1.00 81.90 334 ASP C C 1
ATOM 6473 O O . ASP C 3 191 ? 160.697 124.876 140.187 1.00 87.28 334 ASP C O 1
ATOM 6478 N N . GLY C 3 192 ? 162.274 123.596 141.166 1.00 71.99 335 GLY C N 1
ATOM 6479 C CA . GLY C 3 192 ? 161.291 122.858 141.943 1.00 67.34 335 GLY C CA 1
ATOM 6480 C C . GLY C 3 192 ? 160.581 123.721 142.966 1.00 70.65 335 GLY C C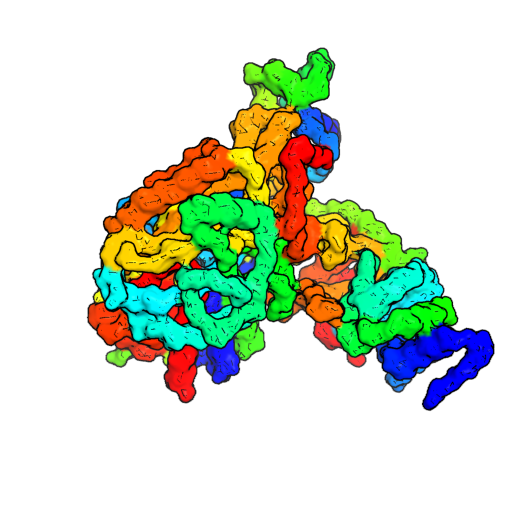 1
ATOM 6481 O O . GLY C 3 192 ? 159.363 123.621 143.136 1.00 75.56 335 GLY C O 1
ATOM 6482 N N . ALA C 3 193 ? 161.330 124.574 143.666 1.00 71.42 336 ALA C N 1
ATOM 6483 C CA . ALA C 3 193 ? 160.720 125.464 144.646 1.00 61.67 336 ALA C CA 1
ATOM 6484 C C . ALA C 3 193 ? 159.756 126.435 143.984 1.00 63.32 336 ALA C C 1
ATOM 6485 O O . ALA C 3 193 ? 158.660 126.680 144.497 1.00 70.72 336 ALA C O 1
ATOM 6487 N N . ALA C 3 194 ? 160.149 126.998 142.840 1.00 61.25 337 ALA C N 1
ATOM 6488 C CA . ALA C 3 194 ? 159.276 127.926 142.132 1.00 63.24 337 ALA C CA 1
ATOM 6489 C C . ALA C 3 194 ? 158.006 127.237 141.657 1.00 68.59 337 ALA C C 1
ATOM 6490 O O . ALA C 3 194 ? 156.910 127.799 141.761 1.00 71.97 337 ALA C O 1
ATOM 6492 N N . LEU C 3 195 ? 158.134 126.022 141.122 1.00 66.66 338 LEU C N 1
ATOM 6493 C CA . LEU C 3 195 ? 156.961 125.288 140.664 1.00 54.58 338 LEU C CA 1
ATOM 6494 C C . LEU C 3 195 ? 156.033 124.952 141.822 1.00 61.85 338 LEU C C 1
ATOM 6495 O O . LEU C 3 195 ? 154.811 125.092 141.707 1.00 68.04 338 LEU C O 1
ATOM 6500 N N . TYR C 3 196 ? 156.595 124.510 142.950 1.00 67.20 339 TYR C N 1
ATOM 6501 C CA . TYR C 3 196 ? 155.766 124.227 144.115 1.00 57.61 339 TYR C CA 1
ATOM 6502 C C . TYR C 3 196 ? 155.064 125.485 144.604 1.00 57.05 339 TYR C C 1
ATOM 6503 O O . TYR C 3 196 ? 153.896 125.437 145.002 1.00 70.71 339 TYR C O 1
ATOM 6512 N N . GLU C 3 197 ? 155.762 126.619 144.601 1.00 58.26 340 GLU C N 1
ATOM 6513 C CA . GLU C 3 197 ? 155.144 127.854 145.064 1.00 56.51 340 GLU C CA 1
ATOM 6514 C C . GLU C 3 197 ? 154.025 128.302 144.133 1.00 64.99 340 GLU C C 1
ATOM 6515 O O . GLU C 3 197 ? 152.966 128.739 144.594 1.00 70.43 340 GLU C O 1
ATOM 6521 N N . ALA C 3 198 ? 154.241 128.206 142.822 1.00 65.37 341 ALA C N 1
ATOM 6522 C CA . ALA C 3 198 ? 153.252 128.705 141.872 1.00 54.04 341 ALA C CA 1
ATOM 6523 C C . ALA C 3 198 ? 152.032 127.796 141.810 1.00 62.59 341 ALA C C 1
ATOM 6524 O O . ALA C 3 198 ? 150.891 128.269 141.843 1.00 67.07 341 ALA C O 1
ATOM 6526 N N . VAL C 3 199 ? 152.252 126.489 141.726 1.00 65.42 342 VAL C N 1
ATOM 6527 C CA . VAL C 3 199 ? 151.150 125.561 141.514 1.00 64.96 342 VAL C CA 1
ATOM 6528 C C . VAL C 3 199 ? 150.509 125.125 142.823 1.00 57.51 342 VAL C C 1
ATOM 6529 O O . VAL C 3 199 ? 149.313 124.822 142.858 1.00 64.01 342 VAL C O 1
ATOM 6533 N N . CYS C 3 200 ? 151.271 125.116 143.908 1.00 73.05 343 CYS C N 1
ATOM 6534 C CA . CYS C 3 200 ? 150.934 124.268 145.035 1.00 65.98 343 CYS C CA 1
ATOM 6535 C C . CYS C 3 200 ? 150.982 124.959 146.390 1.00 65.12 343 CYS C C 1
ATOM 6536 O O . CYS C 3 200 ? 150.453 124.399 147.352 1.00 66.84 343 CYS C O 1
ATOM 6539 N N . ALA C 3 201 ? 151.560 126.154 146.505 1.00 69.68 344 ALA C N 1
ATOM 6540 C CA . ALA C 3 201 ? 151.772 126.779 147.804 1.00 61.21 344 ALA C CA 1
ATOM 6541 C C . ALA C 3 201 ? 150.605 127.639 148.273 1.00 65.62 344 ALA C C 1
ATOM 6542 O O . ALA C 3 201 ? 150.699 128.242 149.346 1.00 75.13 344 ALA C O 1
ATOM 6544 N N . SER C 3 202 ? 149.518 127.724 147.515 1.00 69.62 345 SER C N 1
ATOM 6545 C CA . SER C 3 202 ? 148.339 128.413 148.020 1.00 63.18 345 SER C CA 1
ATOM 6546 C C . SER C 3 202 ? 147.705 127.602 149.142 1.00 65.83 345 SER C C 1
ATOM 6547 O O . SER C 3 202 ? 147.591 128.075 150.277 1.00 73.91 345 SER C O 1
ATOM 6550 N N . CYS C 3 203 ? 147.302 126.370 148.836 1.00 68.76 346 CYS C N 1
ATOM 6551 C CA . CYS C 3 203 ? 146.593 125.556 149.816 1.00 63.32 346 CYS C CA 1
ATOM 6552 C C . CYS C 3 203 ? 147.546 124.994 150.863 1.00 70.40 346 CYS C C 1
ATOM 6553 O O . CYS C 3 203 ? 147.428 125.307 152.052 1.00 74.16 346 CYS C O 1
ATOM 6556 N N . HIS C 3 204 ? 148.481 124.148 150.449 1.00 73.53 347 HIS C N 1
ATOM 6557 C CA . HIS C 3 204 ? 149.618 123.818 151.291 1.00 63.93 347 HIS C CA 1
ATOM 6558 C C . HIS C 3 204 ? 150.518 125.040 151.322 1.00 74.19 347 HIS C C 1
ATOM 6559 O O . HIS C 3 204 ? 150.597 125.779 150.347 1.00 85.45 347 HIS C O 1
ATOM 6566 N N . GLN C 3 205 ? 151.180 125.274 152.439 1.00 70.75 348 GLN C N 1
ATOM 6567 C CA . GLN C 3 205 ? 151.881 126.542 152.541 1.00 67.36 348 GLN C CA 1
ATOM 6568 C C . GLN C 3 205 ? 153.305 126.420 152.003 1.00 68.77 348 GLN C C 1
ATOM 6569 O O . GLN C 3 205 ? 153.769 125.343 151.625 1.00 77.50 348 GLN C O 1
ATOM 6575 N N . SER C 3 206 ? 153.999 127.560 151.936 1.00 72.08 349 SER C N 1
ATOM 6576 C CA . SER C 3 206 ? 155.363 127.572 151.419 1.00 66.55 349 SER C CA 1
ATOM 6577 C C . SER C 3 206 ? 156.286 126.696 152.251 1.00 67.97 349 SER C C 1
ATOM 6578 O O . SER C 3 206 ? 157.249 126.131 151.721 1.00 73.84 349 SER C O 1
ATOM 6581 N N . ASP C 3 207 ? 156.016 126.572 153.547 1.00 67.04 350 ASP C N 1
ATOM 6582 C CA . ASP C 3 207 ? 156.760 125.657 154.399 1.00 65.23 350 ASP C CA 1
ATOM 6583 C C . ASP C 3 207 ? 156.208 124.240 154.356 1.00 71.04 350 ASP C C 1
ATOM 6584 O O . ASP C 3 207 ? 156.762 123.358 155.018 1.00 79.42 350 ASP C O 1
ATOM 6589 N N . GLY C 3 208 ? 155.136 124.006 153.605 1.00 65.26 351 GLY C N 1
ATOM 6590 C CA . GLY C 3 208 ? 154.585 122.674 153.472 1.00 62.88 351 GLY C CA 1
ATOM 6591 C C . GLY C 3 208 ? 153.862 122.157 154.690 1.00 71.92 351 GLY C C 1
ATOM 6592 O O . GLY C 3 208 ? 153.722 120.944 154.843 1.00 78.24 351 GLY C O 1
ATOM 6593 N N . LYS C 3 209 ? 153.393 123.042 155.566 1.00 67.68 352 LYS C N 1
ATOM 6594 C CA . LYS C 3 209 ? 152.724 122.637 156.793 1.00 64.54 352 LYS C CA 1
ATOM 6595 C C . LYS C 3 209 ? 151.210 122.770 156.722 1.00 68.53 352 LYS C C 1
ATOM 6596 O O . LYS C 3 209 ? 150.536 122.546 157.730 1.00 73.52 352 LYS C O 1
ATOM 6602 N N . GLY C 3 210 ? 150.663 123.129 155.568 1.00 70.79 353 GLY C N 1
ATOM 6603 C CA . GLY C 3 210 ? 149.227 123.173 155.405 1.00 66.83 353 GLY C CA 1
ATOM 6604 C C . GLY C 3 210 ? 148.570 124.321 156.154 1.00 66.49 353 GLY C C 1
ATOM 6605 O O . GLY C 3 210 ? 149.214 125.229 156.674 1.00 73.18 353 GLY C O 1
ATOM 6606 N N . SER C 3 211 ? 147.245 124.252 156.201 1.00 69.40 354 SER C N 1
ATOM 6607 C CA . SER C 3 211 ? 146.455 125.280 156.854 1.00 64.77 354 SER C CA 1
ATOM 6608 C C . SER C 3 211 ? 146.382 125.031 158.357 1.00 68.98 354 SER C C 1
ATOM 6609 O O . SER C 3 211 ? 146.598 123.919 158.842 1.00 73.51 354 SER C O 1
ATOM 6612 N N . LYS C 3 212 ? 146.078 126.100 159.096 1.00 76.53 355 LYS C N 1
ATOM 6613 C CA . LYS C 3 212 ? 146.000 125.999 160.550 1.00 75.05 355 LYS C CA 1
ATOM 6614 C C . LYS C 3 212 ? 144.870 125.077 160.985 1.00 75.85 355 LYS C C 1
ATOM 6615 O O . LYS C 3 212 ? 145.033 124.283 161.917 1.00 80.67 355 LYS C O 1
ATOM 6621 N N . ASP C 3 213 ? 143.716 125.164 160.324 1.00 76.68 356 ASP C N 1
ATOM 6622 C CA . ASP C 3 213 ? 142.574 124.342 160.698 1.00 71.10 356 ASP C CA 1
ATOM 6623 C C . ASP C 3 213 ? 142.699 122.902 160.225 1.00 73.63 356 ASP C C 1
ATOM 6624 O O . ASP C 3 213 ? 141.854 122.075 160.582 1.00 77.84 356 ASP C O 1
ATOM 6629 N N . GLY C 3 214 ? 143.718 122.584 159.434 1.00 69.62 357 GLY C N 1
ATOM 6630 C CA . GLY C 3 214 ? 143.966 121.225 159.015 1.00 66.24 357 GLY C CA 1
ATOM 6631 C C . GLY C 3 214 ? 143.239 120.782 157.768 1.00 70.23 357 GLY C C 1
ATOM 6632 O O . GLY C 3 214 ? 143.409 119.629 157.357 1.00 74.28 357 GLY C O 1
ATOM 6633 N N . TYR C 3 215 ? 142.430 121.649 157.156 1.00 63.93 358 TYR C N 1
ATOM 6634 C CA . TYR C 3 215 ? 141.746 121.269 155.925 1.00 62.35 358 TYR C CA 1
ATOM 6635 C C . TYR C 3 215 ? 142.749 120.945 154.829 1.00 66.68 358 TYR C C 1
ATOM 6636 O O . TYR C 3 215 ? 142.608 119.946 154.115 1.00 68.50 358 TYR C O 1
ATOM 6645 N N . TYR C 3 216 ? 143.769 121.783 154.679 1.00 63.56 359 TYR C N 1
ATOM 6646 C CA . TYR C 3 216 ? 144.849 121.500 153.749 1.00 62.08 359 TYR C CA 1
ATOM 6647 C C . TYR C 3 216 ? 145.945 120.779 154.517 1.00 62.12 359 TYR C C 1
ATOM 6648 O O . TYR C 3 216 ? 146.544 121.376 155.423 1.00 66.18 359 TYR C O 1
ATOM 6657 N N . PRO C 3 217 ? 146.222 119.515 154.219 1.00 62.00 360 PRO C N 1
ATOM 6658 C CA . PRO C 3 217 ? 147.125 118.740 155.069 1.00 58.05 360 PRO C CA 1
ATOM 6659 C C . PRO C 3 217 ? 148.547 119.263 155.018 1.00 56.66 360 PRO C C 1
ATOM 6660 O O . PRO C 3 217 ? 148.992 119.846 154.027 1.00 63.54 360 PRO C O 1
ATOM 6664 N N . SER C 3 218 ? 149.257 119.059 156.119 1.00 61.51 361 SER C N 1
ATOM 6665 C CA . SER C 3 218 ? 150.678 119.357 156.162 1.00 56.57 361 SER C CA 1
ATOM 6666 C C . SER C 3 218 ? 151.433 118.331 155.331 1.00 65.78 361 SER C C 1
ATOM 6667 O O . SER C 3 218 ? 151.298 117.125 155.552 1.00 73.85 361 SER C O 1
ATOM 6670 N N . LEU C 3 219 ? 152.219 118.806 154.366 1.00 61.23 362 LEU C N 1
ATOM 6671 C CA . LEU C 3 219 ? 153.094 117.901 153.636 1.00 61.44 362 LEU C CA 1
ATOM 6672 C C . LEU C 3 219 ? 154.266 117.450 154.491 1.00 59.70 362 LEU C C 1
ATOM 6673 O O . LEU C 3 219 ? 154.860 116.406 154.208 1.00 64.59 362 LEU C O 1
ATOM 6678 N N . VAL C 3 220 ? 154.602 118.210 155.527 1.00 66.93 363 VAL C N 1
ATOM 6679 C CA . VAL C 3 220 ? 155.606 117.801 156.498 1.00 67.53 363 VAL C CA 1
ATOM 6680 C C . VAL C 3 220 ? 154.959 116.847 157.490 1.00 66.65 363 VAL C C 1
ATOM 6681 O O . VAL C 3 220 ? 153.902 117.145 158.056 1.00 76.52 363 VAL C O 1
ATOM 6685 N N . GLY C 3 221 ? 155.588 115.697 157.703 1.00 63.90 364 GLY C N 1
ATOM 6686 C CA . GLY C 3 221 ? 155.009 114.692 158.566 1.00 68.42 364 GLY C CA 1
ATOM 6687 C C . GLY C 3 221 ? 153.883 113.905 157.945 1.00 71.99 364 GLY C C 1
ATOM 6688 O O . GLY C 3 221 ? 153.183 113.182 158.660 1.00 80.27 364 GLY C O 1
ATOM 6689 N N . ASN C 3 222 ? 153.681 114.027 156.640 1.00 67.56 365 ASN C N 1
ATOM 6690 C CA . ASN C 3 222 ? 152.633 113.310 155.936 1.00 62.04 365 ASN C CA 1
ATOM 6691 C C . ASN C 3 222 ? 153.120 111.923 155.544 1.00 64.42 365 ASN C C 1
ATOM 6692 O O . ASN C 3 222 ? 154.263 111.754 155.113 1.00 78.52 365 ASN C O 1
ATOM 6697 N N . THR C 3 223 ? 152.245 110.928 155.698 1.00 66.54 366 THR C N 1
ATOM 6698 C CA . THR C 3 223 ? 152.626 109.563 155.355 1.00 68.92 366 THR C CA 1
ATOM 6699 C C . THR C 3 223 ? 152.803 109.384 153.854 1.00 67.14 366 THR C C 1
ATOM 6700 O O . THR C 3 223 ? 153.632 108.577 153.424 1.00 76.25 366 THR C O 1
ATOM 6704 N N . THR C 3 224 ? 152.034 110.111 153.043 1.00 65.59 367 THR C N 1
ATOM 6705 C CA . THR C 3 224 ? 152.163 109.985 151.595 1.00 70.38 367 THR C CA 1
ATOM 6706 C C . THR C 3 224 ? 153.496 110.543 151.112 1.00 70.65 367 THR C C 1
ATOM 6707 O O . THR C 3 224 ? 154.189 109.912 150.308 1.00 77.12 367 THR C O 1
ATOM 6711 N N . THR C 3 225 ? 153.877 111.724 151.598 1.00 66.91 368 THR C N 1
ATOM 6712 C CA . THR C 3 225 ? 155.164 112.299 151.234 1.00 63.25 368 THR C CA 1
ATOM 6713 C C . THR C 3 225 ? 156.324 111.659 151.981 1.00 65.24 368 THR C C 1
ATOM 6714 O O . THR C 3 225 ? 157.472 111.804 151.552 1.00 75.50 368 THR C O 1
ATOM 6718 N N . GLY C 3 226 ? 156.056 110.961 153.081 1.00 61.77 369 GLY C N 1
ATOM 6719 C CA . GLY C 3 226 ? 157.103 110.327 153.852 1.00 59.94 369 GLY C CA 1
ATOM 6720 C C . GLY C 3 226 ? 157.465 108.926 153.436 1.00 64.83 369 GLY C C 1
ATOM 6721 O O . GLY C 3 226 ? 158.452 108.381 153.933 1.00 78.63 369 GLY C O 1
ATOM 6722 N N . GLN C 3 227 ? 156.692 108.320 152.541 1.00 67.42 370 GLN C N 1
ATOM 6723 C CA . GLN C 3 227 ? 156.995 106.974 152.082 1.00 69.94 370 GLN C CA 1
ATOM 6724 C C . GLN C 3 227 ? 158.255 106.969 151.228 1.00 75.62 370 GLN C C 1
ATOM 6725 O O . GLN C 3 227 ? 158.503 107.894 150.451 1.00 78.05 370 GLN C O 1
ATOM 6731 N N . LEU C 3 228 ? 159.058 105.914 151.376 1.00 84.03 371 LEU C N 1
ATOM 6732 C CA . LEU C 3 228 ? 160.200 105.733 150.488 1.00 77.62 371 LEU C CA 1
ATOM 6733 C C . LEU C 3 228 ? 159.749 105.496 149.055 1.00 82.94 371 LEU C C 1
ATOM 6734 O O . LEU C 3 228 ? 160.446 105.880 148.111 1.00 85.89 371 LEU C O 1
ATOM 6739 N N . ASN C 3 229 ? 158.590 104.865 148.875 1.00 79.50 372 ASN C N 1
ATOM 6740 C CA . ASN C 3 229 ? 157.996 104.709 147.557 1.00 73.94 372 ASN C CA 1
ATOM 6741 C C . ASN C 3 229 ? 157.164 105.949 147.266 1.00 77.58 372 ASN C C 1
ATOM 6742 O O . ASN C 3 229 ? 156.139 106.161 147.930 1.00 80.92 372 ASN C O 1
ATOM 6747 N N . PRO C 3 230 ? 157.545 106.784 146.299 1.00 70.83 373 PRO C N 1
ATOM 6748 C CA . PRO C 3 230 ? 156.807 108.024 146.043 1.00 71.20 373 PRO C CA 1
ATOM 6749 C C . PRO C 3 230 ? 155.549 107.852 145.208 1.00 71.55 373 PRO C C 1
ATOM 6750 O O . PRO C 3 230 ? 154.947 108.860 144.828 1.00 73.15 373 PRO C O 1
ATOM 6754 N N . ASN C 3 231 ? 155.146 106.610 144.933 1.00 69.66 374 ASN C N 1
ATOM 6755 C CA . ASN C 3 231 ? 153.986 106.336 144.091 1.00 69.23 374 ASN C CA 1
ATOM 6756 C C . ASN C 3 231 ? 152.782 107.169 144.512 1.00 72.61 374 ASN C C 1
ATOM 6757 O O . ASN C 3 231 ? 152.263 107.977 143.733 1.00 75.90 374 ASN C O 1
ATOM 6762 N N . ASP C 3 232 ? 152.343 107.001 145.760 1.00 70.75 375 ASP C N 1
ATOM 6763 C CA . ASP C 3 232 ? 151.152 107.698 146.227 1.00 64.01 375 ASP C CA 1
ATOM 6764 C C . ASP C 3 232 ? 151.316 109.206 146.160 1.00 65.52 375 ASP C C 1
ATOM 6765 O O . ASP C 3 232 ? 150.327 109.928 146.003 1.00 69.91 375 ASP C O 1
ATOM 6770 N N . LEU C 3 233 ? 152.546 109.705 146.284 1.00 64.65 376 LEU C N 1
ATOM 6771 C CA . LEU C 3 233 ? 152.768 111.130 146.085 1.00 63.49 376 LEU C CA 1
ATOM 6772 C C . LEU C 3 233 ? 152.455 111.522 144.648 1.00 67.31 376 LEU C C 1
ATOM 6773 O O . LEU C 3 233 ? 151.636 112.415 144.400 1.00 70.13 376 LEU C O 1
ATOM 6778 N N . ILE C 3 234 ? 153.052 110.813 143.687 1.00 69.77 377 ILE C N 1
ATOM 6779 C CA . ILE C 3 234 ? 152.840 111.134 142.278 1.00 65.14 377 ILE C CA 1
ATOM 6780 C C . ILE C 3 234 ? 151.361 111.049 141.938 1.00 65.54 377 ILE C C 1
ATOM 6781 O O . ILE C 3 234 ? 150.778 111.987 141.380 1.00 72.11 377 ILE C O 1
ATOM 6786 N N . ALA C 3 235 ? 150.725 109.936 142.309 1.00 62.73 378 ALA C N 1
ATOM 6787 C CA . ALA C 3 235 ? 149.293 109.783 142.086 1.00 62.89 378 ALA C CA 1
ATOM 6788 C C . ALA C 3 235 ? 148.520 110.942 142.693 1.00 68.52 378 ALA C C 1
ATOM 6789 O O . ALA C 3 235 ? 147.608 111.487 142.061 1.00 79.06 378 ALA C O 1
ATOM 6791 N N . SER C 3 236 ? 148.898 111.360 143.904 1.00 61.73 379 SER C N 1
ATOM 6792 C CA . SER C 3 236 ? 148.198 112.469 144.541 1.00 56.14 379 SER C CA 1
ATOM 6793 C C . SER C 3 236 ? 148.285 113.723 143.689 1.00 68.98 379 SER C C 1
ATOM 6794 O O . SER C 3 236 ? 147.302 114.456 143.550 1.00 72.64 379 SER C O 1
ATOM 6797 N N . ILE C 3 237 ? 149.453 113.982 143.102 1.00 65.97 380 ILE C N 1
ATOM 6798 C CA . ILE C 3 237 ? 149.580 115.126 142.209 1.00 56.14 380 ILE C CA 1
ATOM 6799 C C . ILE C 3 237 ? 148.796 114.886 140.928 1.00 59.08 380 ILE C C 1
ATOM 6800 O O . ILE C 3 237 ? 148.169 115.803 140.386 1.00 69.39 380 ILE C O 1
ATOM 6805 N N . LEU C 3 238 ? 148.799 113.647 140.434 1.00 60.65 381 LEU C N 1
ATOM 6806 C CA . LEU C 3 238 ? 148.214 113.377 139.127 1.00 57.40 381 LEU C CA 1
ATOM 6807 C C . LEU C 3 238 ? 146.696 113.469 139.161 1.00 66.17 381 LEU C C 1
ATOM 6808 O O . LEU C 3 238 ? 146.080 113.976 138.219 1.00 74.71 381 LEU C O 1
ATOM 6813 N N . TYR C 3 239 ? 146.076 112.988 140.233 1.00 63.83 382 TYR C N 1
ATOM 6814 C CA . TYR C 3 239 ? 144.631 112.875 140.293 1.00 59.59 382 TYR C CA 1
ATOM 6815 C C . TYR C 3 239 ? 143.990 113.697 141.396 1.00 63.51 382 TYR C C 1
ATOM 6816 O O . TYR C 3 239 ? 142.758 113.766 141.448 1.00 73.94 382 TYR C O 1
ATOM 6825 N N . GLY C 3 240 ? 144.770 114.324 142.263 1.00 55.84 383 GLY C N 1
ATOM 6826 C CA . GLY C 3 240 ? 144.186 115.025 143.378 1.00 56.46 383 GLY C CA 1
ATOM 6827 C C . GLY C 3 240 ? 143.625 114.047 144.396 1.00 64.88 383 GLY C C 1
ATOM 6828 O O . GLY C 3 240 ? 143.919 112.854 144.397 1.00 73.74 383 GLY C O 1
ATOM 6829 N N . VAL C 3 241 ? 142.794 114.587 145.278 1.00 65.32 384 VAL C N 1
ATOM 6830 C CA . VAL C 3 241 ? 142.151 113.805 146.325 1.00 62.43 384 VAL C CA 1
ATOM 6831 C C . VAL C 3 241 ? 140.660 114.089 146.268 1.00 62.38 384 VAL C C 1
ATOM 6832 O O . VAL C 3 241 ? 140.251 115.228 146.035 1.00 67.77 384 VAL C O 1
ATOM 6836 N N . ASP C 3 242 ? 139.845 113.063 146.466 1.00 70.83 385 ASP C N 1
ATOM 6837 C CA . ASP C 3 242 ? 138.396 113.247 146.447 1.00 74.45 385 ASP C CA 1
ATOM 6838 C C . ASP C 3 242 ? 137.783 112.294 147.464 1.00 75.69 385 ASP C C 1
ATOM 6839 O O . ASP C 3 242 ? 137.630 111.101 147.186 1.00 82.19 385 ASP C O 1
ATOM 6844 N N . ARG C 3 243 ? 137.430 112.815 148.636 1.00 63.83 386 ARG C N 1
ATOM 6845 C CA . ARG C 3 243 ? 136.844 111.981 149.676 1.00 69.16 386 ARG C CA 1
ATOM 6846 C C . ARG C 3 243 ? 135.585 112.637 150.216 1.00 73.04 386 ARG C C 1
ATOM 6847 O O . ARG C 3 243 ? 135.607 113.809 150.599 1.00 75.28 386 ARG C O 1
ATOM 6855 N N . THR C 3 244 ? 134.496 111.877 150.258 1.00 79.83 387 THR C N 1
ATOM 6856 C CA . THR C 3 244 ? 133.217 112.350 150.771 1.00 79.03 387 THR C CA 1
ATOM 6857 C C . THR C 3 244 ? 132.883 111.558 152.026 1.00 80.92 387 THR C C 1
ATOM 6858 O O . THR C 3 244 ? 132.519 110.382 151.947 1.00 85.49 387 THR C O 1
ATOM 6862 N N . THR C 3 245 ? 132.995 112.205 153.179 1.00 88.56 388 THR C N 1
ATOM 6863 C CA . THR C 3 245 ? 132.682 111.589 154.459 1.00 86.56 388 THR C CA 1
ATOM 6864 C C . THR C 3 245 ? 131.650 112.448 155.172 1.00 88.78 388 THR C C 1
ATOM 6865 O O . THR C 3 245 ? 131.776 113.677 155.199 1.00 96.47 388 THR C O 1
ATOM 6869 N N . ASP C 3 246 ? 130.625 111.799 155.730 1.00 100.91 389 ASP C N 1
ATOM 6870 C CA . ASP C 3 246 ? 129.530 112.488 156.414 1.00 105.09 389 ASP C CA 1
ATOM 6871 C C . ASP C 3 246 ? 128.863 113.507 155.496 1.00 105.19 389 ASP C C 1
ATOM 6872 O O . ASP C 3 246 ? 128.532 114.619 155.909 1.00 106.21 389 ASP C O 1
ATOM 6877 N N . ASN C 3 247 ? 128.682 113.125 154.232 1.00 99.56 390 ASN C N 1
ATOM 6878 C CA . ASN C 3 247 ? 128.087 113.970 153.199 1.00 100.08 390 ASN C CA 1
ATOM 6879 C C . ASN C 3 247 ? 128.876 115.255 152.974 1.00 99.46 390 ASN C C 1
ATOM 6880 O O . ASN C 3 247 ? 128.362 116.205 152.376 1.00 100.48 390 ASN C O 1
ATOM 6885 N N . HIS C 3 248 ? 130.121 115.303 153.434 1.00 95.52 391 HIS C N 1
ATOM 6886 C CA . HIS C 3 248 ? 130.997 116.447 153.233 1.00 89.10 391 HIS C CA 1
ATOM 6887 C C . HIS C 3 248 ? 132.134 116.037 152.310 1.00 90.34 391 HIS C C 1
ATOM 6888 O O . HIS C 3 248 ? 132.822 115.045 152.569 1.00 95.37 391 HIS C O 1
ATOM 6895 N N . GLU C 3 249 ? 132.323 116.797 151.238 1.00 76.50 392 GLU C N 1
ATOM 6896 C CA . GLU C 3 249 ? 133.295 116.478 150.203 1.00 74.63 392 GLU C CA 1
ATOM 6897 C C . GLU C 3 249 ? 134.546 117.324 150.378 1.00 76.01 392 GLU C C 1
ATOM 6898 O O . GLU C 3 249 ? 134.458 118.544 150.541 1.00 81.71 392 GLU C O 1
ATOM 6904 N N . ILE C 3 250 ? 135.704 116.675 150.337 1.00 71.90 393 ILE C N 1
ATOM 6905 C CA . ILE C 3 250 ? 136.998 117.340 150.381 1.00 65.87 393 ILE C CA 1
ATOM 6906 C C . ILE C 3 250 ? 137.756 116.961 149.118 1.00 70.59 393 ILE C C 1
ATOM 6907 O O . ILE C 3 250 ? 137.843 115.774 148.771 1.00 76.77 393 ILE C O 1
ATOM 6912 N N . LEU C 3 251 ? 138.297 117.968 148.429 1.00 58.75 394 LEU C N 1
ATOM 6913 C CA . LEU C 3 251 ? 138.868 117.770 147.105 1.00 65.13 394 LEU C CA 1
ATOM 6914 C C . LEU C 3 251 ? 140.171 118.537 146.937 1.00 67.56 394 LEU C C 1
ATOM 6915 O O . LEU C 3 251 ? 140.222 119.752 147.142 1.00 68.58 394 LEU C O 1
ATOM 6920 N N . MET C 3 252 ? 141.215 117.803 146.570 1.00 67.63 395 MET C N 1
ATOM 6921 C CA . MET C 3 252 ? 142.393 118.349 145.919 1.00 53.87 395 MET C CA 1
ATOM 6922 C C . MET C 3 252 ? 142.233 118.219 144.416 1.00 63.24 395 MET C C 1
ATOM 6923 O O . MET C 3 252 ? 142.026 117.099 143.928 1.00 66.50 395 MET C O 1
ATOM 6928 N N . PRO C 3 253 ? 142.357 119.297 143.649 1.00 66.15 396 PRO C N 1
ATOM 6929 C CA . PRO C 3 253 ? 142.238 119.179 142.194 1.00 58.83 396 PRO C CA 1
ATOM 6930 C C . PRO C 3 253 ? 143.370 118.359 141.598 1.00 56.28 396 PRO C C 1
ATOM 6931 O O . PRO C 3 253 ? 144.491 118.335 142.107 1.00 64.44 396 PRO C O 1
ATOM 6935 N N . ALA C 3 254 ? 143.056 117.671 140.506 1.00 61.90 397 ALA C N 1
ATOM 6936 C CA . ALA C 3 254 ? 144.074 116.944 139.766 1.00 56.40 397 ALA C CA 1
ATOM 6937 C C . ALA C 3 254 ? 145.014 117.916 139.067 1.00 65.09 397 ALA C C 1
ATOM 6938 O O . ALA C 3 254 ? 144.627 119.021 138.680 1.00 74.10 397 ALA C O 1
ATOM 6940 N N . PHE C 3 255 ? 146.270 117.496 138.908 1.00 66.37 398 PHE C N 1
ATOM 6941 C CA . PHE C 3 255 ? 147.270 118.316 138.235 1.00 57.97 398 PHE C CA 1
ATOM 6942 C C . PHE C 3 255 ? 147.963 117.561 137.108 1.00 62.28 398 PHE C C 1
ATOM 6943 O O . PHE C 3 255 ? 149.060 117.945 136.698 1.00 74.52 398 PHE C O 1
ATOM 6951 N N . GLY C 3 256 ? 147.347 116.502 136.595 1.00 64.63 399 GLY C N 1
ATOM 6952 C CA . GLY C 3 256 ? 147.900 115.764 135.486 1.00 63.88 399 GLY C CA 1
ATOM 6953 C C . GLY C 3 256 ? 147.594 116.433 134.164 1.00 73.09 399 GLY C C 1
ATOM 6954 O O . GLY C 3 256 ? 147.193 117.598 134.111 1.00 74.38 399 GLY C O 1
ATOM 6955 N N . PRO C 3 257 ? 147.790 115.707 133.062 1.00 80.15 400 PRO C N 1
ATOM 6956 C CA . PRO C 3 257 ? 147.480 116.284 131.745 1.00 77.30 400 PRO C CA 1
ATOM 6957 C C . PRO C 3 257 ? 146.028 116.695 131.589 1.00 79.18 400 PRO C C 1
ATOM 6958 O O . PRO C 3 257 ? 145.741 117.657 130.867 1.00 79.87 400 PRO C O 1
ATOM 6962 N N . ASP C 3 258 ? 145.102 115.999 132.245 1.00 82.79 401 ASP C N 1
ATOM 6963 C CA . ASP C 3 258 ? 143.680 116.298 132.157 1.00 82.73 401 ASP C CA 1
ATOM 6964 C C . ASP C 3 258 ? 143.228 117.320 133.191 1.00 81.86 401 ASP C C 1
ATOM 6965 O O . ASP C 3 258 ? 142.023 117.458 133.425 1.00 84.12 401 ASP C O 1
ATOM 6970 N N . SER C 3 259 ? 144.161 118.032 133.813 1.00 71.56 402 SER C N 1
ATOM 6971 C CA . SER C 3 259 ? 143.811 118.979 134.861 1.00 65.68 402 SER C CA 1
ATOM 6972 C C . SER C 3 259 ? 143.052 120.171 134.296 1.00 69.83 402 SER C C 1
ATOM 6973 O O . SER C 3 259 ? 143.363 120.673 133.214 1.00 79.89 402 SER C O 1
ATOM 6976 N N . LEU C 3 260 ? 142.048 120.623 135.043 1.00 69.32 403 LEU C N 1
ATOM 6977 C CA . LEU C 3 260 ? 141.362 121.867 134.726 1.00 68.34 403 LEU C CA 1
ATOM 6978 C C . LEU C 3 260 ? 142.027 123.071 135.372 1.00 68.14 403 LEU C C 1
ATOM 6979 O O . LEU C 3 260 ? 141.949 124.179 134.832 1.00 78.82 403 LEU C O 1
ATOM 6984 N N . VAL C 3 261 ? 142.685 122.874 136.512 1.00 65.90 404 VAL C N 1
ATOM 6985 C CA . VAL C 3 261 ? 143.275 123.989 137.241 1.00 67.41 404 VAL C CA 1
ATOM 6986 C C . VAL C 3 261 ? 144.643 124.343 136.674 1.00 69.32 404 VAL C C 1
ATOM 6987 O O . VAL C 3 261 ? 144.903 125.496 136.314 1.00 76.44 404 VAL C O 1
ATOM 6991 N N . GLN C 3 262 ? 145.534 123.366 136.593 1.00 67.11 405 GLN C N 1
ATOM 6992 C CA . GLN C 3 262 ? 146.871 123.599 136.069 1.00 59.59 405 GLN C CA 1
ATOM 6993 C C . GLN C 3 262 ? 147.471 122.295 135.566 1.00 64.89 405 GLN C C 1
ATOM 6994 O O . GLN C 3 262 ? 148.029 121.526 136.357 1.00 73.30 405 GLN C O 1
ATOM 7000 N N . PRO C 3 263 ? 147.359 121.999 134.274 1.00 70.79 406 PRO C N 1
ATOM 7001 C CA . PRO C 3 263 ? 148.018 120.805 133.737 1.00 67.86 406 PRO C CA 1
ATOM 7002 C C . PRO C 3 263 ? 149.525 120.883 133.926 1.00 68.09 406 PRO C C 1
ATOM 7003 O O . PRO C 3 263 ? 150.138 121.936 133.749 1.00 75.57 406 PRO C O 1
ATOM 7007 N N . LEU C 3 264 ? 150.120 119.752 134.283 1.00 63.15 407 LEU C N 1
ATOM 7008 C CA . LEU C 3 264 ? 151.554 119.666 134.501 1.00 63.04 407 LEU C CA 1
ATOM 7009 C C . LEU C 3 264 ? 152.116 118.496 133.714 1.00 70.58 407 LEU C C 1
ATOM 7010 O O . LEU C 3 264 ? 151.500 117.429 133.647 1.00 76.41 407 LEU C O 1
ATOM 7015 N N . THR C 3 265 ? 153.281 118.704 133.113 1.00 71.90 408 THR C N 1
ATOM 7016 C CA . THR C 3 265 ? 153.963 117.638 132.404 1.00 68.66 408 THR C CA 1
ATOM 7017 C C . THR C 3 265 ? 154.595 116.667 133.396 1.00 68.29 408 THR C C 1
ATOM 7018 O O . THR C 3 265 ? 154.668 116.922 134.600 1.00 75.54 408 THR C O 1
ATOM 7022 N N . ASP C 3 266 ? 155.050 115.528 132.874 1.00 78.92 409 ASP C N 1
ATOM 7023 C CA . ASP C 3 266 ? 155.709 114.543 133.724 1.00 76.59 409 ASP C CA 1
ATOM 7024 C C . ASP C 3 266 ? 156.967 115.120 134.354 1.00 83.17 409 ASP C C 1
ATOM 7025 O O . ASP C 3 266 ? 157.270 114.843 135.519 1.00 87.60 409 ASP C O 1
ATOM 7030 N N . GLU C 3 267 ? 157.716 115.924 133.598 1.00 86.91 410 GLU C N 1
ATOM 7031 C CA . GLU C 3 267 ? 158.911 116.556 134.147 1.00 81.82 410 GLU C CA 1
ATOM 7032 C C . GLU C 3 267 ? 158.561 117.538 135.257 1.00 79.67 410 GLU C C 1
ATOM 7033 O O . GLU C 3 267 ? 159.230 117.576 136.295 1.00 85.88 410 GLU C O 1
ATOM 7039 N N . GLN C 3 268 ? 157.515 118.342 135.059 1.00 67.56 411 GLN C N 1
ATOM 7040 C CA . GLN C 3 268 ? 157.122 119.305 136.083 1.00 65.52 411 GLN C CA 1
ATOM 7041 C C . GLN C 3 268 ? 156.612 118.608 137.337 1.00 69.05 411 GLN C C 1
ATOM 7042 O O . GLN C 3 268 ? 156.930 119.024 138.457 1.00 74.37 411 GLN C O 1
ATOM 7048 N N . ILE C 3 269 ? 155.817 117.550 137.169 1.00 69.47 412 ILE C N 1
ATOM 7049 C CA . ILE C 3 269 ? 155.341 116.790 138.321 1.00 68.55 412 ILE C CA 1
ATOM 7050 C C . ILE C 3 269 ? 156.510 116.144 139.047 1.00 70.69 412 ILE C C 1
ATOM 7051 O O . ILE C 3 269 ? 156.558 116.126 140.281 1.00 73.97 412 ILE C O 1
ATOM 7056 N N . ALA C 3 270 ? 157.473 115.608 138.297 1.00 67.02 413 ALA C N 1
ATOM 7057 C CA . ALA C 3 270 ? 158.645 115.005 138.920 1.00 63.75 413 ALA C CA 1
ATOM 7058 C C . ALA C 3 270 ? 159.447 116.037 139.698 1.00 65.50 413 ALA C C 1
ATOM 7059 O O . ALA C 3 270 ? 159.933 115.753 140.795 1.00 72.95 413 ALA C O 1
ATOM 7061 N N . THR C 3 271 ? 159.599 117.241 139.146 1.00 69.14 414 THR C N 1
ATOM 7062 C CA . THR C 3 271 ? 160.331 118.294 139.843 1.00 67.26 414 THR C CA 1
ATOM 7063 C C . THR C 3 271 ? 159.615 118.722 141.118 1.00 69.16 414 THR C C 1
ATOM 7064 O O . THR C 3 271 ? 160.249 118.891 142.168 1.00 80.02 414 THR C O 1
ATOM 7068 N N . ILE C 3 272 ? 158.295 118.900 141.048 1.00 66.29 415 ILE C N 1
ATOM 7069 C CA . ILE C 3 272 ? 157.533 119.277 142.235 1.00 63.52 415 ILE C CA 1
ATOM 7070 C C . ILE C 3 272 ? 157.615 118.182 143.291 1.00 69.87 415 ILE C C 1
ATOM 7071 O O . ILE C 3 272 ? 157.791 118.460 144.483 1.00 76.62 415 ILE C O 1
ATOM 7076 N N . ALA C 3 273 ? 157.492 116.922 142.871 1.00 66.63 416 ALA C N 1
ATOM 7077 C CA . ALA C 3 273 ? 157.580 115.811 143.810 1.00 61.81 416 ALA C CA 1
ATOM 7078 C C . ALA C 3 273 ? 158.965 115.719 144.431 1.00 64.90 416 ALA C C 1
ATOM 7079 O O . ALA C 3 273 ? 159.098 115.421 145.621 1.00 73.55 416 ALA C O 1
ATOM 7081 N N . ASP C 3 274 ? 160.012 115.964 143.641 1.00 66.30 417 ASP C N 1
ATOM 7082 C CA . ASP C 3 274 ? 161.365 115.958 144.183 1.00 69.36 417 ASP C CA 1
ATOM 7083 C C . ASP C 3 274 ? 161.544 117.052 145.222 1.00 70.31 417 ASP C C 1
ATOM 7084 O O . ASP C 3 274 ? 162.152 116.824 146.272 1.00 76.73 417 ASP C O 1
ATOM 7089 N N . TYR C 3 275 ? 161.026 118.251 144.947 1.00 60.65 418 TYR C N 1
ATOM 7090 C CA . TYR C 3 275 ? 161.121 119.323 145.931 1.00 55.33 418 TYR C CA 1
ATOM 7091 C C . TYR C 3 275 ? 160.361 118.970 147.202 1.00 62.56 418 TYR C C 1
ATOM 7092 O O . TYR C 3 275 ? 160.857 119.190 148.314 1.00 70.47 418 TYR C O 1
ATOM 7101 N N . VAL C 3 276 ? 159.161 118.406 147.054 1.00 64.76 419 VAL C N 1
ATOM 7102 C CA . VAL C 3 276 ? 158.362 118.025 148.214 1.00 63.03 419 VAL C CA 1
ATOM 7103 C C . VAL C 3 276 ? 159.092 116.978 149.043 1.00 65.30 419 VAL C C 1
ATOM 7104 O O . VAL C 3 276 ? 159.152 117.069 150.275 1.00 71.20 419 VAL C O 1
ATOM 7108 N N . LEU C 3 277 ? 159.664 115.972 148.382 1.00 60.54 420 LEU C N 1
ATOM 7109 C CA . LEU C 3 277 ? 160.380 114.921 149.093 1.00 61.98 420 LEU C CA 1
ATOM 7110 C C . LEU C 3 277 ? 161.623 115.460 149.786 1.00 67.18 420 LEU C C 1
ATOM 7111 O O . LEU C 3 277 ? 161.899 115.106 150.937 1.00 74.03 420 LEU C O 1
ATOM 7116 N N . SER C 3 278 ? 162.388 116.314 149.107 1.00 73.95 421 SER C N 1
ATOM 7117 C CA . SER C 3 278 ? 163.632 116.801 149.683 1.00 70.34 421 SER C CA 1
ATOM 7118 C C . SER C 3 278 ? 163.408 117.842 150.767 1.00 68.54 421 SER C C 1
ATOM 7119 O O . SER C 3 278 ? 164.309 118.070 151.579 1.00 78.38 421 SER C O 1
ATOM 7122 N N . HIS C 3 279 ? 162.241 118.474 150.809 1.00 67.05 422 HIS C N 1
ATOM 7123 C CA . HIS C 3 279 ? 162.005 119.513 151.802 1.00 65.42 422 HIS C CA 1
ATOM 7124 C C . HIS C 3 279 ? 160.944 119.155 152.828 1.00 70.18 422 HIS C C 1
ATOM 7125 O O . HIS C 3 279 ? 161.100 119.492 154.002 1.00 80.90 422 HIS C O 1
ATOM 7132 N N . PHE C 3 280 ? 159.868 118.482 152.428 1.00 67.04 423 PHE C N 1
ATOM 7133 C CA . PHE C 3 280 ? 158.765 118.197 153.333 1.00 67.50 423 PHE C CA 1
ATOM 7134 C C . PHE C 3 280 ? 158.596 116.719 153.646 1.00 73.14 423 PHE C C 1
ATOM 7135 O O . PHE C 3 280 ? 157.802 116.378 154.526 1.00 81.40 423 PHE C O 1
ATOM 7143 N N . GLY C 3 281 ? 159.313 115.833 152.965 1.00 73.16 424 GLY C N 1
ATOM 7144 C CA . GLY C 3 281 ? 159.083 114.415 153.150 1.00 68.64 424 GLY C CA 1
ATOM 7145 C C . GLY C 3 281 ? 160.330 113.561 153.156 1.00 71.91 424 GLY C C 1
ATOM 7146 O O . GLY C 3 281 ? 161.413 114.030 153.516 1.00 80.11 424 GLY C O 1
ATOM 7147 N N . ASN C 3 282 ? 160.181 112.295 152.778 1.00 77.40 425 ASN C N 1
ATOM 7148 C CA . ASN C 3 282 ? 161.324 111.396 152.694 1.00 73.84 425 ASN C CA 1
ATOM 7149 C C . ASN C 3 282 ? 162.328 111.919 151.676 1.00 80.84 425 ASN C C 1
ATOM 7150 O O . ASN C 3 282 ? 162.007 112.083 150.497 1.00 83.76 425 ASN C O 1
ATOM 7155 N N . ALA C 3 283 ? 163.548 112.181 152.136 1.00 81.87 426 ALA C N 1
ATOM 7156 C CA . ALA C 3 283 ? 164.595 112.716 151.280 1.00 79.21 426 ALA C CA 1
ATOM 7157 C C . ALA C 3 283 ? 165.385 111.636 150.557 1.00 83.52 426 ALA C C 1
ATOM 7158 O O . ALA C 3 283 ? 166.182 111.962 149.674 1.00 90.38 426 ALA C O 1
ATOM 7160 N N . GLN C 3 284 ? 165.187 110.368 150.904 1.00 86.94 427 GLN C N 1
ATOM 7161 C CA . GLN C 3 284 ? 165.821 109.266 150.196 1.00 86.18 427 GLN C CA 1
ATOM 7162 C C . GLN C 3 284 ? 164.967 108.743 149.052 1.00 88.55 427 GLN C C 1
ATOM 7163 O O . GLN C 3 284 ? 165.357 107.771 148.397 1.00 93.26 427 GLN C O 1
ATOM 7169 N N . ALA C 3 285 ? 163.817 109.358 148.803 1.00 82.95 428 ALA C N 1
ATOM 7170 C CA . ALA C 3 285 ? 162.941 108.998 147.701 1.00 79.89 428 ALA C CA 1
ATOM 7171 C C . ALA C 3 285 ? 163.115 109.996 146.567 1.00 85.49 428 ALA C C 1
ATOM 7172 O O . ALA C 3 285 ? 163.223 111.203 146.800 1.00 85.00 428 ALA C O 1
ATOM 7174 N N . THR C 3 286 ? 163.145 109.486 145.340 1.00 91.71 429 THR C N 1
ATOM 7175 C CA . THR C 3 286 ? 163.337 110.309 144.158 1.00 90.82 429 THR C CA 1
ATOM 7176 C C . THR C 3 286 ? 162.237 110.020 143.149 1.00 90.29 429 THR C C 1
ATOM 7177 O O . THR C 3 286 ? 161.733 108.899 143.059 1.00 91.26 429 THR C O 1
ATOM 7181 N N . VAL C 3 287 ? 161.871 111.047 142.390 1.00 77.14 430 VAL C N 1
ATOM 7182 C CA . VAL C 3 287 ? 160.853 110.943 141.354 1.00 73.64 430 VAL C CA 1
ATOM 7183 C C . VAL C 3 287 ? 161.457 111.409 140.040 1.00 72.57 430 VAL C C 1
ATOM 7184 O O . VAL C 3 287 ? 161.987 112.523 139.956 1.00 79.92 430 VAL C O 1
ATOM 7188 N N . SER C 3 288 ? 161.375 110.564 139.022 1.00 75.76 431 SER C N 1
ATOM 7189 C CA . SER C 3 288 ? 161.771 110.918 137.671 1.00 73.38 431 SER C CA 1
ATOM 7190 C C . SER C 3 288 ? 160.531 111.086 136.807 1.00 79.07 431 SER C C 1
ATOM 7191 O O . SER C 3 288 ? 159.436 110.642 137.161 1.00 88.42 431 SER C O 1
ATOM 7194 N N . ALA C 3 289 ? 160.711 111.749 135.663 1.00 83.30 432 ALA C N 1
ATOM 7195 C CA . ALA C 3 289 ? 159.602 111.906 134.730 1.00 76.77 432 ALA C CA 1
ATOM 7196 C C . ALA C 3 289 ? 159.103 110.558 134.233 1.00 78.70 432 ALA C C 1
ATOM 7197 O O . ALA C 3 289 ? 157.904 110.393 133.979 1.00 86.31 432 ALA C O 1
ATOM 7199 N N . ASP C 3 290 ? 160.003 109.583 134.099 1.00 83.53 433 ASP C N 1
ATOM 7200 C CA . ASP C 3 290 ? 159.591 108.241 133.709 1.00 81.58 433 ASP C CA 1
ATOM 7201 C C . ASP C 3 290 ? 158.682 107.617 134.758 1.00 84.91 433 ASP C C 1
ATOM 7202 O O . ASP C 3 290 ? 157.716 106.928 134.417 1.00 91.68 433 ASP C O 1
ATOM 7207 N N . ALA C 3 291 ? 158.979 107.837 136.040 1.00 73.92 434 ALA C N 1
ATOM 7208 C CA . ALA C 3 291 ? 158.127 107.300 137.096 1.00 74.11 434 ALA C CA 1
ATOM 7209 C C . ALA C 3 291 ? 156.728 107.899 137.035 1.00 77.32 434 ALA C C 1
ATOM 7210 O O . ALA C 3 291 ? 155.730 107.185 137.196 1.00 80.53 434 ALA C O 1
ATOM 7212 N N . VAL C 3 292 ? 156.636 109.209 136.802 1.00 74.31 435 VAL C N 1
ATOM 7213 C CA . VAL C 3 292 ? 155.333 109.850 136.656 1.00 75.28 435 VAL C CA 1
ATOM 7214 C C . VAL C 3 292 ? 154.603 109.294 135.443 1.00 76.84 435 VAL C C 1
ATOM 7215 O O . VAL C 3 292 ? 153.386 109.078 135.477 1.00 79.54 435 VAL C O 1
ATOM 7219 N N . LYS C 3 293 ? 155.333 109.054 134.352 1.00 78.35 436 LYS C N 1
ATOM 7220 C CA . LYS C 3 293 ? 154.716 108.475 133.164 1.00 76.42 436 LYS C CA 1
ATOM 7221 C C . LYS C 3 293 ? 154.159 107.087 133.451 1.00 80.87 436 LYS C C 1
ATOM 7222 O O . LYS C 3 293 ? 153.058 106.747 133.004 1.00 85.10 436 LYS C O 1
ATOM 7228 N N . GLN C 3 294 ? 154.907 106.268 134.192 1.00 85.71 437 GLN C N 1
ATOM 7229 C CA . GLN C 3 294 ? 154.426 104.931 134.523 1.00 83.56 437 GLN C CA 1
ATOM 7230 C C . GLN C 3 294 ? 153.214 104.989 135.443 1.00 87.63 437 GLN C C 1
ATOM 7231 O O . GLN C 3 294 ? 152.286 104.184 135.303 1.00 93.91 437 GLN C O 1
ATOM 7237 N N . VAL C 3 295 ? 153.205 105.922 136.396 1.00 75.76 438 VAL C N 1
ATOM 7238 C CA . VAL C 3 295 ? 152.035 106.074 137.258 1.00 74.93 438 VAL C CA 1
ATOM 7239 C C . VAL C 3 295 ? 150.827 106.507 136.437 1.00 81.26 438 VAL C C 1
ATOM 7240 O O . VAL C 3 295 ? 149.698 106.063 136.681 1.00 88.08 438 VAL C O 1
ATOM 7244 N N . ARG C 3 296 ? 151.045 107.370 135.443 1.00 82.56 439 ARG C N 1
ATOM 7245 C CA . ARG C 3 296 ? 149.956 107.798 134.573 1.00 73.97 439 ARG C CA 1
ATOM 7246 C C . ARG C 3 296 ? 149.375 106.635 133.784 1.00 77.44 439 ARG C C 1
ATOM 7247 O O . ARG C 3 296 ? 148.180 106.634 133.471 1.00 86.32 439 ARG C O 1
ATOM 7255 N N . ALA C 3 297 ? 150.197 105.642 133.453 1.00 84.40 440 ALA C N 1
ATOM 7256 C CA . ALA C 3 297 ? 149.775 104.499 132.660 1.00 83.91 440 ALA C CA 1
ATOM 7257 C C . ALA C 3 297 ? 149.149 103.396 133.501 1.00 89.04 440 ALA C C 1
ATOM 7258 O O . ALA C 3 297 ? 149.096 102.245 133.056 1.00 94.23 440 ALA C O 1
ATOM 7260 N N . GLY C 3 298 ? 148.673 103.717 134.701 1.00 91.13 441 GLY C N 1
ATOM 7261 C CA . GLY C 3 298 ? 148.102 102.700 135.557 1.00 90.38 441 GLY C CA 1
ATOM 7262 C C . GLY C 3 298 ? 149.112 101.790 136.210 1.00 96.77 441 GLY C C 1
ATOM 7263 O O . GLY C 3 298 ? 148.766 100.670 136.590 1.00 101.82 441 GLY C O 1
ATOM 7264 N N . GLY C 3 299 ? 150.357 102.235 136.345 1.00 104.18 442 GLY C N 1
ATOM 7265 C CA . GLY C 3 299 ? 151.366 101.427 136.993 1.00 105.13 442 GLY C CA 1
ATOM 7266 C C . GLY C 3 299 ? 151.816 100.260 136.127 1.00 108.22 442 GLY C C 1
ATOM 7267 O O . GLY C 3 299 ? 151.573 100.201 134.920 1.00 110.12 442 GLY C O 1
ATOM 7268 N N . LYS C 3 300 ? 152.492 99.319 136.778 1.00 132.54 443 LYS C N 1
ATOM 7269 C CA . LYS C 3 300 ? 152.976 98.130 136.091 1.00 132.51 443 LYS C CA 1
ATOM 7270 C C . LYS C 3 300 ? 151.808 97.251 135.661 1.00 134.11 443 LYS C C 1
ATOM 7271 O O . LYS C 3 300 ? 150.808 97.126 136.373 1.00 133.55 443 LYS C O 1
ATOM 7277 N N . GLN C 3 301 ? 151.940 96.642 134.487 1.00 134.96 444 GLN C N 1
ATOM 7278 C CA . GLN C 3 301 ? 150.904 95.761 133.963 1.00 136.43 444 GLN C CA 1
ATOM 7279 C C . GLN C 3 301 ? 151.330 94.299 134.055 1.00 134.18 444 GLN C C 1
ATOM 7280 O O . GLN C 3 301 ? 152.475 93.956 133.759 1.00 132.95 444 GLN C O 1
#

Sequence (946 aa):
SNETLSADVVIIGAGICGSLLAHKLVRNGLSVLLLDAGPRRDRSQIVENWRNMPPDNKSQYDYATPYPSVPWAPHTNYFPDNNYLIVKGPDRTAYKQGIIKGVGGTTWHWAASSWRYLPNDFKLHSTYGVGRDYAMSYDELEPYYYEAECEMGVMGPNGEEITPSAPRQNPWPMTSMPYGYGDRTFTEIVSKLGFSNTPVPQARNSRPYDGRPQCCGNNNCMPICPIGAMYNGVYAAIKAEKLGAKIIPNAVVYAMETDAKNRITAISFYDPDKQSHRVVAKTFVIAANGIETPKLLLLAANDRNPHGIANSSDLVGRNMMDHPGIGMSFQSAEPIWAGGGSVQMSSITNFRDGDFRSEYAATQIGYNNTAQNSRAGMKALSMGLVGKKLDEEIRRRTAHGVDIYANHEVLPDPNNRLVLSKDYKDALGIPHPEVTYDVGEYVRKSAAISRQRLMDIAKAMGGTEIEMTPYFTPNNHITGGTIMGHDPRDSVVDKWLRTHDHSNLFLATGATMAASGTVNSTLTMAALSLRAADAILNDLKNRDSISDFMQLSAFATGHKNLDLNIGSALLLAFEAQKHDFSTQIKALREHITKNNYQDVEALDAAMKDDPLHPTLIQIIRAWYSGVIEDETNAKVYAFEKALMYQPSRDVVVIPTYAHNGPNYWVSEPASVDVMPAFPYVFDHTHNDDWNRGRYLVDELAHCGECHTPRNFLLAPNQSAYLAGADIGSWRAPNITNAPQSGIGSWSDQDLFQYLKTGKTAHARAAGPMAEAIEHSLQYLPDADISAIVTYLRSVPAKAESGQTVANFEHAGRPSSYSVANANSRRSNSTLTKTTDGAALYEAVCASCHQSDGKGSKDGYYPSLVGNTTTGQLNPNDLIASILYGVDRTTDNHEILMPAFGPDSLVQPLTDEQIATIADYVLSHFGNAQATVSADAVKQVRAGGKQ

Nearest PDB structures (foldseek):
  8xcm-assembly1_B  TM=9.915E-01  e=1.851E-18  Gluconobacter japonicus
  8grj-assembly2_C  TM=8.490E-01  e=1.018E-04  Burkholderia cepacia
  8grj-assembly1_A  TM=8.008E-01  e=5.336E-04  Burkholderia cepacia
  6a2u-assembly2_C  TM=7.032E-01  e=2.751E-04  Burkholderia cepacia
  8k6k-assembly1_A  TM=1.001E+00  e=0.000E+00  Gluconobacter japonicus

GO terms:
  GO:0050660 flavin adenine dinucleotide binding (F, IDA)
  GO:0006000 fructose metabolic process (P, IDA)
  GO:0047904 fructose 5-dehydrogenase activity (F, IDA)

B-factor: mean 77.57, std 17.3, range [46.95, 154.11]

Radius of gyration: 29.99 Å; Cα contacts (8 Å, |Δi|>4): 2352; chains: 3; bounding box: 73×86×76 Å

Secondary structure (DSSP, 8-state):
--S---EEEEEE--SHHHHHHHHHHHHTT--EEEE-SS----HHHHHHHHHTS-HHHHHTT--STTSPPPSSS----BTTB---SEEESTTGGGG------STTGGGGS---B--PPPTTTTBHHHHHSSS-B-SS-HHHHHHHHHHHHHHHT-EE-TT---SSS---SS--SEEPPPP-HHHHHHHHHHHTTT--EEEPPBSB-SS-BTTBPPP---S-TTT--SS--B--THHHHHHHHHTT-EEESS-EEEEEEE-TT--EEEEEEE-TT--EEEEEEEEEEE-SHHHHHHHHHHHT--SSSTT-TT-TTS-TT-S-B---EEEEEEE-SS---TTSS-S--EEE-TTSSSGGGGTS--EEEEEE-S--HHHHHHHHHHTT--HHHHHHHHHHHHHHEEEEEEEEPPP--TTSEEEEEEEEE-TTSPEEEEEE---HHHHHHHHHHHHHHHHHHHHHTT-EEEEE-SS-B--S--B-TT-B-S-TTS-SB-TTSBBSS-TTEEE-SGGG-S---SS--HHHHHHHHHHHHHHHHHHH-/-HHHHHHHHHHHHHHHS-S---HHHHHHHHHHHHHH-TTHHHHHHHHHHHHHHHT--SHHHHHHHTSS-TTHHHHHHHHHHHHHS-SS-SSSPPP--SSSSGGGSTTTTTS--TTS-SSSTTGGGSPPPPTTSPPP-/-----TTS-HHHHHHHHIIIIIS-THHHHSPB-SSSSB-TTSTTS-EEETTEEE---SS-TTTSSTTS-HHHHHHHHHHSB-SS-B--THHHHHHHHTGGGS-HHHHHHHHHHHTTSPP---TT-SS-TT----------TGGGGGGTT--SGGG---HHHHHHHHHTTTS-TTS---TTSSS--STT-HHHH-SS-HHHHHHHHH-EEEEETTEEEEEPP-STT-SS----HHHHHHHHHHHHHHHS-TT----HHHHHHHHTTS--

Organism: Gluconobacter japonicus (NCBI:txid376620)